Protein AF-A0A8G1U168-F1 (afdb_monomer_lite)

pLDDT: mean 80.59, std 12.91, range [32.31, 96.31]

Sequence (1051 aa):
MSKATPLIQAVERHCGLADGALSALGYDSVQAIVAVHEHTFVHENTSALGSGDVARNVYRFALAAQKRLLRLYKAFRAGNAAAVKEDGLHYPYSDNPIGNSPAWVEQFPLATLPAAPGDIACDDSPAAYLATLYWWAEYLETYPVGNTAERVLLKARRPDLAKLQINDASVNQIVPKLQLINETLSNFISVNVAELSDIINGAPTTVDQDTLLSRINYPGPAVPYHGPYDKVVSSLTARSTTLSQIVLASGNGMPAFVAQQQAPTTQSLPALLYDTGLDPARLQLALTSYETSGWIDSSGAESEDRVVFFSSNFGMSGPMQYSFPAPEEDLSNVGTLANQTSQSIESILTLFCDSGCNDGNAKSLGSTTVTVTPNVDGSVQGYTAGPKNYGAVIVNAGNSAPVTTAPVEDDAELATKMGMKLVQNVGGSFPPPPSDKCFTQFNQMYRLSHWMRLAPDQLDTLLYAAMQAGGTTTKMEIDTNCMRVLGFYRRWAESYQVSAEDIAAILWQVSPYAVLDAIPQFDRIFNAVPGQQPIKIGGPSSAFDYTAAAYAGLVQSLCAALKITEADFLRLAATVQAAQKLTSNHVTRSLPCLSALYRLTRVASALRLSVSDMFDLLDRMPDGDALTSQLAGVQPKLSLLATTAPLIPTTRDVLDQLDALAALREFVRGHGLTPGAAAALIAPSAANGFPVPASTAAHLAVVTNATRLIPGSLFDMNILPSLGLPVQDTSSPPVKVDWASVVANSKIVGDPSTPQSGLIAIETEADRESAIQKALPTGCNLTSTDYQPLLDSLSAAQQRQYGVTDGVLGEALGLPTDTLHMLMQAFESNGSYTFLSGCQTFLTAHASPEPADLKGSALMTQFNTLAHQAMLVRHCALTPASLQALTNPSWFNLDSTAGDWWMLTLKSLYALDCYEAWKKRAGSEDDVTQYLQMANQEHAVAADAKSELARQLGISSDEMQGWINWVTGDATGATIVTKTTQVGSILALMAVAEQTGLTLKQMLALAALPTTQAQWATSATSDAALIQWQYAAAGAMATLNYVPESAAAAQ

Secondary structure (DSSP, 8-state):
-----HHHHHHHHHTTPPTTHHHHTT--SHHHHHTS-HHHHHHHHTTTSS-HHHHHHHHHHHHHHHHHHHHHHHHHHTT-GGG----S---S------S-PPPHHHHS---SSPPPTT-TTSTTSHHHHHHHHHHHHHHHHTS--S-GGG---HHHH-TTGGG---SHHHHH----HHHHHHHHHHHHHHHHHHHHHTTSTT--S---HHHHHHH---STTT-S--HHHHHHHHHHHHTT--HHHHHHHT--SPPTTT---SSPPTTHHHHHHHHTT--HHHHHHHH-----TTSB-TTSPBPHHHHHHHHHHH--PPPSSSSS--HHHHHHBHHHHHHHHT--HHHHHHHHTB----TTTTT-TT-B-EEE-S-B-TT------STTTTTSTTTTTT-SS-EEEEE----TT-TTS--EEEEE--SSSSPPPPPHHHHHHHHHHHHHHHHHT--HHHHHHHHHHHHHHHT-TTT----HHHHHHHHHHHHHHHHH---HHHHHHHHT----EEETTPPPHHHHHHS-STTSPPPPBP-TT-EEETTSGGGHHHHHHHHHHHT--HHHHHHHHHHHHHHTTPPTTEEE-SHHHHHHHHHHHHHHHHTT--HHHHHHHHTTSTTHHHHHHHHHSSS--PPPBPSSSS--BSS--HHHHHHHHHHHHHHHHHTT--HHHHHHHS-S-TTT-SPPPPP-HHHHHHHHHHHHHGGGTPEEGGGGGGTT--SEE-SSSPEE--HHHHHHHHT-B---SBTTEE-B----HHHHHHHHHHHSPTT----GGGSHHHHHHHHHHHHHHHHHHHHHHHHHHT--HHHHHHHHHHH-TTHHHHHHHHHHHHHHH-SS--GGGGTT-HHHHHHHHHHHHHHHHHHTT--HHHHHHHTSGGGGT--TTS-TTGGGSHHHHHHHHHHHHHHHHHS-HHHHHHHHHHHTSTT--HHHHHHHHHHHHT--HHHHHHHHHHHH--TTS------HHHHHHHHHHHHHHHHHT--HHHHHHHHTS-SS-PPPPTT-SS-HHHHHHHHHHHHHHTTS----TTTTT--

Structure (mmCIF, N/CA/C/O backbone):
data_AF-A0A8G1U168-F1
#
_entry.id   AF-A0A8G1U168-F1
#
loop_
_atom_site.group_PDB
_atom_site.id
_atom_site.type_symbol
_atom_site.label_atom_id
_atom_site.label_alt_id
_atom_site.label_comp_id
_atom_site.label_asym_id
_atom_site.label_entity_id
_atom_site.label_seq_id
_atom_site.pdbx_PDB_ins_code
_atom_site.Cartn_x
_atom_site.Cartn_y
_atom_site.Cartn_z
_atom_site.occupancy
_atom_site.B_iso_or_equiv
_atom_site.auth_seq_id
_atom_site.auth_comp_id
_atom_site.auth_asym_id
_atom_site.auth_atom_id
_atom_site.pdbx_PDB_model_num
ATOM 1 N N . MET A 1 1 ? 43.334 -63.937 53.593 1.00 32.31 1 MET A N 1
ATOM 2 C CA . MET A 1 1 ? 42.844 -65.118 52.853 1.00 32.31 1 MET A CA 1
ATOM 3 C C . MET A 1 1 ? 41.396 -64.863 52.460 1.00 32.31 1 MET A C 1
ATOM 5 O O . MET A 1 1 ? 40.491 -65.238 53.198 1.00 32.31 1 MET A O 1
ATOM 9 N N . SER A 1 2 ? 41.179 -64.147 51.352 1.00 37.62 2 SER A N 1
ATOM 10 C CA . SER A 1 2 ? 39.871 -64.110 50.696 1.00 37.62 2 SER A CA 1
ATOM 11 C C . SER A 1 2 ? 39.600 -65.528 50.200 1.00 37.62 2 SER A C 1
ATOM 13 O O . SER A 1 2 ? 40.411 -66.121 49.490 1.00 37.62 2 SER A O 1
ATOM 15 N N . LYS A 1 3 ? 38.524 -66.151 50.680 1.00 46.47 3 LYS A N 1
ATOM 16 C CA . LYS A 1 3 ? 38.127 -67.467 50.182 1.00 46.47 3 LYS A CA 1
ATOM 17 C C . LYS A 1 3 ? 37.643 -67.261 48.750 1.00 46.47 3 LYS A C 1
ATOM 19 O O . LYS A 1 3 ? 36.561 -66.712 48.563 1.00 46.47 3 LYS A O 1
ATOM 24 N N . ALA A 1 4 ? 38.453 -67.661 47.768 1.00 51.81 4 ALA A N 1
ATOM 25 C CA . ALA A 1 4 ? 38.030 -67.722 46.376 1.00 51.81 4 ALA A CA 1
ATOM 26 C C . ALA A 1 4 ? 36.679 -68.444 46.293 1.00 51.81 4 ALA A C 1
ATOM 28 O O . ALA A 1 4 ? 36.450 -69.446 46.981 1.00 51.81 4 ALA A O 1
ATOM 29 N N . THR A 1 5 ? 35.762 -67.901 45.495 1.00 62.56 5 THR A N 1
ATOM 30 C CA . THR A 1 5 ? 34.443 -68.510 45.322 1.00 62.56 5 THR A CA 1
ATOM 31 C C . THR A 1 5 ? 34.609 -69.944 44.796 1.00 62.56 5 THR A C 1
ATOM 33 O O . THR A 1 5 ? 35.466 -70.181 43.942 1.00 62.56 5 THR A O 1
ATOM 36 N N . PRO A 1 6 ? 33.806 -70.921 45.264 1.00 66.06 6 PRO A N 1
ATOM 37 C CA . PRO A 1 6 ? 33.976 -72.333 44.895 1.00 66.06 6 PRO A CA 1
ATOM 38 C C . PRO A 1 6 ? 33.914 -72.570 43.374 1.00 66.06 6 PRO A C 1
ATOM 40 O O . PRO A 1 6 ? 34.509 -73.514 42.863 1.00 66.06 6 PRO A O 1
ATOM 43 N N . LEU A 1 7 ? 33.255 -71.669 42.635 1.00 68.00 7 LEU A N 1
ATOM 44 C CA . LEU A 1 7 ? 33.215 -71.639 41.171 1.00 68.00 7 LEU A CA 1
ATOM 45 C C . LEU A 1 7 ? 34.545 -71.238 40.520 1.00 68.00 7 LEU A C 1
ATOM 47 O O . LEU A 1 7 ? 34.922 -71.858 39.532 1.00 68.00 7 LEU A O 1
ATOM 51 N N . ILE A 1 8 ? 35.269 -70.249 41.054 1.00 74.19 8 ILE A N 1
ATOM 52 C CA . ILE A 1 8 ? 36.602 -69.900 40.538 1.00 74.19 8 ILE A CA 1
ATOM 53 C C . ILE A 1 8 ? 37.589 -71.032 40.787 1.00 74.19 8 ILE A C 1
ATOM 55 O O . ILE A 1 8 ? 38.329 -71.392 39.882 1.00 74.19 8 ILE A O 1
ATOM 59 N N . GLN A 1 9 ? 37.541 -71.655 41.965 1.00 71.06 9 GLN A N 1
ATOM 60 C CA . GLN A 1 9 ? 38.401 -72.802 42.266 1.00 71.06 9 GLN A CA 1
ATOM 61 C C . GLN A 1 9 ? 38.115 -73.980 41.321 1.00 71.06 9 GLN A C 1
ATOM 63 O O . GLN A 1 9 ? 39.019 -74.716 40.937 1.00 71.06 9 GLN A O 1
ATOM 68 N N . ALA A 1 10 ? 36.861 -74.147 40.886 1.00 69.62 10 ALA A N 1
ATOM 69 C CA . ALA A 1 10 ? 36.504 -75.128 39.866 1.00 69.62 10 ALA A CA 1
ATOM 70 C C . ALA A 1 10 ? 37.051 -74.767 38.470 1.00 69.62 10 ALA A C 1
ATOM 72 O O . ALA A 1 10 ? 37.480 -75.667 37.749 1.00 69.62 10 ALA A O 1
ATOM 73 N N . VAL A 1 11 ? 37.065 -73.479 38.096 1.00 73.69 11 VAL A N 1
ATOM 74 C CA . VAL A 1 11 ? 37.704 -72.985 36.858 1.00 73.69 11 VAL A CA 1
ATOM 75 C C . VAL A 1 11 ? 39.212 -73.245 36.898 1.00 73.69 11 VAL A C 1
ATOM 77 O O . VAL A 1 11 ? 39.753 -73.807 35.951 1.00 73.69 11 VAL A O 1
ATOM 80 N N . GLU A 1 12 ? 39.876 -72.915 38.009 1.00 78.12 12 GLU A N 1
ATOM 81 C CA . GLU A 1 12 ? 41.315 -73.136 38.202 1.00 78.12 12 GLU A CA 1
ATOM 82 C C . GLU A 1 12 ? 41.673 -74.620 38.057 1.00 78.12 12 GLU A C 1
ATOM 84 O O . GLU A 1 12 ? 42.518 -74.974 37.235 1.00 78.12 12 GLU A O 1
ATOM 89 N N . ARG A 1 13 ? 40.952 -75.508 38.754 1.00 74.62 13 ARG A N 1
ATOM 90 C CA . ARG A 1 13 ? 41.192 -76.959 38.701 1.00 74.62 13 ARG A CA 1
ATOM 91 C C . ARG A 1 13 ? 40.928 -77.568 37.328 1.00 74.62 13 ARG A C 1
ATOM 93 O O . ARG A 1 13 ? 41.689 -78.427 36.894 1.00 74.62 13 ARG A O 1
ATOM 100 N N . HIS A 1 14 ? 39.874 -77.138 36.634 1.00 73.06 14 HIS A N 1
ATOM 101 C CA . HIS A 1 14 ? 39.535 -77.682 35.315 1.00 73.06 14 HIS A CA 1
ATOM 102 C C . HIS A 1 14 ? 40.476 -77.178 34.209 1.00 73.06 14 HIS A C 1
ATOM 104 O O . HIS A 1 14 ? 40.685 -77.863 33.208 1.00 73.06 14 HIS A O 1
ATOM 110 N N . CYS A 1 15 ? 41.065 -75.996 34.387 1.00 73.00 15 CYS A N 1
ATOM 111 C CA . CYS A 1 15 ? 42.072 -75.448 33.481 1.00 73.00 15 CYS A CA 1
ATOM 112 C C . CYS A 1 15 ? 43.513 -75.838 33.866 1.00 73.00 15 CYS A C 1
ATOM 114 O O . CYS A 1 15 ? 44.443 -75.414 33.184 1.00 73.00 15 CYS A O 1
ATOM 116 N N . GLY A 1 16 ? 43.707 -76.651 34.914 1.00 71.50 16 GLY A N 1
ATOM 117 C CA . GLY A 1 16 ? 45.022 -77.132 35.357 1.00 71.50 16 GLY A CA 1
ATOM 118 C C . GLY A 1 16 ? 45.889 -76.077 36.056 1.00 71.50 16 GLY A C 1
ATOM 119 O O . GLY A 1 16 ? 47.109 -76.226 36.099 1.00 71.50 16 GLY A O 1
ATOM 120 N N . LEU A 1 17 ? 45.281 -75.008 36.576 1.00 76.75 17 LEU A N 1
ATOM 121 C CA . LEU A 1 17 ? 45.951 -73.934 37.311 1.00 76.75 17 LEU A CA 1
ATOM 122 C C . LEU A 1 17 ? 46.075 -74.285 38.802 1.00 76.75 17 LEU A C 1
ATOM 124 O O . LEU A 1 17 ? 45.270 -75.043 39.343 1.00 76.75 17 LEU A O 1
ATOM 128 N N . ALA A 1 18 ? 47.079 -73.720 39.480 1.00 71.94 18 ALA A N 1
ATOM 129 C CA . ALA A 1 18 ? 47.210 -73.852 40.930 1.00 71.94 18 ALA A CA 1
ATOM 130 C C . ALA A 1 18 ? 46.056 -73.129 41.651 1.00 71.94 18 ALA A C 1
ATOM 132 O O . ALA A 1 18 ? 45.664 -72.037 41.235 1.00 71.94 18 ALA A O 1
ATOM 133 N N . ASP A 1 19 ? 45.548 -73.718 42.740 1.00 69.31 19 ASP A N 1
ATOM 134 C CA . ASP A 1 19 ? 44.483 -73.121 43.558 1.00 69.31 19 ASP A CA 1
ATOM 135 C C . ASP A 1 19 ? 44.907 -71.698 44.007 1.00 69.31 19 ASP A C 1
ATOM 137 O O . ASP A 1 19 ? 45.917 -71.524 44.695 1.00 69.31 19 ASP A O 1
ATOM 141 N N . GLY A 1 20 ? 44.140 -70.677 43.606 1.00 71.81 20 GLY A N 1
ATOM 142 C CA . GLY A 1 20 ? 44.387 -69.257 43.886 1.00 71.81 20 GLY A CA 1
ATOM 143 C C . GLY A 1 20 ? 45.115 -68.459 42.791 1.00 71.81 20 GLY A C 1
ATOM 144 O O . GLY A 1 20 ? 45.306 -67.252 42.968 1.00 71.81 20 GLY A O 1
ATOM 145 N N . ALA A 1 21 ? 45.501 -69.068 41.664 1.00 74.62 21 ALA A N 1
ATOM 146 C CA . ALA A 1 21 ? 46.210 -68.387 40.574 1.00 74.62 21 ALA A CA 1
ATOM 147 C C . ALA A 1 21 ? 45.411 -67.239 39.923 1.00 74.62 21 ALA A C 1
ATOM 149 O O . ALA A 1 21 ? 45.989 -66.204 39.601 1.00 74.62 21 ALA A O 1
ATOM 150 N N . LEU A 1 22 ? 44.091 -67.378 39.758 1.00 77.00 22 LEU A N 1
ATOM 151 C CA . LEU A 1 22 ? 43.239 -66.326 39.185 1.00 77.00 22 LEU A CA 1
ATOM 152 C C . LEU A 1 22 ? 42.976 -65.204 40.194 1.00 77.00 22 LEU A C 1
ATOM 154 O O . LEU A 1 22 ? 42.953 -64.034 39.817 1.00 77.00 22 LEU A O 1
ATOM 158 N N . SER A 1 23 ? 42.877 -65.543 41.483 1.00 76.31 23 SER A N 1
ATOM 159 C CA . SER A 1 23 ? 42.775 -64.537 42.549 1.00 76.31 23 SER A CA 1
ATOM 160 C C . SER A 1 23 ? 44.055 -63.703 42.691 1.00 76.31 23 SER A C 1
ATOM 162 O O . SER A 1 23 ? 43.988 -62.505 42.945 1.00 76.31 23 SER A O 1
ATOM 164 N N . ALA A 1 24 ? 45.231 -64.294 42.435 1.00 75.31 24 ALA A N 1
ATOM 165 C CA . ALA A 1 24 ? 46.500 -63.565 42.403 1.00 75.31 24 ALA A CA 1
ATOM 166 C C . ALA A 1 24 ? 46.587 -62.562 41.234 1.00 75.31 24 ALA A C 1
ATOM 168 O O . ALA A 1 24 ? 47.324 -61.583 41.325 1.00 75.31 24 ALA A O 1
ATOM 169 N N . LEU A 1 25 ? 45.810 -62.782 40.169 1.00 75.81 25 LEU A N 1
ATOM 170 C CA . LEU A 1 25 ? 45.656 -61.870 39.030 1.00 75.81 25 LEU A CA 1
ATOM 171 C C . LEU A 1 25 ? 44.553 -60.819 39.244 1.00 75.81 25 LEU A C 1
ATOM 173 O O . LEU A 1 25 ? 44.260 -60.046 38.338 1.00 75.81 25 LEU A O 1
ATOM 177 N N . GLY A 1 26 ? 43.942 -60.773 40.433 1.00 78.88 26 GLY A N 1
ATOM 178 C CA . GLY A 1 26 ? 42.883 -59.820 40.770 1.00 78.88 26 GLY A CA 1
ATOM 179 C C . GLY A 1 26 ? 41.486 -60.230 40.296 1.00 78.88 26 GLY A C 1
ATOM 180 O O . GLY A 1 26 ? 40.550 -59.438 40.394 1.00 78.88 26 GLY A O 1
ATOM 181 N N . TYR A 1 27 ? 41.310 -61.461 39.803 1.00 81.31 27 TYR A N 1
ATOM 182 C CA . TYR A 1 27 ? 40.000 -61.987 39.427 1.00 81.31 27 TYR A CA 1
ATOM 183 C C . TYR A 1 27 ? 39.412 -62.825 40.568 1.00 81.31 27 TYR A C 1
ATOM 185 O O . TYR A 1 27 ? 39.650 -64.025 40.671 1.00 81.31 27 TYR A O 1
ATOM 193 N N . ASP A 1 28 ? 38.599 -62.190 41.414 1.00 77.25 28 ASP A N 1
ATOM 194 C CA . ASP A 1 28 ? 37.997 -62.824 42.602 1.00 77.25 28 ASP A CA 1
ATOM 195 C C . ASP A 1 28 ? 36.642 -63.514 42.334 1.00 77.25 28 ASP A C 1
ATOM 197 O O . ASP A 1 28 ? 36.115 -64.253 43.177 1.00 77.25 28 ASP A O 1
ATOM 201 N N . SER A 1 29 ? 36.064 -63.316 41.142 1.00 79.50 29 SER A N 1
ATOM 202 C CA . SER A 1 29 ? 34.837 -63.994 40.701 1.00 79.50 29 SER A CA 1
ATOM 203 C C . SER A 1 29 ? 34.840 -64.327 39.205 1.00 79.50 29 SER A C 1
ATOM 205 O O . SER A 1 29 ? 35.484 -63.659 38.399 1.00 79.50 29 SER A O 1
ATOM 207 N N . VAL A 1 30 ? 34.070 -65.347 38.814 1.00 77.69 30 VAL A N 1
ATOM 208 C CA . VAL A 1 30 ? 33.874 -65.719 37.399 1.00 77.69 30 VAL A CA 1
ATOM 209 C C . VAL A 1 30 ? 33.309 -64.539 36.592 1.00 77.69 30 VAL A C 1
ATOM 211 O O . VAL A 1 30 ? 33.670 -64.349 35.435 1.00 77.69 30 VAL A O 1
ATOM 214 N N . GLN A 1 31 ? 32.475 -63.704 37.222 1.00 78.50 31 GLN A N 1
ATOM 215 C CA . GLN A 1 31 ? 31.948 -62.477 36.624 1.00 78.50 31 GLN A CA 1
ATOM 216 C C . GLN A 1 31 ? 33.060 -61.484 36.277 1.00 78.50 31 GLN A C 1
ATOM 218 O O . GLN A 1 31 ? 33.003 -60.878 35.214 1.00 78.50 31 GLN A O 1
ATOM 223 N N . ALA A 1 32 ? 34.066 -61.329 37.144 1.00 79.81 32 ALA A N 1
ATOM 224 C CA . ALA A 1 32 ? 35.181 -60.412 36.909 1.00 79.81 32 ALA A CA 1
ATOM 225 C C . ALA A 1 32 ? 36.003 -60.812 35.672 1.00 79.81 32 ALA A C 1
ATOM 227 O O . ALA A 1 32 ? 36.473 -59.945 34.945 1.00 79.81 32 ALA A O 1
ATOM 228 N N . ILE A 1 33 ? 36.114 -62.116 35.396 1.00 80.69 33 ILE A N 1
ATOM 229 C CA . ILE A 1 33 ? 36.769 -62.635 34.186 1.00 80.69 33 ILE A CA 1
ATOM 230 C C . ILE A 1 33 ? 35.925 -62.314 32.949 1.00 80.69 33 ILE A C 1
ATOM 232 O O . ILE A 1 33 ? 36.433 -61.753 31.985 1.00 80.69 33 ILE A O 1
ATOM 236 N N . VAL A 1 34 ? 34.627 -62.638 32.980 1.00 81.50 34 VAL A N 1
ATOM 237 C CA . VAL A 1 34 ? 33.728 -62.468 31.822 1.00 81.50 34 VAL A CA 1
ATOM 238 C C . VAL A 1 34 ? 33.390 -60.998 31.538 1.00 81.50 34 VAL A C 1
ATOM 240 O O . VAL A 1 34 ? 33.015 -60.660 30.418 1.00 81.50 34 VAL A O 1
ATOM 243 N N . ALA A 1 35 ? 33.543 -60.110 32.522 1.00 77.75 35 ALA A N 1
ATOM 244 C CA . ALA A 1 35 ? 33.361 -58.671 32.345 1.00 77.75 35 ALA A CA 1
ATOM 245 C C . ALA A 1 35 ? 34.365 -58.057 31.350 1.00 77.75 35 ALA A C 1
ATOM 247 O O . ALA A 1 35 ? 34.067 -57.034 30.736 1.00 77.75 35 ALA A O 1
ATOM 248 N N . VAL A 1 36 ? 35.530 -58.682 31.163 1.00 79.12 36 VAL A N 1
ATOM 249 C CA . VAL A 1 36 ? 36.516 -58.299 30.143 1.00 79.12 36 VAL A CA 1
ATOM 250 C C . VAL A 1 36 ? 36.196 -59.031 28.833 1.00 79.12 36 VAL A C 1
ATOM 252 O O . VAL A 1 36 ? 35.686 -60.145 28.852 1.00 79.12 36 VAL A O 1
ATOM 255 N N . HIS A 1 37 ? 36.469 -58.443 27.665 1.00 76.94 37 HIS A N 1
ATOM 256 C CA . HIS A 1 37 ? 36.260 -59.128 26.380 1.00 76.94 37 HIS A CA 1
ATOM 257 C C . HIS A 1 37 ? 37.298 -60.252 26.168 1.00 76.94 37 HIS A C 1
ATOM 259 O O . HIS A 1 37 ? 38.462 -60.064 26.518 1.00 76.94 37 HIS A O 1
ATOM 265 N N . GLU A 1 38 ? 36.924 -61.383 25.542 1.00 81.44 38 GLU A N 1
ATOM 266 C CA . GLU A 1 38 ? 37.801 -62.567 25.345 1.00 81.44 38 GLU A CA 1
ATOM 267 C C . GLU A 1 38 ? 39.181 -62.183 24.793 1.00 81.44 38 GLU A C 1
ATOM 269 O O . GLU A 1 38 ? 40.207 -62.615 25.308 1.00 81.44 38 GLU A O 1
ATOM 274 N N . HIS A 1 39 ? 39.211 -61.328 23.767 1.00 79.25 39 HIS A N 1
ATOM 275 C CA . HIS A 1 39 ? 40.457 -60.873 23.144 1.00 79.25 39 HIS A CA 1
ATOM 276 C C . HIS A 1 39 ? 41.358 -60.087 24.112 1.00 79.25 39 HIS A C 1
ATOM 278 O O . HIS A 1 39 ? 42.555 -60.352 24.183 1.00 79.25 39 HIS A O 1
ATOM 284 N N . THR A 1 40 ? 40.785 -59.147 24.869 1.00 79.88 40 THR A N 1
ATOM 285 C CA . THR A 1 40 ? 41.513 -58.308 25.832 1.00 79.88 40 THR A CA 1
ATOM 286 C C . THR A 1 40 ? 42.019 -59.143 27.004 1.00 79.88 40 THR A C 1
ATOM 288 O O . THR A 1 40 ? 43.196 -59.077 27.338 1.00 79.88 40 THR A O 1
ATOM 291 N N . PHE A 1 41 ? 41.168 -60.020 27.546 1.00 83.25 41 PHE A N 1
ATOM 292 C CA . PHE A 1 41 ? 41.535 -60.915 28.640 1.00 83.25 41 PHE A CA 1
ATOM 293 C C . PHE A 1 41 ? 42.682 -61.850 28.251 1.00 83.25 41 PHE A C 1
ATOM 295 O O . PHE A 1 41 ? 43.632 -62.016 29.016 1.00 83.25 41 PHE A O 1
ATOM 302 N N . VAL A 1 42 ? 42.610 -62.445 27.053 1.00 83.12 42 VAL A N 1
ATOM 303 C CA . VAL A 1 42 ? 43.684 -63.293 26.529 1.00 83.12 42 VAL A CA 1
ATOM 304 C C . VAL A 1 42 ? 44.951 -62.465 26.364 1.00 83.12 42 VAL A C 1
ATOM 306 O O . VAL A 1 42 ? 45.988 -62.875 26.871 1.00 83.12 42 VAL A O 1
ATOM 309 N N . HIS A 1 43 ? 44.886 -61.297 25.726 1.00 79.12 43 HIS A N 1
ATOM 310 C CA . HIS A 1 43 ? 46.062 -60.455 25.513 1.00 79.12 43 HIS A CA 1
ATOM 311 C C . HIS A 1 43 ? 46.764 -60.072 26.829 1.00 79.12 43 HIS A C 1
ATOM 313 O O . HIS A 1 43 ? 47.979 -60.218 26.939 1.00 79.12 43 HIS A O 1
ATOM 319 N N . GLU A 1 44 ? 46.008 -59.645 27.841 1.00 79.75 44 GLU A N 1
ATOM 320 C CA . GLU A 1 44 ? 46.548 -59.183 29.126 1.00 79.75 44 GLU A CA 1
ATOM 321 C C . GLU A 1 44 ? 47.092 -60.323 29.999 1.00 79.75 44 GLU A C 1
ATOM 323 O O . GLU A 1 44 ? 48.116 -60.157 30.659 1.00 79.75 44 GLU A O 1
ATOM 328 N N . ASN A 1 45 ? 46.455 -61.499 29.978 1.00 79.62 45 ASN A N 1
ATOM 329 C CA . ASN A 1 45 ? 46.766 -62.592 30.907 1.00 79.62 45 ASN A CA 1
ATOM 330 C C . ASN A 1 45 ? 47.553 -63.755 30.277 1.00 79.62 45 ASN A C 1
ATOM 332 O O . ASN A 1 45 ? 47.858 -64.733 30.963 1.00 79.62 45 ASN A O 1
ATOM 336 N N . THR A 1 46 ? 47.918 -63.668 28.990 1.00 78.81 46 THR A N 1
ATOM 337 C CA . THR A 1 46 ? 48.689 -64.717 28.289 1.00 78.81 46 THR A CA 1
ATOM 338 C C . THR A 1 46 ? 50.040 -64.988 28.955 1.00 78.81 46 THR A C 1
ATOM 340 O O . THR A 1 46 ? 50.436 -66.146 29.082 1.00 78.81 46 THR A O 1
ATOM 343 N N . SER A 1 47 ? 50.747 -63.947 29.402 1.00 73.38 47 SER A N 1
ATOM 344 C CA . SER A 1 47 ? 52.073 -64.077 30.022 1.00 73.38 47 SER A CA 1
ATOM 345 C C . SER A 1 47 ? 52.017 -64.719 31.411 1.00 73.38 47 SER A C 1
ATOM 347 O O . SER A 1 47 ? 52.900 -65.498 3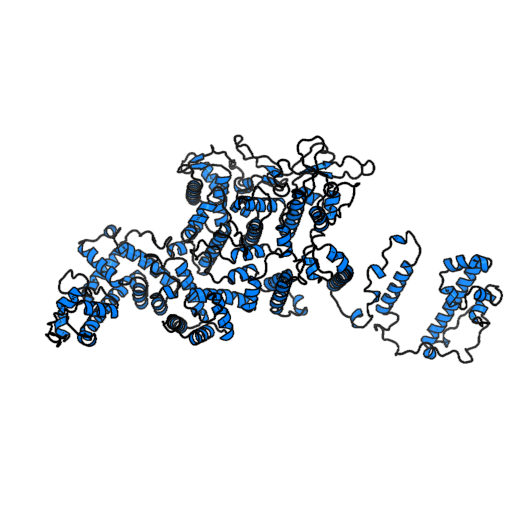1.762 1.00 73.38 47 SER A O 1
ATOM 349 N N . ALA A 1 48 ? 50.969 -64.432 32.185 1.00 73.50 48 ALA A N 1
ATOM 350 C CA . ALA A 1 48 ? 50.824 -64.914 33.554 1.00 73.50 48 ALA A CA 1
ATOM 351 C C . ALA A 1 48 ? 50.198 -66.317 33.655 1.00 73.50 48 ALA A C 1
ATOM 353 O O . ALA A 1 48 ? 50.505 -67.058 34.586 1.00 73.50 48 ALA A O 1
ATOM 354 N N . LEU A 1 49 ? 49.354 -66.706 32.691 1.00 74.94 49 LEU A N 1
ATOM 355 C CA . LEU A 1 49 ? 48.690 -68.020 32.638 1.00 74.94 49 LEU A CA 1
ATOM 356 C C . LEU A 1 49 ? 49.445 -69.051 31.775 1.00 74.94 49 LEU A C 1
ATOM 358 O O . LEU A 1 49 ? 48.967 -70.166 31.568 1.00 74.94 49 LEU A O 1
ATOM 362 N N . GLY A 1 50 ? 50.627 -68.687 31.268 1.00 70.56 50 GLY A N 1
ATOM 363 C CA . GLY A 1 50 ? 51.573 -69.569 30.578 1.00 70.56 50 GLY A CA 1
ATOM 364 C C . GLY A 1 50 ? 51.324 -69.785 29.079 1.00 70.56 50 GLY A C 1
ATOM 365 O O . GLY A 1 50 ? 52.272 -70.066 28.351 1.00 70.56 50 GLY A O 1
ATOM 366 N N . SER A 1 51 ? 50.089 -69.645 28.585 1.00 76.69 51 SER A N 1
ATOM 367 C CA . SER A 1 51 ? 49.758 -69.718 27.152 1.00 76.69 51 SER A CA 1
ATOM 368 C C . SER A 1 51 ? 48.439 -69.007 26.837 1.00 76.69 51 SER A C 1
ATOM 370 O O . SER A 1 51 ? 47.500 -69.029 27.637 1.00 76.69 51 SER A O 1
ATOM 372 N N . GLY A 1 52 ? 48.336 -68.436 25.632 1.00 75.44 52 GLY A N 1
ATOM 373 C CA . GLY A 1 52 ? 47.114 -67.790 25.146 1.00 75.44 52 GLY A CA 1
ATOM 374 C C . GLY A 1 52 ? 45.938 -68.761 25.000 1.00 75.44 52 GLY A C 1
ATOM 375 O O . GLY A 1 52 ? 44.791 -68.370 25.209 1.00 75.44 52 GLY A O 1
ATOM 376 N N . ASP A 1 53 ? 46.205 -70.044 24.732 1.00 75.44 53 ASP A N 1
ATOM 377 C CA . ASP A 1 53 ? 45.160 -71.072 24.661 1.00 75.44 53 ASP A CA 1
ATOM 378 C C . ASP A 1 53 ? 44.622 -71.436 26.048 1.00 75.44 53 ASP A C 1
ATOM 380 O O . ASP A 1 53 ? 43.424 -71.668 26.208 1.00 75.44 53 ASP A O 1
ATOM 384 N N . VAL A 1 54 ? 45.480 -71.413 27.074 1.00 78.19 54 VAL A N 1
ATOM 385 C CA . VAL A 1 54 ? 45.065 -71.613 28.470 1.00 78.19 54 VAL A CA 1
ATOM 386 C C . VAL A 1 54 ? 44.228 -70.424 28.938 1.00 78.19 54 VAL A C 1
ATOM 388 O O . VAL A 1 54 ? 43.131 -70.633 29.448 1.00 78.19 54 VAL A O 1
ATOM 391 N N . ALA A 1 55 ? 44.665 -69.186 28.677 1.00 81.19 55 ALA A N 1
ATOM 392 C CA . ALA A 1 55 ? 43.888 -67.983 28.990 1.00 81.19 55 ALA A CA 1
ATOM 393 C C . ALA A 1 55 ? 42.521 -67.975 28.278 1.00 81.19 55 ALA A C 1
ATOM 395 O O . ALA A 1 55 ? 41.495 -67.654 28.881 1.00 81.19 55 ALA A O 1
ATOM 396 N N . ARG A 1 56 ? 42.472 -68.408 27.011 1.00 82.56 56 ARG A N 1
ATOM 397 C CA . ARG A 1 56 ? 41.219 -68.522 26.254 1.00 82.56 56 ARG A CA 1
ATOM 398 C C . ARG A 1 56 ? 40.304 -69.607 26.821 1.00 82.56 56 ARG A C 1
ATOM 400 O O . ARG A 1 56 ? 39.097 -69.393 26.927 1.00 82.56 56 ARG A O 1
ATOM 407 N N . ASN A 1 57 ? 40.860 -70.749 27.216 1.00 80.88 57 ASN A N 1
ATOM 408 C CA . ASN A 1 57 ? 40.103 -71.827 27.850 1.00 80.88 57 ASN A CA 1
ATOM 409 C C . ASN A 1 57 ? 39.551 -71.405 29.216 1.00 80.88 57 ASN A C 1
ATOM 411 O O . ASN A 1 57 ? 38.382 -71.670 29.486 1.00 80.88 57 ASN A O 1
ATOM 415 N N . VAL A 1 58 ? 40.334 -70.687 30.027 1.00 82.81 58 VAL A N 1
ATOM 416 C CA . VAL A 1 58 ? 39.881 -70.084 31.292 1.00 82.81 58 VAL A CA 1
ATOM 417 C C . VAL A 1 58 ? 38.711 -69.140 31.040 1.00 82.81 58 VAL A C 1
ATOM 419 O O . VAL A 1 58 ? 37.674 -69.275 31.686 1.00 82.81 58 VAL A O 1
ATOM 422 N N . TYR A 1 59 ? 38.830 -68.239 30.061 1.00 84.75 59 TYR A N 1
ATOM 423 C CA . TYR A 1 59 ? 37.765 -67.297 29.721 1.00 84.75 59 TYR A CA 1
ATOM 424 C C . TYR A 1 59 ? 36.486 -68.000 29.255 1.00 84.75 59 TYR A C 1
ATOM 426 O O . TYR A 1 59 ? 35.393 -67.719 29.742 1.00 84.75 59 TYR A O 1
ATOM 434 N N . ARG A 1 60 ? 36.601 -68.958 28.328 1.00 83.12 60 ARG A N 1
ATOM 435 C CA . ARG A 1 60 ? 35.449 -69.698 27.791 1.00 83.12 60 ARG A CA 1
ATOM 436 C C . ARG A 1 60 ? 34.793 -70.587 28.835 1.00 83.12 60 ARG A C 1
ATOM 438 O O . ARG A 1 60 ? 33.569 -70.708 28.847 1.00 83.12 60 ARG A O 1
ATOM 445 N N . PHE A 1 61 ? 35.587 -71.188 29.715 1.00 81.56 61 PHE A N 1
ATOM 446 C CA . PHE A 1 61 ? 35.077 -71.995 30.811 1.00 81.56 61 PHE A CA 1
ATOM 447 C C . PHE A 1 61 ? 34.392 -71.122 31.872 1.00 81.56 61 PHE A C 1
ATOM 449 O O . PHE A 1 61 ? 33.284 -71.441 32.302 1.00 81.56 61 PHE A O 1
ATOM 456 N N . ALA A 1 62 ? 34.972 -69.967 32.208 1.00 82.06 62 ALA A N 1
ATOM 457 C CA . ALA A 1 62 ? 34.336 -68.950 33.041 1.00 82.06 62 ALA A CA 1
ATOM 458 C C . ALA A 1 62 ? 33.002 -68.473 32.434 1.00 82.06 62 ALA A C 1
ATOM 460 O O . ALA A 1 62 ? 31.976 -68.450 33.114 1.00 82.06 62 ALA A O 1
ATOM 461 N N . LEU A 1 63 ? 32.973 -68.197 31.128 1.00 80.56 63 LEU A N 1
ATOM 462 C CA . LEU A 1 63 ? 31.763 -67.833 30.390 1.00 80.56 63 LEU A CA 1
ATOM 463 C C . LEU A 1 63 ? 30.706 -68.949 30.428 1.00 80.56 63 LEU A C 1
ATOM 465 O O . LEU A 1 63 ? 29.522 -68.677 30.624 1.00 80.56 63 LEU A O 1
ATOM 469 N N . ALA A 1 64 ? 31.108 -70.209 30.255 1.00 74.62 64 ALA A N 1
ATOM 470 C CA . ALA A 1 64 ? 30.205 -71.355 30.345 1.00 74.62 64 ALA A CA 1
ATOM 471 C C . ALA A 1 64 ? 29.638 -71.527 31.767 1.00 74.62 64 ALA A C 1
ATOM 473 O O . ALA A 1 64 ? 28.430 -71.723 31.929 1.00 74.62 64 ALA A O 1
ATOM 474 N N . ALA A 1 65 ? 30.478 -71.385 32.795 1.00 72.06 65 ALA A N 1
ATOM 475 C CA . ALA A 1 65 ? 30.081 -71.453 34.198 1.00 72.06 65 ALA A CA 1
ATOM 476 C C . ALA A 1 65 ? 29.099 -70.328 34.571 1.00 72.06 65 ALA A C 1
ATOM 478 O O . ALA A 1 65 ? 28.059 -70.590 35.178 1.00 72.06 65 ALA A O 1
ATOM 479 N N . GLN A 1 66 ? 29.369 -69.094 34.141 1.00 77.31 66 GLN A N 1
ATOM 480 C CA . GLN A 1 66 ? 28.477 -67.949 34.332 1.00 77.31 66 GLN A CA 1
ATOM 481 C C . GLN A 1 66 ? 27.139 -68.150 33.605 1.00 77.31 66 GLN A C 1
ATOM 483 O O . GLN A 1 66 ? 26.081 -67.940 34.195 1.00 77.31 66 GLN A O 1
ATOM 488 N N . LYS A 1 67 ? 27.154 -68.620 32.349 1.00 70.62 67 LYS A N 1
ATOM 489 C CA . LYS A 1 67 ? 25.930 -68.934 31.589 1.00 70.62 67 LYS A CA 1
ATOM 490 C C . LYS A 1 67 ? 25.087 -70.005 32.278 1.00 70.62 67 LYS A C 1
ATOM 492 O O . LYS A 1 67 ? 23.866 -69.870 32.320 1.00 70.62 67 LYS A O 1
ATOM 497 N N . ARG A 1 68 ? 25.710 -71.046 32.838 1.00 68.12 68 ARG A N 1
ATOM 498 C CA . ARG A 1 68 ? 25.008 -72.078 33.617 1.00 68.12 68 ARG A CA 1
ATOM 499 C C . ARG A 1 68 ? 24.391 -71.494 34.885 1.00 68.12 68 ARG A C 1
ATOM 501 O O . ARG A 1 68 ? 23.225 -71.761 35.156 1.00 68.12 68 ARG A O 1
ATOM 508 N N . LEU A 1 69 ? 25.132 -70.663 35.616 1.00 69.62 69 LEU A N 1
ATOM 509 C CA . LEU A 1 69 ? 24.628 -69.985 36.810 1.00 69.62 69 LEU A CA 1
ATOM 510 C C . LEU A 1 69 ? 23.439 -69.074 36.473 1.00 69.62 69 LEU A C 1
ATOM 512 O O . LEU A 1 69 ? 22.412 -69.153 37.137 1.00 69.62 69 LEU A O 1
ATOM 516 N N . LEU A 1 70 ? 23.519 -68.306 35.383 1.00 66.88 70 LEU A N 1
ATOM 517 C CA . LEU A 1 70 ? 22.417 -67.483 34.871 1.00 66.88 70 LEU A CA 1
ATOM 518 C C . LEU A 1 70 ? 21.209 -68.315 34.412 1.00 66.88 70 LEU A C 1
ATOM 520 O O . LEU A 1 70 ? 20.071 -67.889 34.594 1.00 66.88 70 LEU A O 1
ATOM 524 N N . ARG A 1 71 ? 21.417 -69.501 33.824 1.00 63.97 71 ARG A N 1
ATOM 525 C CA . ARG A 1 71 ? 20.322 -70.420 33.459 1.00 63.97 71 ARG A CA 1
ATOM 526 C C . ARG A 1 71 ? 19.632 -70.997 34.689 1.00 63.97 71 ARG A C 1
ATOM 528 O O . ARG A 1 71 ? 18.408 -70.959 34.748 1.00 63.97 71 ARG A O 1
ATOM 535 N N . LEU A 1 72 ? 20.397 -71.483 35.668 1.00 63.00 72 LEU A N 1
ATOM 536 C CA . LEU A 1 72 ? 19.863 -71.969 36.945 1.00 63.00 72 LEU A CA 1
ATOM 537 C C . LEU A 1 72 ? 19.112 -70.851 37.683 1.00 63.00 72 LEU A C 1
ATOM 539 O O . LEU A 1 72 ? 18.006 -71.069 38.166 1.00 63.00 72 LEU A O 1
ATOM 543 N N . TYR A 1 73 ? 19.660 -69.636 37.666 1.00 62.47 73 TYR A N 1
ATOM 544 C CA . TYR A 1 73 ? 19.028 -68.415 38.167 1.00 62.47 73 TYR A CA 1
ATOM 545 C C . TYR A 1 73 ? 17.689 -68.112 37.473 1.00 62.47 73 TYR A C 1
ATOM 547 O O . TYR A 1 73 ? 16.681 -67.903 38.145 1.00 62.47 73 TYR A O 1
ATOM 555 N N . LYS A 1 74 ? 17.639 -68.141 36.132 1.00 59.25 74 LYS A N 1
ATOM 556 C CA . LYS A 1 74 ? 16.400 -67.926 35.361 1.00 59.25 74 LYS A CA 1
ATOM 557 C C . LYS A 1 74 ? 15.362 -69.025 35.619 1.00 59.25 74 LYS A C 1
ATOM 559 O O . LYS A 1 74 ? 14.182 -68.718 35.758 1.00 59.25 74 LYS A O 1
ATOM 564 N N . ALA A 1 75 ? 15.794 -70.283 35.726 1.00 57.94 75 ALA A N 1
ATOM 565 C CA . ALA A 1 75 ? 14.923 -71.415 36.045 1.00 57.94 75 ALA A CA 1
ATOM 566 C C . ALA A 1 75 ? 14.338 -71.317 37.465 1.00 57.94 75 ALA A C 1
ATOM 568 O O . ALA A 1 75 ? 13.167 -71.637 37.667 1.00 57.94 75 ALA A O 1
ATOM 569 N N . PHE A 1 76 ? 15.121 -70.820 38.430 1.00 55.38 76 PHE A N 1
ATOM 570 C CA . PHE A 1 76 ? 14.665 -70.543 39.793 1.00 55.38 76 PHE A CA 1
ATOM 571 C C . PHE A 1 76 ? 13.674 -69.363 39.841 1.00 55.38 76 PHE A C 1
ATOM 573 O O . PHE A 1 76 ? 12.613 -69.501 40.444 1.00 55.38 76 PHE A O 1
ATOM 580 N N . ARG A 1 77 ? 13.950 -68.250 39.131 1.00 52.75 77 ARG A N 1
ATOM 581 C CA . ARG A 1 77 ? 13.034 -67.089 38.973 1.00 52.75 77 ARG A CA 1
ATOM 582 C C . ARG A 1 77 ? 11.676 -67.491 38.378 1.00 52.75 77 ARG A C 1
ATOM 584 O O . ARG A 1 77 ? 10.659 -66.931 38.762 1.00 52.75 77 ARG A O 1
ATOM 591 N N . ALA A 1 78 ? 11.655 -68.470 37.470 1.00 57.00 78 ALA A N 1
ATOM 592 C CA . ALA A 1 78 ? 10.441 -68.979 36.825 1.00 57.00 78 ALA A CA 1
ATOM 593 C C . ALA A 1 78 ? 9.710 -70.091 37.616 1.00 57.00 78 ALA A C 1
ATOM 595 O O . ALA A 1 78 ? 8.768 -70.681 37.093 1.00 57.00 78 ALA A O 1
ATOM 596 N N . GLY A 1 79 ? 10.151 -70.428 38.838 1.00 53.75 79 GLY A N 1
ATOM 597 C CA . GLY A 1 79 ? 9.539 -71.478 39.671 1.00 53.75 79 GLY A CA 1
ATOM 598 C C . GLY A 1 79 ? 9.786 -72.919 39.196 1.00 53.75 79 GLY A C 1
ATOM 599 O O . GLY A 1 79 ? 9.223 -73.857 39.752 1.00 53.75 79 GLY A O 1
ATOM 600 N N . ASN A 1 80 ? 10.654 -73.118 38.200 1.00 51.94 80 ASN A N 1
ATOM 601 C CA . ASN A 1 80 ? 10.887 -74.388 37.503 1.00 51.94 80 ASN A CA 1
ATOM 602 C C . ASN A 1 80 ? 12.283 -74.972 37.786 1.00 51.94 80 ASN A C 1
ATOM 604 O O . ASN A 1 80 ? 12.921 -75.558 36.910 1.00 51.94 80 ASN A O 1
ATOM 608 N N . ALA A 1 81 ? 12.779 -74.842 39.020 1.00 47.41 81 ALA A N 1
ATOM 609 C CA . ALA A 1 81 ? 14.109 -75.336 39.396 1.00 47.41 81 ALA A CA 1
ATOM 610 C C . ALA A 1 81 ? 14.288 -76.853 39.152 1.00 47.41 81 ALA A C 1
ATOM 612 O O . ALA A 1 81 ? 15.380 -77.298 38.811 1.00 47.41 81 ALA A O 1
ATOM 613 N N . ALA A 1 82 ? 13.211 -77.643 39.253 1.00 45.19 82 ALA A N 1
ATOM 614 C CA . ALA A 1 82 ? 13.234 -79.096 39.053 1.00 45.19 82 ALA A CA 1
ATOM 615 C C . ALA A 1 82 ? 13.336 -79.546 37.576 1.00 45.19 82 ALA A C 1
ATOM 617 O O . ALA A 1 82 ? 13.587 -80.723 37.318 1.00 45.19 82 ALA A O 1
ATOM 618 N N . ALA A 1 83 ? 13.145 -78.641 36.606 1.00 44.28 83 ALA A N 1
ATOM 619 C CA . ALA A 1 83 ? 13.108 -78.974 35.178 1.00 44.28 83 ALA A CA 1
ATOM 620 C C . ALA A 1 83 ? 14.488 -78.950 34.490 1.00 44.28 83 ALA A C 1
ATOM 622 O O . ALA A 1 83 ? 14.613 -79.403 33.353 1.00 44.28 83 ALA A O 1
ATOM 623 N N . VAL A 1 84 ? 15.541 -78.465 35.158 1.00 48.66 84 VAL A N 1
ATOM 624 C CA . VAL A 1 84 ? 16.905 -78.472 34.603 1.00 48.66 84 VAL A CA 1
ATOM 625 C C . VAL A 1 84 ? 17.572 -79.823 34.901 1.00 48.66 84 VAL A C 1
ATOM 627 O O . VAL A 1 84 ? 18.371 -79.945 35.825 1.00 48.66 84 VAL A O 1
ATOM 630 N N . LYS A 1 85 ? 17.233 -80.862 34.127 1.00 48.25 85 LYS A N 1
ATOM 631 C CA . LYS A 1 85 ? 18.055 -82.079 34.005 1.00 48.25 85 LYS A CA 1
ATOM 632 C C . LYS A 1 85 ? 18.874 -81.973 32.721 1.00 48.25 85 LYS A C 1
ATOM 634 O O . LYS A 1 85 ? 18.309 -82.035 31.635 1.00 48.25 85 LYS A O 1
ATOM 639 N N . GLU A 1 86 ? 20.185 -81.794 32.844 1.00 45.94 86 GLU A N 1
ATOM 640 C CA . GLU A 1 86 ? 21.105 -81.873 31.704 1.00 45.94 86 GLU A CA 1
ATOM 641 C C . GLU A 1 86 ? 21.705 -83.286 31.637 1.00 45.94 86 GLU A C 1
ATOM 643 O O . GLU A 1 86 ? 22.394 -83.725 32.559 1.00 45.94 86 GLU A O 1
ATOM 648 N N . ASP A 1 87 ? 21.426 -83.992 30.539 1.00 40.59 87 ASP A N 1
ATOM 649 C CA . ASP A 1 87 ? 22.151 -85.194 30.130 1.00 40.59 87 ASP A CA 1
ATOM 650 C C . ASP A 1 87 ? 23.547 -84.785 29.630 1.00 40.59 87 ASP A C 1
ATOM 652 O O . ASP A 1 87 ? 23.675 -83.969 28.718 1.00 40.59 87 ASP A O 1
ATOM 656 N N . GLY A 1 88 ? 24.595 -85.375 30.212 1.00 44.19 88 GLY A N 1
ATOM 657 C CA . GLY A 1 88 ? 25.941 -85.371 29.630 1.00 44.19 88 GLY A CA 1
ATOM 658 C C . GLY A 1 88 ? 26.876 -84.222 30.027 1.00 44.19 88 GLY A C 1
ATOM 659 O O . GLY A 1 88 ? 27.261 -83.432 29.178 1.00 44.19 88 GLY A O 1
ATOM 660 N N . LEU A 1 89 ? 27.317 -84.178 31.291 1.00 38.50 89 LEU A N 1
ATOM 661 C CA . LEU A 1 89 ? 28.676 -83.784 31.726 1.00 38.50 89 LEU A CA 1
ATOM 662 C C . LEU A 1 89 ? 28.751 -83.929 33.256 1.00 38.50 89 LEU A C 1
ATOM 664 O O . LEU A 1 89 ? 28.124 -83.179 34.002 1.00 38.50 89 LEU A O 1
ATOM 668 N N . HIS A 1 90 ? 29.485 -84.937 33.730 1.00 40.69 90 HIS A N 1
ATOM 669 C CA . HIS A 1 90 ? 29.592 -85.283 35.150 1.00 40.69 90 HIS A CA 1
ATOM 670 C C . HIS A 1 90 ? 30.428 -84.224 35.898 1.00 40.69 90 HIS A C 1
ATOM 672 O O . HIS A 1 90 ? 31.649 -84.319 35.980 1.00 40.69 90 HIS A O 1
ATOM 678 N N . TYR A 1 91 ? 29.768 -83.183 36.411 1.00 43.50 91 TYR A N 1
ATOM 679 C CA . TYR A 1 91 ? 30.345 -82.231 37.367 1.00 43.50 91 TYR A CA 1
ATOM 680 C C . TYR A 1 91 ? 30.068 -82.710 38.803 1.00 43.50 91 TYR A C 1
ATOM 682 O O . TYR A 1 91 ? 28.932 -83.096 39.083 1.00 43.50 91 TYR A O 1
ATOM 690 N N . PRO A 1 92 ? 31.045 -82.673 39.731 1.00 38.06 92 PRO A N 1
ATOM 691 C CA . PRO A 1 92 ? 30.945 -83.315 41.043 1.00 38.06 92 PRO A CA 1
ATOM 692 C C . PRO A 1 92 ? 30.207 -82.430 42.059 1.00 38.06 92 PRO A C 1
ATOM 694 O O . PRO A 1 92 ? 30.745 -82.081 43.106 1.00 38.06 92 PRO A O 1
ATOM 697 N N . TYR A 1 93 ? 28.982 -82.020 41.739 1.00 45.12 93 TYR A N 1
ATOM 698 C CA . TYR A 1 93 ? 28.098 -81.356 42.694 1.00 45.12 93 TYR A CA 1
ATOM 699 C C . TYR A 1 93 ? 26.649 -81.746 42.389 1.00 45.12 93 TYR A C 1
ATOM 701 O O . TYR A 1 93 ? 25.988 -81.139 41.549 1.00 45.12 93 TYR A O 1
ATOM 709 N N . SER A 1 94 ? 26.189 -82.823 43.027 1.00 41.81 94 SER A N 1
ATOM 710 C CA . SER A 1 94 ? 24.799 -83.299 42.985 1.00 41.81 94 SER A CA 1
ATOM 711 C C . SER A 1 94 ? 24.000 -82.909 44.228 1.00 41.81 94 SER A C 1
ATOM 713 O O . SER A 1 94 ? 22.897 -83.414 44.425 1.00 41.81 94 SER A O 1
ATOM 715 N N . ASP A 1 95 ? 24.521 -82.018 45.066 1.00 38.19 95 ASP A N 1
ATOM 716 C CA . ASP A 1 95 ? 23.809 -81.606 46.263 1.00 38.19 95 ASP A CA 1
ATOM 717 C C . ASP A 1 95 ? 22.883 -80.434 45.934 1.00 38.19 95 ASP A C 1
ATOM 719 O O . ASP A 1 95 ? 23.311 -79.365 45.490 1.00 38.19 95 ASP A O 1
ATOM 723 N N . ASN A 1 96 ? 21.584 -80.654 46.171 1.00 41.88 96 ASN A N 1
ATOM 724 C CA . ASN A 1 96 ? 20.635 -79.585 46.482 1.00 41.88 96 ASN A CA 1
ATOM 725 C C . ASN A 1 96 ? 21.331 -78.549 47.383 1.00 41.88 96 ASN A C 1
ATOM 727 O O . ASN A 1 96 ? 22.053 -78.968 48.290 1.00 41.88 96 ASN A O 1
ATOM 731 N N . PRO A 1 97 ? 21.113 -77.233 47.207 1.00 44.09 97 PRO A N 1
ATOM 732 C CA . PRO A 1 97 ? 21.683 -76.236 48.104 1.00 44.09 97 PRO A CA 1
ATOM 733 C C . PRO A 1 97 ? 21.150 -76.453 49.531 1.00 44.09 97 PRO A C 1
ATOM 735 O O . PRO A 1 97 ? 20.069 -75.997 49.899 1.00 44.09 97 PRO A O 1
ATOM 738 N N . ILE A 1 98 ? 21.909 -77.199 50.332 1.00 36.47 98 ILE A N 1
ATOM 739 C CA . ILE A 1 98 ? 21.739 -77.346 51.771 1.00 36.47 98 ILE A CA 1
ATOM 740 C C . ILE A 1 98 ? 22.394 -76.116 52.405 1.00 36.47 98 ILE A C 1
ATOM 742 O O . ILE A 1 98 ? 23.611 -75.964 52.359 1.00 36.47 98 ILE A O 1
ATOM 746 N N . GLY A 1 99 ? 21.570 -75.266 53.023 1.00 39.38 99 GLY A N 1
ATOM 747 C CA . GLY A 1 99 ? 21.995 -74.246 53.986 1.00 39.38 99 GLY A CA 1
ATOM 748 C C . GLY A 1 99 ? 22.198 -72.839 53.417 1.00 39.38 99 GLY A C 1
ATOM 749 O O . GLY A 1 99 ? 23.208 -72.562 52.784 1.00 39.38 99 GLY A O 1
ATOM 750 N N . ASN A 1 100 ? 21.254 -71.938 53.723 1.00 45.91 100 ASN A N 1
ATOM 751 C CA . ASN A 1 100 ? 21.384 -70.472 53.683 1.00 45.91 100 ASN A CA 1
ATOM 752 C C . ASN A 1 100 ? 22.212 -69.879 52.521 1.00 45.91 100 ASN A C 1
ATOM 754 O O . ASN A 1 100 ? 23.137 -69.097 52.749 1.00 45.91 100 ASN A O 1
ATOM 758 N N . SER A 1 101 ? 21.853 -70.158 51.264 1.00 49.72 101 SER A N 1
ATOM 759 C CA . SER A 1 101 ? 22.083 -69.131 50.239 1.00 49.72 101 SER A CA 1
ATOM 760 C C . SER A 1 101 ? 21.089 -68.002 50.525 1.00 49.72 101 SER A C 1
ATOM 762 O O . SER A 1 101 ? 19.909 -68.338 50.672 1.00 49.72 101 SER A O 1
ATOM 764 N N . PRO A 1 102 ? 21.496 -66.720 50.612 1.00 53.84 102 PRO A N 1
ATOM 765 C CA . PRO A 1 102 ? 20.535 -65.636 50.788 1.00 53.84 102 PRO A CA 1
ATOM 766 C C . PRO A 1 102 ? 19.470 -65.786 49.707 1.00 53.84 102 PRO A C 1
ATOM 768 O O . PRO A 1 102 ? 19.812 -65.949 48.528 1.00 53.84 102 PRO A O 1
ATOM 771 N N . ALA A 1 103 ? 18.203 -65.861 50.108 1.00 57.09 103 ALA A N 1
ATOM 772 C CA . ALA A 1 103 ? 17.136 -66.062 49.143 1.00 57.09 103 ALA A CA 1
ATOM 773 C C . ALA A 1 103 ? 17.199 -64.904 48.142 1.00 57.09 103 ALA A C 1
ATOM 775 O O . ALA A 1 103 ? 17.532 -63.780 48.504 1.00 57.09 103 ALA A O 1
ATOM 776 N N . TRP A 1 104 ? 16.916 -65.149 46.865 1.00 55.00 104 TRP A N 1
ATOM 777 C CA . TRP A 1 104 ? 17.016 -64.100 45.844 1.00 55.00 104 TRP A CA 1
ATOM 778 C C . TRP A 1 104 ? 16.227 -62.828 46.221 1.00 55.00 104 TRP A C 1
ATOM 780 O O . TRP A 1 104 ? 16.710 -61.719 46.020 1.00 55.00 104 TRP A O 1
ATOM 790 N N . VAL A 1 105 ? 15.076 -63.010 46.876 1.00 57.50 105 VAL A N 1
ATOM 791 C CA . VAL A 1 105 ? 14.232 -61.943 47.439 1.00 57.50 105 VAL A CA 1
ATOM 792 C C . VAL A 1 105 ? 14.948 -61.130 48.533 1.00 57.50 105 VAL A C 1
ATOM 794 O O . VAL A 1 105 ? 14.647 -59.960 48.721 1.00 57.50 105 VAL A O 1
ATOM 797 N N . GLU A 1 106 ? 15.911 -61.715 49.244 1.00 62.31 106 GLU A N 1
ATOM 798 C CA . GLU A 1 106 ? 16.730 -61.036 50.259 1.00 62.31 106 GLU A CA 1
ATOM 799 C C . GLU A 1 106 ? 17.885 -60.231 49.637 1.00 62.31 106 GLU A C 1
ATOM 801 O O . GLU A 1 106 ? 18.300 -59.228 50.212 1.00 62.31 106 GLU A O 1
ATOM 806 N N . GLN A 1 107 ? 18.410 -60.644 48.474 1.00 62.97 107 GLN A N 1
ATOM 807 C CA . GLN A 1 107 ? 19.500 -59.937 47.775 1.00 62.97 107 GLN A CA 1
ATOM 808 C C . GLN A 1 107 ? 18.992 -58.844 46.831 1.00 62.97 107 GLN A C 1
ATOM 810 O O . GLN A 1 107 ? 19.616 -57.793 46.701 1.00 62.97 107 GLN A O 1
ATOM 815 N N . PHE A 1 108 ? 17.865 -59.103 46.172 1.00 64.75 108 PHE A N 1
ATOM 816 C CA . PHE A 1 108 ? 17.193 -58.202 45.245 1.00 64.75 108 PHE A CA 1
ATOM 817 C C . PHE A 1 108 ? 15.723 -58.119 45.662 1.00 64.75 108 PHE A C 1
ATOM 819 O O . PHE A 1 108 ? 14.881 -58.782 45.051 1.00 64.75 108 PHE A O 1
ATOM 826 N N . PRO A 1 109 ? 15.401 -57.377 46.739 1.00 59.59 109 PRO A N 1
ATOM 827 C CA . PRO A 1 109 ? 14.027 -57.237 47.196 1.00 59.59 109 PRO A CA 1
ATOM 828 C C . PRO A 1 109 ? 13.160 -56.718 46.050 1.00 59.59 109 PRO A C 1
ATOM 830 O O . PRO A 1 109 ? 13.302 -55.578 45.608 1.00 59.59 109 PRO A O 1
ATOM 833 N N . LEU A 1 110 ? 12.279 -57.584 45.541 1.00 55.62 110 LEU A N 1
ATOM 834 C CA . LEU A 1 110 ? 11.266 -57.202 44.568 1.00 55.62 110 LEU A CA 1
ATOM 835 C C . LEU A 1 110 ? 10.344 -56.184 45.228 1.00 55.62 110 LEU A C 1
ATOM 837 O O . LEU A 1 110 ? 9.562 -56.534 46.109 1.00 55.62 110 LEU A O 1
ATOM 841 N N . ALA A 1 111 ? 10.424 -54.931 44.795 1.00 52.53 111 ALA A N 1
ATOM 842 C CA . ALA A 1 111 ? 9.493 -53.906 45.246 1.00 52.53 111 ALA A CA 1
ATOM 843 C C . ALA A 1 111 ? 8.075 -54.114 44.672 1.00 52.53 111 ALA A C 1
ATOM 845 O O . ALA A 1 111 ? 7.116 -53.586 45.232 1.00 52.53 111 ALA A O 1
ATOM 846 N N . THR A 1 112 ? 7.913 -54.886 43.587 1.00 54.03 112 THR A N 1
ATOM 847 C CA . THR A 1 112 ? 6.634 -55.048 42.874 1.00 54.03 112 THR A CA 1
ATOM 848 C C . THR A 1 112 ? 6.418 -56.453 42.287 1.00 54.03 112 THR A C 1
ATOM 850 O O . THR A 1 112 ? 7.359 -57.213 42.048 1.00 54.03 112 THR A O 1
ATOM 853 N N . LEU A 1 113 ? 5.135 -56.793 42.087 1.00 57.50 113 LEU A N 1
ATOM 854 C CA . LEU A 1 113 ? 4.628 -57.968 41.357 1.00 57.50 113 LEU A CA 1
ATOM 855 C C . LEU A 1 113 ? 5.207 -58.036 39.924 1.00 57.50 113 LEU A C 1
ATOM 857 O O . LEU A 1 113 ? 5.622 -57.001 39.404 1.00 57.50 113 LEU A O 1
ATOM 861 N N . PRO A 1 114 ? 5.231 -59.215 39.262 1.00 61.56 114 PRO A N 1
ATOM 862 C CA . PRO A 1 114 ? 5.685 -59.316 37.875 1.00 61.56 114 PRO A CA 1
ATOM 863 C C . PRO A 1 114 ? 4.897 -58.352 36.978 1.00 61.56 114 PRO A C 1
ATOM 865 O O . PRO A 1 114 ? 3.667 -58.407 36.941 1.00 61.56 114 PRO A O 1
ATOM 868 N N . ALA A 1 115 ? 5.625 -57.465 36.295 1.00 65.69 115 ALA A N 1
ATOM 869 C CA . ALA A 1 115 ? 5.068 -56.455 35.404 1.00 65.69 115 ALA A CA 1
ATOM 870 C C . ALA A 1 115 ? 4.274 -57.117 34.265 1.00 65.69 115 ALA A C 1
ATOM 872 O O . ALA A 1 115 ? 4.655 -58.182 33.765 1.00 65.69 115 ALA A O 1
ATOM 873 N N . ALA A 1 116 ? 3.150 -56.515 33.877 1.00 69.88 116 ALA A N 1
ATOM 874 C CA . ALA A 1 116 ? 2.343 -57.028 32.774 1.00 69.88 116 ALA A CA 1
ATOM 875 C C . ALA A 1 116 ? 3.073 -56.828 31.427 1.00 69.88 116 ALA A C 1
ATOM 877 O O . ALA A 1 116 ? 3.850 -55.881 31.293 1.00 69.88 116 ALA A O 1
ATOM 878 N N . PRO A 1 117 ? 2.823 -57.667 30.403 1.00 66.12 117 PRO A N 1
ATOM 879 C CA . PRO A 1 117 ? 3.346 -57.423 29.060 1.00 66.12 117 PRO A CA 1
ATOM 880 C C . PRO A 1 117 ? 2.918 -56.038 28.553 1.00 66.12 117 PRO A C 1
ATOM 882 O O . PRO A 1 117 ? 1.725 -55.736 28.528 1.00 66.12 117 PRO A O 1
ATOM 885 N N . GLY A 1 118 ? 3.885 -55.205 28.164 1.00 67.69 118 GLY A N 1
ATOM 886 C CA . GLY A 1 118 ? 3.659 -53.811 27.752 1.00 67.69 118 GLY A CA 1
ATOM 887 C C . GLY A 1 118 ? 3.843 -52.766 28.858 1.00 67.69 118 GLY A C 1
ATOM 888 O O . GLY A 1 118 ? 3.826 -51.575 28.562 1.00 67.69 118 GLY A O 1
ATOM 889 N N . ASP A 1 119 ? 4.064 -53.182 30.107 1.00 76.69 119 ASP A N 1
ATOM 890 C CA . ASP A 1 119 ? 4.461 -52.283 31.191 1.00 76.69 119 ASP A CA 1
ATOM 891 C C . ASP A 1 119 ? 5.926 -51.838 31.015 1.00 76.69 119 ASP A C 1
ATOM 893 O O . ASP A 1 119 ? 6.790 -52.594 30.562 1.00 76.69 119 ASP A O 1
ATOM 897 N N . ILE A 1 120 ? 6.223 -50.603 31.407 1.00 79.62 120 ILE A N 1
ATOM 898 C CA . ILE A 1 120 ? 7.547 -49.972 31.315 1.00 79.62 120 ILE A CA 1
ATOM 899 C C . ILE A 1 120 ? 8.573 -50.754 32.133 1.00 79.62 120 ILE A C 1
ATOM 901 O O . ILE A 1 120 ? 9.730 -50.872 31.728 1.00 79.62 120 ILE A O 1
ATOM 905 N N . ALA A 1 121 ? 8.132 -51.325 33.257 1.00 74.38 121 ALA A N 1
ATOM 906 C CA . ALA A 1 121 ? 8.957 -52.134 34.146 1.00 74.38 121 ALA A CA 1
ATOM 907 C C . ALA A 1 121 ? 9.278 -53.538 33.598 1.00 74.38 121 ALA A C 1
ATOM 909 O O . ALA A 1 121 ? 10.009 -54.285 34.250 1.00 74.38 121 ALA A O 1
ATOM 910 N N . CYS A 1 122 ? 8.735 -53.925 32.437 1.00 76.50 122 CYS A N 1
ATOM 911 C CA . CYS A 1 122 ? 9.028 -55.222 31.844 1.00 76.50 122 CYS A CA 1
ATOM 912 C C . CYS A 1 122 ? 10.435 -55.262 31.223 1.00 76.50 122 CYS A C 1
ATOM 914 O O . CYS A 1 122 ? 10.890 -54.296 30.609 1.00 76.50 122 CYS A O 1
ATOM 916 N N . ASP A 1 123 ? 11.106 -56.413 31.339 1.00 74.44 123 ASP A N 1
ATOM 917 C CA . ASP A 1 123 ? 12.460 -56.642 30.811 1.00 74.44 123 ASP A CA 1
ATOM 918 C C . ASP A 1 123 ? 12.509 -56.555 29.260 1.00 74.44 123 ASP A C 1
ATOM 920 O O . ASP A 1 123 ? 13.587 -56.409 28.685 1.00 74.44 123 ASP A O 1
ATOM 924 N N . ASP A 1 124 ? 11.357 -56.654 28.582 1.00 78.88 124 ASP A N 1
ATOM 925 C CA . ASP A 1 124 ? 11.186 -56.559 27.123 1.00 78.88 124 ASP A CA 1
ATOM 926 C C . ASP A 1 124 ? 10.555 -55.231 26.654 1.00 78.88 124 ASP A C 1
ATOM 928 O O . ASP A 1 124 ? 10.206 -55.090 25.479 1.00 78.88 124 ASP A O 1
ATOM 932 N N . SER A 1 125 ? 10.422 -54.243 27.546 1.00 83.38 125 SER A N 1
ATOM 933 C CA . SER A 1 125 ? 9.802 -52.962 27.211 1.00 83.38 125 SER A CA 1
ATOM 934 C C . SER A 1 125 ? 10.675 -52.124 26.254 1.00 83.38 125 SER A C 1
ATOM 936 O O . SER A 1 125 ? 11.909 -52.225 26.265 1.00 83.38 125 SER A O 1
ATOM 938 N N . PRO A 1 126 ? 10.078 -51.220 25.449 1.00 85.38 126 PRO A N 1
ATOM 939 C CA . PRO A 1 126 ? 10.841 -50.265 24.640 1.00 85.38 126 PRO A CA 1
ATOM 940 C C . PRO A 1 126 ? 11.794 -49.397 25.474 1.00 85.38 126 PRO A C 1
ATOM 942 O O . PRO A 1 126 ? 12.864 -49.016 25.001 1.00 85.38 126 PRO A O 1
ATOM 945 N N . ALA A 1 127 ? 11.431 -49.117 26.728 1.00 85.62 127 ALA A N 1
ATOM 946 C CA . ALA A 1 127 ? 12.266 -48.390 27.674 1.00 85.62 127 ALA A CA 1
ATOM 947 C C . ALA A 1 127 ? 13.507 -49.193 28.093 1.00 85.62 127 ALA A C 1
ATOM 949 O O . ALA A 1 127 ? 14.615 -48.652 28.099 1.00 85.62 127 ALA A O 1
ATOM 950 N N . ALA A 1 128 ? 13.345 -50.490 28.381 1.00 84.12 128 ALA A N 1
ATOM 951 C CA . ALA A 1 128 ? 14.464 -51.389 28.646 1.00 84.12 128 ALA A CA 1
ATOM 952 C C . ALA A 1 128 ? 15.390 -51.480 27.422 1.00 84.12 128 ALA A C 1
ATOM 954 O O . ALA A 1 128 ? 16.612 -51.370 27.553 1.00 84.12 128 ALA A O 1
ATOM 955 N N . TYR A 1 129 ? 14.817 -51.572 26.217 1.00 88.75 129 TYR A N 1
ATOM 956 C CA . TYR A 1 129 ? 15.581 -51.537 24.970 1.00 88.75 129 TYR A CA 1
ATOM 957 C C . TYR A 1 129 ? 16.377 -50.230 24.811 1.00 88.75 129 TYR A C 1
ATOM 959 O O . TYR A 1 129 ? 17.590 -50.280 24.603 1.00 88.75 129 TYR A O 1
ATOM 967 N N . LEU A 1 130 ? 15.747 -49.064 24.992 1.00 89.06 130 LEU A N 1
ATOM 968 C CA . LEU A 1 130 ? 16.416 -47.759 24.931 1.00 89.06 130 LEU A CA 1
ATOM 969 C C . LEU A 1 130 ? 17.575 -47.659 25.935 1.00 89.06 130 LEU A C 1
ATOM 971 O O . LEU A 1 130 ? 18.664 -47.220 25.567 1.00 89.06 130 LEU A O 1
ATOM 975 N N . ALA A 1 131 ? 17.371 -48.099 27.180 1.00 87.38 131 ALA A N 1
ATOM 976 C CA . ALA A 1 131 ? 18.407 -48.079 28.211 1.00 87.38 131 ALA A CA 1
ATOM 977 C C . ALA A 1 131 ? 19.609 -48.960 27.828 1.00 87.38 131 ALA A C 1
ATOM 979 O O . ALA A 1 131 ? 20.760 -48.540 27.969 1.00 87.38 131 ALA A O 1
ATOM 980 N N . THR A 1 132 ? 19.354 -50.156 27.281 1.00 88.56 132 THR A N 1
ATOM 981 C CA . THR A 1 132 ? 20.430 -51.032 26.787 1.00 88.56 132 THR A CA 1
ATOM 982 C C . THR A 1 132 ? 21.165 -50.437 25.588 1.00 88.56 132 THR A C 1
ATOM 984 O O . THR A 1 132 ? 22.391 -50.520 25.538 1.00 88.56 132 THR A O 1
ATOM 987 N N . LEU A 1 133 ? 20.456 -49.785 24.658 1.00 90.94 133 LEU A N 1
ATOM 988 C CA . LEU A 1 133 ? 21.063 -49.093 23.520 1.00 90.94 133 LEU A CA 1
ATOM 989 C C . LEU A 1 133 ? 21.939 -47.924 23.961 1.00 90.94 133 LEU A C 1
ATOM 991 O O . LEU A 1 133 ? 23.042 -47.771 23.446 1.00 90.94 133 LEU A O 1
ATOM 995 N N . TYR A 1 134 ? 21.464 -47.112 24.904 1.00 89.81 134 TYR A N 1
ATOM 996 C CA . TYR A 1 134 ? 22.209 -45.972 25.424 1.00 89.81 134 TYR A CA 1
ATOM 997 C C . TYR A 1 134 ? 23.509 -46.427 26.099 1.00 89.81 134 TYR A C 1
ATOM 999 O O . TYR A 1 134 ? 24.587 -45.937 25.764 1.00 89.81 134 TYR A O 1
ATOM 1007 N N . TRP A 1 135 ? 23.428 -47.445 26.965 1.00 87.19 135 TRP A N 1
ATOM 1008 C CA . TRP A 1 135 ? 24.608 -48.058 27.576 1.00 87.19 135 TRP A CA 1
ATOM 1009 C C . TRP A 1 135 ? 25.571 -48.628 26.527 1.00 87.19 135 TRP A C 1
ATOM 1011 O O . TRP A 1 135 ? 26.781 -48.418 26.611 1.00 87.19 135 TRP A O 1
ATOM 1021 N N . TRP A 1 136 ? 25.046 -49.317 25.510 1.00 87.06 136 TRP A N 1
ATOM 1022 C CA . TRP A 1 136 ? 25.880 -49.913 24.471 1.00 87.06 136 TRP A CA 1
ATOM 1023 C C . TRP A 1 136 ? 26.546 -48.859 23.576 1.00 87.06 136 TRP A C 1
ATOM 1025 O O . TRP A 1 136 ? 27.718 -49.006 23.238 1.00 87.06 136 TRP A O 1
ATOM 1035 N N . ALA A 1 137 ? 25.846 -47.774 23.240 1.00 87.25 137 ALA A N 1
ATOM 1036 C CA . ALA A 1 137 ? 26.394 -46.654 22.480 1.00 87.25 137 ALA A CA 1
ATOM 1037 C C . ALA A 1 137 ? 27.529 -45.951 23.242 1.00 87.25 137 ALA A C 1
ATOM 1039 O O . ALA A 1 137 ? 28.592 -45.725 22.663 1.00 87.25 137 ALA A O 1
ATOM 1040 N N . GLU A 1 138 ? 27.350 -45.684 24.543 1.00 84.50 138 GLU A N 1
ATOM 1041 C CA . GLU A 1 138 ? 28.424 -45.154 25.397 1.00 84.50 138 GLU A CA 1
ATOM 1042 C C . GLU A 1 138 ? 29.619 -46.112 25.458 1.00 84.50 138 GLU A C 1
ATOM 1044 O O . GLU A 1 138 ? 30.770 -45.692 25.340 1.00 84.50 138 GLU A O 1
ATOM 1049 N N . TYR A 1 139 ? 29.362 -47.413 25.592 1.00 81.69 139 TYR A N 1
ATOM 1050 C CA . TYR A 1 139 ? 30.416 -48.420 25.620 1.00 81.69 139 TYR A CA 1
ATOM 1051 C C . TYR A 1 139 ? 31.211 -48.463 24.301 1.00 81.69 139 TYR A C 1
ATOM 1053 O O . TYR A 1 139 ? 32.442 -48.452 24.322 1.00 81.69 139 TYR A O 1
ATOM 1061 N N . LEU A 1 140 ? 30.539 -48.431 23.144 1.00 80.56 140 LEU A N 1
ATOM 1062 C CA . LEU A 1 140 ? 31.188 -48.387 21.823 1.00 80.56 140 LEU A CA 1
ATOM 1063 C C . LEU A 1 140 ? 31.985 -47.094 21.590 1.00 80.56 140 LEU A C 1
ATOM 1065 O O . LEU A 1 140 ? 32.930 -47.075 20.798 1.00 80.56 140 LEU A O 1
ATOM 1069 N N . GLU A 1 141 ? 31.623 -46.002 22.264 1.00 78.56 141 GLU A N 1
ATOM 1070 C CA . GLU A 1 141 ? 32.388 -44.755 22.245 1.00 78.56 141 GLU A CA 1
ATOM 1071 C C . GLU A 1 141 ? 33.738 -44.859 22.953 1.00 78.56 141 GLU A C 1
ATOM 1073 O O . GLU A 1 141 ? 34.704 -44.246 22.499 1.00 78.56 141 GLU A O 1
ATOM 1078 N N . THR A 1 142 ? 33.832 -45.694 23.990 1.00 72.31 142 THR A N 1
ATOM 1079 C CA . THR A 1 142 ? 35.078 -45.934 24.742 1.00 72.31 142 THR A CA 1
ATOM 1080 C C . THR A 1 142 ? 36.058 -46.887 24.053 1.00 72.31 142 THR A C 1
ATOM 1082 O O . THR A 1 142 ? 37.178 -47.071 24.530 1.00 72.31 142 THR A O 1
ATOM 1085 N N . TYR A 1 143 ? 35.668 -47.491 22.926 1.00 67.62 143 TYR A N 1
ATOM 1086 C CA . TYR A 1 143 ? 36.505 -48.444 22.204 1.00 67.62 143 TYR A CA 1
ATOM 1087 C C . TYR A 1 143 ? 37.596 -47.715 21.387 1.00 67.62 143 TYR A C 1
ATOM 1089 O O . TYR A 1 143 ? 37.265 -46.884 20.535 1.00 67.62 143 TYR A O 1
ATOM 1097 N N . PRO A 1 144 ? 38.895 -48.001 21.602 1.00 61.09 144 PRO A N 1
ATOM 1098 C CA . PRO A 1 144 ? 39.986 -47.287 20.946 1.00 61.09 144 PRO A CA 1
ATOM 1099 C C . PRO A 1 144 ? 40.203 -47.819 19.522 1.00 61.09 144 PRO A C 1
ATOM 1101 O O . PRO A 1 144 ? 41.050 -48.676 19.282 1.00 61.09 144 PRO A O 1
ATOM 1104 N N . VAL A 1 145 ? 39.422 -47.323 18.560 1.00 55.91 145 VAL A N 1
ATOM 1105 C CA . VAL A 1 145 ? 39.639 -47.571 17.125 1.00 55.91 145 VAL A CA 1
ATOM 1106 C C . VAL A 1 145 ? 39.733 -46.226 16.411 1.00 55.91 145 VAL A C 1
ATOM 1108 O O . VAL A 1 145 ? 38.723 -45.568 16.184 1.00 55.91 145 VAL A O 1
ATOM 1111 N N . GLY A 1 146 ? 40.955 -45.821 16.056 1.00 61.03 146 GLY A N 1
ATOM 1112 C CA . GLY A 1 146 ? 41.231 -44.613 15.268 1.00 61.03 146 GLY A CA 1
ATOM 1113 C C . GLY A 1 146 ? 41.596 -43.366 16.081 1.00 61.03 146 GLY A C 1
ATOM 1114 O O . GLY A 1 146 ? 41.870 -43.443 17.278 1.00 61.03 146 GLY A O 1
ATOM 1115 N N . ASN A 1 147 ? 41.643 -42.218 15.391 1.00 57.78 147 ASN A N 1
ATOM 1116 C CA . ASN A 1 147 ? 42.014 -40.919 15.955 1.00 57.78 147 ASN A CA 1
ATOM 1117 C C . ASN A 1 147 ? 40.917 -40.428 16.918 1.00 57.78 147 ASN A C 1
ATOM 1119 O O . ASN A 1 147 ? 39.954 -39.775 16.523 1.00 57.78 147 ASN A O 1
ATOM 1123 N N . THR A 1 148 ? 41.038 -40.789 18.194 1.00 55.62 148 THR A N 1
ATOM 1124 C CA . THR A 1 148 ? 40.066 -40.480 19.253 1.00 55.62 148 THR A CA 1
ATOM 1125 C C . THR A 1 148 ? 39.904 -38.981 19.528 1.00 55.62 148 THR A C 1
ATOM 1127 O O . THR A 1 148 ? 38.926 -38.601 20.167 1.00 55.62 148 THR A O 1
ATOM 1130 N N . ALA A 1 149 ? 40.811 -38.130 19.032 1.00 60.72 149 ALA A N 1
ATOM 1131 C CA . ALA A 1 149 ? 40.803 -36.684 19.259 1.00 60.72 149 ALA A CA 1
ATOM 1132 C C . ALA A 1 149 ? 39.705 -35.920 18.486 1.00 60.72 149 ALA A C 1
ATOM 1134 O O . ALA A 1 149 ? 39.276 -34.866 18.941 1.00 60.72 149 ALA A O 1
ATOM 1135 N N . GLU A 1 150 ? 39.214 -36.445 17.358 1.00 61.97 150 GLU A N 1
ATOM 1136 C CA . GLU A 1 150 ? 38.228 -35.754 16.497 1.00 61.97 150 GLU A CA 1
ATOM 1137 C C . GLU A 1 150 ? 36.778 -36.228 16.721 1.00 61.97 150 GLU A C 1
ATOM 1139 O O . GLU A 1 150 ? 35.838 -35.763 16.071 1.00 61.97 150 GLU A O 1
ATOM 1144 N N . ARG A 1 151 ? 36.551 -37.171 17.645 1.00 69.44 151 ARG A N 1
ATOM 1145 C CA . ARG A 1 151 ? 35.222 -37.750 17.876 1.00 69.44 151 ARG A CA 1
ATOM 1146 C C . ARG A 1 151 ? 34.415 -36.907 18.863 1.00 69.44 151 ARG A C 1
ATOM 1148 O O . ARG A 1 151 ? 34.647 -36.954 20.066 1.00 69.44 151 ARG A O 1
ATOM 1155 N N . VAL A 1 152 ? 33.365 -36.239 18.383 1.00 74.81 152 VAL A N 1
ATOM 1156 C CA . VAL A 1 152 ? 32.348 -35.646 19.271 1.00 74.81 152 VAL A CA 1
ATOM 1157 C C . VAL A 1 152 ? 31.551 -36.777 19.939 1.00 74.81 152 VAL A C 1
ATOM 1159 O O . VAL A 1 152 ? 30.920 -37.558 19.229 1.00 74.81 152 VAL A O 1
ATOM 1162 N N . LEU A 1 153 ? 31.572 -36.894 21.268 1.00 83.19 153 LEU A N 1
ATOM 1163 C CA . LEU A 1 153 ? 30.893 -37.967 22.022 1.00 83.19 153 LEU A CA 1
ATOM 1164 C C . LEU A 1 153 ? 29.370 -37.763 22.099 1.00 83.19 153 LEU A C 1
ATOM 1166 O O . LEU A 1 153 ? 28.901 -36.624 22.075 1.00 83.19 153 LEU A O 1
ATOM 1170 N N . LEU A 1 154 ? 28.588 -38.833 22.275 1.00 84.38 154 LEU A N 1
ATOM 1171 C CA . LEU A 1 154 ? 27.125 -38.771 22.402 1.00 84.38 154 LEU A CA 1
ATOM 1172 C C . LEU A 1 154 ? 26.690 -37.852 23.550 1.00 84.38 154 LEU A C 1
ATOM 1174 O O . LEU A 1 154 ? 25.787 -37.037 23.368 1.00 84.38 154 LEU A O 1
ATOM 1178 N N . LYS A 1 155 ? 27.393 -37.908 24.690 1.00 81.81 155 LYS A N 1
ATOM 1179 C CA . LYS A 1 155 ? 27.157 -37.022 25.847 1.00 81.81 155 LYS A CA 1
ATOM 1180 C C . LYS A 1 155 ? 27.320 -35.539 25.514 1.00 81.81 155 LYS A C 1
ATOM 1182 O O . LYS A 1 155 ? 26.622 -34.715 26.093 1.00 81.81 155 LYS A O 1
ATOM 1187 N N . ALA A 1 156 ? 28.227 -35.210 24.593 1.00 78.81 156 ALA A N 1
ATOM 1188 C CA . ALA A 1 156 ? 28.450 -33.841 24.140 1.00 78.81 156 ALA A CA 1
ATOM 1189 C C . ALA A 1 156 ? 27.419 -33.416 23.079 1.00 78.81 156 ALA A C 1
ATOM 1191 O O . ALA A 1 156 ? 26.939 -32.291 23.113 1.00 78.81 156 ALA A O 1
ATOM 1192 N N . ARG A 1 157 ? 27.029 -34.321 22.166 1.00 77.56 157 ARG A N 1
ATOM 1193 C CA . ARG A 1 157 ? 26.025 -34.039 21.119 1.00 77.56 157 ARG A CA 1
ATOM 1194 C C . ARG A 1 157 ? 24.608 -33.882 21.675 1.00 77.56 157 ARG A C 1
ATOM 1196 O O . ARG A 1 157 ? 23.837 -33.080 21.161 1.00 77.56 157 ARG A O 1
ATOM 1203 N N . ARG A 1 158 ? 24.238 -34.712 22.657 1.00 81.06 158 ARG A N 1
ATOM 1204 C CA . ARG A 1 158 ? 22.878 -34.833 23.209 1.00 81.06 158 ARG A CA 1
ATOM 1205 C C . ARG A 1 158 ? 22.910 -35.000 24.736 1.00 81.06 158 ARG A C 1
ATOM 1207 O O . ARG A 1 158 ? 22.643 -36.091 25.247 1.00 81.06 158 ARG A O 1
ATOM 1214 N N . PRO A 1 159 ? 23.241 -33.930 25.486 1.00 81.62 159 PRO A N 1
ATOM 1215 C CA . PRO A 1 159 ? 23.302 -33.966 26.952 1.00 81.62 159 PRO A CA 1
ATOM 1216 C C . PRO A 1 159 ? 21.930 -34.187 27.614 1.00 81.62 159 PRO A C 1
ATOM 1218 O O . PRO A 1 159 ? 21.847 -34.513 28.799 1.00 81.62 159 PRO A O 1
ATOM 1221 N N . ASP A 1 160 ? 20.850 -33.999 26.860 1.00 82.12 160 ASP A N 1
ATOM 1222 C CA . ASP A 1 160 ? 19.464 -34.204 27.261 1.00 82.12 160 ASP A CA 1
ATOM 1223 C C . ASP A 1 160 ? 19.102 -35.688 27.435 1.00 82.12 160 ASP A C 1
ATOM 1225 O O . ASP A 1 160 ? 18.384 -36.021 28.376 1.00 82.12 160 ASP A O 1
ATOM 1229 N N . LEU A 1 161 ? 19.649 -36.592 26.608 1.00 85.81 161 LEU A N 1
ATOM 1230 C CA . LEU A 1 161 ? 19.332 -38.029 26.667 1.00 85.81 161 LEU A CA 1
ATOM 1231 C C . LEU A 1 161 ? 19.693 -38.658 28.018 1.00 85.81 161 LEU A C 1
ATOM 1233 O O . LEU A 1 161 ? 18.949 -39.490 28.526 1.00 85.81 161 LEU A O 1
ATOM 1237 N N . ALA A 1 162 ? 20.794 -38.218 28.631 1.00 83.44 162 ALA A N 1
ATOM 1238 C CA . ALA A 1 162 ? 21.213 -38.686 29.951 1.00 83.44 162 ALA A CA 1
ATOM 1239 C C . ALA A 1 162 ? 20.266 -38.234 31.080 1.00 83.44 162 ALA A C 1
ATOM 1241 O O . ALA A 1 162 ? 20.213 -38.864 32.135 1.00 83.44 162 ALA A O 1
ATOM 1242 N N . LYS A 1 163 ? 19.546 -37.122 30.881 1.00 84.44 163 LYS A N 1
ATOM 1243 C CA . LYS A 1 163 ? 18.622 -36.528 31.860 1.00 84.44 163 LYS A CA 1
ATOM 1244 C C . LYS A 1 163 ? 17.167 -36.950 31.634 1.00 84.44 163 LYS A C 1
ATOM 1246 O O . LYS A 1 163 ? 16.319 -36.636 32.470 1.00 84.44 163 LYS A O 1
ATOM 1251 N N . LEU A 1 164 ? 16.870 -37.626 30.522 1.00 86.06 164 LEU A N 1
ATOM 1252 C CA . LEU A 1 164 ? 15.520 -38.044 30.161 1.00 86.06 164 LEU A CA 1
ATOM 1253 C C . LEU A 1 164 ? 14.978 -39.042 31.192 1.00 86.06 164 LEU A C 1
ATOM 1255 O O . LEU A 1 164 ? 15.512 -40.136 31.367 1.00 86.06 164 LEU A O 1
ATOM 1259 N N . GLN A 1 165 ? 13.892 -38.672 31.870 1.00 88.00 165 GLN A N 1
ATOM 1260 C CA . GLN A 1 165 ? 13.218 -39.569 32.804 1.00 88.00 165 GLN A CA 1
ATOM 1261 C C . GLN A 1 165 ? 12.364 -40.586 32.044 1.00 88.00 165 GLN A C 1
ATOM 1263 O O . GLN A 1 165 ? 11.509 -40.223 31.236 1.00 88.00 165 GLN A O 1
ATOM 1268 N N . ILE A 1 166 ? 12.574 -41.868 32.334 1.00 85.75 166 ILE A N 1
ATOM 1269 C CA . ILE A 1 166 ? 11.768 -42.967 31.799 1.00 85.75 166 ILE A CA 1
ATOM 1270 C C . ILE A 1 166 ? 10.521 -43.111 32.683 1.00 85.75 166 ILE A C 1
ATOM 1272 O O . ILE A 1 166 ? 10.611 -43.594 33.811 1.00 85.75 166 ILE A O 1
ATOM 1276 N N . ASN A 1 167 ? 9.370 -42.653 32.191 1.00 85.94 167 ASN A N 1
ATOM 1277 C CA . ASN A 1 167 ? 8.071 -42.731 32.858 1.00 85.94 167 ASN A CA 1
ATOM 1278 C C . ASN A 1 167 ? 6.956 -42.966 31.821 1.00 85.94 167 ASN A C 1
ATOM 1280 O O . ASN A 1 167 ? 7.219 -43.040 30.623 1.00 85.94 167 ASN A O 1
ATOM 1284 N N . ASP A 1 168 ? 5.709 -43.104 32.275 1.00 81.75 168 ASP A N 1
ATOM 1285 C CA . ASP A 1 168 ? 4.575 -43.389 31.384 1.00 81.75 168 ASP A CA 1
ATOM 1286 C C . ASP A 1 168 ? 4.347 -42.306 30.329 1.00 81.75 168 ASP A C 1
ATOM 1288 O O . ASP A 1 168 ? 4.147 -42.617 29.156 1.00 81.75 168 ASP A O 1
ATOM 1292 N N . ALA A 1 169 ? 4.505 -41.038 30.707 1.00 84.12 169 ALA A N 1
ATOM 1293 C CA . ALA A 1 169 ? 4.409 -39.934 29.765 1.00 84.12 169 ALA A CA 1
ATOM 1294 C C . ALA A 1 169 ? 5.508 -40.002 28.689 1.00 84.12 169 ALA A C 1
ATOM 1296 O O . ALA A 1 169 ? 5.202 -39.901 27.510 1.00 84.12 169 ALA A O 1
ATOM 1297 N N . SER A 1 170 ? 6.775 -40.241 29.041 1.00 83.25 170 SER A N 1
ATOM 1298 C CA . SER A 1 170 ? 7.865 -40.245 28.055 1.00 83.25 170 SER A CA 1
ATOM 1299 C C . SER A 1 170 ? 7.842 -41.439 27.098 1.00 83.25 170 SER A C 1
ATOM 1301 O O . SER A 1 170 ? 8.396 -41.341 26.003 1.00 83.25 170 SER A O 1
ATOM 1303 N N . VAL A 1 171 ? 7.197 -42.546 27.479 1.00 82.62 171 VAL A N 1
ATOM 1304 C CA . VAL A 1 171 ? 7.058 -43.741 26.632 1.00 82.62 171 VAL A CA 1
ATOM 1305 C C . VAL A 1 171 ? 5.783 -43.700 25.786 1.00 82.62 171 VAL A C 1
ATOM 1307 O O . VAL A 1 171 ? 5.834 -44.055 24.609 1.00 82.62 171 VAL A O 1
ATOM 1310 N N . ASN A 1 172 ? 4.654 -43.273 26.361 1.00 83.50 172 ASN A N 1
ATOM 1311 C CA . ASN A 1 172 ? 3.333 -43.427 25.743 1.00 83.50 172 ASN A CA 1
ATOM 1312 C C . ASN A 1 172 ? 2.719 -42.117 25.217 1.00 83.50 172 ASN A C 1
ATOM 1314 O O . ASN A 1 172 ? 1.779 -42.173 24.421 1.00 83.50 172 ASN A O 1
ATOM 1318 N N . GLN A 1 173 ? 3.215 -40.938 25.616 1.00 86.62 173 GLN A N 1
ATOM 1319 C CA . GLN A 1 173 ? 2.694 -39.666 25.109 1.00 86.62 173 GLN A CA 1
ATOM 1320 C C . GLN A 1 173 ? 3.087 -39.462 23.642 1.00 86.62 173 GLN A C 1
ATOM 1322 O O . GLN A 1 173 ? 4.263 -39.469 23.278 1.00 86.62 173 GLN A O 1
ATOM 1327 N N . ILE A 1 174 ? 2.090 -39.214 22.792 1.00 87.19 174 ILE A N 1
ATOM 1328 C CA . ILE A 1 174 ? 2.316 -38.840 21.396 1.00 87.19 174 ILE A CA 1
ATOM 1329 C C . ILE A 1 174 ? 2.702 -37.358 21.357 1.00 87.19 174 ILE A C 1
ATOM 1331 O O . ILE A 1 174 ? 1.920 -36.501 21.764 1.00 87.19 174 ILE A O 1
ATOM 1335 N N . VAL A 1 175 ? 3.906 -37.065 20.862 1.00 87.69 175 VAL A N 1
ATOM 1336 C CA . VAL A 1 175 ? 4.435 -35.701 20.709 1.00 87.69 175 VAL A CA 1
ATOM 1337 C C . VAL A 1 175 ? 4.859 -35.478 19.253 1.00 87.69 175 VAL A C 1
ATOM 1339 O O . VAL A 1 175 ? 5.466 -36.372 18.650 1.00 87.69 175 VAL A O 1
ATOM 1342 N N . PRO A 1 176 ? 4.584 -34.302 18.656 1.00 91.88 176 PRO A N 1
ATOM 1343 C CA . PRO A 1 176 ? 5.065 -33.972 17.322 1.00 91.88 176 PRO A CA 1
ATOM 1344 C C . PRO A 1 176 ? 6.592 -34.027 17.233 1.00 91.88 176 PRO A C 1
ATOM 1346 O O . PRO A 1 176 ? 7.313 -33.400 18.008 1.00 91.88 176 PRO A O 1
ATOM 1349 N N . LYS A 1 177 ? 7.112 -34.721 16.217 1.00 90.81 177 LYS A N 1
ATOM 1350 C CA . LYS A 1 177 ? 8.563 -34.888 16.035 1.00 90.81 177 LYS A CA 1
ATOM 1351 C C . LYS A 1 177 ? 9.301 -33.551 15.872 1.00 90.81 177 LYS A C 1
ATOM 1353 O O . LYS A 1 177 ? 10.429 -33.416 16.335 1.00 90.81 177 LYS A O 1
ATOM 1358 N N . LEU A 1 178 ? 8.660 -32.566 15.240 1.00 92.25 178 LEU A N 1
ATOM 1359 C CA . LEU A 1 178 ? 9.215 -31.222 15.053 1.00 92.25 178 LEU A CA 1
ATOM 1360 C C . LEU A 1 178 ? 9.376 -30.466 16.379 1.00 92.25 178 LEU A C 1
ATOM 1362 O O . LEU A 1 178 ? 10.358 -29.752 16.549 1.00 92.25 178 LEU A O 1
ATOM 1366 N N . GLN A 1 179 ? 8.457 -30.662 17.328 1.00 90.81 179 GLN A N 1
ATOM 1367 C CA . GLN A 1 179 ? 8.555 -30.051 18.652 1.00 90.81 179 GLN A CA 1
ATOM 1368 C C . GLN A 1 179 ? 9.822 -30.527 19.367 1.00 90.81 179 GLN A C 1
ATOM 1370 O O . GLN A 1 179 ? 10.595 -29.701 19.838 1.00 90.81 179 GLN A O 1
ATOM 1375 N N . LEU A 1 180 ? 10.089 -31.836 19.352 1.00 86.62 180 LEU A N 1
ATOM 1376 C CA . LEU A 1 180 ? 11.304 -32.403 19.945 1.00 86.62 180 LEU A CA 1
ATOM 1377 C C . LEU A 1 180 ? 12.576 -31.849 19.289 1.00 86.62 180 LEU A C 1
ATOM 1379 O O . LEU A 1 180 ? 13.551 -31.561 19.975 1.00 86.62 180 LEU A O 1
ATOM 1383 N N . ILE A 1 181 ? 12.573 -31.671 17.963 1.00 90.56 181 ILE A N 1
ATOM 1384 C CA . ILE A 1 181 ? 13.704 -31.059 17.250 1.00 90.56 181 ILE A CA 1
ATOM 1385 C C . ILE A 1 181 ? 13.916 -29.623 17.742 1.00 90.56 181 ILE A C 1
ATOM 1387 O O . ILE A 1 181 ? 15.028 -29.282 18.146 1.00 90.56 181 ILE A O 1
ATOM 1391 N N . ASN A 1 182 ? 12.861 -28.811 17.784 1.00 89.62 182 ASN A N 1
ATOM 1392 C CA . ASN A 1 182 ? 12.946 -27.426 18.240 1.00 89.62 182 ASN A CA 1
ATOM 1393 C C . ASN A 1 182 ? 13.397 -27.330 19.702 1.00 89.62 182 ASN A C 1
ATOM 1395 O O . ASN A 1 182 ? 14.276 -26.535 20.004 1.00 89.62 182 ASN A O 1
ATOM 1399 N N . GLU A 1 183 ? 12.878 -28.177 20.593 1.00 86.62 183 GLU A N 1
ATOM 1400 C CA . GLU A 1 183 ? 13.312 -28.241 21.993 1.00 86.62 183 GLU A CA 1
ATOM 1401 C C . GLU A 1 183 ? 14.802 -28.583 22.107 1.00 86.62 183 GLU A C 1
ATOM 1403 O O . GLU A 1 183 ? 15.533 -27.942 22.863 1.00 86.62 183 GLU A O 1
ATOM 1408 N N . THR A 1 184 ? 15.291 -29.551 21.323 1.00 86.56 184 THR A N 1
ATOM 1409 C CA . THR A 1 184 ? 16.719 -29.908 21.336 1.00 86.56 184 THR A CA 1
ATOM 1410 C C . THR A 1 184 ? 17.613 -28.782 20.819 1.00 86.56 184 THR A C 1
ATOM 1412 O O . THR A 1 184 ? 18.660 -28.524 21.413 1.00 86.56 184 THR A O 1
ATOM 1415 N N . LEU A 1 185 ? 17.196 -28.078 19.761 1.00 86.25 185 LEU A N 1
ATOM 1416 C CA . LEU A 1 185 ? 17.932 -26.939 19.210 1.00 86.25 185 LEU A CA 1
ATOM 1417 C C . LEU A 1 185 ? 17.913 -25.740 20.165 1.00 86.25 185 LEU A C 1
ATOM 1419 O O . LEU A 1 185 ? 18.962 -25.156 20.421 1.00 86.25 185 LEU A O 1
ATOM 1423 N N . SER A 1 186 ? 16.761 -25.415 20.754 1.00 85.94 186 SER A N 1
ATOM 1424 C CA . SER A 1 186 ? 16.632 -24.343 21.747 1.00 85.94 186 SER A CA 1
ATOM 1425 C C . SER A 1 186 ? 17.483 -24.609 22.983 1.00 85.94 186 SER A C 1
ATOM 1427 O O . SER A 1 186 ? 18.182 -23.715 23.451 1.00 85.94 186 SER A O 1
ATOM 1429 N N . ASN A 1 187 ? 17.514 -25.853 23.471 1.00 83.75 187 ASN A N 1
ATOM 1430 C CA . ASN A 1 187 ? 18.392 -26.228 24.576 1.00 83.75 187 ASN A CA 1
ATOM 1431 C C . ASN A 1 187 ? 19.869 -26.046 24.207 1.00 83.75 187 ASN A C 1
ATOM 1433 O O . ASN A 1 187 ? 20.631 -25.503 25.004 1.00 83.75 187 ASN A O 1
ATOM 1437 N N . PHE A 1 188 ? 20.274 -26.446 22.999 1.00 83.38 188 PHE A N 1
ATOM 1438 C CA . PHE A 1 188 ? 21.644 -26.238 22.533 1.00 83.38 188 PHE A CA 1
ATOM 1439 C C . PHE A 1 188 ? 22.008 -24.750 22.456 1.00 83.38 188 PHE A C 1
ATOM 1441 O O . PHE A 1 188 ? 23.077 -24.359 22.918 1.00 83.38 188 PHE A O 1
ATOM 1448 N N . ILE A 1 189 ? 21.108 -23.914 21.934 1.00 83.19 189 ILE A N 1
ATOM 1449 C CA . ILE A 1 189 ? 21.303 -22.461 21.892 1.00 83.19 189 ILE A CA 1
ATOM 1450 C C . ILE A 1 189 ? 21.416 -21.914 23.317 1.00 83.19 189 ILE A C 1
ATOM 1452 O O . ILE A 1 189 ? 22.368 -21.198 23.598 1.00 83.19 189 ILE A O 1
ATOM 1456 N N . SER A 1 190 ? 20.523 -22.319 24.231 1.00 81.19 190 SER A N 1
ATOM 1457 C CA . SER A 1 190 ? 20.488 -21.847 25.625 1.00 81.19 190 SER A CA 1
ATOM 1458 C C . SER A 1 190 ? 21.791 -22.100 26.396 1.00 81.19 190 SER A C 1
ATOM 1460 O O . SER A 1 190 ? 22.187 -21.289 27.231 1.00 81.19 190 SER A O 1
ATOM 1462 N N . VAL A 1 191 ? 22.484 -23.204 26.095 1.00 81.25 191 VAL A N 1
ATOM 1463 C CA . VAL A 1 191 ? 23.771 -23.553 26.715 1.00 81.25 191 VAL A CA 1
ATOM 1464 C C . VAL A 1 191 ? 24.908 -22.681 26.177 1.00 81.25 191 VAL A C 1
ATOM 1466 O O . VAL A 1 191 ? 25.818 -22.353 26.932 1.00 81.25 191 VAL A O 1
ATOM 1469 N N . ASN A 1 192 ? 24.842 -22.281 24.905 1.00 79.25 192 ASN A N 1
ATOM 1470 C CA . ASN A 1 192 ? 25.902 -21.539 24.215 1.00 79.25 192 ASN A CA 1
ATOM 1471 C C . ASN A 1 192 ? 25.591 -20.038 24.047 1.00 79.25 192 ASN A C 1
ATOM 1473 O O . ASN A 1 192 ? 26.292 -19.350 23.310 1.00 79.25 192 ASN A O 1
ATOM 1477 N N . VAL A 1 193 ? 24.560 -19.501 24.718 1.00 80.00 193 VAL A N 1
ATOM 1478 C CA . VAL A 1 193 ? 24.141 -18.091 24.560 1.00 80.00 193 VAL A CA 1
ATOM 1479 C C . VAL A 1 193 ? 25.283 -17.119 24.826 1.00 80.00 193 VAL A C 1
ATOM 1481 O O . VAL A 1 193 ? 25.393 -16.148 24.095 1.00 80.00 193 VAL A O 1
ATOM 1484 N N . ALA A 1 194 ? 26.132 -17.381 25.825 1.00 74.00 194 ALA A N 1
ATOM 1485 C CA . ALA A 1 194 ? 27.227 -16.479 26.183 1.00 74.00 194 ALA A CA 1
ATOM 1486 C C . ALA A 1 194 ? 28.240 -16.301 25.034 1.00 74.00 194 ALA A C 1
ATOM 1488 O O . ALA A 1 194 ? 28.605 -15.178 24.708 1.00 74.00 194 ALA A O 1
ATOM 1489 N N . GLU A 1 195 ? 28.628 -17.393 24.370 1.00 75.00 195 GLU A N 1
ATOM 1490 C CA . GLU A 1 195 ? 29.531 -17.343 23.209 1.00 75.00 195 GLU A CA 1
ATOM 1491 C C . GLU A 1 195 ? 28.859 -16.674 22.000 1.00 75.00 195 GLU A C 1
ATOM 1493 O O . GLU A 1 195 ? 29.493 -15.945 21.243 1.00 75.00 195 GLU A O 1
ATOM 1498 N N . LEU A 1 196 ? 27.553 -16.892 21.824 1.00 73.06 196 LEU A N 1
ATOM 1499 C CA . LEU A 1 196 ? 26.787 -16.305 20.723 1.00 73.06 196 LEU A CA 1
ATOM 1500 C C . LEU A 1 196 ? 26.466 -14.820 20.949 1.00 73.06 196 LEU A C 1
ATOM 1502 O O . LEU A 1 196 ? 26.321 -14.077 19.980 1.00 73.06 196 LEU A O 1
ATOM 1506 N N . SER A 1 197 ? 26.357 -14.372 22.204 1.00 71.19 197 SER A N 1
ATOM 1507 C CA . SER A 1 197 ? 26.104 -12.968 22.540 1.00 71.19 197 SER A CA 1
ATOM 1508 C C . SER A 1 197 ? 27.303 -12.070 22.260 1.00 71.19 197 SER A C 1
ATOM 1510 O O . SER A 1 197 ? 27.093 -10.906 21.938 1.00 71.19 197 SER A O 1
ATOM 1512 N N . ASP A 1 198 ? 28.528 -12.607 22.283 1.00 70.44 198 ASP A N 1
ATOM 1513 C CA . ASP A 1 198 ? 29.745 -11.855 21.941 1.00 70.44 198 ASP A CA 1
ATOM 1514 C C . ASP A 1 198 ? 29.766 -11.411 20.466 1.00 70.44 198 ASP A C 1
ATOM 1516 O O . ASP A 1 198 ? 30.434 -10.442 20.113 1.00 70.44 198 ASP A O 1
ATOM 1520 N N . ILE A 1 199 ? 28.994 -12.078 19.599 1.00 68.12 199 ILE A N 1
ATOM 1521 C CA . ILE A 1 199 ? 28.824 -11.703 18.185 1.00 68.12 199 ILE A CA 1
ATOM 1522 C C . ILE A 1 199 ? 27.944 -10.445 18.051 1.00 68.12 199 ILE A C 1
ATOM 1524 O O . ILE A 1 199 ? 28.018 -9.728 17.051 1.00 68.12 199 ILE A O 1
ATOM 1528 N N . ILE A 1 200 ? 27.100 -10.156 19.048 1.00 69.75 200 ILE A N 1
ATOM 1529 C CA . ILE A 1 200 ? 26.220 -8.987 19.050 1.00 69.75 200 ILE A CA 1
ATOM 1530 C C . ILE A 1 200 ? 26.917 -7.835 19.775 1.00 69.75 200 ILE A C 1
ATOM 1532 O O . ILE A 1 200 ? 26.988 -7.790 21.004 1.00 69.75 200 ILE A O 1
ATOM 1536 N N . ASN A 1 201 ? 27.355 -6.838 19.011 1.00 64.38 201 ASN A N 1
ATOM 1537 C CA . ASN A 1 201 ? 27.985 -5.641 19.564 1.00 64.38 201 ASN A CA 1
ATOM 1538 C C . ASN A 1 201 ? 27.101 -4.946 20.613 1.00 64.38 201 ASN A C 1
ATOM 1540 O O . ASN A 1 201 ? 26.001 -4.479 20.311 1.00 64.38 201 ASN A O 1
ATOM 1544 N N . GLY A 1 202 ? 27.617 -4.830 21.840 1.00 62.12 202 GLY A N 1
ATOM 1545 C CA . GLY A 1 202 ? 26.965 -4.107 22.935 1.00 62.12 202 GLY A CA 1
ATOM 1546 C C . GLY A 1 202 ? 25.840 -4.865 23.647 1.00 62.12 202 GLY A C 1
ATOM 1547 O O . GLY A 1 202 ? 25.144 -4.254 24.461 1.00 62.12 202 GLY A O 1
ATOM 1548 N N . ALA A 1 203 ? 25.648 -6.159 23.364 1.00 63.19 203 ALA A N 1
ATOM 1549 C CA . ALA A 1 203 ? 24.669 -6.984 24.063 1.00 63.19 203 ALA A CA 1
ATOM 1550 C C . ALA A 1 203 ? 25.093 -7.296 25.515 1.00 63.19 203 ALA A C 1
ATOM 1552 O O . ALA A 1 203 ? 26.284 -7.415 25.811 1.00 63.19 203 ALA A O 1
ATOM 1553 N N . PRO A 1 204 ? 24.132 -7.451 26.445 1.00 65.56 204 PRO A N 1
ATOM 1554 C CA . PRO A 1 204 ? 24.420 -7.964 27.780 1.00 65.56 204 PRO A CA 1
ATOM 1555 C C . PRO A 1 204 ? 24.835 -9.444 27.726 1.00 65.56 204 PRO A C 1
ATOM 1557 O O . PRO A 1 204 ? 24.472 -10.171 26.810 1.00 65.56 204 PRO A O 1
ATOM 1560 N N . THR A 1 205 ? 25.529 -9.924 28.762 1.00 65.25 205 THR A N 1
ATOM 1561 C CA . THR A 1 205 ? 26.016 -11.318 28.862 1.00 65.25 205 THR A CA 1
ATOM 1562 C C . THR A 1 205 ? 24.907 -12.373 28.961 1.00 65.25 205 THR A C 1
ATOM 1564 O O . THR A 1 205 ? 25.172 -13.569 28.857 1.00 65.25 205 THR A O 1
ATOM 1567 N N . THR A 1 206 ? 23.660 -11.954 29.186 1.00 69.31 206 THR A N 1
ATOM 1568 C CA . THR A 1 206 ? 22.476 -12.819 29.209 1.00 69.31 206 THR A CA 1
ATOM 1569 C C . THR A 1 206 ? 21.393 -12.217 28.321 1.00 69.31 206 THR A C 1
ATOM 1571 O O . THR A 1 206 ? 20.844 -11.162 28.649 1.00 69.31 206 THR A O 1
ATOM 1574 N N . VAL A 1 207 ? 21.071 -12.893 27.220 1.00 74.75 207 VAL A N 1
ATOM 1575 C CA . VAL A 1 207 ? 20.058 -12.477 26.241 1.00 74.75 207 VAL A CA 1
ATOM 1576 C C . VAL A 1 207 ? 19.043 -13.607 26.062 1.00 74.75 207 VAL A C 1
ATOM 1578 O O . VAL A 1 207 ? 19.410 -14.780 26.066 1.00 74.75 207 VAL A O 1
ATOM 1581 N N . ASP A 1 208 ? 17.762 -13.262 25.933 1.00 81.31 208 ASP A N 1
ATOM 1582 C CA . ASP A 1 208 ? 16.706 -14.231 25.618 1.00 81.31 208 ASP A CA 1
ATOM 1583 C C . ASP A 1 208 ? 16.880 -14.810 24.199 1.00 81.31 208 ASP A C 1
ATOM 1585 O O . ASP A 1 208 ? 17.379 -14.132 23.299 1.00 81.31 208 ASP A O 1
ATOM 1589 N N . GLN A 1 209 ? 16.442 -16.050 23.969 1.00 82.12 209 GLN A N 1
ATOM 1590 C CA . GLN A 1 209 ? 16.644 -16.745 22.693 1.00 82.12 209 GLN A CA 1
ATOM 1591 C C . GLN A 1 209 ? 15.991 -16.005 21.515 1.00 82.12 209 GLN A C 1
ATOM 1593 O O . GLN A 1 209 ? 16.622 -15.850 20.469 1.00 82.12 209 GLN A O 1
ATOM 1598 N N . ASP A 1 210 ? 14.758 -15.514 21.679 1.00 82.56 210 ASP A N 1
ATOM 1599 C CA . ASP A 1 210 ? 14.058 -14.762 20.625 1.00 82.56 210 ASP A CA 1
ATOM 1600 C C . ASP A 1 210 ? 14.805 -13.463 20.292 1.00 82.56 210 ASP A C 1
ATOM 1602 O O . ASP A 1 210 ? 14.892 -13.048 19.134 1.00 82.56 210 ASP A O 1
ATOM 1606 N N . THR A 1 211 ? 15.402 -12.842 21.310 1.00 84.25 211 THR A N 1
ATOM 1607 C CA . THR A 1 211 ? 16.199 -11.627 21.147 1.00 84.25 211 THR A CA 1
ATOM 1608 C C . THR A 1 211 ? 17.484 -11.913 20.373 1.00 84.25 211 THR A C 1
ATOM 1610 O O . THR A 1 211 ? 17.792 -11.199 19.419 1.00 84.25 211 THR A O 1
ATOM 1613 N N . LEU A 1 212 ? 18.191 -12.987 20.730 1.00 84.75 212 LEU A N 1
ATOM 1614 C CA . LEU A 1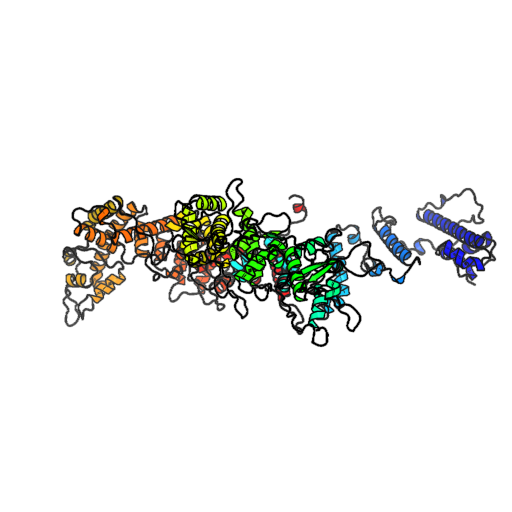 212 ? 19.406 -13.447 20.059 1.00 84.75 212 LEU A CA 1
ATOM 1615 C C . LEU A 1 212 ? 19.149 -13.706 18.563 1.00 84.75 212 LEU A C 1
ATOM 1617 O O . LEU A 1 212 ? 19.837 -13.153 17.707 1.00 84.75 212 LEU A O 1
ATOM 1621 N N . LEU A 1 213 ? 18.108 -14.478 18.235 1.00 87.31 213 LEU A N 1
ATOM 1622 C CA . LEU A 1 213 ? 17.766 -14.828 16.849 1.00 87.31 213 LEU A CA 1
ATOM 1623 C C . LEU A 1 213 ? 17.326 -13.626 16.003 1.00 87.31 213 LEU A C 1
ATOM 1625 O O . LEU A 1 213 ? 17.550 -13.620 14.792 1.00 87.31 213 LEU A O 1
ATOM 1629 N N . SER A 1 214 ? 16.739 -12.601 16.627 1.00 88.06 214 SER A N 1
ATOM 1630 C CA . SER A 1 214 ? 16.380 -11.363 15.927 1.00 88.06 214 SER A CA 1
ATOM 1631 C C . SER A 1 214 ? 17.594 -10.497 15.574 1.00 88.06 214 SER A C 1
ATOM 1633 O O . SER A 1 214 ? 17.499 -9.661 14.687 1.00 88.06 214 SER A O 1
ATOM 1635 N N . ARG A 1 215 ? 18.733 -10.678 16.256 1.00 85.50 215 ARG A N 1
ATOM 1636 C CA . ARG A 1 215 ? 19.910 -9.797 16.152 1.00 85.50 215 ARG A CA 1
ATOM 1637 C C . ARG A 1 215 ? 21.083 -10.411 15.385 1.00 85.50 215 ARG A C 1
ATOM 1639 O O . ARG A 1 215 ? 21.963 -9.674 14.950 1.00 85.50 215 ARG A O 1
ATOM 1646 N N . ILE A 1 216 ? 21.121 -11.733 15.236 1.00 86.31 216 ILE A N 1
ATOM 1647 C CA . ILE A 1 216 ? 22.177 -12.427 14.491 1.00 86.31 216 ILE A CA 1
ATOM 1648 C C . ILE A 1 216 ? 21.902 -12.353 12.983 1.00 86.31 216 ILE A C 1
ATOM 1650 O O . ILE A 1 216 ? 20.794 -12.633 12.529 1.00 86.31 216 ILE A O 1
ATOM 1654 N N . ASN A 1 217 ? 22.944 -12.056 12.199 1.00 85.62 217 ASN A N 1
ATOM 1655 C CA . ASN A 1 217 ? 22.858 -11.961 10.738 1.00 85.62 217 ASN A CA 1
ATOM 1656 C C . ASN A 1 217 ? 23.423 -13.186 9.999 1.00 85.62 217 ASN A C 1
ATOM 1658 O O . ASN A 1 217 ? 23.126 -13.352 8.818 1.00 85.62 217 ASN A O 1
ATOM 1662 N N . TYR A 1 218 ? 24.211 -14.053 10.636 1.00 85.25 218 TYR A N 1
ATOM 1663 C CA . TYR A 1 218 ? 24.809 -15.239 10.011 1.00 85.25 218 TYR A CA 1
ATOM 1664 C C . TYR A 1 218 ? 24.329 -16.526 10.703 1.00 85.25 218 TYR A C 1
ATOM 1666 O O . TYR A 1 218 ? 24.345 -16.574 11.935 1.00 85.25 218 TYR A O 1
ATOM 1674 N N . PRO A 1 219 ? 23.923 -17.584 9.965 1.00 82.88 219 PRO A N 1
ATOM 1675 C CA . PRO A 1 219 ? 24.042 -17.801 8.512 1.00 82.88 219 PRO A CA 1
ATOM 1676 C C . PRO A 1 219 ? 22.974 -17.112 7.633 1.00 82.88 219 PRO A C 1
ATOM 1678 O O . PRO A 1 219 ? 21.807 -16.991 7.994 1.00 82.88 219 PRO A O 1
ATOM 1681 N N . GLY A 1 220 ? 23.380 -16.702 6.426 1.00 71.88 220 GLY A N 1
ATOM 1682 C CA . GLY A 1 220 ? 22.716 -15.666 5.617 1.00 71.88 220 GLY A CA 1
ATOM 1683 C C . GLY A 1 220 ? 21.217 -15.786 5.265 1.00 71.88 220 GLY A C 1
ATOM 1684 O O . GLY A 1 220 ? 20.534 -14.767 5.353 1.00 71.88 220 GLY A O 1
ATOM 1685 N N . PRO A 1 221 ? 20.661 -16.940 4.834 1.00 74.12 221 PRO A N 1
ATOM 1686 C CA . PRO A 1 221 ? 19.269 -16.980 4.362 1.00 74.12 221 PRO A CA 1
ATOM 1687 C C . PRO A 1 221 ? 18.222 -17.114 5.481 1.00 74.12 221 PRO A C 1
ATOM 1689 O O . PRO A 1 221 ? 17.078 -16.698 5.300 1.00 74.12 221 PRO A O 1
ATOM 1692 N N . ALA A 1 222 ? 18.589 -17.701 6.624 1.00 80.50 222 ALA A N 1
ATOM 1693 C CA . ALA A 1 222 ? 17.638 -18.081 7.672 1.00 80.50 222 ALA A CA 1
ATOM 1694 C C . ALA A 1 222 ? 17.463 -17.014 8.765 1.00 80.50 222 ALA A C 1
ATOM 1696 O O . ALA A 1 222 ? 16.370 -16.882 9.317 1.00 80.50 222 ALA A O 1
ATOM 1697 N N . VAL A 1 223 ? 18.522 -16.259 9.069 1.00 86.88 223 VAL A N 1
ATOM 1698 C CA . VAL A 1 223 ? 18.541 -15.232 10.120 1.00 86.88 223 VAL A CA 1
ATOM 1699 C C . VAL A 1 223 ? 18.798 -13.838 9.522 1.00 86.88 223 VAL A C 1
ATOM 1701 O O . VAL A 1 223 ? 19.453 -13.732 8.480 1.00 86.88 223 VAL A O 1
ATOM 1704 N N . PRO A 1 224 ? 18.273 -12.754 10.120 1.00 91.19 224 PRO A N 1
ATOM 1705 C CA . PRO A 1 224 ? 17.563 -12.695 11.402 1.00 91.19 224 PRO A CA 1
ATOM 1706 C C . PRO A 1 224 ? 16.146 -13.296 11.360 1.00 91.19 224 PRO A C 1
ATOM 1708 O O . PRO A 1 224 ? 15.483 -13.320 10.316 1.00 91.19 224 PRO A O 1
ATOM 1711 N N . TYR A 1 225 ? 15.707 -13.818 12.509 1.00 90.69 225 TYR A N 1
ATOM 1712 C CA . TYR A 1 225 ? 14.376 -14.394 12.718 1.00 90.69 225 TYR A CA 1
ATOM 1713 C C . TYR A 1 225 ? 13.665 -13.708 13.888 1.00 90.69 225 TYR A C 1
ATOM 1715 O O . TYR A 1 225 ? 14.153 -13.713 15.017 1.00 90.69 225 TYR A O 1
ATOM 1723 N N . HIS A 1 226 ? 12.485 -13.148 13.622 1.00 92.00 226 HIS A N 1
ATOM 1724 C CA . HIS A 1 226 ? 11.723 -12.359 14.585 1.00 92.00 226 HIS A CA 1
ATOM 1725 C C . HIS A 1 226 ? 10.414 -13.067 14.985 1.00 92.00 226 HIS A C 1
ATOM 1727 O O . HIS A 1 226 ? 9.325 -12.754 14.496 1.00 92.00 226 HIS A O 1
ATOM 1733 N N . GLY A 1 227 ? 10.500 -14.004 15.933 1.00 91.06 227 GLY A N 1
ATOM 1734 C CA . GLY A 1 227 ? 9.371 -14.848 16.357 1.00 91.06 227 GLY A CA 1
ATOM 1735 C C . GLY A 1 227 ? 8.069 -14.110 16.738 1.00 91.06 227 GLY A C 1
ATOM 1736 O O . GLY A 1 227 ? 6.990 -14.559 16.343 1.00 91.06 227 GLY A O 1
ATOM 1737 N N . PRO A 1 228 ? 8.103 -12.974 17.467 1.00 93.00 228 PRO A N 1
ATOM 1738 C CA . PRO A 1 228 ? 6.889 -12.211 17.775 1.00 93.00 228 PRO A CA 1
ATOM 1739 C C . PRO A 1 228 ? 6.172 -11.638 16.544 1.00 93.00 228 PRO A C 1
ATOM 1741 O O . PRO A 1 228 ? 4.947 -11.536 16.546 1.00 93.00 228 PRO A O 1
ATOM 1744 N N . TYR A 1 229 ? 6.913 -11.303 15.485 1.00 93.81 229 TYR A N 1
ATOM 1745 C CA . TYR A 1 229 ? 6.341 -10.750 14.252 1.00 93.81 229 TYR A CA 1
ATOM 1746 C C . TYR A 1 229 ? 5.540 -11.829 13.523 1.00 93.81 229 TYR A C 1
ATOM 1748 O O . TYR A 1 229 ? 4.370 -11.619 13.211 1.00 93.81 229 TYR A O 1
ATOM 1756 N N . ASP A 1 230 ? 6.118 -13.023 13.372 1.00 92.75 230 ASP A N 1
ATOM 1757 C CA . ASP A 1 230 ? 5.447 -14.155 12.727 1.00 92.75 230 ASP A CA 1
ATOM 1758 C C . ASP A 1 230 ? 4.164 -14.563 13.460 1.00 92.75 230 ASP A C 1
ATOM 1760 O O . ASP A 1 230 ? 3.170 -14.907 12.820 1.00 92.75 230 ASP A O 1
ATOM 1764 N N . LYS A 1 231 ? 4.135 -14.464 14.797 1.00 92.38 231 LYS A N 1
ATOM 1765 C CA . LYS A 1 231 ? 2.917 -14.688 15.598 1.00 92.38 231 LYS A CA 1
ATOM 1766 C C . LYS A 1 231 ? 1.830 -13.648 15.295 1.00 92.38 231 LYS A C 1
ATOM 1768 O O . LYS A 1 231 ? 0.665 -14.015 15.126 1.00 92.38 231 LYS A O 1
ATOM 1773 N N . VAL A 1 232 ? 2.185 -12.364 15.191 1.00 93.38 232 VAL A N 1
ATOM 1774 C CA . VAL A 1 232 ? 1.238 -11.299 14.806 1.00 93.38 232 VAL A CA 1
ATOM 1775 C C . VAL A 1 232 ? 0.726 -11.529 13.384 1.00 93.38 232 VAL A C 1
ATOM 1777 O O . VAL A 1 232 ? -0.480 -11.583 13.172 1.00 93.38 232 VAL A O 1
ATOM 1780 N N . VAL A 1 233 ? 1.612 -11.744 12.411 1.00 93.00 233 VAL A N 1
ATOM 1781 C CA . VAL A 1 233 ? 1.208 -11.957 11.012 1.00 93.00 233 VAL A CA 1
ATOM 1782 C C . VAL A 1 233 ? 0.338 -13.205 10.867 1.00 93.00 233 VAL A C 1
ATOM 1784 O O . VAL A 1 233 ? -0.707 -13.147 10.220 1.00 93.00 233 VAL A O 1
ATOM 1787 N N . SER A 1 234 ? 0.706 -14.316 11.510 1.00 91.31 234 SER A N 1
ATOM 1788 C CA . SER A 1 234 ? -0.064 -15.566 11.448 1.00 91.31 234 SER A CA 1
ATOM 1789 C C . SER A 1 234 ? -1.448 -15.424 12.086 1.00 91.31 234 SER A C 1
ATOM 1791 O O . SER A 1 234 ? -2.431 -15.909 11.527 1.00 91.31 234 SER A O 1
ATOM 1793 N N . SER A 1 235 ? -1.552 -14.726 13.224 1.00 90.94 235 SER A N 1
ATOM 1794 C CA . SER A 1 235 ? -2.845 -14.487 13.885 1.00 90.94 235 SER A CA 1
ATOM 1795 C C . SER A 1 235 ? -3.764 -13.568 13.079 1.00 90.94 235 SER A C 1
ATOM 1797 O O . SER A 1 235 ? -4.952 -13.862 12.952 1.00 90.94 235 SER A O 1
ATOM 1799 N N . LEU A 1 236 ? -3.227 -12.509 12.466 1.00 90.75 236 LEU A N 1
ATOM 1800 C CA . LEU A 1 236 ? -3.996 -11.625 11.584 1.00 90.75 236 LEU A CA 1
ATOM 1801 C C . LEU A 1 236 ? -4.424 -12.331 10.289 1.00 90.75 236 LEU A C 1
ATOM 1803 O O . LEU A 1 236 ? -5.577 -12.203 9.868 1.00 90.75 236 LEU A O 1
ATOM 1807 N N . THR A 1 237 ? -3.541 -13.156 9.715 1.00 90.94 237 THR A N 1
ATOM 1808 C CA . THR A 1 237 ? -3.840 -13.968 8.523 1.00 90.94 237 THR A CA 1
ATOM 1809 C C . THR A 1 237 ? -4.969 -14.961 8.803 1.00 90.94 237 THR A C 1
ATOM 1811 O O . THR A 1 237 ? -5.882 -15.093 7.990 1.00 90.94 237 THR A O 1
ATOM 1814 N N . ALA A 1 238 ? -4.987 -15.594 9.983 1.00 89.75 238 ALA A N 1
ATOM 1815 C CA . ALA A 1 238 ? -6.091 -16.460 10.408 1.00 89.75 238 ALA A CA 1
ATOM 1816 C C . ALA A 1 238 ? -7.443 -15.718 10.502 1.00 89.75 238 ALA A C 1
ATOM 1818 O O . ALA A 1 238 ? -8.499 -16.338 10.389 1.00 89.75 238 ALA A O 1
ATOM 1819 N N . ARG A 1 239 ? -7.421 -14.389 10.665 1.00 87.38 239 ARG A N 1
ATOM 1820 C CA . ARG A 1 239 ? -8.594 -13.498 10.662 1.00 87.38 239 ARG A CA 1
ATOM 1821 C C . ARG A 1 239 ? -8.861 -12.833 9.305 1.00 87.38 239 ARG A C 1
ATOM 1823 O O . ARG A 1 239 ? -9.735 -11.981 9.227 1.00 87.38 239 ARG A O 1
ATOM 1830 N N . SER A 1 240 ? -8.154 -13.221 8.237 1.00 90.00 240 SER A N 1
ATOM 1831 C CA . SER A 1 240 ? -8.250 -12.603 6.898 1.00 90.00 240 SER A CA 1
ATOM 1832 C C . SER A 1 240 ? -7.970 -11.093 6.887 1.00 90.00 240 SER A C 1
ATOM 1834 O O . SER A 1 240 ? -8.543 -10.354 6.090 1.00 90.00 240 SER A O 1
ATOM 1836 N N . THR A 1 241 ? -7.083 -10.634 7.772 1.00 90.19 241 THR A N 1
ATOM 1837 C CA . THR A 1 241 ? -6.678 -9.224 7.884 1.00 90.19 241 THR A CA 1
ATOM 1838 C C . THR A 1 241 ? -5.160 -9.099 7.844 1.00 90.19 241 THR A C 1
ATOM 1840 O O . THR A 1 241 ? -4.437 -10.058 8.114 1.00 90.19 241 THR A O 1
ATOM 1843 N N . THR A 1 242 ? -4.663 -7.914 7.502 1.00 91.88 242 THR A N 1
ATOM 1844 C CA . THR A 1 242 ? -3.224 -7.615 7.464 1.00 91.88 242 THR A CA 1
ATOM 1845 C C . THR A 1 242 ? -2.870 -6.483 8.423 1.00 91.88 242 THR A C 1
ATOM 1847 O O . THR A 1 242 ? -3.708 -5.649 8.772 1.00 91.88 242 THR A O 1
ATOM 1850 N N . LEU A 1 243 ? -1.607 -6.436 8.859 1.00 91.69 243 LEU A N 1
ATOM 1851 C CA . LEU A 1 243 ? -1.131 -5.377 9.753 1.00 91.69 243 LEU A CA 1
ATOM 1852 C C . LEU A 1 243 ? -1.241 -3.992 9.094 1.00 91.69 243 LEU A C 1
ATOM 1854 O O . LEU A 1 243 ? -1.607 -3.024 9.757 1.00 91.69 243 LEU A O 1
ATOM 1858 N N . SER A 1 244 ? -1.006 -3.905 7.783 1.00 91.00 244 SER A N 1
ATOM 1859 C CA . SER A 1 244 ? -1.152 -2.670 7.009 1.00 91.00 244 SER A CA 1
ATOM 1860 C C . SER A 1 244 ? -2.593 -2.157 6.980 1.00 91.00 244 SER A C 1
ATOM 1862 O O . SER A 1 244 ? -2.803 -0.960 7.153 1.00 91.00 244 SER A O 1
ATOM 1864 N N . GLN A 1 245 ? -3.596 -3.033 6.851 1.00 89.62 245 GLN A N 1
ATOM 1865 C CA . GLN A 1 245 ? -5.009 -2.639 6.934 1.00 89.62 245 GLN A CA 1
ATOM 1866 C C . GLN A 1 245 ? -5.361 -2.037 8.299 1.00 89.62 245 GLN A C 1
ATOM 1868 O O . GLN A 1 245 ? -6.052 -1.022 8.350 1.00 89.62 245 GLN A O 1
ATOM 1873 N N . ILE A 1 246 ? -4.855 -2.615 9.395 1.00 91.81 246 ILE A N 1
ATOM 1874 C CA . ILE A 1 246 ? -5.057 -2.072 10.749 1.00 91.81 246 ILE A CA 1
ATOM 1875 C C . ILE A 1 246 ? -4.383 -0.702 10.881 1.00 91.81 246 ILE A C 1
ATOM 1877 O O . ILE A 1 246 ? -4.989 0.234 11.397 1.00 91.81 246 ILE A O 1
ATOM 1881 N N . VAL A 1 247 ? -3.154 -0.562 10.379 1.00 91.69 247 VAL A N 1
ATOM 1882 C CA . VAL A 1 247 ? -2.404 0.704 10.396 1.00 91.69 247 VAL A CA 1
ATOM 1883 C C . VAL A 1 247 ? -3.138 1.789 9.603 1.00 91.69 247 VAL A C 1
ATOM 1885 O O . VAL A 1 247 ? -3.355 2.881 10.126 1.00 91.69 247 VAL A O 1
ATOM 1888 N N . LEU A 1 248 ? -3.606 1.490 8.388 1.00 88.12 248 LEU A N 1
ATOM 1889 C CA . LEU A 1 248 ? -4.378 2.432 7.572 1.00 88.12 248 LEU A CA 1
ATOM 1890 C C . LEU A 1 248 ? -5.711 2.811 8.236 1.00 88.12 248 LEU A C 1
ATOM 1892 O O . LEU A 1 248 ? -6.050 3.993 8.274 1.00 88.12 248 LEU A O 1
ATOM 1896 N N . ALA A 1 249 ? -6.432 1.841 8.809 1.00 87.12 249 ALA A N 1
ATOM 1897 C CA . ALA A 1 249 ? -7.692 2.082 9.518 1.00 87.12 249 ALA A CA 1
ATOM 1898 C C . ALA A 1 249 ? -7.510 2.856 10.835 1.00 87.12 249 ALA A C 1
ATOM 1900 O O . ALA A 1 249 ? -8.422 3.551 11.274 1.00 87.12 249 ALA A O 1
ATOM 1901 N N . SER A 1 250 ? -6.333 2.768 11.464 1.00 88.94 250 SER A N 1
ATOM 1902 C CA . SER A 1 250 ? -6.003 3.528 12.676 1.00 88.94 250 SER A CA 1
ATOM 1903 C C . SER A 1 250 ? -5.795 5.026 12.421 1.00 88.94 250 SER A C 1
ATOM 1905 O O . SER A 1 250 ? -5.715 5.809 13.372 1.00 88.94 250 SER A O 1
ATOM 1907 N N . GLY A 1 251 ? -5.706 5.444 11.153 1.00 84.31 251 GLY A N 1
ATOM 1908 C CA . GLY A 1 251 ? -5.674 6.852 10.780 1.00 84.31 251 GLY A CA 1
ATOM 1909 C C . GLY A 1 251 ? -7.003 7.538 11.102 1.00 84.31 251 GLY A C 1
ATOM 1910 O O . GLY A 1 251 ? -8.062 7.086 10.685 1.00 84.31 251 GLY A O 1
ATOM 1911 N N . ASN A 1 252 ? -6.956 8.665 11.814 1.00 78.44 252 ASN A N 1
ATOM 1912 C CA . ASN A 1 252 ? -8.146 9.459 12.148 1.00 78.44 252 ASN A CA 1
ATOM 1913 C C . ASN A 1 252 ? -8.548 10.468 11.047 1.00 78.44 252 ASN A C 1
ATOM 1915 O O . ASN A 1 252 ? -9.537 11.187 11.190 1.00 78.44 252 ASN A O 1
ATOM 1919 N N . GLY A 1 253 ? -7.785 10.535 9.951 1.00 78.19 253 GLY A N 1
ATOM 1920 C CA . GLY A 1 253 ? -8.057 11.397 8.801 1.00 78.19 253 GLY A CA 1
ATOM 1921 C C . GLY A 1 253 ? -9.113 10.829 7.849 1.00 78.19 253 GLY A C 1
ATOM 1922 O O . GLY A 1 253 ? -9.459 9.652 7.900 1.00 78.19 253 GLY A O 1
ATOM 1923 N N . MET A 1 254 ? -9.609 11.674 6.940 1.00 82.12 254 MET A N 1
ATOM 1924 C CA . MET A 1 254 ? -10.411 11.196 5.809 1.00 82.12 254 MET A CA 1
ATOM 1925 C C . MET A 1 254 ? -9.565 10.315 4.878 1.00 82.12 254 MET A C 1
ATOM 1927 O O . MET A 1 254 ? -8.344 10.496 4.814 1.00 82.12 254 MET A O 1
ATOM 1931 N N . PRO A 1 255 ? -10.198 9.429 4.089 1.00 85.38 255 PRO A N 1
ATOM 1932 C CA . PRO A 1 255 ? -9.504 8.675 3.061 1.00 85.38 255 PRO A CA 1
ATOM 1933 C C . PRO A 1 255 ? -8.724 9.584 2.113 1.00 85.38 255 PRO A C 1
ATOM 1935 O O . PRO A 1 255 ? -9.153 10.689 1.765 1.00 85.38 255 PRO A O 1
ATOM 1938 N N . ALA A 1 256 ? -7.588 9.081 1.639 1.00 82.38 256 ALA A N 1
ATOM 1939 C CA . ALA A 1 256 ? -6.660 9.862 0.835 1.00 82.38 256 ALA A CA 1
ATOM 1940 C C . ALA A 1 256 ? -7.304 10.397 -0.464 1.00 82.38 256 ALA A C 1
ATOM 1942 O O . ALA A 1 256 ? -6.952 11.479 -0.924 1.00 82.38 256 ALA A O 1
ATOM 1943 N N . PHE A 1 257 ? -8.270 9.695 -1.067 1.00 85.69 257 PHE A N 1
ATOM 1944 C CA . PHE A 1 257 ? -8.956 10.165 -2.284 1.00 85.69 257 PHE A CA 1
ATOM 1945 C C . PHE A 1 257 ? -9.888 11.370 -2.064 1.00 85.69 257 PHE A C 1
ATOM 1947 O O . PHE A 1 257 ? -10.300 12.003 -3.032 1.00 85.69 257 PHE A O 1
ATOM 1954 N N . VAL A 1 258 ? -10.205 11.700 -0.807 1.00 83.75 258 VAL A N 1
ATOM 1955 C CA . VAL A 1 258 ? -11.062 12.832 -0.423 1.00 83.75 258 VAL A CA 1
ATOM 1956 C C . VAL A 1 258 ? -10.251 14.004 0.120 1.00 83.75 258 VAL A C 1
ATOM 1958 O O . VAL A 1 258 ? -10.586 15.164 -0.127 1.00 83.75 258 VAL A O 1
ATOM 1961 N N . ALA A 1 259 ? -9.213 13.714 0.905 1.00 75.06 259 ALA A N 1
ATOM 1962 C CA . ALA A 1 259 ? -8.435 14.735 1.586 1.00 75.06 259 ALA A CA 1
ATOM 1963 C C . ALA A 1 259 ? -7.767 15.686 0.573 1.00 75.06 259 ALA A C 1
ATOM 1965 O O . ALA A 1 259 ? -6.951 15.266 -0.239 1.00 75.06 259 ALA A O 1
ATOM 1966 N N . GLN A 1 260 ? -8.098 16.980 0.651 1.00 62.03 260 GLN A N 1
ATOM 1967 C CA . GLN A 1 260 ? -7.501 18.047 -0.172 1.00 62.03 260 GLN A CA 1
ATOM 1968 C C . GLN A 1 260 ? -6.110 18.488 0.321 1.00 62.03 260 GLN A C 1
ATOM 1970 O O . GLN A 1 260 ? -5.504 19.399 -0.239 1.00 62.03 260 GLN A O 1
ATOM 1975 N N . GLN A 1 261 ? -5.618 17.909 1.418 1.00 58.88 261 GLN A N 1
ATOM 1976 C CA . GLN A 1 261 ? -4.327 18.284 1.979 1.00 58.88 261 GLN A CA 1
ATOM 1977 C C . GLN A 1 261 ? -3.205 17.618 1.182 1.00 58.88 261 GLN A C 1
ATOM 1979 O O . GLN A 1 261 ? -3.145 16.399 1.085 1.00 58.88 261 GLN A O 1
ATOM 1984 N N . GLN A 1 262 ? -2.255 18.425 0.704 1.00 58.31 262 GLN A N 1
ATOM 1985 C CA . GLN A 1 262 ? -0.994 17.949 0.112 1.00 58.31 262 GLN A CA 1
ATOM 1986 C C . GLN A 1 262 ? -0.105 17.190 1.120 1.00 58.31 262 GLN A C 1
ATOM 1988 O O . GLN A 1 262 ? 0.915 16.608 0.737 1.00 58.31 262 GLN A O 1
ATOM 1993 N N . ALA A 1 263 ? -0.475 17.217 2.407 1.00 60.34 263 ALA A N 1
ATOM 1994 C CA . ALA A 1 263 ? 0.197 16.500 3.474 1.00 60.34 263 ALA A CA 1
ATOM 1995 C C . ALA A 1 263 ? -0.091 14.989 3.361 1.00 60.34 263 ALA A C 1
ATOM 1997 O O . ALA A 1 263 ? -1.253 14.586 3.279 1.00 60.34 263 ALA A O 1
ATOM 1998 N N . PRO A 1 264 ? 0.946 14.142 3.365 1.00 63.56 264 PRO A N 1
ATOM 1999 C CA . PRO A 1 264 ? 0.776 12.701 3.286 1.00 63.56 264 PRO A CA 1
ATOM 2000 C C . PRO A 1 264 ? 0.137 12.159 4.562 1.00 63.56 264 PRO A C 1
ATOM 2002 O O . PRO A 1 264 ? 0.298 12.702 5.658 1.00 63.56 264 PRO A O 1
ATOM 2005 N N . THR A 1 265 ? -0.586 11.050 4.422 1.00 68.62 265 THR A N 1
ATOM 2006 C CA . THR A 1 265 ? -1.153 10.369 5.586 1.00 68.62 265 THR A CA 1
ATOM 2007 C C . THR A 1 265 ? -0.013 9.783 6.412 1.00 68.62 265 THR A C 1
ATOM 2009 O O . THR A 1 265 ? 0.831 9.052 5.893 1.00 68.62 265 THR A O 1
ATOM 2012 N N . THR A 1 266 ? 0.020 10.080 7.710 1.00 74.12 266 THR A N 1
ATOM 2013 C CA . THR A 1 266 ? 1.086 9.619 8.620 1.00 74.12 266 THR A CA 1
ATOM 2014 C C . THR A 1 266 ? 1.204 8.091 8.679 1.00 74.12 266 THR A C 1
ATOM 2016 O O . THR A 1 266 ? 2.273 7.571 8.983 1.00 74.12 266 THR A O 1
ATOM 2019 N N . GLN A 1 267 ? 0.124 7.381 8.336 1.00 82.50 267 GLN A N 1
ATOM 2020 C CA . GLN A 1 267 ? 0.025 5.921 8.354 1.00 82.50 267 GLN A CA 1
ATOM 2021 C C . GLN A 1 267 ? 0.383 5.239 7.019 1.00 82.50 267 GLN A C 1
ATOM 2023 O O . GLN A 1 267 ? 0.581 4.026 6.999 1.00 82.50 267 GLN A O 1
ATOM 2028 N N . SER A 1 268 ? 0.505 5.980 5.908 1.00 84.81 268 SER A N 1
ATOM 2029 C CA . SER A 1 268 ? 0.846 5.403 4.588 1.00 84.81 268 SER A CA 1
ATOM 2030 C C . SER A 1 268 ? 2.200 4.697 4.592 1.00 84.81 268 SER A C 1
ATOM 2032 O O . SER A 1 268 ? 2.317 3.556 4.146 1.00 84.81 268 SER A O 1
ATOM 2034 N N . LEU A 1 269 ? 3.224 5.366 5.127 1.00 88.75 269 LEU A N 1
ATOM 2035 C CA . LEU A 1 269 ? 4.582 4.845 5.183 1.00 88.75 269 LEU A CA 1
ATOM 2036 C C . LEU A 1 269 ? 4.676 3.543 5.990 1.00 88.75 269 LEU A C 1
ATOM 2038 O O . LEU A 1 269 ? 5.129 2.552 5.417 1.00 88.75 269 LEU A O 1
ATOM 2042 N N . PRO A 1 270 ? 4.280 3.498 7.280 1.00 89.44 270 PRO A N 1
ATOM 2043 C CA . PRO A 1 270 ? 4.376 2.264 8.049 1.00 89.44 270 PRO A CA 1
ATOM 2044 C C . PRO A 1 270 ? 3.533 1.144 7.433 1.00 89.44 270 PRO A C 1
ATOM 2046 O O . PRO A 1 270 ? 3.999 0.010 7.394 1.00 89.44 270 PRO A O 1
ATOM 2049 N N . ALA A 1 271 ? 2.356 1.446 6.869 1.00 91.31 271 ALA A N 1
ATOM 2050 C CA . ALA A 1 271 ? 1.544 0.447 6.176 1.00 91.31 271 ALA A CA 1
ATOM 2051 C C . ALA A 1 271 ? 2.292 -0.192 4.995 1.00 91.31 271 ALA A C 1
ATOM 2053 O O . ALA A 1 271 ? 2.349 -1.416 4.906 1.00 91.31 271 ALA A O 1
ATOM 2054 N N . LEU A 1 272 ? 2.928 0.618 4.141 1.00 92.44 272 LEU A N 1
ATOM 2055 C CA . LEU A 1 272 ? 3.742 0.120 3.029 1.00 92.44 272 LEU A CA 1
ATOM 2056 C C . LEU A 1 272 ? 4.957 -0.682 3.509 1.00 92.44 272 LEU A C 1
ATOM 2058 O O . LEU A 1 272 ? 5.297 -1.695 2.908 1.00 92.44 272 LEU A O 1
ATOM 2062 N N . LEU A 1 273 ? 5.608 -0.273 4.599 1.00 92.81 273 LEU A N 1
ATOM 2063 C CA . LEU A 1 273 ? 6.722 -1.045 5.156 1.00 92.81 273 LEU A CA 1
ATOM 2064 C C . LEU A 1 273 ? 6.256 -2.411 5.674 1.00 92.81 273 LEU A C 1
ATOM 2066 O O . LEU A 1 273 ? 6.925 -3.410 5.417 1.00 92.81 273 LEU A O 1
ATOM 2070 N N . TYR A 1 274 ? 5.090 -2.492 6.320 1.00 92.62 274 TYR A N 1
ATOM 2071 C CA . TYR A 1 274 ? 4.509 -3.772 6.730 1.00 92.62 274 TYR A CA 1
ATOM 2072 C C . TYR A 1 274 ? 4.064 -4.638 5.547 1.00 92.62 274 TYR A C 1
ATOM 2074 O O . TYR A 1 274 ? 4.213 -5.858 5.613 1.00 92.62 274 TYR A O 1
ATOM 2082 N N . ASP A 1 275 ? 3.597 -4.028 4.453 1.00 92.94 275 ASP A N 1
ATOM 2083 C CA . ASP A 1 275 ? 3.224 -4.734 3.220 1.00 92.94 275 ASP A CA 1
ATOM 2084 C C . ASP A 1 275 ? 4.417 -5.418 2.534 1.00 92.94 275 ASP A C 1
ATOM 2086 O O . ASP A 1 275 ? 4.211 -6.328 1.737 1.00 92.94 275 ASP A O 1
ATOM 2090 N N . THR A 1 276 ? 5.670 -5.060 2.855 1.00 93.44 276 THR A N 1
ATOM 2091 C CA . THR A 1 276 ? 6.840 -5.842 2.398 1.00 93.44 276 THR A CA 1
ATOM 2092 C C . THR A 1 276 ? 6.781 -7.289 2.908 1.00 93.44 276 THR A C 1
ATOM 2094 O O . THR A 1 276 ? 7.253 -8.216 2.248 1.00 93.44 276 THR A O 1
ATOM 2097 N N . GLY A 1 277 ? 6.158 -7.491 4.075 1.00 90.50 277 GLY A N 1
ATOM 2098 C CA . GLY A 1 277 ? 6.151 -8.725 4.858 1.00 90.50 277 GLY A CA 1
ATOM 2099 C C . GLY A 1 277 ? 7.533 -9.167 5.341 1.00 90.50 277 GLY A C 1
ATOM 2100 O O . GLY A 1 277 ? 7.752 -10.355 5.576 1.00 90.50 277 GLY A O 1
ATOM 2101 N N . LEU A 1 278 ? 8.461 -8.215 5.445 1.00 92.31 278 LEU A N 1
ATOM 2102 C CA . LEU A 1 278 ? 9.735 -8.373 6.126 1.00 92.31 278 LEU A CA 1
ATOM 2103 C C . LEU A 1 278 ? 9.553 -7.994 7.600 1.00 92.31 278 LEU A C 1
ATOM 2105 O O . LEU A 1 278 ? 8.866 -7.023 7.924 1.00 92.31 278 LEU A O 1
ATOM 2109 N N . ASP A 1 279 ? 10.173 -8.754 8.498 1.00 91.69 279 ASP A N 1
ATOM 2110 C CA . ASP A 1 279 ? 10.190 -8.409 9.916 1.00 91.69 279 ASP A CA 1
ATOM 2111 C C . ASP A 1 279 ? 11.108 -7.200 10.199 1.00 91.69 279 ASP A C 1
ATOM 2113 O O . ASP A 1 279 ? 11.960 -6.854 9.370 1.00 91.69 279 ASP A O 1
ATOM 2117 N N . PRO A 1 280 ? 10.978 -6.553 11.374 1.00 91.81 280 PRO A N 1
ATOM 2118 C CA . PRO A 1 280 ? 11.757 -5.359 11.698 1.00 91.81 280 PRO A CA 1
ATOM 2119 C C . PRO A 1 280 ? 13.279 -5.548 11.647 1.00 91.81 280 PRO A C 1
ATOM 2121 O O . PRO A 1 280 ? 13.996 -4.584 11.362 1.00 91.81 280 PRO A O 1
ATOM 2124 N N . ALA A 1 281 ? 13.782 -6.758 11.915 1.00 90.31 281 ALA A N 1
ATOM 2125 C CA . ALA A 1 281 ? 15.211 -7.055 11.871 1.00 90.31 281 ALA A CA 1
ATOM 2126 C C . ALA A 1 281 ? 15.701 -7.219 10.426 1.00 90.31 281 ALA A C 1
ATOM 2128 O O . ALA A 1 281 ? 16.724 -6.649 10.045 1.00 90.31 281 ALA A O 1
ATOM 2129 N N . ARG A 1 282 ? 14.934 -7.921 9.582 1.00 91.81 282 ARG A N 1
ATOM 2130 C CA . ARG A 1 282 ? 15.209 -8.029 8.139 1.00 91.81 282 ARG A CA 1
ATOM 2131 C C . ARG A 1 282 ? 15.132 -6.681 7.430 1.00 91.81 282 ARG A C 1
ATOM 2133 O O . ARG A 1 282 ? 16.002 -6.386 6.612 1.00 91.81 282 ARG A O 1
ATOM 2140 N N . LEU A 1 283 ? 14.148 -5.843 7.771 1.00 92.00 283 LEU A N 1
ATOM 2141 C CA . LEU A 1 283 ? 14.056 -4.469 7.263 1.00 92.00 283 LEU A CA 1
ATOM 2142 C C . LEU A 1 283 ? 15.275 -3.643 7.669 1.00 92.00 283 LEU A C 1
ATOM 2144 O O . LEU A 1 283 ? 15.855 -2.959 6.828 1.00 92.00 283 LEU A O 1
ATOM 2148 N N . GLN A 1 284 ? 15.698 -3.735 8.933 1.00 89.62 284 GLN A N 1
ATOM 2149 C CA . GLN A 1 284 ? 16.896 -3.041 9.393 1.00 89.62 284 GLN A CA 1
ATOM 2150 C C . GLN A 1 284 ? 18.133 -3.496 8.611 1.00 89.62 284 GLN A C 1
ATOM 2152 O O . GLN A 1 284 ? 18.894 -2.652 8.142 1.00 89.62 284 GLN A O 1
ATOM 2157 N N . LEU A 1 285 ? 18.323 -4.803 8.414 1.00 89.38 285 LEU A N 1
ATOM 2158 C CA . LEU A 1 285 ? 19.466 -5.335 7.669 1.00 89.38 285 LEU A CA 1
ATOM 2159 C C . LEU A 1 285 ? 19.468 -4.880 6.200 1.00 89.38 285 LEU A C 1
ATOM 2161 O O . LEU A 1 285 ? 20.514 -4.508 5.668 1.00 89.38 285 LEU A O 1
ATOM 2165 N N . ALA A 1 286 ? 18.297 -4.849 5.560 1.00 90.62 286 ALA A N 1
ATOM 2166 C CA . ALA A 1 286 ? 18.146 -4.361 4.192 1.00 90.62 286 ALA A CA 1
ATOM 2167 C C . ALA A 1 286 ? 18.469 -2.862 4.046 1.00 90.62 286 ALA A C 1
ATOM 2169 O O . ALA A 1 286 ? 18.996 -2.454 3.015 1.00 90.62 286 ALA A O 1
ATOM 2170 N N . LEU A 1 287 ? 18.176 -2.060 5.074 1.00 89.62 287 LEU A N 1
ATOM 2171 C CA . LEU A 1 287 ? 18.421 -0.612 5.113 1.00 89.62 287 LEU A CA 1
ATOM 2172 C C . LEU A 1 287 ? 19.800 -0.231 5.673 1.00 89.62 287 LEU A C 1
ATOM 2174 O O . LEU A 1 287 ? 20.150 0.949 5.700 1.00 89.62 287 LEU A O 1
ATOM 2178 N N . THR A 1 288 ? 20.581 -1.193 6.168 1.00 85.50 288 THR A N 1
ATOM 2179 C CA . THR A 1 288 ? 21.874 -0.899 6.795 1.00 85.50 288 THR A CA 1
ATOM 2180 C C . THR A 1 288 ? 22.900 -0.522 5.728 1.00 85.50 288 THR A C 1
ATOM 2182 O O . THR A 1 288 ? 23.364 -1.370 4.972 1.00 85.50 288 THR A O 1
ATOM 2185 N N . SER A 1 289 ? 23.275 0.754 5.669 1.00 78.75 289 SER A N 1
ATOM 2186 C CA . SER A 1 289 ? 24.384 1.242 4.845 1.00 78.75 289 SER A CA 1
ATOM 2187 C C . SER A 1 289 ? 25.683 1.267 5.648 1.00 78.75 289 SER A C 1
ATOM 2189 O O . SER A 1 289 ? 25.705 1.790 6.764 1.00 78.75 289 SER A O 1
ATOM 2191 N N . TYR A 1 290 ? 26.772 0.775 5.063 1.00 75.31 290 TYR A N 1
ATOM 2192 C CA . TYR A 1 290 ? 28.107 0.836 5.654 1.00 75.31 290 TYR A CA 1
ATOM 2193 C C . TYR A 1 290 ? 28.958 1.893 4.937 1.00 75.31 290 TYR A C 1
ATOM 2195 O O . TYR A 1 290 ? 29.123 1.833 3.717 1.00 75.31 290 TYR A O 1
ATOM 2203 N N . GLU A 1 291 ? 29.520 2.855 5.678 1.00 74.75 291 GLU A N 1
ATOM 2204 C CA . GLU A 1 291 ? 30.532 3.767 5.131 1.00 74.75 291 GLU A CA 1
ATOM 2205 C C . GLU A 1 291 ? 31.864 3.025 5.012 1.00 74.75 291 GLU A C 1
ATOM 2207 O O . GLU A 1 291 ? 32.651 2.969 5.950 1.00 74.75 291 GLU A O 1
ATOM 2212 N N . THR A 1 292 ? 32.121 2.445 3.840 1.00 73.31 292 THR A N 1
ATOM 2213 C CA . THR A 1 292 ? 33.355 1.684 3.583 1.00 73.31 292 THR A CA 1
ATOM 2214 C C . THR A 1 292 ? 34.589 2.582 3.413 1.00 73.31 292 THR A C 1
ATOM 2216 O O . THR A 1 292 ? 35.716 2.100 3.313 1.00 73.31 292 THR A O 1
ATOM 2219 N N . SER A 1 293 ? 34.411 3.907 3.344 1.00 71.50 293 SER A N 1
ATOM 2220 C CA . SER A 1 293 ? 35.511 4.867 3.235 1.00 71.50 293 SER A CA 1
ATOM 2221 C C . SER A 1 293 ? 36.282 4.960 4.552 1.00 71.50 293 SER A C 1
ATOM 2223 O O . SER A 1 293 ? 35.756 5.461 5.539 1.00 71.50 293 SER A O 1
ATOM 2225 N N . GLY A 1 294 ? 37.543 4.521 4.551 1.00 72.12 294 GLY A N 1
ATOM 2226 C CA . GLY A 1 294 ? 38.402 4.528 5.743 1.00 72.12 294 GLY A CA 1
ATOM 2227 C C . GLY A 1 294 ? 38.431 3.206 6.511 1.00 72.12 294 GLY A C 1
ATOM 2228 O O . GLY A 1 294 ? 39.064 3.134 7.559 1.00 72.12 294 GLY A O 1
ATOM 2229 N N . TRP A 1 295 ? 37.796 2.156 5.982 1.00 79.38 295 TRP A N 1
ATOM 2230 C CA . TRP A 1 295 ? 37.912 0.797 6.516 1.00 79.38 295 TRP A CA 1
ATOM 2231 C C . TRP A 1 295 ? 39.312 0.197 6.398 1.00 79.38 295 TRP A C 1
ATOM 2233 O O . TRP A 1 295 ? 39.666 -0.700 7.155 1.00 79.38 295 TRP A O 1
ATOM 2243 N N . ILE A 1 296 ? 40.096 0.692 5.447 1.00 74.81 296 ILE A N 1
ATOM 2244 C CA . ILE A 1 296 ? 41.511 0.385 5.305 1.00 74.81 296 ILE A CA 1
ATOM 2245 C C . ILE A 1 296 ? 42.239 1.722 5.369 1.00 74.81 296 ILE A C 1
ATOM 2247 O O . ILE A 1 296 ? 41.935 2.641 4.598 1.00 74.81 296 ILE A O 1
ATOM 2251 N N . ASP A 1 297 ? 43.159 1.858 6.318 1.00 73.56 297 ASP A N 1
ATOM 2252 C CA . ASP A 1 297 ? 43.958 3.071 6.449 1.00 73.56 297 ASP A CA 1
ATOM 2253 C C . ASP A 1 297 ? 45.097 3.124 5.412 1.00 73.56 297 ASP A C 1
ATOM 2255 O O . ASP A 1 297 ? 45.360 2.179 4.667 1.00 73.56 297 ASP A O 1
ATOM 2259 N N . SER A 1 298 ? 45.828 4.240 5.357 1.00 74.44 298 SER A N 1
ATOM 2260 C CA . SER A 1 298 ? 46.954 4.395 4.422 1.00 74.44 298 SER A CA 1
ATOM 2261 C C . SER A 1 298 ? 48.116 3.418 4.659 1.00 74.44 298 SER A C 1
ATOM 2263 O O . SER A 1 298 ? 49.021 3.349 3.829 1.00 74.44 298 SER A O 1
ATOM 2265 N N . SER A 1 299 ? 48.134 2.717 5.798 1.00 73.12 299 SER A N 1
ATOM 2266 C CA . SER A 1 299 ? 49.122 1.691 6.140 1.00 73.12 299 SER A CA 1
ATOM 2267 C C . SER A 1 299 ? 48.668 0.269 5.786 1.00 73.12 299 SER A C 1
ATOM 2269 O O . SER A 1 299 ? 49.467 -0.659 5.898 1.00 73.12 299 SER A O 1
ATOM 2271 N N . GLY A 1 300 ? 47.425 0.103 5.314 1.00 69.56 300 GLY A N 1
ATOM 2272 C CA . GLY A 1 300 ? 46.822 -1.196 5.022 1.00 69.56 300 GLY A CA 1
ATOM 2273 C C . GLY A 1 300 ? 46.224 -1.888 6.250 1.00 69.56 300 GLY A C 1
ATOM 2274 O O . GLY A 1 300 ? 45.922 -3.075 6.175 1.00 69.56 300 GLY A O 1
ATOM 2275 N N . ALA A 1 301 ? 46.073 -1.185 7.379 1.00 72.25 301 ALA A N 1
ATOM 2276 C CA . ALA A 1 301 ? 45.431 -1.729 8.570 1.00 72.25 301 ALA A CA 1
ATOM 2277 C C . ALA A 1 301 ? 43.902 -1.652 8.447 1.00 72.25 301 ALA A C 1
ATOM 2279 O O . ALA A 1 301 ? 43.354 -0.638 8.008 1.00 72.25 301 ALA A O 1
ATOM 2280 N N . GLU A 1 302 ? 43.228 -2.729 8.849 1.00 74.38 302 GLU A N 1
ATOM 2281 C CA . GLU A 1 302 ? 41.769 -2.840 8.824 1.00 74.38 302 GLU A CA 1
ATOM 2282 C C . GLU A 1 302 ? 41.140 -2.146 10.041 1.00 74.38 302 GLU A C 1
ATOM 2284 O O . GLU A 1 302 ? 41.646 -2.251 11.163 1.00 74.38 302 GLU A O 1
ATOM 2289 N N . SER A 1 303 ? 40.018 -1.456 9.835 1.00 80.25 303 SER A N 1
ATOM 2290 C CA . SER A 1 303 ? 39.203 -0.919 10.923 1.00 80.25 303 SER A CA 1
ATOM 2291 C C . SER A 1 303 ? 38.458 -2.035 11.659 1.00 80.25 303 SER A C 1
ATOM 2293 O O . SER A 1 303 ? 38.097 -3.064 11.082 1.00 80.25 303 SER A O 1
ATOM 2295 N N . GLU A 1 304 ? 38.160 -1.807 12.939 1.00 79.12 304 GLU A N 1
ATOM 2296 C CA . GLU A 1 304 ? 37.331 -2.714 13.742 1.00 79.12 304 GLU A CA 1
ATOM 2297 C C . GLU A 1 304 ? 35.946 -2.930 13.102 1.00 79.12 304 GLU A C 1
ATOM 2299 O O . GLU A 1 304 ? 35.459 -4.059 13.040 1.00 79.12 304 GLU A O 1
ATOM 2304 N N . ASP A 1 305 ? 35.366 -1.880 12.510 1.00 78.94 305 ASP A N 1
ATOM 2305 C CA . ASP A 1 305 ? 34.076 -1.937 11.814 1.00 78.94 305 ASP A CA 1
ATOM 2306 C C . ASP A 1 305 ? 34.083 -2.890 10.607 1.00 78.94 305 ASP A C 1
ATOM 2308 O O . ASP A 1 305 ? 33.102 -3.604 10.382 1.00 78.94 305 ASP A O 1
ATOM 2312 N N . ARG A 1 306 ? 35.188 -2.948 9.843 1.00 81.75 306 ARG A N 1
ATOM 2313 C CA . ARG A 1 306 ? 35.322 -3.879 8.708 1.00 81.75 306 ARG A CA 1
ATOM 2314 C C . ARG A 1 306 ? 35.385 -5.325 9.191 1.00 81.75 306 ARG A C 1
ATOM 2316 O O . ARG A 1 306 ? 34.712 -6.189 8.630 1.00 81.75 306 ARG A O 1
ATOM 2323 N N . VAL A 1 307 ? 36.140 -5.591 10.258 1.00 78.62 307 VAL A N 1
ATOM 2324 C CA . VAL A 1 307 ? 36.244 -6.935 10.851 1.00 78.62 307 VAL A CA 1
ATOM 2325 C C . VAL A 1 307 ? 34.884 -7.402 11.375 1.00 78.62 307 VAL A C 1
ATOM 2327 O O . VAL A 1 307 ? 34.461 -8.522 11.087 1.00 78.62 307 VAL A O 1
ATOM 2330 N N . VAL A 1 308 ? 34.168 -6.528 12.087 1.00 79.69 308 VAL A N 1
ATOM 2331 C CA . VAL A 1 308 ? 32.801 -6.772 12.572 1.00 79.69 308 VAL A CA 1
ATOM 2332 C C . VAL A 1 308 ? 31.834 -7.032 11.415 1.00 79.69 308 VAL A C 1
ATOM 2334 O O . VAL A 1 308 ? 30.964 -7.899 11.514 1.00 79.69 308 VAL A O 1
ATOM 2337 N N . PHE A 1 309 ? 31.953 -6.299 10.307 1.00 84.69 309 PHE A N 1
ATOM 2338 C CA . PHE A 1 309 ? 31.089 -6.488 9.144 1.00 84.69 309 PHE A CA 1
ATOM 2339 C C . PHE A 1 309 ? 31.212 -7.902 8.559 1.00 84.69 309 PHE A C 1
ATOM 2341 O O . PHE A 1 309 ? 30.189 -8.568 8.369 1.00 84.69 309 PHE A O 1
ATOM 2348 N N . PHE A 1 310 ? 32.435 -8.376 8.301 1.00 84.06 310 PHE A N 1
ATOM 2349 C CA . PHE A 1 310 ? 32.657 -9.706 7.722 1.00 84.06 310 PHE A CA 1
ATOM 2350 C C . PHE A 1 310 ? 32.319 -10.837 8.698 1.00 84.06 310 PHE A C 1
ATOM 2352 O O . PHE A 1 310 ? 31.724 -11.839 8.289 1.00 84.06 310 PHE A O 1
ATOM 2359 N N . SER A 1 311 ? 32.612 -10.665 9.989 1.00 82.94 311 SER A N 1
ATOM 2360 C CA . SER A 1 311 ? 32.289 -11.673 11.001 1.00 82.94 311 SER A CA 1
ATOM 2361 C C . SER A 1 311 ? 30.778 -11.803 11.213 1.00 82.94 311 SER A C 1
ATOM 2363 O O . SER A 1 311 ? 30.251 -12.914 11.199 1.00 82.94 311 SER A O 1
ATOM 2365 N N . SER A 1 312 ? 30.052 -10.685 11.311 1.00 83.12 312 SER A N 1
ATOM 2366 C CA . SER A 1 312 ? 28.602 -10.688 11.548 1.00 83.12 312 SER A CA 1
ATOM 2367 C C . SER A 1 312 ? 27.778 -11.129 10.332 1.00 83.12 312 SER A C 1
ATOM 2369 O O . SER A 1 312 ? 26.755 -11.793 10.506 1.00 83.12 312 SER A O 1
ATOM 2371 N N . ASN A 1 313 ? 28.196 -10.788 9.106 1.00 85.62 313 ASN A N 1
ATOM 2372 C CA . ASN A 1 313 ? 27.422 -11.079 7.891 1.00 85.62 313 ASN A CA 1
ATOM 2373 C C . ASN A 1 313 ? 27.829 -12.374 7.177 1.00 85.62 313 ASN A C 1
ATOM 2375 O O . ASN A 1 313 ? 26.962 -13.021 6.583 1.00 85.62 313 ASN A O 1
ATOM 2379 N N . PHE A 1 314 ? 29.111 -12.748 7.229 1.00 85.62 314 PHE A N 1
ATOM 2380 C CA . PHE A 1 314 ? 29.673 -13.883 6.485 1.00 85.62 314 PHE A CA 1
ATOM 2381 C C . PHE A 1 314 ? 30.357 -14.931 7.376 1.00 85.62 314 PHE A C 1
ATOM 2383 O O . PHE A 1 314 ? 30.842 -15.927 6.851 1.00 85.62 314 PHE A O 1
ATOM 2390 N N . GLY A 1 315 ? 30.408 -14.732 8.700 1.00 82.00 315 GLY A N 1
ATOM 2391 C CA . GLY A 1 315 ? 31.031 -15.686 9.623 1.00 82.00 315 GLY A CA 1
ATOM 2392 C C . GLY A 1 315 ? 32.554 -15.778 9.483 1.00 82.00 315 GLY A C 1
ATOM 2393 O O . GLY A 1 315 ? 33.151 -16.761 9.917 1.00 82.00 315 GLY A O 1
ATOM 2394 N N . MET A 1 316 ? 33.188 -14.780 8.858 1.00 78.00 316 MET A N 1
ATOM 2395 C CA . MET A 1 316 ? 34.631 -14.752 8.620 1.00 78.00 316 MET A CA 1
ATOM 2396 C C . MET A 1 316 ? 35.317 -13.839 9.633 1.00 78.00 316 MET A C 1
ATOM 2398 O O . MET A 1 316 ? 35.124 -12.625 9.622 1.00 78.00 316 MET A O 1
ATOM 2402 N N . SER A 1 317 ? 36.139 -14.422 10.501 1.00 65.38 317 SER A N 1
ATOM 2403 C CA . SER A 1 317 ? 37.016 -13.664 11.395 1.00 65.38 317 SER A CA 1
ATOM 2404 C C . SER A 1 317 ? 38.306 -13.321 10.653 1.00 65.38 317 SER A C 1
ATOM 2406 O O . SER A 1 317 ? 39.048 -14.224 10.267 1.00 65.38 317 SER A O 1
ATOM 2408 N N . GLY A 1 318 ? 38.578 -12.031 10.441 1.00 55.62 318 GLY A N 1
ATOM 2409 C CA . GLY A 1 318 ? 39.851 -11.589 9.866 1.00 55.62 318 GLY A CA 1
ATOM 2410 C C . GLY A 1 318 ? 41.032 -11.958 10.779 1.00 55.62 318 GLY A C 1
ATOM 2411 O O . GLY A 1 318 ? 40.888 -11.921 12.007 1.00 55.62 318 GLY A O 1
ATOM 2412 N N . PRO A 1 319 ? 42.207 -12.324 10.239 1.00 46.81 319 PRO A N 1
ATOM 2413 C CA . PRO A 1 319 ? 43.386 -12.521 11.062 1.00 46.81 319 PRO A CA 1
ATOM 2414 C C . PRO A 1 319 ? 43.871 -11.166 11.586 1.00 46.81 319 PRO A C 1
ATOM 2416 O O . PRO A 1 319 ? 44.308 -10.301 10.828 1.00 46.81 319 PRO A O 1
ATOM 2419 N N . MET A 1 320 ? 43.878 -11.003 12.910 1.00 46.53 320 MET A N 1
ATOM 2420 C CA . MET A 1 320 ? 44.784 -10.042 13.526 1.00 46.53 320 MET A CA 1
ATOM 2421 C C . MET A 1 320 ? 46.207 -10.528 13.229 1.00 46.53 320 MET A C 1
ATOM 2423 O O . MET A 1 320 ? 46.647 -11.517 13.810 1.00 46.53 320 MET A O 1
ATOM 2427 N N . GLN A 1 321 ? 46.911 -9.798 12.356 1.00 41.09 321 GLN A N 1
ATOM 2428 C CA . GLN A 1 321 ? 48.367 -9.825 12.139 1.00 41.09 321 GLN A CA 1
ATOM 2429 C C . GLN A 1 321 ? 48.880 -10.653 10.931 1.00 41.09 321 GLN A C 1
ATOM 2431 O O . GLN A 1 321 ? 48.963 -11.876 10.960 1.00 41.09 321 GLN A O 1
ATOM 2436 N N . TYR A 1 322 ? 49.296 -9.917 9.886 1.00 46.94 322 TYR A N 1
ATOM 2437 C CA . TYR A 1 322 ? 50.315 -10.227 8.865 1.00 46.94 322 TYR A CA 1
ATOM 2438 C C . TYR A 1 322 ? 50.605 -11.719 8.569 1.00 46.94 322 TYR A C 1
ATOM 2440 O O . TYR A 1 322 ? 51.597 -12.238 9.080 1.00 46.94 322 TYR A O 1
ATOM 2448 N N . SER A 1 323 ? 49.825 -12.384 7.699 1.00 42.94 323 SER A N 1
ATOM 2449 C CA . SER A 1 323 ? 50.303 -13.494 6.817 1.00 42.94 323 SER A CA 1
ATOM 2450 C C . SER A 1 323 ? 49.234 -14.205 5.966 1.00 42.94 323 SER A C 1
ATOM 2452 O O . SER A 1 323 ? 49.552 -15.210 5.338 1.00 42.94 323 SER A O 1
ATOM 2454 N N . PHE A 1 324 ? 47.991 -13.728 5.895 1.00 44.88 324 PHE A N 1
ATOM 2455 C CA . PHE A 1 324 ? 46.928 -14.400 5.133 1.00 44.88 324 PHE A CA 1
ATOM 2456 C C . PHE A 1 324 ? 46.159 -13.398 4.261 1.00 44.88 324 PHE A C 1
ATOM 2458 O O . PHE A 1 324 ? 46.147 -12.215 4.613 1.00 44.88 324 PHE A O 1
ATOM 2465 N N . PRO A 1 325 ? 45.590 -13.838 3.119 1.00 56.50 325 PRO A N 1
ATOM 2466 C CA . PRO A 1 325 ? 44.833 -12.966 2.224 1.00 56.50 325 PRO A CA 1
ATOM 2467 C C . PRO A 1 325 ? 43.686 -12.276 2.975 1.00 56.50 325 PRO A C 1
ATOM 2469 O O . PRO A 1 325 ? 43.124 -12.825 3.925 1.00 56.50 325 PRO A O 1
ATOM 2472 N N . ALA A 1 326 ? 43.378 -11.037 2.588 1.00 67.00 326 ALA A N 1
ATOM 2473 C CA . ALA A 1 326 ? 42.309 -10.259 3.210 1.00 67.00 326 ALA A CA 1
ATOM 2474 C C . ALA A 1 326 ? 40.949 -10.977 3.044 1.00 67.00 326 ALA A C 1
ATOM 2476 O O . ALA A 1 326 ? 40.765 -11.693 2.057 1.00 67.00 326 ALA A O 1
ATOM 2477 N N . PRO A 1 327 ? 39.958 -10.772 3.940 1.00 72.38 327 PRO A N 1
ATOM 2478 C CA . PRO A 1 327 ? 38.655 -11.447 3.858 1.00 72.38 327 PRO A CA 1
ATOM 2479 C C . PRO A 1 327 ? 37.969 -11.347 2.482 1.00 72.38 327 PRO A C 1
ATOM 2481 O O . PRO A 1 327 ? 37.315 -12.290 2.045 1.00 72.38 327 PRO A O 1
ATOM 2484 N N . GLU A 1 328 ? 38.155 -10.230 1.775 1.00 73.88 328 GLU A N 1
ATOM 2485 C CA . GLU A 1 328 ? 37.657 -9.993 0.413 1.00 73.88 328 GLU A CA 1
ATOM 2486 C C . GLU A 1 328 ? 38.281 -10.912 -0.650 1.00 73.88 328 GLU A C 1
ATOM 2488 O O . GLU A 1 328 ? 37.599 -11.306 -1.594 1.00 73.88 328 GLU A O 1
ATOM 2493 N N . GLU A 1 329 ? 39.549 -11.299 -0.501 1.00 75.19 329 GLU A N 1
ATOM 2494 C CA . GLU A 1 329 ? 40.238 -12.197 -1.431 1.00 75.19 329 GLU A CA 1
ATOM 2495 C C . GLU A 1 329 ? 39.751 -13.638 -1.257 1.00 75.19 329 GLU A C 1
ATOM 2497 O O . GLU A 1 329 ? 39.472 -14.320 -2.247 1.00 75.19 329 GLU A O 1
ATOM 2502 N N . ASP A 1 330 ? 39.553 -14.081 -0.016 1.00 78.38 330 ASP A N 1
ATOM 2503 C CA . ASP A 1 330 ? 38.973 -15.393 0.279 1.00 78.38 330 ASP A CA 1
ATOM 2504 C C . ASP A 1 330 ? 37.504 -15.470 -0.153 1.00 78.38 330 ASP A C 1
ATOM 2506 O O . ASP A 1 330 ? 37.078 -16.460 -0.759 1.00 78.38 330 ASP A O 1
ATOM 2510 N N . LEU A 1 331 ? 36.732 -14.408 0.102 1.00 82.88 331 LEU A N 1
ATOM 2511 C CA . LEU A 1 331 ? 35.324 -14.313 -0.280 1.00 82.88 331 LEU A CA 1
ATOM 2512 C C . LEU A 1 331 ? 35.140 -14.089 -1.792 1.00 82.88 331 LEU A C 1
ATOM 2514 O O . LEU A 1 331 ? 34.088 -14.420 -2.336 1.00 82.88 331 LEU A O 1
ATOM 2518 N N . SER A 1 332 ? 36.161 -13.598 -2.506 1.00 84.31 332 SER A N 1
ATOM 2519 C CA . SER A 1 332 ? 36.142 -13.517 -3.973 1.00 84.31 332 SER A CA 1
ATOM 2520 C C . SER A 1 332 ? 36.084 -14.896 -4.636 1.00 84.31 332 SER A C 1
ATOM 2522 O O . SER A 1 332 ? 35.598 -15.017 -5.762 1.00 84.31 332 SER A O 1
ATOM 2524 N N . ASN A 1 333 ? 36.541 -15.956 -3.957 1.00 85.31 333 ASN A N 1
ATOM 2525 C CA . ASN A 1 333 ? 36.391 -17.318 -4.451 1.00 85.31 333 ASN A CA 1
ATOM 2526 C C . ASN A 1 333 ? 34.910 -17.722 -4.409 1.00 85.31 333 ASN A C 1
ATOM 2528 O O . ASN A 1 333 ? 34.306 -17.823 -3.340 1.00 85.31 333 ASN A O 1
ATOM 2532 N N . VAL A 1 334 ? 34.335 -18.016 -5.578 1.00 84.25 334 VAL A N 1
ATOM 2533 C CA . VAL A 1 334 ? 32.903 -18.324 -5.720 1.00 84.25 334 VAL A CA 1
ATOM 2534 C C . VAL A 1 334 ? 32.506 -19.554 -4.896 1.00 84.25 334 VAL A C 1
ATOM 2536 O O . VAL A 1 334 ? 31.395 -19.605 -4.375 1.00 84.25 334 VAL A O 1
ATOM 2539 N N . GLY A 1 335 ? 33.406 -20.529 -4.722 1.00 83.44 335 GLY A N 1
ATOM 2540 C CA . GLY A 1 335 ? 33.161 -21.699 -3.874 1.00 83.44 335 GLY A CA 1
ATOM 2541 C C . GLY A 1 335 ? 33.106 -21.354 -2.383 1.00 83.44 335 GLY A C 1
ATOM 2542 O O . GLY A 1 335 ? 32.235 -21.847 -1.665 1.00 83.44 335 GLY A O 1
ATOM 2543 N N . THR A 1 336 ? 33.991 -20.471 -1.918 1.00 85.19 336 THR A N 1
ATOM 2544 C CA . THR A 1 336 ? 33.980 -19.973 -0.535 1.00 85.19 336 THR A CA 1
ATOM 2545 C C . THR A 1 336 ? 32.731 -19.137 -0.278 1.00 85.19 336 THR A C 1
ATOM 2547 O O . THR A 1 336 ? 32.021 -19.389 0.695 1.00 85.19 336 THR A O 1
ATOM 2550 N N . LEU A 1 337 ? 32.402 -18.213 -1.186 1.00 86.12 337 LEU A N 1
ATOM 2551 C CA . LEU A 1 337 ? 31.188 -17.401 -1.112 1.00 86.12 337 LEU A CA 1
ATOM 2552 C C . LEU A 1 337 ? 29.924 -18.269 -1.089 1.00 86.12 337 LEU A C 1
ATOM 2554 O O . LEU A 1 337 ? 29.036 -18.034 -0.269 1.00 86.12 337 LEU A O 1
ATOM 2558 N N . ALA A 1 338 ? 29.857 -19.302 -1.933 1.00 87.31 338 ALA A N 1
ATOM 2559 C CA . ALA A 1 338 ? 28.763 -20.272 -1.953 1.00 87.31 338 ALA A CA 1
ATOM 2560 C C . ALA A 1 338 ? 28.601 -20.982 -0.602 1.00 87.31 338 ALA A C 1
ATOM 2562 O O . ALA A 1 338 ? 27.490 -21.055 -0.078 1.00 87.31 338 ALA A O 1
ATOM 2563 N N . ASN A 1 339 ? 29.701 -21.432 0.005 1.00 85.88 339 ASN A N 1
ATOM 2564 C CA . ASN A 1 339 ? 29.666 -22.103 1.303 1.00 85.88 339 ASN A CA 1
ATOM 2565 C C . ASN A 1 339 ? 29.224 -21.161 2.433 1.00 85.88 339 ASN A C 1
ATOM 2567 O O . ASN A 1 339 ? 28.314 -21.507 3.185 1.00 85.88 339 ASN A O 1
ATOM 2571 N N . GLN A 1 340 ? 29.805 -19.959 2.525 1.00 85.31 340 GLN A N 1
ATOM 2572 C CA . GLN A 1 340 ? 29.482 -19.006 3.598 1.00 85.31 340 GLN A CA 1
ATOM 2573 C C . GLN A 1 340 ? 28.060 -18.445 3.477 1.00 85.31 340 GLN A C 1
ATOM 2575 O O . GLN A 1 340 ? 27.388 -18.174 4.466 1.00 85.31 340 GLN A O 1
ATOM 2580 N N . THR A 1 341 ? 27.540 -18.307 2.260 1.00 85.25 341 THR A N 1
ATOM 2581 C CA . THR A 1 341 ? 26.175 -17.797 2.044 1.00 85.25 341 THR A CA 1
ATOM 2582 C C . THR A 1 341 ? 25.128 -18.907 1.938 1.00 85.25 341 THR A C 1
ATOM 2584 O O . THR A 1 341 ? 23.933 -18.614 1.850 1.00 85.25 341 THR A O 1
ATOM 2587 N N . SER A 1 342 ? 25.565 -20.175 1.983 1.00 85.62 342 SER A N 1
ATOM 2588 C CA . SER A 1 342 ? 24.744 -21.370 1.749 1.00 85.62 342 SER A CA 1
ATOM 2589 C C . SER A 1 342 ? 23.993 -21.334 0.407 1.00 85.62 342 SER A C 1
ATOM 2591 O O . SER A 1 342 ? 22.829 -21.723 0.327 1.00 85.62 342 SER A O 1
ATOM 2593 N N . GLN A 1 343 ? 24.655 -20.851 -0.650 1.00 83.62 343 GLN A N 1
ATOM 2594 C CA . GLN A 1 343 ? 24.097 -20.704 -1.998 1.00 83.62 343 GLN A CA 1
ATOM 2595 C C . GLN A 1 343 ? 24.673 -21.704 -2.996 1.00 83.62 343 GLN A C 1
ATOM 2597 O O . GLN A 1 343 ? 25.789 -22.197 -2.845 1.00 83.62 343 GLN A O 1
ATOM 2602 N N . SER A 1 344 ? 23.930 -21.952 -4.077 1.00 88.06 344 SER A N 1
ATOM 2603 C CA . SER A 1 344 ? 24.502 -22.597 -5.256 1.00 88.06 344 SER A CA 1
ATOM 2604 C C . SER A 1 344 ? 25.376 -21.611 -6.035 1.00 88.06 344 SER A C 1
ATOM 2606 O O . SER A 1 344 ? 25.123 -20.407 -6.069 1.00 88.06 344 SER A O 1
ATOM 2608 N N . ILE A 1 345 ? 26.389 -22.142 -6.717 1.00 85.19 345 ILE A N 1
ATOM 2609 C CA . ILE A 1 345 ? 27.252 -21.360 -7.611 1.00 85.19 345 ILE A CA 1
ATOM 2610 C C . ILE A 1 345 ? 26.421 -20.682 -8.713 1.00 85.19 345 ILE A C 1
ATOM 2612 O O . ILE A 1 345 ? 26.650 -19.522 -9.033 1.00 85.19 345 ILE A O 1
ATOM 2616 N N . GLU A 1 346 ? 25.417 -21.377 -9.251 1.00 84.75 346 GLU A N 1
ATOM 2617 C CA . GLU A 1 346 ? 24.507 -20.842 -10.271 1.00 84.75 346 GLU A CA 1
ATOM 2618 C C . GLU A 1 346 ? 23.718 -19.625 -9.766 1.00 84.75 346 GLU A C 1
ATOM 2620 O O . GLU A 1 346 ? 23.638 -18.622 -10.468 1.00 84.75 346 GLU A O 1
ATOM 2625 N N . SER A 1 347 ? 23.217 -19.667 -8.525 1.00 87.75 347 SER A N 1
ATOM 2626 C CA . SER A 1 347 ? 22.530 -18.529 -7.897 1.00 87.75 347 SER A CA 1
ATOM 2627 C C . SER A 1 347 ? 23.433 -17.294 -7.853 1.00 87.75 347 SER A C 1
ATOM 2629 O O . SER A 1 347 ? 23.023 -16.205 -8.250 1.00 87.75 347 SER A O 1
ATOM 2631 N N . ILE A 1 348 ? 24.700 -17.471 -7.467 1.00 87.94 348 ILE A N 1
ATOM 2632 C CA . ILE A 1 348 ? 25.681 -16.379 -7.429 1.00 87.94 348 ILE A CA 1
ATOM 2633 C C . ILE A 1 348 ? 25.920 -15.809 -8.834 1.00 87.94 348 ILE A C 1
ATOM 2635 O O . ILE A 1 348 ? 25.882 -14.594 -9.011 1.00 87.94 348 ILE A O 1
ATOM 2639 N N . LEU A 1 349 ? 26.111 -16.662 -9.846 1.00 87.38 349 LEU A N 1
ATOM 2640 C CA . LEU A 1 349 ? 26.305 -16.216 -11.232 1.00 87.38 349 LEU A CA 1
ATOM 2641 C C . LEU A 1 349 ? 25.087 -15.455 -11.774 1.00 87.38 349 LEU A C 1
ATOM 2643 O O . LEU A 1 349 ? 25.247 -14.422 -12.427 1.00 87.38 349 LEU A O 1
ATOM 2647 N N . THR A 1 350 ? 23.873 -15.916 -11.455 1.00 88.19 350 THR A N 1
ATOM 2648 C CA . THR A 1 350 ? 22.632 -15.240 -11.867 1.00 88.19 350 THR A CA 1
ATOM 2649 C C . THR A 1 350 ? 22.505 -13.854 -11.238 1.00 88.19 350 THR A C 1
ATOM 2651 O O . THR A 1 350 ? 22.148 -12.906 -11.932 1.00 88.19 350 THR A O 1
ATOM 2654 N N . LEU A 1 351 ? 22.890 -13.699 -9.966 1.00 89.19 351 LEU A N 1
ATOM 2655 C CA . LEU A 1 351 ? 22.868 -12.417 -9.259 1.00 89.19 351 LEU A CA 1
ATOM 2656 C C . LEU A 1 351 ? 23.848 -11.394 -9.861 1.00 89.19 351 LEU A C 1
ATOM 2658 O O . LEU A 1 351 ? 23.560 -10.202 -9.869 1.00 89.19 351 LEU A O 1
ATOM 2662 N N . PHE A 1 352 ? 24.983 -11.850 -10.397 1.00 88.62 352 PHE A N 1
ATOM 2663 C CA . PHE A 1 352 ? 25.938 -10.998 -11.117 1.00 88.62 352 PHE A CA 1
ATOM 2664 C C . PHE A 1 352 ? 25.642 -10.870 -12.623 1.00 88.62 352 PHE A C 1
ATOM 2666 O O . PHE A 1 352 ? 26.330 -10.120 -13.315 1.00 88.62 352 PHE A O 1
ATOM 2673 N N . CYS A 1 353 ? 24.625 -11.569 -13.142 1.00 87.50 353 CYS A N 1
ATOM 2674 C CA . CYS A 1 353 ? 24.327 -11.673 -14.576 1.00 87.50 353 CYS A CA 1
ATOM 2675 C C . CYS A 1 353 ? 25.558 -12.071 -15.427 1.00 87.50 353 CYS A C 1
ATOM 2677 O O . CYS A 1 353 ? 25.752 -11.584 -16.551 1.00 87.50 353 CYS A O 1
ATOM 2679 N N . ASP A 1 354 ? 26.380 -12.975 -14.890 1.00 85.88 354 ASP A N 1
ATOM 2680 C CA . ASP A 1 354 ? 27.614 -13.481 -15.498 1.00 85.88 354 ASP A CA 1
ATOM 2681 C C . ASP A 1 354 ? 27.420 -14.929 -15.972 1.00 85.88 354 ASP A C 1
ATOM 2683 O O . ASP A 1 354 ? 26.739 -15.724 -15.325 1.00 85.88 354 ASP A O 1
ATOM 2687 N N . SER A 1 355 ? 27.994 -15.277 -17.124 1.00 77.44 355 SER A N 1
ATOM 2688 C CA . SER A 1 355 ? 27.830 -16.611 -17.729 1.00 77.44 355 SER A CA 1
ATOM 2689 C C . SER A 1 355 ? 28.822 -17.650 -17.185 1.00 77.44 355 SER A C 1
ATOM 2691 O O . SER A 1 355 ? 28.796 -18.804 -17.618 1.00 77.44 355 SER A O 1
ATOM 2693 N N . GLY A 1 356 ? 29.701 -17.257 -16.255 1.00 74.69 356 GLY A N 1
ATOM 2694 C CA . GLY A 1 356 ? 30.765 -18.095 -15.713 1.00 74.69 356 GLY A CA 1
ATOM 2695 C C . GLY A 1 356 ? 31.959 -18.260 -16.660 1.00 74.69 356 GLY A C 1
ATOM 2696 O O . GLY A 1 356 ? 31.899 -17.955 -17.857 1.00 74.69 356 GLY A O 1
ATOM 2697 N N . CYS A 1 357 ? 33.054 -18.810 -16.130 1.00 67.44 357 CYS A N 1
ATOM 2698 C CA . CYS A 1 357 ? 34.199 -19.251 -16.922 1.00 67.44 357 CYS A CA 1
ATOM 2699 C C . CYS A 1 357 ? 34.170 -20.783 -17.102 1.00 67.44 357 CYS A C 1
ATOM 2701 O O . CYS A 1 357 ? 34.001 -21.543 -16.152 1.00 67.44 357 CYS A O 1
ATOM 2703 N N . ASN A 1 358 ? 34.300 -21.257 -18.345 1.00 60.72 358 ASN A N 1
ATOM 2704 C CA . ASN A 1 358 ? 34.363 -22.683 -18.689 1.00 60.72 358 ASN A CA 1
ATOM 2705 C C . ASN A 1 358 ? 35.514 -22.954 -19.675 1.00 60.72 358 ASN A C 1
ATOM 2707 O O . ASN A 1 358 ? 36.078 -22.013 -20.232 1.00 60.72 358 ASN A O 1
ATOM 2711 N N . ASP A 1 359 ? 35.845 -24.226 -19.930 1.00 52.22 359 ASP A N 1
ATOM 2712 C CA . ASP A 1 359 ? 36.958 -24.627 -20.816 1.00 52.22 359 ASP A CA 1
ATOM 2713 C C . ASP A 1 359 ? 36.884 -24.015 -22.233 1.00 52.22 359 ASP A C 1
ATOM 2715 O O . ASP A 1 359 ? 37.909 -23.830 -22.889 1.00 52.22 359 ASP A O 1
ATOM 2719 N N . GLY A 1 360 ? 35.680 -23.668 -22.709 1.00 51.78 360 GLY A N 1
ATOM 2720 C CA . GLY A 1 360 ? 35.455 -23.015 -24.005 1.00 51.78 360 GLY A CA 1
ATOM 2721 C C . GLY A 1 360 ? 35.613 -21.487 -23.993 1.00 51.78 360 GLY A C 1
ATOM 2722 O O . GLY A 1 360 ? 35.940 -20.911 -25.028 1.00 51.78 360 GLY A O 1
ATOM 2723 N N . ASN A 1 361 ? 35.433 -20.846 -22.832 1.00 53.97 361 ASN A N 1
ATOM 2724 C CA . ASN A 1 361 ? 35.430 -19.391 -22.620 1.00 53.97 361 ASN A CA 1
ATOM 2725 C C . ASN A 1 361 ? 36.506 -18.916 -21.625 1.00 53.97 361 ASN A C 1
ATOM 2727 O O . ASN A 1 361 ? 36.485 -17.762 -21.201 1.00 53.97 361 ASN A O 1
ATOM 2731 N N . ALA A 1 362 ? 37.488 -19.757 -21.285 1.00 49.53 362 ALA A N 1
ATOM 2732 C CA . ALA A 1 362 ? 38.531 -19.472 -20.288 1.00 49.53 362 ALA A CA 1
ATOM 2733 C C . ALA A 1 362 ? 39.368 -18.200 -20.566 1.00 49.53 362 ALA A C 1
ATOM 2735 O O . ALA A 1 362 ? 40.124 -17.759 -19.708 1.00 49.53 362 ALA A O 1
ATOM 2736 N N . LYS A 1 363 ? 39.236 -17.597 -21.759 1.00 48.00 363 LYS A N 1
ATOM 2737 C CA . LYS A 1 363 ? 39.910 -16.353 -22.168 1.00 48.00 363 LYS A CA 1
ATOM 2738 C C . LYS A 1 363 ? 38.981 -15.147 -22.363 1.00 48.00 363 LYS A C 1
ATOM 2740 O O . LYS A 1 363 ? 39.485 -14.059 -22.634 1.00 48.00 363 LYS A O 1
ATOM 2745 N N . SER A 1 364 ? 37.658 -15.300 -22.268 1.00 54.12 364 SER A N 1
ATOM 2746 C CA . SER A 1 364 ? 36.710 -14.188 -22.429 1.00 54.12 364 SER A CA 1
ATOM 2747 C C . SER A 1 364 ? 36.266 -13.665 -21.065 1.00 54.12 364 SER A C 1
ATOM 2749 O O . SER A 1 364 ? 35.194 -14.011 -20.572 1.00 54.12 364 SER A O 1
ATOM 2751 N N . LEU A 1 365 ? 37.109 -12.832 -20.460 1.00 58.16 365 LEU A N 1
ATOM 2752 C CA . LEU A 1 365 ? 36.754 -12.053 -19.277 1.00 58.16 365 LEU A CA 1
ATOM 2753 C C . LEU A 1 365 ? 35.490 -11.218 -19.581 1.00 58.16 365 LEU A C 1
ATOM 2755 O O . LEU A 1 365 ? 35.497 -10.420 -20.521 1.00 58.16 365 LEU A O 1
ATOM 2759 N N . GLY A 1 366 ? 34.414 -11.408 -18.810 1.00 59.12 366 GLY A N 1
ATOM 2760 C CA . GLY A 1 366 ? 33.181 -10.614 -18.911 1.00 59.12 366 GLY A CA 1
ATOM 2761 C C . GLY A 1 366 ? 32.108 -11.100 -19.890 1.00 59.12 366 GLY A C 1
ATOM 2762 O O . GLY A 1 366 ? 31.485 -10.286 -20.574 1.00 59.12 366 GLY A O 1
ATOM 2763 N N . SER A 1 367 ? 31.850 -12.411 -19.950 1.00 69.38 367 SER A N 1
ATOM 2764 C CA . SER A 1 367 ? 30.684 -12.954 -20.662 1.00 69.38 367 SER A CA 1
ATOM 2765 C C . SER A 1 367 ? 29.389 -12.668 -19.886 1.00 69.38 367 SER A C 1
ATOM 2767 O O . SER A 1 367 ? 29.113 -13.283 -18.860 1.00 69.38 367 SER A O 1
ATOM 2769 N N . THR A 1 368 ? 28.570 -11.737 -20.378 1.00 82.19 368 THR A N 1
ATOM 2770 C CA . THR A 1 368 ? 27.289 -11.373 -19.751 1.00 82.19 368 THR A CA 1
ATOM 2771 C C . THR A 1 368 ? 26.129 -12.229 -20.252 1.00 82.19 368 THR A C 1
ATOM 2773 O O . THR A 1 368 ? 26.080 -12.586 -21.428 1.00 82.19 368 THR A O 1
ATOM 2776 N N . THR A 1 369 ? 25.171 -12.503 -19.368 1.00 86.06 369 THR A N 1
ATOM 2777 C CA . THR A 1 369 ? 23.881 -13.116 -19.722 1.00 86.06 369 THR A CA 1
ATOM 2778 C C . THR A 1 369 ? 22.838 -12.088 -20.167 1.00 86.06 369 THR A C 1
ATOM 2780 O O . THR A 1 369 ? 21.765 -12.470 -20.629 1.00 86.06 369 THR A O 1
ATOM 2783 N N . VAL A 1 370 ? 23.119 -10.787 -20.037 1.00 89.62 370 VAL A N 1
ATOM 2784 C CA . VAL A 1 370 ? 22.175 -9.721 -20.391 1.00 89.62 370 VAL A CA 1
ATOM 2785 C C . VAL A 1 370 ? 22.071 -9.599 -21.907 1.00 89.62 370 VAL A C 1
ATOM 2787 O O . VAL A 1 370 ? 23.077 -9.553 -22.612 1.00 89.62 370 VAL A O 1
ATOM 2790 N N . THR A 1 371 ? 20.851 -9.465 -22.409 1.00 91.00 371 THR A N 1
ATOM 2791 C CA . THR A 1 371 ? 20.555 -9.162 -23.810 1.00 91.00 371 THR A CA 1
ATOM 2792 C C . THR A 1 371 ? 19.774 -7.853 -23.909 1.00 91.00 371 THR A C 1
ATOM 2794 O O . THR A 1 371 ? 19.153 -7.393 -22.949 1.00 91.00 371 THR A O 1
ATOM 2797 N N . VAL A 1 372 ? 19.842 -7.200 -25.070 1.00 91.81 372 VAL A N 1
ATOM 2798 C CA . VAL A 1 372 ? 19.110 -5.961 -25.365 1.00 91.81 372 VAL A CA 1
ATOM 2799 C C . VAL A 1 372 ? 18.224 -6.175 -26.583 1.00 91.81 372 VAL A C 1
ATOM 2801 O O . VAL A 1 372 ? 18.589 -6.926 -27.489 1.00 91.81 372 VAL A O 1
ATOM 2804 N N . THR A 1 373 ? 17.067 -5.512 -26.615 1.00 92.00 373 THR A N 1
ATOM 2805 C CA . THR A 1 373 ? 16.156 -5.572 -27.760 1.00 92.00 373 THR A CA 1
ATOM 2806 C C . THR A 1 373 ? 16.873 -5.217 -29.073 1.00 92.00 373 THR A C 1
ATOM 2808 O O . THR A 1 373 ? 17.606 -4.224 -29.135 1.00 92.00 373 THR A O 1
ATOM 2811 N N . PRO A 1 374 ? 16.645 -5.977 -30.162 1.00 90.31 374 PRO A N 1
ATOM 2812 C CA . PRO A 1 374 ? 17.154 -5.622 -31.485 1.00 90.31 374 PRO A CA 1
ATOM 2813 C C . PRO A 1 374 ? 16.408 -4.420 -32.093 1.00 90.31 374 PRO A C 1
ATOM 2815 O O . PRO A 1 374 ? 16.826 -3.884 -33.121 1.00 90.31 374 PRO A O 1
ATOM 2818 N N . ASN A 1 375 ? 15.303 -3.982 -31.481 1.00 91.50 375 ASN A N 1
ATOM 2819 C CA . ASN A 1 375 ? 14.421 -2.936 -31.990 1.00 91.50 375 ASN A CA 1
ATOM 2820 C C . ASN A 1 375 ? 14.839 -1.537 -31.508 1.00 91.50 375 ASN A C 1
ATOM 2822 O O . ASN A 1 375 ? 14.018 -0.750 -31.040 1.00 91.50 375 ASN A O 1
ATOM 2826 N N . VAL A 1 376 ? 16.120 -1.200 -31.658 1.00 90.06 376 VAL A N 1
ATOM 2827 C CA . VAL A 1 376 ? 16.660 0.148 -31.410 1.00 90.06 376 VAL A CA 1
ATOM 2828 C C . VAL A 1 376 ? 17.078 0.769 -32.742 1.00 90.06 376 VAL A C 1
ATOM 2830 O O . VAL A 1 376 ? 17.720 0.120 -33.570 1.00 90.06 376 VAL A O 1
ATOM 2833 N N . ASP A 1 377 ? 16.704 2.027 -32.987 1.00 88.25 377 ASP A N 1
ATOM 2834 C CA . ASP A 1 377 ? 17.151 2.742 -34.184 1.00 88.25 377 ASP A CA 1
ATOM 2835 C C . ASP A 1 377 ? 18.678 2.924 -34.138 1.00 88.25 377 ASP A C 1
ATOM 2837 O O . ASP A 1 377 ? 19.219 3.419 -33.154 1.00 88.25 377 ASP A O 1
ATOM 2841 N N . GLY A 1 378 ? 19.392 2.585 -35.220 1.00 80.69 378 GLY A N 1
ATOM 2842 C CA . GLY A 1 378 ? 20.867 2.603 -35.248 1.00 80.69 378 GLY A CA 1
ATOM 2843 C C . GLY A 1 378 ? 21.516 3.977 -35.013 1.00 80.69 378 GLY A C 1
ATOM 2844 O O . GLY A 1 378 ? 22.717 4.067 -34.777 1.00 80.69 378 GLY A O 1
ATOM 2845 N N . SER A 1 379 ? 20.732 5.058 -35.056 1.00 76.12 379 SER A N 1
ATOM 2846 C CA . SER A 1 379 ? 21.163 6.410 -34.682 1.00 76.12 379 SER A CA 1
ATOM 2847 C C . SER A 1 379 ? 21.203 6.651 -33.167 1.00 76.12 379 SER A C 1
ATOM 2849 O O . SER A 1 379 ? 21.715 7.680 -32.732 1.00 76.12 379 SER A O 1
ATOM 2851 N N . VAL A 1 380 ? 20.624 5.757 -32.363 1.00 81.50 380 VAL A N 1
ATOM 2852 C CA . VAL A 1 380 ? 20.501 5.900 -30.910 1.00 81.50 380 VAL A CA 1
ATOM 2853 C C . VAL A 1 380 ? 21.654 5.167 -30.230 1.00 81.50 380 VAL A C 1
ATOM 2855 O O . VAL A 1 380 ? 21.799 3.956 -30.351 1.00 81.50 380 VAL A O 1
ATOM 2858 N N . GLN A 1 381 ? 22.491 5.919 -29.518 1.00 79.12 381 GLN A N 1
ATOM 2859 C CA . GLN A 1 381 ? 23.627 5.394 -28.757 1.00 79.12 381 GLN A CA 1
ATOM 2860 C C . GLN A 1 381 ? 23.226 5.143 -27.294 1.00 79.12 381 GLN A C 1
ATOM 2862 O O . GLN A 1 381 ? 22.306 5.782 -26.789 1.00 79.12 381 GLN A O 1
ATOM 2867 N N . GLY A 1 382 ? 23.931 4.240 -26.605 1.00 77.19 382 GLY A N 1
ATOM 2868 C CA . GLY A 1 382 ? 23.771 4.003 -25.159 1.00 77.19 382 GLY A CA 1
ATOM 2869 C C . GLY A 1 382 ? 23.054 2.706 -24.766 1.00 77.19 382 GLY A C 1
ATOM 2870 O O . GLY A 1 382 ? 23.115 2.322 -23.602 1.00 77.19 382 GLY A O 1
ATOM 2871 N N . TYR A 1 383 ? 22.453 1.986 -25.716 1.00 85.12 383 TYR A N 1
ATOM 2872 C CA . TYR A 1 383 ? 21.862 0.666 -25.474 1.00 85.12 383 TYR A CA 1
ATOM 2873 C C . TYR A 1 383 ? 22.914 -0.421 -25.697 1.00 85.12 383 TYR A C 1
ATOM 2875 O O . TYR A 1 383 ? 23.231 -0.772 -26.831 1.00 85.12 383 TYR A O 1
ATOM 2883 N N . THR A 1 384 ? 23.494 -0.922 -24.607 1.00 86.19 384 THR A N 1
ATOM 2884 C CA . THR A 1 384 ? 24.499 -1.996 -24.636 1.00 86.19 384 THR A CA 1
ATOM 2885 C C . THR A 1 384 ? 24.113 -3.088 -23.650 1.00 86.19 384 THR A C 1
ATOM 2887 O O . THR A 1 384 ? 23.679 -2.798 -22.537 1.00 86.19 384 THR A O 1
ATOM 2890 N N . ALA A 1 385 ? 24.254 -4.346 -24.057 1.00 85.75 385 ALA A N 1
ATOM 2891 C CA . ALA A 1 385 ? 24.063 -5.481 -23.167 1.00 85.75 385 ALA A CA 1
ATOM 2892 C C . ALA A 1 385 ? 25.172 -5.507 -22.103 1.00 85.75 385 ALA A C 1
ATOM 2894 O O . ALA A 1 385 ? 26.356 -5.482 -22.444 1.00 85.75 385 ALA A O 1
ATOM 2895 N N . GLY A 1 386 ? 24.801 -5.539 -20.823 1.00 85.94 386 GLY A N 1
ATOM 2896 C CA . GLY A 1 386 ? 25.763 -5.741 -19.745 1.00 85.94 386 GLY A CA 1
ATOM 2897 C C . GLY A 1 386 ? 25.158 -5.647 -18.341 1.00 85.94 386 GLY A C 1
ATOM 2898 O O . GLY A 1 386 ? 24.169 -4.931 -18.160 1.00 85.94 386 GLY A O 1
ATOM 2899 N N . PRO A 1 387 ? 25.787 -6.281 -17.329 1.00 86.50 387 PRO A N 1
ATOM 2900 C CA . PRO A 1 387 ? 25.236 -6.391 -15.970 1.00 86.50 387 PRO A CA 1
ATOM 2901 C C . PRO A 1 387 ? 25.052 -5.047 -15.256 1.00 86.50 387 PRO A C 1
ATOM 2903 O O . PRO A 1 387 ? 24.231 -4.906 -14.358 1.00 86.50 387 PRO A O 1
ATOM 2906 N N . LYS A 1 388 ? 25.803 -4.023 -15.676 1.00 84.69 388 LYS A N 1
ATOM 2907 C CA . LYS A 1 388 ? 25.696 -2.657 -15.146 1.00 84.69 388 LYS A CA 1
ATOM 2908 C C . LYS A 1 388 ? 24.466 -1.885 -15.637 1.00 84.69 388 LYS A C 1
ATOM 2910 O O . LYS A 1 388 ? 24.170 -0.829 -15.091 1.00 84.69 388 LYS A O 1
ATOM 2915 N N . ASN A 1 389 ? 23.810 -2.356 -16.701 1.00 86.75 389 ASN A N 1
ATOM 2916 C CA . ASN A 1 389 ? 22.647 -1.694 -17.299 1.00 86.75 389 ASN A CA 1
ATOM 2917 C C . ASN A 1 389 ? 21.330 -2.383 -16.911 1.00 86.75 389 ASN A C 1
ATOM 2919 O O . ASN A 1 389 ? 20.280 -1.745 -16.974 1.00 86.75 389 ASN A O 1
ATOM 2923 N N . TYR A 1 390 ? 21.379 -3.670 -16.550 1.00 90.31 390 TYR A N 1
ATOM 2924 C CA . TYR A 1 390 ? 20.217 -4.464 -16.162 1.00 90.31 390 TYR A CA 1
ATOM 2925 C C . TYR A 1 390 ? 20.629 -5.667 -15.308 1.00 90.31 390 TYR A C 1
ATOM 2927 O O . TYR A 1 390 ? 21.654 -6.295 -15.576 1.00 90.31 390 TYR A O 1
ATOM 2935 N N . GLY A 1 391 ? 19.805 -5.999 -14.317 1.00 87.06 391 GLY A N 1
ATOM 2936 C CA . GLY A 1 391 ? 19.846 -7.242 -13.551 1.00 87.06 391 GLY A CA 1
ATOM 2937 C C . GLY A 1 391 ? 20.851 -7.293 -12.395 1.00 87.06 391 GLY A C 1
ATOM 2938 O O . GLY A 1 391 ? 20.557 -7.910 -11.377 1.00 87.06 391 GLY A O 1
ATOM 2939 N N . ALA A 1 392 ? 22.001 -6.624 -12.518 1.00 89.88 392 ALA A N 1
ATOM 2940 C CA . ALA A 1 392 ? 23.013 -6.536 -11.462 1.00 89.88 392 ALA A CA 1
ATOM 2941 C C . ALA A 1 392 ? 23.501 -5.091 -11.246 1.00 89.88 392 ALA A C 1
ATOM 2943 O O . ALA A 1 392 ? 24.673 -4.854 -10.939 1.00 89.88 392 ALA A O 1
ATOM 2944 N N . VAL A 1 393 ? 22.635 -4.096 -11.443 1.00 90.00 393 VAL A N 1
ATOM 2945 C CA . VAL A 1 393 ? 23.010 -2.677 -11.378 1.00 90.00 393 VAL A CA 1
ATOM 2946 C C . VAL A 1 393 ? 23.386 -2.277 -9.950 1.00 90.00 393 VAL A C 1
ATOM 2948 O O . VAL A 1 393 ? 24.397 -1.598 -9.744 1.00 90.00 393 VAL A O 1
ATOM 2951 N N . ILE A 1 394 ? 22.610 -2.730 -8.961 1.00 89.00 394 ILE A N 1
ATOM 2952 C CA . ILE A 1 394 ? 22.825 -2.431 -7.543 1.00 89.00 394 ILE A CA 1
ATOM 2953 C C . ILE A 1 394 ? 24.050 -3.167 -7.029 1.00 89.00 394 ILE A C 1
ATOM 2955 O O . ILE A 1 394 ? 24.904 -2.522 -6.439 1.00 89.00 394 ILE A O 1
ATOM 2959 N N . VAL A 1 395 ? 24.178 -4.471 -7.297 1.00 88.38 395 VAL A N 1
ATOM 2960 C CA . VAL A 1 395 ? 25.313 -5.287 -6.824 1.00 88.38 395 VAL A CA 1
ATOM 2961 C C . VAL A 1 395 ? 26.649 -4.753 -7.348 1.00 88.38 395 VAL A C 1
ATOM 2963 O O . VAL A 1 395 ? 27.642 -4.757 -6.630 1.00 88.38 395 VAL A O 1
ATOM 2966 N N . ASN A 1 396 ? 26.678 -4.207 -8.568 1.00 86.25 396 ASN A N 1
ATOM 2967 C CA . ASN A 1 396 ? 27.874 -3.577 -9.132 1.00 86.25 396 ASN A CA 1
ATOM 2968 C C . ASN A 1 396 ? 28.239 -2.221 -8.490 1.00 86.25 396 ASN A C 1
ATOM 2970 O O . ASN A 1 396 ? 29.201 -1.586 -8.926 1.00 86.25 396 ASN A O 1
ATOM 2974 N N . ALA A 1 397 ? 27.512 -1.755 -7.472 1.00 76.62 397 ALA A N 1
ATOM 2975 C CA . ALA A 1 397 ? 27.792 -0.556 -6.680 1.00 76.62 397 ALA A CA 1
ATOM 2976 C C . ALA A 1 397 ? 27.915 0.768 -7.449 1.00 76.62 397 ALA A C 1
ATOM 2978 O O . ALA A 1 397 ? 28.523 1.716 -6.949 1.00 76.62 397 ALA A O 1
ATOM 2979 N N . GLY A 1 398 ? 27.358 0.856 -8.661 1.00 72.12 398 GLY A N 1
ATOM 2980 C CA . GLY A 1 398 ? 27.542 2.018 -9.539 1.00 72.12 398 GLY A CA 1
ATOM 2981 C C . GLY A 1 398 ? 28.948 2.126 -10.144 1.00 72.12 398 GLY A C 1
ATOM 2982 O O . GLY A 1 398 ? 29.312 3.174 -10.679 1.00 72.12 398 GLY A O 1
ATOM 2983 N N . ASN A 1 399 ? 29.745 1.058 -10.074 1.00 76.25 399 ASN A N 1
ATOM 2984 C CA . ASN A 1 399 ? 31.067 1.019 -10.680 1.00 76.25 399 ASN A CA 1
ATOM 2985 C C . ASN A 1 399 ? 30.987 1.042 -12.214 1.00 76.25 399 ASN A C 1
ATOM 2987 O O . ASN A 1 399 ? 30.086 0.472 -12.832 1.00 76.25 399 ASN A O 1
ATOM 2991 N N . SER A 1 400 ? 31.974 1.676 -12.852 1.00 72.75 400 SER A N 1
ATOM 2992 C CA . SER A 1 400 ? 32.042 1.796 -14.317 1.00 72.75 400 SER A CA 1
ATOM 2993 C C . SER A 1 400 ? 32.280 0.453 -15.024 1.00 72.75 400 SER A C 1
ATOM 2995 O O . SER A 1 400 ? 31.823 0.265 -16.162 1.00 72.75 400 SER A O 1
ATOM 2997 N N . ALA A 1 401 ? 32.962 -0.469 -14.337 1.00 81.38 401 ALA A N 1
ATOM 2998 C CA . ALA A 1 401 ? 33.227 -1.836 -14.758 1.00 81.38 401 ALA A CA 1
ATOM 2999 C C . ALA A 1 401 ? 32.433 -2.841 -13.900 1.00 81.38 401 ALA A C 1
ATOM 3001 O O . ALA A 1 401 ? 32.519 -2.770 -12.667 1.00 81.38 401 ALA A O 1
ATOM 3002 N N . PRO A 1 402 ? 31.686 -3.770 -14.529 1.00 82.81 402 PRO A N 1
ATOM 3003 C CA . PRO A 1 402 ? 30.943 -4.796 -13.809 1.00 82.81 402 PRO A CA 1
ATOM 3004 C C . PRO A 1 402 ? 31.884 -5.837 -13.186 1.00 82.81 402 PRO A C 1
ATOM 3006 O O . PRO A 1 402 ? 32.996 -6.062 -13.673 1.00 82.81 402 PRO A O 1
ATOM 3009 N N . VAL A 1 403 ? 31.410 -6.481 -12.122 1.00 84.88 403 VAL A N 1
ATOM 3010 C CA . VAL A 1 403 ? 32.020 -7.678 -11.541 1.00 84.88 403 VAL A CA 1
ATOM 3011 C C . VAL A 1 403 ? 31.732 -8.867 -12.454 1.00 84.88 403 VAL A C 1
ATOM 3013 O O . VAL A 1 403 ? 30.612 -9.044 -12.927 1.00 84.88 403 VAL A O 1
ATOM 3016 N N . THR A 1 404 ? 32.765 -9.655 -12.732 1.00 84.06 404 THR A N 1
ATOM 3017 C CA . THR A 1 404 ? 32.731 -10.793 -13.663 1.00 84.06 404 THR A CA 1
ATOM 3018 C C . THR A 1 404 ? 33.538 -11.949 -13.087 1.00 84.06 404 THR A C 1
ATOM 3020 O O . THR A 1 404 ? 34.313 -11.743 -12.150 1.00 84.06 404 THR A O 1
ATOM 3023 N N . THR A 1 405 ? 33.397 -13.156 -13.631 1.00 82.31 405 THR A N 1
ATOM 3024 C CA . THR A 1 405 ? 34.216 -14.293 -13.188 1.00 82.31 405 THR A CA 1
ATOM 3025 C C . THR A 1 405 ? 35.518 -14.444 -13.977 1.00 82.31 405 THR A C 1
ATOM 3027 O O . THR A 1 405 ? 35.589 -14.173 -15.178 1.00 82.31 405 THR A O 1
ATOM 3030 N N . ALA A 1 406 ? 36.563 -14.902 -13.288 1.00 78.38 406 ALA A N 1
ATOM 3031 C CA . ALA A 1 406 ? 37.855 -15.288 -13.847 1.00 78.38 406 ALA A CA 1
ATOM 3032 C C . ALA A 1 406 ? 38.299 -16.656 -13.288 1.00 78.38 406 ALA A C 1
ATOM 3034 O O . ALA A 1 406 ? 37.903 -17.023 -12.176 1.00 78.38 406 ALA A O 1
ATOM 3035 N N . PRO A 1 407 ? 39.094 -17.442 -14.038 1.00 73.69 407 PRO A N 1
ATOM 3036 C CA . PRO A 1 407 ? 39.657 -18.690 -13.529 1.00 73.69 407 PRO A CA 1
ATOM 3037 C C . PRO A 1 407 ? 40.646 -18.422 -12.383 1.00 73.69 407 PRO A C 1
ATOM 3039 O O . PRO A 1 407 ? 41.359 -17.419 -12.387 1.00 73.69 407 PRO A O 1
ATOM 3042 N N . VAL A 1 408 ? 40.701 -19.326 -11.402 1.00 70.50 408 VAL A N 1
ATOM 3043 C CA . VAL A 1 408 ? 41.749 -19.313 -10.370 1.00 70.50 408 VAL A CA 1
ATOM 3044 C C . VAL A 1 408 ? 43.054 -19.806 -10.997 1.00 70.50 408 VAL A C 1
ATOM 3046 O O . VAL A 1 408 ? 43.200 -20.998 -11.261 1.00 70.50 408 VAL A O 1
ATOM 3049 N N . GLU A 1 409 ? 43.990 -18.896 -11.259 1.00 61.31 409 GLU A N 1
ATOM 3050 C CA . GLU A 1 409 ? 45.373 -19.249 -11.593 1.00 61.31 409 GLU A CA 1
ATOM 3051 C C . GLU A 1 409 ? 46.127 -19.550 -10.277 1.00 61.31 409 GLU A C 1
ATOM 3053 O O . GLU A 1 409 ? 46.003 -18.780 -9.327 1.00 61.31 409 GLU A O 1
ATOM 3058 N N . ASP A 1 410 ? 46.849 -20.680 -10.235 1.00 51.56 410 ASP A N 1
ATOM 3059 C CA . ASP A 1 410 ? 47.591 -21.293 -9.106 1.00 51.56 410 ASP A CA 1
ATOM 3060 C C . ASP A 1 410 ? 46.819 -22.224 -8.138 1.00 51.56 410 ASP A C 1
ATOM 3062 O O . ASP A 1 410 ? 46.393 -21.825 -7.061 1.00 51.56 410 ASP A O 1
ATOM 3066 N N . ASP A 1 411 ? 46.708 -23.512 -8.507 1.00 42.41 411 ASP A N 1
ATOM 3067 C CA . ASP A 1 411 ? 47.075 -24.644 -7.628 1.00 42.41 411 ASP A CA 1
ATOM 3068 C C . ASP A 1 411 ? 47.114 -25.969 -8.419 1.00 42.41 411 ASP A C 1
ATOM 3070 O O . ASP A 1 411 ? 46.096 -26.510 -8.860 1.00 42.41 411 ASP A O 1
ATOM 3074 N N . ALA A 1 412 ? 48.316 -26.520 -8.608 1.00 41.31 412 ALA A N 1
ATOM 3075 C CA . ALA A 1 412 ? 48.562 -27.703 -9.440 1.00 41.31 412 ALA A CA 1
ATOM 3076 C C . ALA A 1 412 ? 47.950 -29.017 -8.895 1.00 41.31 412 ALA A C 1
ATOM 3078 O O . ALA A 1 412 ? 47.902 -30.005 -9.627 1.00 41.31 412 ALA A O 1
ATOM 3079 N N . GLU A 1 413 ? 47.442 -29.046 -7.656 1.00 38.19 413 GLU A N 1
ATOM 3080 C CA . GLU A 1 413 ? 46.768 -30.218 -7.062 1.00 38.19 413 GLU A CA 1
ATOM 3081 C C . GLU A 1 413 ? 45.227 -30.147 -7.089 1.00 38.19 413 GLU A C 1
ATOM 3083 O O . GLU A 1 413 ? 44.569 -31.177 -6.948 1.00 38.19 413 GLU A O 1
ATOM 3088 N N . LEU A 1 414 ? 44.630 -28.980 -7.371 1.00 42.16 414 LEU A N 1
ATOM 3089 C CA . LEU A 1 414 ? 43.173 -28.798 -7.510 1.00 42.16 414 LEU A CA 1
ATOM 3090 C C . LEU A 1 414 ? 42.694 -28.767 -8.970 1.00 42.16 414 LEU A C 1
ATOM 3092 O O . LEU A 1 414 ? 41.518 -28.526 -9.248 1.00 42.16 414 LEU A O 1
ATOM 3096 N N . ALA A 1 415 ? 43.575 -29.109 -9.912 1.00 36.84 415 ALA A N 1
ATOM 3097 C CA . ALA A 1 415 ? 43.334 -29.121 -11.356 1.00 36.84 415 ALA A CA 1
ATOM 3098 C C . ALA A 1 415 ? 42.236 -30.101 -11.843 1.00 36.84 415 ALA A C 1
ATOM 3100 O O . ALA A 1 415 ? 42.015 -30.234 -13.043 1.00 36.84 415 ALA A O 1
ATOM 3101 N N . THR A 1 416 ? 41.517 -30.781 -10.941 1.00 37.88 416 THR A N 1
ATOM 3102 C CA . THR A 1 416 ? 40.312 -31.569 -11.269 1.00 37.88 416 THR A CA 1
ATOM 3103 C C . THR A 1 416 ? 38.987 -30.870 -10.935 1.00 37.88 416 THR A C 1
ATOM 3105 O O . THR A 1 416 ? 37.932 -31.395 -11.290 1.00 37.88 416 THR A O 1
ATOM 3108 N N . LYS A 1 417 ? 39.004 -29.666 -10.340 1.00 43.53 417 LYS A N 1
ATOM 3109 C CA . LYS A 1 417 ? 37.849 -28.753 -10.252 1.00 43.53 417 LYS A CA 1
ATOM 3110 C C . LYS A 1 417 ? 38.340 -27.307 -10.381 1.00 43.53 417 LYS A C 1
ATOM 3112 O O . LYS A 1 417 ? 38.759 -26.722 -9.391 1.00 43.53 417 LYS A O 1
ATOM 3117 N N . MET A 1 418 ? 38.305 -26.737 -11.588 1.00 49.66 418 MET A N 1
ATOM 3118 C CA . MET A 1 418 ? 38.640 -25.322 -11.809 1.00 49.66 418 MET A CA 1
ATOM 3119 C C . MET A 1 418 ? 37.805 -24.425 -10.881 1.00 49.66 418 MET A C 1
ATOM 3121 O O . MET A 1 418 ? 36.585 -24.351 -11.021 1.00 49.66 418 MET A O 1
ATOM 3125 N N . GLY A 1 419 ? 38.450 -23.771 -9.914 1.00 63.97 419 GLY A N 1
ATOM 3126 C CA . GLY A 1 419 ? 37.815 -22.739 -9.097 1.00 63.97 419 GLY A CA 1
ATOM 3127 C C . GLY A 1 419 ? 37.581 -21.466 -9.915 1.00 63.97 419 GLY A C 1
ATOM 3128 O O . GLY A 1 419 ? 38.358 -21.154 -10.819 1.00 63.97 419 GLY A O 1
ATOM 3129 N N . MET A 1 420 ? 36.524 -20.720 -9.585 1.00 78.31 420 MET A N 1
ATOM 3130 C CA . MET A 1 420 ? 36.219 -19.408 -10.169 1.00 78.31 420 MET A CA 1
ATOM 3131 C C . MET A 1 420 ? 36.399 -18.321 -9.106 1.00 78.31 420 MET A C 1
ATOM 3133 O O . MET A 1 420 ? 36.004 -18.517 -7.953 1.00 78.31 420 MET A O 1
ATOM 3137 N N . LYS A 1 421 ? 36.948 -17.170 -9.493 1.00 82.94 421 LYS A N 1
ATOM 3138 C CA . LYS A 1 421 ? 37.045 -15.965 -8.659 1.00 82.94 421 LYS A CA 1
ATOM 3139 C C . LYS A 1 421 ? 36.221 -14.833 -9.259 1.00 82.94 421 LYS A C 1
ATOM 3141 O O . LYS A 1 421 ? 36.192 -14.662 -10.477 1.00 82.94 421 LYS A O 1
ATOM 3146 N N . LEU A 1 422 ? 35.563 -14.063 -8.401 1.00 84.75 422 LEU A N 1
ATOM 3147 C CA . LEU A 1 422 ? 34.946 -12.790 -8.752 1.00 84.75 422 LEU A CA 1
ATOM 3148 C C . LEU A 1 422 ? 36.043 -11.737 -8.884 1.00 84.75 422 LEU A C 1
ATOM 3150 O O . LEU A 1 422 ? 36.879 -11.593 -7.997 1.00 84.75 422 LEU A O 1
ATOM 3154 N N . VAL A 1 423 ? 36.030 -11.000 -9.988 1.00 83.38 423 VAL A N 1
ATOM 3155 C CA . VAL A 1 423 ? 37.005 -9.948 -10.270 1.00 83.38 423 VAL A CA 1
ATOM 3156 C C . VAL A 1 423 ? 36.323 -8.733 -10.874 1.00 83.38 423 VAL A C 1
ATOM 3158 O O . VAL A 1 423 ? 35.306 -8.844 -11.566 1.00 83.38 423 VAL A O 1
ATOM 3161 N N . GLN A 1 424 ? 36.907 -7.561 -10.656 1.00 80.44 424 GLN A N 1
ATOM 3162 C CA . GLN A 1 424 ? 36.412 -6.313 -11.212 1.00 80.44 424 GLN A CA 1
ATOM 3163 C C . GLN A 1 424 ? 37.346 -5.804 -12.315 1.00 80.44 424 GLN A C 1
ATOM 3165 O O . GLN A 1 424 ? 38.504 -5.471 -12.072 1.00 80.44 424 GLN A O 1
ATOM 3170 N N . ASN A 1 425 ? 36.862 -5.740 -13.559 1.00 70.81 425 ASN A N 1
ATOM 3171 C CA . ASN A 1 425 ? 37.715 -5.416 -14.707 1.00 70.81 425 ASN A CA 1
ATOM 3172 C C . ASN A 1 425 ? 37.955 -3.903 -14.860 1.00 70.81 425 ASN A C 1
ATOM 3174 O O . ASN A 1 425 ? 37.322 -3.234 -15.674 1.00 70.81 425 ASN A O 1
ATOM 3178 N N . VAL A 1 426 ? 38.905 -3.362 -14.097 1.00 65.69 426 VAL A N 1
ATOM 3179 C CA . VAL A 1 426 ? 39.274 -1.933 -14.129 1.00 65.69 426 VAL A CA 1
ATOM 3180 C C . VAL A 1 426 ? 40.357 -1.593 -15.174 1.00 65.69 426 VAL A C 1
ATOM 3182 O O . VAL A 1 426 ? 40.935 -0.510 -15.132 1.00 65.69 426 VAL A O 1
ATOM 3185 N N . GLY A 1 427 ? 40.636 -2.487 -16.136 1.00 57.97 427 GLY A N 1
ATOM 3186 C CA . GLY A 1 427 ? 41.573 -2.234 -17.244 1.00 57.97 427 GLY A CA 1
ATOM 3187 C C . GLY A 1 427 ? 43.063 -2.483 -16.949 1.00 57.97 427 GLY A C 1
ATOM 3188 O O . GLY A 1 427 ? 43.912 -1.924 -17.642 1.00 57.97 427 GLY A O 1
ATOM 3189 N N . GLY A 1 428 ? 43.393 -3.306 -15.945 1.00 59.88 428 GLY A N 1
ATOM 3190 C CA . GLY A 1 428 ? 44.767 -3.710 -15.595 1.00 59.88 428 GLY A CA 1
ATOM 3191 C C . GLY A 1 428 ? 45.087 -5.181 -15.911 1.00 59.88 428 GLY A C 1
ATOM 3192 O O . GLY A 1 428 ? 44.184 -5.972 -16.164 1.00 59.88 428 GLY A O 1
ATOM 3193 N N . SER A 1 429 ? 46.375 -5.557 -15.871 1.00 58.56 429 SER A N 1
ATOM 3194 C CA . SER A 1 429 ? 46.843 -6.940 -16.114 1.00 58.56 429 SER A CA 1
ATOM 3195 C C . SER A 1 429 ? 46.405 -7.944 -15.038 1.00 58.56 429 SER A C 1
ATOM 3197 O O . SER A 1 429 ? 46.354 -9.136 -15.316 1.00 58.56 429 SER A O 1
ATOM 3199 N N . PHE A 1 430 ? 46.090 -7.459 -13.833 1.00 67.00 430 PHE A N 1
ATOM 3200 C CA . PHE A 1 430 ? 45.557 -8.236 -12.714 1.00 67.00 430 PHE A CA 1
ATOM 3201 C C . PHE A 1 430 ? 44.288 -7.536 -12.215 1.00 67.00 430 PHE A C 1
ATOM 3203 O O . PHE A 1 430 ? 44.396 -6.448 -11.640 1.00 67.00 430 PHE A O 1
ATOM 3210 N N . PRO A 1 431 ? 43.089 -8.071 -12.495 1.00 72.44 431 PRO A N 1
ATOM 3211 C CA . PRO A 1 431 ? 41.857 -7.444 -12.046 1.00 72.44 431 PRO A CA 1
ATOM 3212 C C . PRO A 1 431 ? 41.694 -7.638 -10.521 1.00 72.44 431 PRO A C 1
ATOM 3214 O O . PRO A 1 431 ? 41.847 -8.763 -10.043 1.00 72.44 431 PRO A O 1
ATOM 3217 N N . PRO A 1 432 ? 41.423 -6.568 -9.748 1.00 78.00 432 PRO A N 1
ATOM 3218 C CA . PRO A 1 432 ? 41.252 -6.643 -8.295 1.00 78.00 432 PRO A CA 1
ATOM 3219 C C . PRO A 1 432 ? 39.981 -7.414 -7.887 1.00 78.00 432 PRO A C 1
ATOM 3221 O O . PRO A 1 432 ? 39.072 -7.580 -8.715 1.00 78.00 432 PRO A O 1
ATOM 3224 N N . PRO A 1 433 ? 39.885 -7.853 -6.614 1.00 79.69 433 PRO A N 1
ATOM 3225 C CA . PRO A 1 433 ? 38.643 -8.389 -6.060 1.00 79.69 433 PRO A CA 1
ATOM 3226 C C . PRO A 1 433 ? 37.523 -7.326 -6.050 1.00 79.69 433 PRO A C 1
ATOM 3228 O O . PRO A 1 433 ? 37.797 -6.128 -6.188 1.00 79.69 433 PRO A O 1
ATOM 3231 N N . PRO A 1 434 ? 36.248 -7.737 -5.904 1.00 85.00 434 PRO A N 1
ATOM 3232 C CA . PRO A 1 434 ? 35.131 -6.811 -5.739 1.00 85.00 434 PRO A CA 1
ATOM 3233 C C . PRO A 1 434 ? 35.312 -5.924 -4.502 1.00 85.00 434 PRO A C 1
ATOM 3235 O O . PRO A 1 434 ? 35.874 -6.355 -3.500 1.00 85.00 434 PRO A O 1
ATOM 3238 N N . SER A 1 435 ? 34.792 -4.698 -4.547 1.00 83.81 435 SER A N 1
ATOM 3239 C CA . SER A 1 435 ? 34.865 -3.787 -3.400 1.00 83.81 435 SER A CA 1
ATOM 3240 C C . SER A 1 435 ? 33.995 -4.241 -2.217 1.00 83.81 435 SER A C 1
ATOM 3242 O O . SER A 1 435 ? 32.952 -4.867 -2.401 1.00 83.81 435 SER A O 1
ATOM 3244 N N . ASP A 1 436 ? 34.342 -3.821 -0.997 1.00 84.00 436 ASP A N 1
ATOM 3245 C CA . ASP A 1 436 ? 33.540 -4.061 0.220 1.00 84.00 436 ASP A CA 1
ATOM 3246 C C . ASP A 1 436 ? 32.062 -3.637 0.073 1.00 84.00 436 ASP A C 1
ATOM 3248 O O . ASP A 1 436 ? 31.134 -4.294 0.560 1.00 84.00 436 ASP A O 1
ATOM 3252 N N . LYS A 1 437 ? 31.818 -2.555 -0.676 1.00 84.31 437 LYS A N 1
ATOM 3253 C CA . LYS A 1 437 ? 30.465 -2.087 -0.999 1.00 84.31 437 LYS A CA 1
ATOM 3254 C C . LYS A 1 437 ? 29.700 -3.079 -1.883 1.00 84.31 437 LYS A C 1
ATOM 3256 O O . LYS A 1 437 ? 28.511 -3.296 -1.653 1.00 84.31 437 LYS A O 1
ATOM 3261 N N . CYS A 1 438 ? 30.378 -3.712 -2.842 1.00 86.56 438 CYS A N 1
ATOM 3262 C CA . CYS A 1 438 ? 29.804 -4.781 -3.660 1.00 86.56 438 CYS A CA 1
ATOM 3263 C C . CYS A 1 438 ? 29.379 -5.969 -2.787 1.00 86.56 438 CYS A C 1
ATOM 3265 O O . CYS A 1 438 ? 28.294 -6.507 -2.986 1.00 86.56 438 CYS A O 1
ATOM 3267 N N . PHE A 1 439 ? 30.181 -6.361 -1.789 1.00 87.12 439 PHE A N 1
ATOM 3268 C CA . PHE A 1 439 ? 29.817 -7.448 -0.869 1.00 87.12 439 PHE A CA 1
ATOM 3269 C C . PHE A 1 439 ? 28.635 -7.087 0.039 1.00 87.12 439 PHE A C 1
ATOM 3271 O O . PHE A 1 439 ? 27.757 -7.923 0.264 1.00 87.12 439 PHE A O 1
ATOM 3278 N N . THR A 1 440 ? 28.560 -5.835 0.502 1.00 86.94 440 THR A N 1
ATOM 3279 C CA . THR A 1 440 ? 27.381 -5.316 1.219 1.00 86.94 440 THR A CA 1
ATOM 3280 C C . THR A 1 440 ? 26.114 -5.459 0.375 1.00 86.94 440 THR A C 1
ATOM 3282 O O . THR A 1 440 ? 25.134 -6.064 0.814 1.00 86.94 440 THR A O 1
ATOM 3285 N N . GLN A 1 441 ? 26.140 -4.950 -0.858 1.00 88.88 441 GLN A N 1
ATOM 3286 C CA . GLN A 1 441 ? 24.983 -4.978 -1.756 1.00 88.88 441 GLN A CA 1
ATOM 3287 C C . GLN A 1 441 ? 24.640 -6.391 -2.216 1.00 88.88 441 GLN A C 1
ATOM 3289 O O . GLN A 1 441 ? 23.464 -6.719 -2.323 1.00 88.88 441 GLN A O 1
ATOM 3294 N N . PHE A 1 442 ? 25.640 -7.247 -2.432 1.00 89.88 442 PHE A N 1
ATOM 3295 C CA . PHE A 1 442 ? 25.439 -8.670 -2.685 1.00 89.88 442 PHE A CA 1
ATOM 3296 C C . PHE A 1 442 ? 24.657 -9.316 -1.537 1.00 89.88 442 PHE A C 1
ATOM 3298 O O . PHE A 1 442 ? 23.640 -9.960 -1.783 1.00 89.88 442 PHE A O 1
ATOM 3305 N N . ASN A 1 443 ? 25.086 -9.111 -0.285 1.00 89.12 443 ASN A N 1
ATOM 3306 C CA . ASN A 1 443 ? 24.430 -9.697 0.885 1.00 89.12 443 ASN A CA 1
ATOM 3307 C C . ASN A 1 443 ? 22.974 -9.215 1.006 1.00 89.12 443 ASN A C 1
ATOM 3309 O O . ASN A 1 443 ? 22.075 -10.018 1.253 1.00 89.12 443 ASN A O 1
ATOM 3313 N N . GLN A 1 444 ? 22.726 -7.925 0.770 1.00 90.50 444 GLN A N 1
ATOM 3314 C CA . GLN A 1 444 ? 21.381 -7.344 0.787 1.00 90.50 444 GLN A CA 1
ATOM 3315 C C . GLN A 1 444 ? 20.501 -7.874 -0.348 1.00 90.50 444 GLN A C 1
ATOM 3317 O O . GLN A 1 444 ? 19.403 -8.361 -0.089 1.00 90.50 444 GLN A O 1
ATOM 3322 N N . MET A 1 445 ? 20.978 -7.817 -1.593 1.00 91.50 445 MET A N 1
ATOM 3323 C CA . MET A 1 445 ? 20.228 -8.249 -2.774 1.00 91.50 445 MET A CA 1
ATOM 3324 C C . MET A 1 445 ? 19.913 -9.737 -2.736 1.00 91.50 445 MET A C 1
ATOM 3326 O O . MET A 1 445 ? 18.783 -10.133 -3.017 1.00 91.50 445 MET A O 1
ATOM 3330 N N . TYR A 1 446 ? 20.879 -10.558 -2.325 1.00 89.88 446 TYR A N 1
ATOM 3331 C CA . TYR A 1 446 ? 20.661 -11.982 -2.128 1.00 89.88 446 TYR A CA 1
ATOM 3332 C C . TYR A 1 446 ? 19.542 -12.235 -1.113 1.00 89.88 446 TYR A C 1
ATOM 3334 O O . TYR A 1 446 ? 18.553 -12.898 -1.434 1.00 89.88 446 TYR A O 1
ATOM 3342 N N . ARG A 1 447 ? 19.656 -11.671 0.093 1.00 91.06 447 ARG A N 1
ATOM 3343 C CA . ARG A 1 447 ? 18.665 -11.880 1.154 1.00 91.06 447 ARG A CA 1
ATOM 3344 C C . ARG A 1 447 ? 17.287 -11.371 0.754 1.00 91.06 447 ARG A C 1
ATOM 3346 O O . ARG A 1 447 ? 16.309 -12.099 0.894 1.00 91.06 447 ARG A O 1
ATOM 3353 N N . LEU A 1 448 ? 17.211 -10.167 0.188 1.00 92.88 448 LEU A N 1
ATOM 3354 C CA . LEU A 1 448 ? 15.958 -9.593 -0.296 1.00 92.88 448 LEU A CA 1
ATOM 3355 C C . LEU A 1 448 ? 15.328 -10.446 -1.401 1.00 92.88 448 LEU A C 1
ATOM 3357 O O . LEU A 1 448 ? 14.119 -10.662 -1.361 1.00 92.88 448 LEU A O 1
ATOM 3361 N N . SER A 1 449 ? 16.117 -10.981 -2.340 1.00 91.75 449 SER A N 1
ATOM 3362 C CA . SER A 1 449 ? 15.600 -11.873 -3.389 1.00 91.75 449 SER A CA 1
ATOM 3363 C C . SER A 1 449 ? 14.972 -13.134 -2.793 1.00 91.75 449 SER A C 1
ATOM 3365 O O . SER A 1 449 ? 13.873 -13.529 -3.188 1.00 91.75 449 SER A O 1
ATOM 3367 N N . HIS A 1 450 ? 15.607 -13.706 -1.764 1.00 89.94 450 HIS A N 1
ATOM 3368 C CA . HIS A 1 450 ? 15.114 -14.890 -1.074 1.00 89.94 450 HIS A CA 1
ATOM 3369 C C . HIS A 1 450 ? 13.846 -14.600 -0.261 1.00 89.94 450 HIS A C 1
ATOM 3371 O O . HIS A 1 450 ? 12.858 -15.329 -0.372 1.00 89.94 450 HIS A O 1
ATOM 3377 N N . TRP A 1 451 ? 13.839 -13.521 0.525 1.00 91.44 451 TRP A N 1
ATOM 3378 C CA . TRP A 1 451 ? 12.702 -13.158 1.374 1.00 91.44 451 TRP A CA 1
ATOM 3379 C C . TRP A 1 451 ? 11.476 -12.732 0.560 1.00 91.44 451 TRP A C 1
ATOM 3381 O O . TRP A 1 451 ? 10.363 -13.156 0.868 1.00 91.44 451 TRP A O 1
ATOM 3391 N N . MET A 1 452 ? 11.675 -11.953 -0.507 1.00 91.62 452 MET A N 1
ATOM 3392 C CA . MET A 1 452 ? 10.599 -11.506 -1.402 1.00 91.62 452 MET A CA 1
ATOM 3393 C C . MET A 1 452 ? 10.195 -12.569 -2.432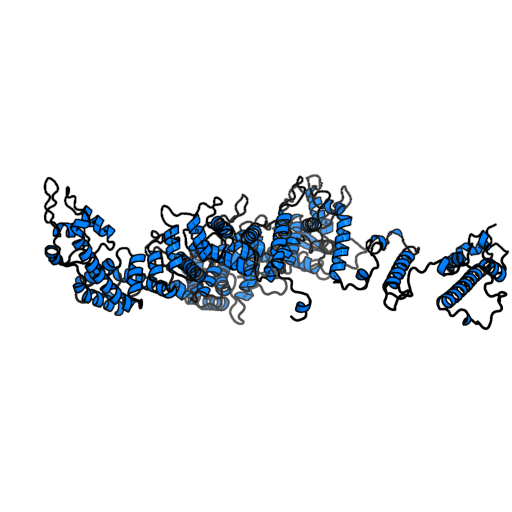 1.00 91.62 452 MET A C 1
ATOM 3395 O O . MET A 1 452 ? 9.171 -12.411 -3.094 1.00 91.62 452 MET A O 1
ATOM 3399 N N . ARG A 1 453 ? 10.985 -13.645 -2.578 1.00 91.88 453 ARG A N 1
ATOM 3400 C CA . ARG A 1 453 ? 10.819 -14.696 -3.598 1.00 91.88 453 ARG A CA 1
ATOM 3401 C C . ARG A 1 453 ? 10.745 -14.130 -5.021 1.00 91.88 453 ARG A C 1
ATOM 3403 O O . ARG A 1 453 ? 9.943 -14.580 -5.838 1.00 91.88 453 ARG A O 1
ATOM 3410 N N . LEU A 1 454 ? 11.576 -13.129 -5.298 1.00 92.88 454 LEU A N 1
ATOM 3411 C CA . LEU A 1 454 ? 11.700 -12.487 -6.605 1.00 92.88 454 LEU A CA 1
ATOM 3412 C C . LEU A 1 454 ? 12.981 -12.939 -7.296 1.00 92.88 454 LEU A C 1
ATOM 3414 O O . LEU A 1 454 ? 14.001 -13.152 -6.639 1.00 92.88 454 LEU A O 1
ATOM 3418 N N . ALA A 1 455 ? 12.937 -13.040 -8.624 1.00 92.12 455 ALA A N 1
ATOM 3419 C CA . ALA A 1 455 ? 14.148 -13.253 -9.402 1.00 92.12 455 ALA A CA 1
ATOM 3420 C C . ALA A 1 455 ? 15.112 -12.061 -9.200 1.00 92.12 455 ALA A C 1
ATOM 3422 O O . ALA A 1 455 ? 14.641 -10.916 -9.129 1.00 92.12 455 ALA A O 1
ATOM 3423 N N . PRO A 1 456 ? 16.434 -12.295 -9.077 1.00 91.56 456 PRO A N 1
ATOM 3424 C CA . PRO A 1 456 ? 17.393 -11.235 -8.773 1.00 91.56 456 PRO A CA 1
ATOM 3425 C C . PRO A 1 456 ? 17.351 -10.061 -9.755 1.00 91.56 456 PRO A C 1
ATOM 3427 O O . PRO A 1 456 ? 17.419 -8.909 -9.337 1.00 91.56 456 PRO A O 1
ATOM 3430 N N . ASP A 1 457 ? 17.153 -10.350 -11.040 1.00 91.50 457 ASP A N 1
ATOM 3431 C CA . ASP A 1 457 ? 17.086 -9.364 -12.114 1.00 91.50 457 ASP A CA 1
ATOM 3432 C C . ASP A 1 457 ? 15.844 -8.465 -12.017 1.00 91.50 457 ASP A C 1
ATOM 3434 O O . ASP A 1 457 ? 15.918 -7.246 -12.208 1.00 91.50 457 ASP A O 1
ATOM 3438 N N . GLN A 1 458 ? 14.701 -9.050 -11.656 1.00 93.31 458 GLN A N 1
ATOM 3439 C CA . GLN A 1 458 ? 13.454 -8.317 -11.452 1.00 93.31 458 GLN A CA 1
ATOM 3440 C C . GLN A 1 458 ? 13.509 -7.452 -10.192 1.00 93.31 458 GLN A C 1
ATOM 3442 O O . GLN A 1 458 ? 13.034 -6.313 -10.210 1.00 93.31 458 GLN A O 1
ATOM 3447 N N . LEU A 1 459 ? 14.104 -7.971 -9.113 1.00 95.44 459 LEU A N 1
ATOM 3448 C CA . LEU A 1 459 ? 14.306 -7.219 -7.877 1.00 95.44 459 LEU A CA 1
ATOM 3449 C C . LEU A 1 459 ? 15.251 -6.031 -8.102 1.00 95.44 459 LEU A C 1
ATOM 3451 O O . LEU A 1 459 ? 14.920 -4.916 -7.703 1.00 95.44 459 LEU A O 1
ATOM 3455 N N . ASP A 1 460 ? 16.385 -6.253 -8.772 1.00 94.19 460 ASP A N 1
ATOM 3456 C CA . ASP A 1 460 ? 17.353 -5.204 -9.113 1.00 94.19 460 ASP A CA 1
ATOM 3457 C C . ASP A 1 460 ? 16.695 -4.107 -9.957 1.00 94.19 460 ASP A C 1
ATOM 3459 O O . ASP A 1 460 ? 16.786 -2.927 -9.625 1.00 94.19 460 ASP A O 1
ATOM 3463 N N . THR A 1 461 ? 15.923 -4.493 -10.978 1.00 93.06 461 THR A N 1
ATOM 3464 C CA . THR A 1 461 ? 15.191 -3.551 -11.839 1.00 93.06 461 THR A CA 1
ATOM 3465 C C . THR A 1 461 ? 14.180 -2.711 -11.054 1.00 93.06 461 THR A C 1
ATOM 3467 O O . THR A 1 461 ? 14.088 -1.499 -11.260 1.00 93.06 461 THR A O 1
ATOM 3470 N N . LEU A 1 462 ? 13.419 -3.334 -10.150 1.00 95.69 462 LEU A N 1
ATOM 3471 C CA . LEU A 1 462 ? 12.409 -2.652 -9.341 1.00 95.69 462 LEU A CA 1
ATOM 3472 C C . LEU A 1 462 ? 13.040 -1.673 -8.344 1.00 95.69 462 LEU A C 1
ATOM 3474 O O . LEU A 1 462 ? 12.603 -0.525 -8.242 1.00 95.69 462 LEU A O 1
ATOM 3478 N N . LEU A 1 463 ? 14.084 -2.106 -7.637 1.00 94.25 463 LEU A N 1
ATOM 3479 C CA . LEU A 1 463 ? 14.819 -1.264 -6.695 1.00 94.25 463 LEU A CA 1
ATOM 3480 C C . LEU A 1 463 ? 15.538 -0.121 -7.415 1.00 94.25 463 LEU A C 1
ATOM 3482 O O . LEU A 1 463 ? 15.495 1.019 -6.959 1.00 94.25 463 LEU A O 1
ATOM 3486 N N . TYR A 1 464 ? 16.127 -0.387 -8.580 1.00 92.62 464 TYR A N 1
ATOM 3487 C CA . TYR A 1 464 ? 16.756 0.649 -9.387 1.00 92.62 464 TYR A CA 1
ATOM 3488 C C . TYR A 1 464 ? 15.736 1.681 -9.882 1.00 92.62 464 TYR A C 1
ATOM 3490 O O . TYR A 1 464 ? 15.990 2.882 -9.797 1.00 92.62 464 TYR A O 1
ATOM 3498 N N . ALA A 1 465 ? 14.547 1.251 -10.318 1.00 93.12 465 ALA A N 1
ATOM 3499 C CA . ALA A 1 465 ? 13.457 2.164 -10.662 1.00 93.12 465 ALA A CA 1
ATOM 3500 C C . ALA A 1 465 ? 13.008 3.015 -9.456 1.00 93.12 465 ALA A C 1
ATOM 3502 O O . ALA A 1 465 ? 12.737 4.207 -9.617 1.00 93.12 465 ALA A O 1
ATOM 3503 N N . ALA A 1 466 ? 12.990 2.441 -8.248 1.00 93.62 466 ALA A N 1
ATOM 3504 C CA . ALA A 1 466 ? 12.702 3.174 -7.015 1.00 93.62 466 ALA A CA 1
ATOM 3505 C C . ALA A 1 466 ? 13.776 4.231 -6.700 1.00 93.62 466 ALA A C 1
ATOM 3507 O O . ALA A 1 466 ? 13.433 5.386 -6.447 1.00 93.62 466 ALA A O 1
ATOM 3508 N N . MET A 1 467 ? 15.066 3.879 -6.790 1.00 91.25 467 MET A N 1
ATOM 3509 C CA . MET A 1 467 ? 16.190 4.814 -6.602 1.00 91.25 467 MET A CA 1
ATOM 3510 C C . MET A 1 467 ? 16.150 5.959 -7.616 1.00 91.25 467 MET A C 1
ATOM 3512 O O . MET A 1 467 ? 16.377 7.122 -7.275 1.00 91.25 467 MET A O 1
ATOM 3516 N N . GLN A 1 468 ? 15.829 5.636 -8.870 1.00 90.56 468 GLN A N 1
ATOM 3517 C CA . GLN A 1 468 ? 15.628 6.620 -9.923 1.00 90.56 468 GLN A CA 1
ATOM 3518 C C . GLN A 1 468 ? 14.491 7.575 -9.532 1.00 90.56 468 GLN A C 1
ATOM 3520 O O . GLN A 1 468 ? 14.689 8.790 -9.555 1.00 90.56 468 GLN A O 1
ATOM 3525 N N . ALA A 1 469 ? 13.317 7.059 -9.151 1.00 90.62 469 ALA A N 1
ATOM 3526 C CA . ALA A 1 469 ? 12.161 7.879 -8.773 1.00 90.62 469 ALA A CA 1
ATOM 3527 C C . ALA A 1 469 ? 12.393 8.706 -7.490 1.00 90.62 469 ALA A C 1
ATOM 3529 O O . ALA A 1 469 ? 11.826 9.790 -7.347 1.00 90.62 469 ALA A O 1
ATOM 3530 N N . GLY A 1 470 ? 13.240 8.225 -6.574 1.00 85.31 470 GLY A N 1
ATOM 3531 C CA . GLY A 1 470 ? 13.674 8.937 -5.365 1.00 85.31 470 GLY A CA 1
ATOM 3532 C C . GLY A 1 470 ? 14.807 9.950 -5.582 1.00 85.31 470 GLY A C 1
ATOM 3533 O O . GLY A 1 470 ? 15.054 10.780 -4.710 1.00 85.31 470 GLY A O 1
ATOM 3534 N N . GLY A 1 471 ? 15.488 9.920 -6.734 1.00 79.88 471 GLY A N 1
ATOM 3535 C CA . GLY A 1 471 ? 16.602 10.819 -7.063 1.00 79.88 471 GLY A CA 1
ATOM 3536 C C . GLY A 1 471 ? 17.933 10.497 -6.363 1.00 79.88 471 GLY A C 1
ATOM 3537 O O . GLY A 1 471 ? 18.839 11.331 -6.374 1.00 79.88 471 GLY A O 1
ATOM 3538 N N . THR A 1 472 ? 18.077 9.309 -5.765 1.00 63.50 472 THR A N 1
ATOM 3539 C CA . THR A 1 472 ? 19.217 8.885 -4.920 1.00 63.50 472 THR A CA 1
ATOM 3540 C C . THR A 1 472 ? 20.245 8.010 -5.659 1.00 63.50 472 THR A C 1
ATOM 3542 O O . THR A 1 472 ? 20.997 7.243 -5.058 1.00 63.50 472 THR A O 1
ATOM 3545 N N . THR A 1 473 ? 20.350 8.142 -6.983 1.00 61.53 473 THR A N 1
ATOM 3546 C CA . THR A 1 473 ? 21.131 7.226 -7.841 1.00 61.53 473 THR A CA 1
ATOM 3547 C C . THR A 1 473 ? 22.648 7.338 -7.690 1.00 61.53 473 THR A C 1
ATOM 3549 O O . THR A 1 473 ? 23.377 6.482 -8.177 1.00 61.53 473 THR A O 1
ATOM 3552 N N . THR A 1 474 ? 23.158 8.390 -7.046 1.00 65.62 474 THR A N 1
ATOM 3553 C CA . THR A 1 474 ? 24.607 8.608 -6.899 1.00 65.62 474 THR A CA 1
ATOM 3554 C C . THR A 1 474 ? 25.241 7.693 -5.859 1.00 65.62 474 THR A C 1
ATOM 3556 O O . THR A 1 474 ? 26.426 7.387 -5.969 1.00 65.62 474 THR A O 1
ATOM 3559 N N . LYS A 1 475 ? 24.468 7.242 -4.863 1.00 68.19 475 LYS A N 1
ATOM 3560 C CA . LYS A 1 475 ? 24.962 6.359 -3.801 1.00 68.19 475 LYS A CA 1
ATOM 3561 C C . LYS A 1 475 ? 24.696 4.880 -4.067 1.00 68.19 475 LYS A C 1
ATOM 3563 O O . LYS A 1 475 ? 25.446 4.067 -3.545 1.00 68.19 475 LYS A O 1
ATOM 3568 N N . MET A 1 476 ? 23.713 4.516 -4.897 1.00 81.06 476 MET A N 1
ATOM 3569 C CA . MET A 1 476 ? 23.325 3.110 -5.137 1.00 81.06 476 MET A CA 1
ATOM 3570 C C . MET A 1 476 ? 23.047 2.339 -3.829 1.00 81.06 476 MET A C 1
ATOM 3572 O O . MET A 1 476 ? 23.415 1.177 -3.685 1.00 81.06 476 MET A O 1
ATOM 3576 N N . GLU A 1 477 ? 22.443 3.003 -2.845 1.00 84.50 477 GLU A N 1
ATOM 3577 C CA . GLU A 1 477 ? 22.126 2.441 -1.527 1.00 84.50 477 GLU A CA 1
ATOM 3578 C C . GLU A 1 477 ? 20.625 2.190 -1.420 1.00 84.50 477 GLU A C 1
ATOM 3580 O O . GLU A 1 477 ? 19.823 3.028 -1.835 1.00 84.50 477 GLU A O 1
ATOM 3585 N N . ILE A 1 478 ? 20.251 1.031 -0.878 1.00 88.38 478 ILE A N 1
ATOM 3586 C CA . ILE A 1 478 ? 18.851 0.664 -0.670 1.00 88.38 478 ILE A CA 1
ATOM 3587 C C . ILE A 1 478 ? 18.301 1.521 0.473 1.00 88.38 478 ILE A C 1
ATOM 3589 O O . ILE A 1 478 ? 18.700 1.371 1.625 1.00 88.38 478 ILE A O 1
ATOM 3593 N N . ASP A 1 479 ? 17.393 2.435 0.140 1.00 88.81 479 ASP A N 1
ATOM 3594 C CA . ASP A 1 479 ? 16.803 3.379 1.086 1.00 88.81 479 ASP A CA 1
ATOM 3595 C C . ASP A 1 479 ? 15.377 2.978 1.508 1.00 88.81 479 ASP A C 1
ATOM 3597 O O . ASP A 1 479 ? 14.779 2.009 1.031 1.00 88.81 479 ASP A O 1
ATOM 3601 N N . THR A 1 480 ? 14.792 3.747 2.427 1.00 90.44 480 THR A N 1
ATOM 3602 C CA . THR A 1 480 ? 13.417 3.518 2.893 1.00 90.44 480 THR A CA 1
ATOM 3603 C C . THR A 1 480 ? 12.397 3.631 1.754 1.00 90.44 480 THR A C 1
ATOM 3605 O O . THR A 1 480 ? 11.389 2.926 1.769 1.00 90.44 480 THR A O 1
ATOM 3608 N N . ASN A 1 481 ? 12.646 4.464 0.737 1.00 91.12 481 ASN A N 1
ATOM 3609 C CA . ASN A 1 481 ? 11.768 4.576 -0.429 1.00 91.12 481 ASN A CA 1
ATOM 3610 C C . ASN A 1 481 ? 11.792 3.299 -1.284 1.00 91.12 481 ASN A C 1
ATOM 3612 O O . ASN A 1 481 ? 10.743 2.880 -1.774 1.00 91.12 481 ASN A O 1
ATOM 3616 N N . CYS A 1 482 ? 12.933 2.618 -1.382 1.00 92.88 482 CYS A N 1
ATOM 3617 C CA . CYS A 1 482 ? 13.022 1.295 -1.991 1.00 92.88 482 CYS A CA 1
ATOM 3618 C C . CYS A 1 482 ? 12.127 0.277 -1.263 1.00 92.88 482 CYS A C 1
ATOM 3620 O O . CYS A 1 482 ? 11.366 -0.446 -1.907 1.00 92.88 482 CYS A O 1
ATOM 3622 N N . MET A 1 483 ? 12.138 0.271 0.076 1.00 93.38 483 MET A N 1
ATOM 3623 C CA . MET A 1 483 ? 11.264 -0.609 0.870 1.00 93.38 483 MET A CA 1
ATOM 3624 C C . MET A 1 483 ? 9.776 -0.270 0.703 1.00 93.38 483 MET A C 1
ATOM 3626 O O . MET A 1 483 ? 8.955 -1.178 0.583 1.00 93.38 483 MET A O 1
ATOM 3630 N N . ARG A 1 484 ? 9.415 1.019 0.607 1.00 93.00 484 ARG A N 1
ATOM 3631 C CA . ARG A 1 484 ? 8.034 1.441 0.291 1.00 93.00 484 ARG A CA 1
ATOM 3632 C C . ARG A 1 484 ? 7.554 0.874 -1.039 1.00 93.00 484 ARG A C 1
ATOM 3634 O O . ARG A 1 484 ? 6.426 0.398 -1.126 1.00 93.00 484 ARG A O 1
ATOM 3641 N N . VAL A 1 485 ? 8.407 0.923 -2.063 1.00 95.75 485 VAL A N 1
ATOM 3642 C CA . VAL A 1 485 ? 8.090 0.396 -3.395 1.00 95.75 485 VAL A CA 1
ATOM 3643 C C . VAL A 1 485 ? 7.930 -1.122 -3.366 1.00 95.75 485 VAL A C 1
ATOM 3645 O O . VAL A 1 485 ? 7.009 -1.633 -3.997 1.00 95.75 485 VAL A O 1
ATOM 3648 N N . LEU A 1 486 ? 8.759 -1.848 -2.609 1.00 96.19 486 LEU A N 1
ATOM 3649 C CA . LEU A 1 486 ? 8.599 -3.298 -2.440 1.00 96.19 486 LEU A CA 1
ATOM 3650 C C . LEU A 1 486 ? 7.267 -3.661 -1.772 1.00 96.19 486 LEU A C 1
ATOM 3652 O O . LEU A 1 486 ? 6.592 -4.589 -2.222 1.00 96.19 486 LEU A O 1
ATOM 3656 N N . GLY A 1 487 ? 6.866 -2.918 -0.739 1.00 95.31 487 GLY A N 1
ATOM 3657 C CA . GLY A 1 487 ? 5.573 -3.113 -0.086 1.00 95.31 487 GLY A CA 1
ATOM 3658 C C . GLY A 1 487 ? 4.397 -2.783 -0.999 1.00 95.31 487 GLY A C 1
ATOM 3659 O O . GLY A 1 487 ? 3.460 -3.571 -1.125 1.00 95.31 487 GLY A O 1
ATOM 3660 N N . PHE A 1 488 ? 4.489 -1.668 -1.729 1.00 95.69 488 PHE A N 1
ATOM 3661 C CA . PHE A 1 488 ? 3.505 -1.297 -2.744 1.00 95.69 488 PHE A CA 1
ATOM 3662 C C . PHE A 1 488 ? 3.369 -2.384 -3.816 1.00 95.69 488 PHE A C 1
ATOM 3664 O O . PHE A 1 488 ? 2.253 -2.801 -4.128 1.00 95.69 488 PHE A O 1
ATOM 3671 N N . TYR A 1 489 ? 4.498 -2.884 -4.335 1.00 96.31 489 TYR A N 1
ATOM 3672 C CA . TYR A 1 489 ? 4.535 -3.983 -5.296 1.00 96.31 489 TYR A CA 1
ATOM 3673 C C . TYR A 1 489 ? 3.808 -5.207 -4.753 1.00 96.31 489 TYR A C 1
ATOM 3675 O O . TYR A 1 489 ? 2.931 -5.722 -5.436 1.00 96.31 489 TYR A O 1
ATOM 3683 N N . ARG A 1 490 ? 4.123 -5.656 -3.534 1.00 94.56 490 ARG A N 1
ATOM 3684 C CA . ARG A 1 490 ? 3.503 -6.854 -2.966 1.00 94.56 490 ARG A CA 1
ATOM 3685 C C . ARG A 1 490 ? 1.989 -6.700 -2.836 1.00 94.56 490 ARG A C 1
ATOM 3687 O O . ARG A 1 490 ? 1.250 -7.552 -3.328 1.00 94.56 490 ARG A O 1
ATOM 3694 N N . ARG A 1 491 ? 1.519 -5.575 -2.292 1.00 92.69 491 ARG A N 1
ATOM 3695 C CA . ARG A 1 491 ? 0.080 -5.303 -2.166 1.00 92.69 491 ARG A CA 1
ATOM 3696 C C . ARG A 1 491 ? -0.630 -5.257 -3.523 1.00 92.69 491 ARG A C 1
ATOM 3698 O O . ARG A 1 491 ? -1.726 -5.803 -3.672 1.00 92.69 491 ARG A O 1
ATOM 3705 N N . TRP A 1 492 ? -0.023 -4.620 -4.526 1.00 94.56 492 TRP A N 1
ATOM 3706 C CA . TRP A 1 492 ? -0.595 -4.514 -5.873 1.00 94.56 492 TRP A CA 1
ATOM 3707 C C . TRP A 1 492 ? -0.485 -5.809 -6.683 1.00 94.56 492 TRP A C 1
ATOM 3709 O O . TRP A 1 492 ? -1.370 -6.103 -7.485 1.00 94.56 492 TRP A O 1
ATOM 3719 N N . ALA A 1 493 ? 0.550 -6.614 -6.462 1.00 94.38 493 ALA A N 1
ATOM 3720 C CA . ALA A 1 493 ? 0.681 -7.941 -7.047 1.00 94.38 493 ALA A CA 1
ATOM 3721 C C . ALA A 1 493 ? -0.423 -8.869 -6.523 1.00 94.38 493 ALA A C 1
ATOM 3723 O O . ALA A 1 493 ? -1.087 -9.536 -7.317 1.00 94.38 493 ALA A O 1
ATOM 3724 N N . GLU A 1 494 ? -0.684 -8.844 -5.212 1.00 91.94 494 GLU A N 1
ATOM 3725 C CA . GLU A 1 494 ? -1.750 -9.625 -4.575 1.00 91.94 494 GLU A CA 1
ATOM 3726 C C . GLU A 1 494 ? -3.152 -9.160 -5.019 1.00 91.94 494 GLU A C 1
ATOM 3728 O O . GLU A 1 494 ? -4.001 -9.987 -5.354 1.00 91.94 494 GLU A O 1
ATOM 3733 N N . SER A 1 495 ? -3.392 -7.844 -5.096 1.00 91.50 495 SER A N 1
ATOM 3734 C CA . SER A 1 495 ? -4.724 -7.287 -5.398 1.00 91.50 495 SER A CA 1
ATOM 3735 C C . SER A 1 495 ? -5.054 -7.224 -6.898 1.00 91.50 495 SER A C 1
ATOM 3737 O O . SER A 1 495 ? -6.199 -7.445 -7.299 1.00 91.50 495 SER A O 1
ATOM 3739 N N . TYR A 1 496 ? -4.062 -6.917 -7.741 1.00 93.94 496 TYR A N 1
ATOM 3740 C CA . TYR A 1 496 ? -4.253 -6.567 -9.156 1.00 93.94 496 TYR A CA 1
ATOM 3741 C C . TYR A 1 496 ? -3.422 -7.414 -10.133 1.00 93.94 496 TYR A C 1
ATOM 3743 O O . TYR A 1 496 ? -3.507 -7.187 -11.341 1.00 93.94 496 TYR A O 1
ATOM 3751 N N . GLN A 1 497 ? -2.654 -8.403 -9.653 1.00 92.19 497 GLN A N 1
ATOM 3752 C CA . GLN A 1 497 ? -1.822 -9.293 -10.484 1.00 92.19 497 GLN A CA 1
ATOM 3753 C C . GLN A 1 497 ? -0.812 -8.530 -11.359 1.00 92.19 497 GLN A C 1
ATOM 3755 O O . GLN A 1 497 ? -0.609 -8.830 -12.539 1.00 92.19 497 GLN A O 1
ATOM 3760 N N . VAL A 1 498 ? -0.198 -7.498 -10.784 1.00 94.12 498 VAL A N 1
ATOM 3761 C CA . VAL A 1 498 ? 0.828 -6.683 -11.443 1.00 94.12 498 VAL A CA 1
ATOM 3762 C C . VAL A 1 498 ? 2.212 -7.295 -11.206 1.00 94.12 498 VAL A C 1
ATOM 3764 O O . VAL A 1 498 ? 2.504 -7.764 -10.109 1.00 94.12 498 VAL A O 1
ATOM 3767 N N . SER A 1 499 ? 3.064 -7.313 -12.235 1.00 94.56 499 SER A N 1
ATOM 3768 C CA . SER A 1 499 ? 4.427 -7.854 -12.129 1.00 94.56 499 SER A CA 1
ATOM 3769 C C . SER A 1 499 ? 5.427 -6.822 -11.590 1.00 94.56 499 SER A C 1
ATOM 3771 O O . SER A 1 499 ? 5.184 -5.616 -11.657 1.00 94.56 499 SER A O 1
ATOM 3773 N N . ALA A 1 500 ? 6.582 -7.274 -11.092 1.00 94.75 500 ALA A N 1
ATOM 3774 C CA . ALA A 1 500 ? 7.643 -6.375 -10.624 1.00 94.75 500 ALA A CA 1
ATOM 3775 C C . ALA A 1 500 ? 8.129 -5.431 -11.741 1.00 94.75 500 ALA A C 1
ATOM 3777 O O . ALA A 1 500 ? 8.310 -4.236 -11.516 1.00 94.75 500 ALA A O 1
ATOM 3778 N N . GLU A 1 501 ? 8.249 -5.943 -12.969 1.00 94.38 501 GLU A N 1
ATOM 3779 C CA . GLU A 1 501 ? 8.625 -5.146 -14.140 1.00 94.38 501 GLU A CA 1
ATOM 3780 C C . GLU A 1 501 ? 7.559 -4.102 -14.518 1.00 94.38 501 GLU A C 1
ATOM 3782 O O . GLU A 1 501 ? 7.891 -3.031 -15.025 1.00 94.38 501 GLU A O 1
ATOM 3787 N N . ASP A 1 502 ? 6.273 -4.380 -14.279 1.00 94.75 502 ASP A N 1
ATOM 3788 C CA . ASP A 1 502 ? 5.204 -3.401 -14.507 1.00 94.75 502 ASP A CA 1
ATOM 3789 C C . ASP A 1 502 ? 5.291 -2.240 -13.517 1.00 94.75 502 ASP A C 1
ATOM 3791 O O . ASP A 1 502 ? 5.176 -1.086 -13.924 1.00 94.75 502 ASP A O 1
ATOM 3795 N N . ILE A 1 503 ? 5.521 -2.525 -12.229 1.00 96.12 503 ILE A N 1
ATOM 3796 C CA . ILE A 1 503 ? 5.709 -1.478 -11.214 1.00 96.12 503 ILE A CA 1
ATOM 3797 C C . ILE A 1 503 ? 6.982 -0.677 -11.503 1.00 96.12 503 ILE A C 1
ATOM 3799 O O . ILE A 1 503 ? 6.956 0.552 -11.443 1.00 96.12 503 ILE A O 1
ATOM 3803 N N . ALA A 1 504 ? 8.070 -1.340 -11.904 1.00 95.56 504 ALA A N 1
ATOM 3804 C CA . ALA A 1 504 ? 9.290 -0.662 -12.336 1.00 95.56 504 ALA A CA 1
ATOM 3805 C C . ALA A 1 504 ? 9.032 0.273 -13.536 1.00 95.56 504 ALA A C 1
ATOM 3807 O O . ALA A 1 504 ? 9.501 1.414 -13.550 1.00 95.56 504 ALA A O 1
ATOM 3808 N N . ALA A 1 505 ? 8.217 -0.158 -14.505 1.00 95.12 505 ALA A N 1
ATOM 3809 C CA . ALA A 1 505 ? 7.814 0.672 -15.638 1.00 95.12 505 ALA A CA 1
ATOM 3810 C C . ALA A 1 505 ? 6.904 1.846 -15.233 1.00 95.12 505 ALA A C 1
ATOM 3812 O O . ALA A 1 505 ? 7.042 2.941 -15.791 1.00 95.12 505 ALA A O 1
ATOM 3813 N N . ILE A 1 506 ? 6.016 1.637 -14.249 1.00 95.12 506 ILE A N 1
ATOM 3814 C CA . ILE A 1 506 ? 5.176 2.673 -13.624 1.00 95.12 506 ILE A CA 1
ATOM 3815 C C . ILE A 1 506 ? 6.022 3.732 -12.921 1.00 95.12 506 ILE A C 1
ATOM 3817 O O . ILE A 1 506 ? 5.677 4.903 -13.015 1.00 95.12 506 ILE A O 1
ATOM 3821 N N . LEU A 1 507 ? 7.138 3.371 -12.291 1.00 94.19 507 LEU A N 1
ATOM 3822 C CA . LEU A 1 507 ? 7.993 4.320 -11.568 1.00 94.19 507 LEU A CA 1
ATOM 3823 C C . LEU A 1 507 ? 9.081 4.970 -12.428 1.00 94.19 507 LEU A C 1
ATOM 3825 O O . LEU A 1 507 ? 9.502 6.086 -12.128 1.00 94.19 507 LEU A O 1
ATOM 3829 N N . TRP A 1 508 ? 9.542 4.306 -13.492 1.00 93.31 508 TRP A N 1
ATOM 3830 C CA . TRP A 1 508 ? 10.639 4.817 -14.315 1.00 93.31 508 TRP A CA 1
ATOM 3831 C C . TRP A 1 508 ? 10.460 4.565 -15.815 1.00 93.31 508 TRP A C 1
ATOM 3833 O O . TRP A 1 508 ? 10.093 5.494 -16.539 1.00 93.31 508 TRP A O 1
ATOM 3843 N N . GLN A 1 509 ? 10.722 3.351 -16.309 1.00 92.50 509 GLN A N 1
ATOM 3844 C CA . GLN A 1 509 ? 10.611 3.031 -17.737 1.00 92.50 509 GLN A CA 1
ATOM 3845 C C . GLN A 1 509 ? 10.479 1.528 -18.002 1.00 92.50 509 GLN A C 1
ATOM 3847 O O . GLN A 1 509 ? 10.901 0.706 -17.192 1.00 92.50 509 GLN A O 1
ATOM 3852 N N . VAL A 1 510 ? 9.914 1.182 -19.160 1.00 94.94 510 VAL A N 1
ATOM 3853 C CA . VAL A 1 510 ? 9.834 -0.203 -19.651 1.00 94.94 510 VAL A CA 1
ATOM 3854 C C . VAL A 1 510 ? 11.241 -0.717 -19.959 1.00 94.94 510 VAL A C 1
ATOM 3856 O O . VAL A 1 510 ? 12.010 -0.026 -20.629 1.00 94.94 510 VAL A O 1
ATOM 3859 N N . SER A 1 511 ? 11.578 -1.928 -19.507 1.00 93.88 511 SER A N 1
ATOM 3860 C CA . SER A 1 511 ? 12.914 -2.490 -19.721 1.00 93.88 511 SER A CA 1
ATOM 3861 C C . SER A 1 511 ? 13.136 -2.906 -21.187 1.00 93.88 511 SER A C 1
ATOM 3863 O O . SER A 1 511 ? 12.394 -3.744 -21.714 1.00 93.88 511 SER A O 1
ATOM 3865 N N . PRO A 1 512 ? 14.177 -2.383 -21.864 1.00 94.50 512 PRO A N 1
ATOM 3866 C CA . PRO A 1 512 ? 14.617 -2.866 -23.172 1.00 94.50 512 PRO A CA 1
ATOM 3867 C C . PRO A 1 512 ? 15.581 -4.062 -23.061 1.00 94.50 512 PRO A C 1
ATOM 3869 O O . PRO A 1 512 ? 16.086 -4.529 -24.084 1.00 94.50 512 PRO A O 1
ATOM 3872 N N . TYR A 1 513 ? 15.858 -4.530 -21.842 1.00 94.00 513 TYR A N 1
ATOM 3873 C CA . TYR A 1 513 ? 16.818 -5.585 -21.538 1.00 94.00 513 TYR A CA 1
ATOM 3874 C C . TYR A 1 513 ? 16.121 -6.846 -21.019 1.00 94.00 513 TYR A C 1
ATOM 3876 O O . TYR A 1 513 ? 14.987 -6.791 -20.538 1.00 94.00 513 TYR A O 1
ATOM 3884 N N . ALA A 1 514 ? 16.823 -7.971 -21.112 1.00 92.38 514 ALA A N 1
ATOM 3885 C CA . ALA A 1 514 ? 16.451 -9.250 -20.522 1.00 92.38 514 ALA A CA 1
ATOM 3886 C C . ALA A 1 514 ? 17.705 -10.018 -20.082 1.00 92.38 514 ALA A C 1
ATOM 3888 O O . ALA A 1 514 ? 18.826 -9.634 -20.420 1.00 92.38 514 ALA A O 1
ATOM 3889 N N . VAL A 1 515 ? 17.512 -11.107 -19.339 1.00 89.25 515 VAL A N 1
ATOM 3890 C CA . VAL A 1 515 ? 18.571 -12.040 -18.930 1.00 89.25 515 VAL A CA 1
ATOM 3891 C C . VAL A 1 515 ? 18.369 -13.383 -19.637 1.00 89.25 515 VAL A C 1
ATOM 3893 O O . VAL A 1 515 ? 17.238 -13.853 -19.780 1.00 89.25 515 VAL A O 1
ATOM 3896 N N . LEU A 1 516 ? 19.471 -14.005 -20.062 1.00 85.69 516 LEU A N 1
ATOM 3897 C CA . LEU A 1 516 ? 19.502 -15.286 -20.776 1.00 85.69 516 LEU A CA 1
ATOM 3898 C C . LEU A 1 516 ? 18.626 -15.243 -22.047 1.00 85.69 516 LEU A C 1
ATOM 3900 O O . LEU A 1 516 ? 18.692 -14.286 -22.819 1.00 85.69 516 LEU A O 1
ATOM 3904 N N . ASP A 1 517 ? 17.804 -16.274 -22.256 1.00 86.31 517 ASP A N 1
ATOM 3905 C CA . ASP A 1 517 ? 16.926 -16.439 -23.420 1.00 86.31 517 ASP A CA 1
ATOM 3906 C C . ASP A 1 517 ? 15.563 -15.731 -23.264 1.00 86.31 517 ASP A C 1
ATOM 3908 O O . ASP A 1 517 ? 14.655 -15.926 -24.079 1.00 86.31 517 ASP A O 1
ATOM 3912 N N . ALA A 1 518 ? 15.370 -14.928 -22.210 1.00 89.25 518 ALA A N 1
ATOM 3913 C CA . ALA A 1 518 ? 14.117 -14.211 -22.000 1.00 89.25 518 ALA A CA 1
ATOM 3914 C C . ALA A 1 518 ? 13.927 -13.079 -23.028 1.00 89.25 518 ALA A C 1
ATOM 3916 O O . ALA A 1 518 ? 14.871 -12.417 -23.456 1.00 89.25 518 ALA A O 1
ATOM 3917 N N . ILE A 1 519 ? 12.673 -12.827 -23.412 1.00 92.75 519 ILE A N 1
ATOM 3918 C CA . ILE A 1 519 ? 12.320 -11.728 -24.322 1.00 92.75 519 ILE A CA 1
ATOM 3919 C C . ILE A 1 519 ? 12.221 -10.426 -23.508 1.00 92.75 519 ILE A C 1
ATOM 3921 O O . ILE A 1 519 ? 11.455 -10.404 -22.536 1.00 92.75 519 ILE A O 1
ATOM 3925 N N . PRO A 1 520 ? 12.909 -9.335 -23.908 1.00 93.94 520 PRO A N 1
ATOM 3926 C CA . PRO A 1 520 ? 12.814 -8.039 -23.237 1.00 93.94 520 PRO A CA 1
ATOM 3927 C C . PRO A 1 520 ? 11.377 -7.553 -23.051 1.00 93.94 520 PRO A C 1
ATOM 3929 O O . PRO A 1 520 ? 10.531 -7.719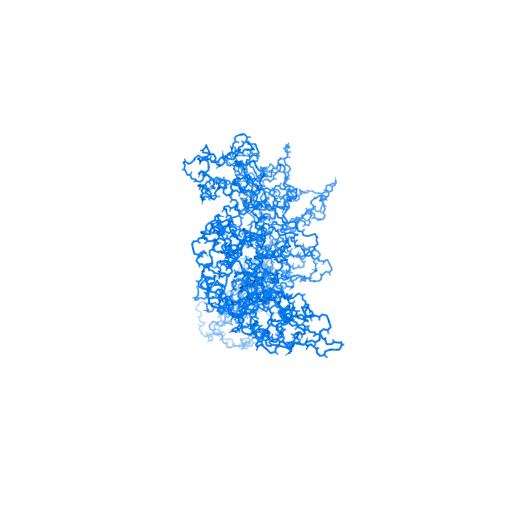 -23.935 1.00 93.94 520 PRO A O 1
ATOM 3932 N N . GLN A 1 521 ? 11.104 -6.898 -21.917 1.00 94.94 521 GLN A N 1
ATOM 3933 C CA . GLN A 1 521 ? 9.773 -6.374 -21.584 1.00 94.94 521 GLN A CA 1
ATOM 3934 C C . GLN A 1 521 ? 9.215 -5.485 -22.705 1.00 94.94 521 GLN A C 1
ATOM 3936 O O . GLN A 1 521 ? 8.054 -5.627 -23.088 1.00 94.94 521 GLN A O 1
ATOM 3941 N N . PHE A 1 522 ? 10.061 -4.627 -23.282 1.00 95.31 522 PHE A N 1
ATOM 3942 C CA . PHE A 1 522 ? 9.712 -3.771 -24.413 1.00 95.31 522 PHE A CA 1
ATOM 3943 C C . PHE A 1 522 ? 9.117 -4.555 -25.591 1.00 95.31 522 PHE A C 1
ATOM 3945 O O . PHE A 1 522 ? 8.064 -4.186 -26.111 1.00 95.31 522 PHE A O 1
ATOM 3952 N N . ASP A 1 523 ? 9.743 -5.667 -25.979 1.00 94.75 523 ASP A N 1
ATOM 3953 C CA . ASP A 1 523 ? 9.281 -6.476 -27.107 1.00 94.75 523 ASP A CA 1
ATOM 3954 C C . ASP A 1 523 ? 8.022 -7.276 -26.764 1.00 94.75 523 ASP A C 1
ATOM 3956 O O . ASP A 1 523 ? 7.132 -7.400 -27.607 1.00 94.75 523 ASP A O 1
ATOM 3960 N N . ARG A 1 524 ? 7.887 -7.736 -25.512 1.00 93.94 524 ARG A N 1
ATOM 3961 C CA . ARG A 1 524 ? 6.658 -8.388 -25.023 1.00 93.94 524 ARG A CA 1
ATOM 3962 C C . ARG A 1 524 ? 5.439 -7.461 -25.039 1.00 93.94 524 ARG A C 1
ATOM 3964 O O . ARG A 1 524 ? 4.320 -7.952 -25.151 1.00 93.94 524 ARG A O 1
ATOM 3971 N N . ILE A 1 525 ? 5.641 -6.149 -24.920 1.00 93.75 525 ILE A N 1
ATOM 3972 C CA . ILE A 1 525 ? 4.561 -5.153 -24.921 1.00 93.75 525 ILE A CA 1
ATOM 3973 C C . ILE A 1 525 ? 4.303 -4.632 -26.338 1.00 93.75 525 ILE A C 1
ATOM 3975 O O . ILE A 1 525 ? 3.185 -4.719 -26.840 1.00 93.75 525 ILE A O 1
ATOM 3979 N N . PHE A 1 526 ? 5.330 -4.090 -26.995 1.00 93.81 526 PHE A N 1
ATOM 3980 C CA . PHE A 1 526 ? 5.167 -3.344 -28.246 1.00 93.81 526 PHE A CA 1
ATOM 3981 C C . PHE A 1 526 ? 5.248 -4.208 -29.506 1.00 93.81 526 PHE A C 1
ATOM 3983 O O . PHE A 1 526 ? 4.695 -3.828 -30.537 1.00 93.81 526 PHE A O 1
ATOM 3990 N N . ASN A 1 527 ? 5.902 -5.371 -29.428 1.00 92.69 527 ASN A N 1
ATOM 3991 C CA . ASN A 1 527 ? 6.247 -6.200 -30.587 1.00 92.69 527 ASN A CA 1
ATOM 3992 C C . ASN A 1 527 ? 5.720 -7.643 -30.479 1.00 92.69 527 ASN A C 1
ATOM 3994 O O . ASN A 1 527 ? 6.215 -8.539 -31.158 1.00 92.69 527 ASN A O 1
ATOM 3998 N N . ALA A 1 528 ? 4.692 -7.880 -29.656 1.00 87.50 528 ALA A N 1
ATOM 3999 C CA . ALA A 1 528 ? 4.137 -9.217 -29.435 1.00 87.50 528 ALA A CA 1
ATOM 4000 C C . ALA A 1 528 ? 3.325 -9.773 -30.619 1.00 87.50 528 ALA A C 1
ATOM 4002 O O . ALA A 1 528 ? 3.166 -10.988 -30.731 1.00 87.50 528 ALA A O 1
ATOM 4003 N N . VAL A 1 529 ? 2.776 -8.908 -31.481 1.00 82.69 529 VAL A N 1
ATOM 4004 C CA . VAL A 1 529 ? 1.891 -9.316 -32.585 1.00 82.69 529 VAL A CA 1
ATOM 4005 C C . VAL A 1 529 ? 2.719 -9.768 -33.798 1.00 82.69 529 VAL A C 1
ATOM 4007 O O . VAL A 1 529 ? 3.421 -8.945 -34.394 1.00 82.69 529 VAL A O 1
ATOM 4010 N N . PRO A 1 530 ? 2.623 -11.042 -34.230 1.00 77.69 530 PRO A N 1
ATOM 4011 C CA . PRO A 1 530 ? 3.370 -11.530 -35.386 1.00 77.69 530 PRO A CA 1
ATOM 4012 C C . PRO A 1 530 ? 2.927 -10.850 -36.690 1.00 77.69 530 PRO A C 1
ATOM 4014 O O . PRO A 1 530 ? 1.734 -10.712 -36.953 1.00 77.69 530 PRO A O 1
ATOM 4017 N N . GLY A 1 531 ? 3.883 -10.470 -37.544 1.00 74.94 531 GLY A N 1
ATOM 4018 C CA . GLY A 1 531 ? 3.620 -9.911 -38.881 1.00 74.94 531 GLY A CA 1
ATOM 4019 C C . GLY A 1 531 ? 3.421 -8.391 -38.937 1.00 74.94 531 GLY A C 1
ATOM 4020 O O . GLY A 1 531 ? 3.364 -7.830 -40.031 1.00 74.94 531 GLY A O 1
ATOM 4021 N N . GLN A 1 532 ? 3.369 -7.712 -37.789 1.00 79.88 532 GLN A N 1
ATOM 4022 C CA . GLN A 1 532 ? 3.383 -6.252 -37.715 1.00 79.88 532 GLN A CA 1
ATOM 4023 C C . GLN A 1 532 ? 4.819 -5.717 -37.847 1.00 79.88 532 GLN A C 1
ATOM 4025 O O . GLN A 1 532 ? 5.773 -6.365 -37.418 1.00 79.88 532 GLN A O 1
ATOM 4030 N N . GLN A 1 533 ? 4.991 -4.528 -38.435 1.00 84.38 533 GLN A N 1
ATOM 4031 C CA . GLN A 1 533 ? 6.293 -3.851 -38.423 1.00 84.38 533 GLN A CA 1
ATOM 4032 C C . GLN A 1 533 ? 6.696 -3.545 -36.971 1.00 84.38 533 GLN A C 1
ATOM 4034 O O . GLN A 1 533 ? 5.895 -2.929 -36.259 1.00 84.38 533 GLN A O 1
ATOM 4039 N N . PRO A 1 534 ? 7.899 -3.957 -36.525 1.00 87.62 534 PRO A N 1
ATOM 4040 C CA . PRO A 1 534 ? 8.302 -3.780 -35.142 1.00 87.62 534 PRO A CA 1
ATOM 4041 C C . PRO A 1 534 ? 8.483 -2.297 -34.824 1.00 87.62 534 PRO A C 1
ATOM 4043 O O . PRO A 1 534 ? 9.107 -1.538 -35.574 1.00 87.62 534 PRO A O 1
ATOM 4046 N N . ILE A 1 535 ? 7.940 -1.890 -33.685 1.00 91.50 535 ILE A N 1
ATOM 4047 C CA . ILE A 1 535 ? 8.127 -0.563 -33.123 1.00 91.50 535 ILE A CA 1
ATOM 4048 C C . ILE A 1 535 ? 9.556 -0.495 -32.596 1.00 91.50 535 ILE A C 1
ATOM 4050 O O . ILE A 1 535 ? 9.956 -1.286 -31.741 1.00 91.50 535 ILE A O 1
ATOM 4054 N N . LYS A 1 536 ? 10.325 0.462 -33.119 1.00 91.81 536 LYS A N 1
ATOM 4055 C CA . LYS A 1 536 ? 11.707 0.705 -32.701 1.00 91.81 536 LYS A CA 1
ATOM 4056 C C . LYS A 1 536 ? 11.799 1.859 -31.712 1.00 91.81 536 LYS A C 1
ATOM 4058 O O . LYS A 1 536 ? 11.076 2.850 -31.855 1.00 91.81 536 LYS A O 1
ATOM 4063 N N . ILE A 1 537 ? 12.728 1.758 -30.768 1.00 91.62 537 ILE A N 1
ATOM 4064 C CA . ILE A 1 537 ? 13.107 2.851 -29.869 1.00 91.62 537 ILE A CA 1
ATOM 4065 C C . ILE A 1 537 ? 13.909 3.877 -30.674 1.00 91.62 537 ILE A C 1
ATOM 4067 O O . ILE A 1 537 ? 14.975 3.571 -31.210 1.00 91.62 537 ILE A O 1
ATOM 4071 N N . GLY A 1 538 ? 13.371 5.091 -30.771 1.00 88.75 538 GLY A N 1
ATOM 4072 C CA . GLY A 1 538 ? 13.958 6.209 -31.502 1.00 88.75 538 GLY A CA 1
ATOM 4073 C C . GLY A 1 538 ? 14.674 7.223 -30.607 1.00 88.75 538 GLY A C 1
ATOM 4074 O O . GLY A 1 538 ? 14.546 7.225 -29.383 1.00 88.75 538 GLY A O 1
ATOM 4075 N N . GLY A 1 539 ? 15.436 8.118 -31.241 1.00 83.44 539 GLY A N 1
ATOM 4076 C CA . GLY A 1 539 ? 16.104 9.244 -30.577 1.00 83.44 539 GLY A CA 1
ATOM 4077 C C . GLY A 1 539 ? 15.240 10.514 -30.529 1.00 83.44 539 GLY A C 1
ATOM 4078 O O . GLY A 1 539 ? 14.082 10.490 -30.949 1.00 83.44 539 GLY A O 1
ATOM 4079 N N . PRO A 1 540 ? 15.798 11.660 -30.101 1.00 75.75 540 PRO A N 1
ATOM 4080 C CA . PRO A 1 540 ? 15.084 12.944 -30.062 1.00 75.75 540 PRO A CA 1
ATOM 4081 C C . PRO A 1 540 ? 14.512 13.396 -31.418 1.00 75.75 540 PRO A C 1
ATOM 4083 O O . PRO A 1 540 ? 13.515 14.106 -31.468 1.00 75.75 540 PRO A O 1
ATOM 4086 N N . SER A 1 541 ? 15.109 12.952 -32.528 1.00 78.69 541 SER A N 1
ATOM 4087 C CA . SER A 1 541 ? 14.660 13.229 -33.899 1.00 78.69 541 SER A CA 1
ATOM 4088 C C . SER A 1 541 ? 13.495 12.350 -34.377 1.00 78.69 541 SER A C 1
ATOM 4090 O O . SER A 1 541 ? 13.014 12.533 -35.490 1.00 78.69 541 SER A O 1
ATOM 4092 N N . SER A 1 542 ? 13.022 11.403 -33.561 1.00 85.31 542 SER A N 1
ATOM 4093 C CA . SER A 1 542 ? 11.934 10.474 -33.908 1.00 85.31 542 SER A CA 1
ATOM 4094 C C . SER A 1 542 ? 10.524 11.020 -33.625 1.00 85.31 542 SER A C 1
ATOM 4096 O O . SER A 1 542 ? 9.593 10.241 -33.412 1.00 85.31 542 SER A O 1
ATOM 4098 N N . ALA A 1 543 ? 10.366 12.347 -33.582 1.00 88.81 543 ALA A N 1
ATOM 4099 C CA . ALA A 1 543 ? 9.072 13.003 -33.412 1.00 88.81 543 ALA A CA 1
ATOM 4100 C C . ALA A 1 543 ? 8.150 12.725 -34.608 1.00 88.81 543 ALA A C 1
ATOM 4102 O O . ALA A 1 543 ? 8.590 12.776 -35.757 1.00 88.81 543 ALA A O 1
ATOM 4103 N N . PHE A 1 544 ? 6.874 12.461 -34.342 1.00 91.62 544 PHE A N 1
ATOM 4104 C CA . PHE A 1 544 ? 5.849 12.290 -35.368 1.00 91.62 544 PHE A CA 1
ATOM 4105 C C . PHE A 1 544 ? 4.546 12.972 -34.951 1.00 91.62 544 PHE A C 1
ATOM 4107 O O . PHE A 1 544 ? 4.251 13.074 -33.758 1.00 91.62 544 PHE A O 1
ATOM 4114 N N . ASP A 1 545 ? 3.783 13.434 -35.942 1.00 92.44 545 ASP A N 1
ATOM 4115 C CA . ASP A 1 545 ? 2.457 14.015 -35.734 1.00 92.44 545 ASP A CA 1
ATOM 4116 C C . ASP A 1 545 ? 1.430 12.887 -35.596 1.00 92.44 545 ASP A C 1
ATOM 4118 O O . ASP A 1 545 ? 1.152 12.167 -36.559 1.00 92.44 545 ASP A O 1
ATOM 4122 N N . TYR A 1 546 ? 0.881 12.717 -34.395 1.00 90.94 546 TYR A N 1
ATOM 4123 C CA . TYR A 1 546 ? -0.055 11.631 -34.098 1.00 90.94 546 TYR A CA 1
ATOM 4124 C C . TYR A 1 546 ? -1.469 11.866 -34.653 1.00 90.94 546 TYR A C 1
ATOM 4126 O O . TYR A 1 546 ? -2.307 10.973 -34.565 1.00 90.94 546 TYR A O 1
ATOM 4134 N N . THR A 1 547 ? -1.737 13.037 -35.237 1.00 91.06 547 THR A N 1
ATOM 4135 C CA . THR A 1 547 ? -3.005 13.377 -35.907 1.00 91.06 547 THR A CA 1
ATOM 4136 C C . THR A 1 547 ? -2.910 13.305 -37.433 1.00 91.06 547 THR A C 1
ATOM 4138 O O . THR A 1 547 ? -3.926 13.310 -38.131 1.00 91.06 547 THR A O 1
ATOM 4141 N N . ALA A 1 548 ? -1.695 13.214 -37.980 1.00 91.56 548 ALA A N 1
ATOM 4142 C CA . ALA A 1 548 ? -1.473 13.185 -39.416 1.00 91.56 548 ALA A CA 1
ATOM 4143 C C . ALA A 1 548 ? -1.705 11.786 -40.013 1.00 91.56 548 ALA A C 1
ATOM 4145 O O . ALA A 1 548 ? -1.139 10.787 -39.567 1.00 91.56 548 ALA A O 1
ATOM 4146 N N . ALA A 1 549 ? -2.434 11.728 -41.133 1.00 88.69 549 ALA A N 1
ATOM 4147 C CA . ALA A 1 549 ? -2.727 10.481 -41.850 1.00 88.69 549 ALA A CA 1
ATOM 4148 C C . ALA A 1 549 ? -1.468 9.699 -42.288 1.00 88.69 549 ALA A C 1
ATOM 4150 O O . ALA A 1 549 ? -1.521 8.480 -42.439 1.00 88.69 549 ALA A O 1
ATOM 4151 N N . ALA A 1 550 ? -0.324 10.376 -42.452 1.00 90.50 550 ALA A N 1
ATOM 4152 C CA . ALA A 1 550 ? 0.957 9.749 -42.788 1.00 90.50 550 ALA A CA 1
ATOM 4153 C C . ALA A 1 550 ? 1.456 8.762 -41.714 1.00 90.50 550 ALA A C 1
ATOM 4155 O O . ALA A 1 550 ? 2.170 7.816 -42.043 1.00 90.50 550 ALA A O 1
ATOM 4156 N N . TYR A 1 551 ? 1.065 8.957 -40.449 1.00 88.19 551 TYR A N 1
ATOM 4157 C CA . TYR A 1 551 ? 1.476 8.123 -39.316 1.00 88.19 551 TYR A CA 1
ATOM 4158 C C . TYR A 1 551 ? 0.360 7.206 -38.800 1.00 88.19 551 TYR A C 1
ATOM 4160 O O . TYR A 1 551 ? 0.560 6.519 -37.799 1.00 88.19 551 TYR A O 1
ATOM 4168 N N . ALA A 1 552 ? -0.779 7.113 -39.498 1.00 87.62 552 ALA A N 1
ATOM 4169 C CA . ALA A 1 552 ? -1.919 6.292 -39.079 1.00 87.62 552 ALA A CA 1
ATOM 4170 C C . ALA A 1 552 ? -1.539 4.819 -38.828 1.00 87.62 552 ALA A C 1
ATOM 4172 O O . ALA A 1 552 ? -1.989 4.223 -37.856 1.00 87.62 552 ALA A O 1
ATOM 4173 N N . GLY A 1 553 ? -0.644 4.241 -39.641 1.00 88.56 553 GLY A N 1
ATOM 4174 C CA . GLY A 1 553 ? -0.160 2.869 -39.433 1.00 88.56 553 GLY A CA 1
ATOM 4175 C C . GLY A 1 553 ? 0.668 2.683 -38.152 1.00 88.56 553 GLY A C 1
ATOM 4176 O O . GLY A 1 553 ? 0.577 1.638 -37.515 1.00 88.56 553 GLY A O 1
ATOM 4177 N N . LEU A 1 554 ? 1.442 3.699 -37.745 1.00 89.50 554 LEU A N 1
ATOM 4178 C CA . LEU A 1 554 ? 2.197 3.695 -36.484 1.00 89.50 554 LEU A CA 1
ATOM 4179 C C . LEU A 1 554 ? 1.273 3.914 -35.276 1.00 89.50 554 LEU A C 1
ATOM 4181 O O . LEU A 1 554 ? 1.464 3.325 -34.217 1.00 89.50 554 LEU A O 1
ATOM 4185 N N . VAL A 1 555 ? 0.253 4.757 -35.427 1.00 91.94 555 VAL A N 1
ATOM 4186 C CA . VAL A 1 555 ? -0.765 4.947 -34.387 1.00 91.94 555 VAL A CA 1
ATOM 4187 C C . VAL A 1 555 ? -1.549 3.652 -34.175 1.00 91.94 555 VAL A C 1
ATOM 4189 O O . VAL A 1 555 ? -1.717 3.223 -33.038 1.00 91.94 555 VAL A O 1
ATOM 4192 N N . GLN A 1 556 ? -1.941 2.967 -35.252 1.00 90.62 556 GLN A N 1
ATOM 4193 C CA . GLN A 1 556 ? -2.611 1.667 -35.171 1.00 90.62 556 GLN A CA 1
ATOM 4194 C C . GLN A 1 556 ? -1.737 0.595 -34.513 1.00 90.62 556 GLN A C 1
ATOM 4196 O O . GLN A 1 556 ? -2.245 -0.166 -33.690 1.00 90.62 556 GLN A O 1
ATOM 4201 N N . SER A 1 557 ? -0.433 0.549 -34.813 1.00 90.44 557 SER A N 1
ATOM 4202 C CA . SER A 1 557 ? 0.483 -0.395 -34.160 1.00 90.44 557 SER A CA 1
ATOM 4203 C C . SER A 1 557 ? 0.624 -0.129 -32.661 1.00 90.44 557 SER A C 1
ATOM 4205 O O . SER A 1 557 ? 0.607 -1.075 -31.874 1.00 90.44 557 SER A O 1
ATOM 4207 N N . LEU A 1 558 ? 0.701 1.142 -32.253 1.00 92.25 558 LEU A N 1
ATOM 4208 C CA . LEU A 1 558 ? 0.727 1.545 -30.844 1.00 92.25 558 LEU A CA 1
ATOM 4209 C C . LEU A 1 558 ? -0.597 1.236 -30.131 1.00 92.25 558 LEU A C 1
ATOM 4211 O O . LEU A 1 558 ? -0.580 0.717 -29.016 1.00 92.25 558 LEU A O 1
ATOM 4215 N N . CYS A 1 559 ? -1.738 1.491 -30.776 1.00 92.88 559 CYS A N 1
ATOM 4216 C CA . CYS A 1 559 ? -3.057 1.152 -30.239 1.00 92.88 559 CYS A CA 1
ATOM 4217 C C . CYS A 1 559 ? -3.211 -0.363 -30.046 1.00 92.88 559 CYS A C 1
ATOM 4219 O O . CYS A 1 559 ? -3.689 -0.804 -29.002 1.00 92.88 559 CYS A O 1
ATOM 4221 N N . ALA A 1 560 ? -2.754 -1.166 -31.014 1.00 91.31 560 ALA A N 1
ATOM 4222 C CA . ALA A 1 560 ? -2.778 -2.625 -30.933 1.00 91.31 560 ALA A CA 1
ATOM 4223 C C . ALA A 1 560 ? -1.863 -3.162 -29.821 1.00 91.31 560 ALA A C 1
ATOM 4225 O O . ALA A 1 560 ? -2.277 -4.040 -29.065 1.00 91.31 560 ALA A O 1
ATOM 4226 N N . ALA A 1 561 ? -0.653 -2.606 -29.685 1.00 91.75 561 ALA A N 1
ATOM 4227 C CA . ALA A 1 561 ? 0.294 -2.965 -28.629 1.00 91.75 561 ALA A CA 1
ATOM 4228 C C . ALA A 1 561 ? -0.261 -2.681 -27.224 1.00 91.75 561 ALA A C 1
ATOM 4230 O O . ALA A 1 561 ? -0.227 -3.543 -26.346 1.00 91.75 561 ALA A O 1
ATOM 4231 N N . LEU A 1 562 ? -0.818 -1.484 -27.021 1.00 92.81 562 LEU A N 1
ATOM 4232 C CA . LEU A 1 562 ? -1.363 -1.051 -25.730 1.00 92.81 562 LEU A CA 1
ATOM 4233 C C . LEU A 1 562 ? -2.794 -1.553 -25.474 1.00 92.81 562 LEU A C 1
ATOM 4235 O O . LEU A 1 562 ? -3.300 -1.399 -24.366 1.00 92.81 562 LEU A O 1
ATOM 4239 N N . LYS A 1 563 ? -3.434 -2.175 -26.475 1.00 92.94 563 LYS A N 1
ATOM 4240 C CA . LYS A 1 563 ? -4.821 -2.675 -26.443 1.00 92.94 563 LYS A CA 1
ATOM 4241 C C . LYS A 1 563 ? -5.850 -1.578 -26.131 1.00 92.94 563 LYS A C 1
ATOM 4243 O O . LYS A 1 563 ? -6.764 -1.787 -25.336 1.00 92.94 563 LYS A O 1
ATOM 4248 N N . ILE A 1 564 ? -5.701 -0.420 -26.770 1.00 94.56 564 ILE A N 1
ATOM 4249 C CA . ILE A 1 564 ? -6.561 0.761 -26.586 1.00 94.56 564 ILE A CA 1
ATOM 4250 C C . ILE A 1 564 ? -7.210 1.203 -27.898 1.00 94.56 564 ILE A C 1
ATOM 4252 O O . ILE A 1 564 ? -6.791 0.797 -28.984 1.00 94.56 564 ILE A O 1
ATOM 4256 N N . THR A 1 565 ? -8.233 2.053 -27.799 1.00 94.69 565 THR A N 1
ATOM 4257 C CA . THR A 1 565 ? -8.864 2.671 -28.971 1.00 94.69 565 THR A CA 1
ATOM 4258 C C . THR A 1 565 ? -8.057 3.872 -29.474 1.00 94.69 565 THR A C 1
ATOM 4260 O O . THR A 1 565 ? -7.265 4.460 -28.739 1.00 94.69 565 THR A O 1
ATOM 4263 N N . GLU A 1 566 ? -8.280 4.277 -30.727 1.00 93.38 566 GLU A N 1
ATOM 4264 C CA . GLU A 1 566 ? -7.640 5.474 -31.292 1.00 93.38 566 GLU A CA 1
ATOM 4265 C C . GLU A 1 566 ? -8.034 6.750 -30.524 1.00 93.38 566 GLU A C 1
ATOM 4267 O O . GLU A 1 566 ? -7.191 7.610 -30.287 1.00 93.38 566 GLU A O 1
ATOM 4272 N N . ALA A 1 567 ? -9.281 6.845 -30.049 1.00 92.69 567 ALA A N 1
ATOM 4273 C CA . ALA A 1 567 ? -9.742 7.972 -29.236 1.00 92.69 567 ALA A CA 1
ATOM 4274 C C . ALA A 1 567 ? -8.991 8.065 -27.894 1.00 92.69 567 ALA A C 1
ATOM 4276 O O . ALA A 1 567 ? -8.541 9.148 -27.510 1.00 92.69 567 ALA A O 1
ATOM 4277 N N . ASP A 1 568 ? -8.797 6.928 -27.218 1.00 94.19 568 ASP A N 1
ATOM 4278 C CA . ASP A 1 568 ? -8.010 6.863 -25.982 1.00 94.19 568 ASP A CA 1
ATOM 4279 C C . ASP A 1 568 ? -6.548 7.231 -26.241 1.00 94.19 568 ASP A C 1
ATOM 4281 O O . ASP A 1 568 ? -5.946 7.981 -25.471 1.00 94.19 568 ASP A O 1
ATOM 4285 N N . PHE A 1 569 ? -5.980 6.751 -27.352 1.00 95.06 569 PHE A N 1
ATOM 4286 C CA . PHE A 1 569 ? -4.612 7.078 -27.739 1.00 95.06 569 PHE A CA 1
ATOM 4287 C C . PHE A 1 569 ? -4.425 8.578 -27.977 1.00 95.06 569 PHE A C 1
ATOM 4289 O O . PHE A 1 569 ? -3.438 9.135 -27.505 1.00 95.06 569 PHE A O 1
ATOM 4296 N N . LEU A 1 570 ? -5.364 9.255 -28.646 1.00 93.81 570 LEU A N 1
ATOM 4297 C CA . LEU A 1 570 ? -5.291 10.704 -28.857 1.00 93.81 570 LEU A CA 1
ATOM 4298 C C . LEU A 1 570 ? -5.312 11.477 -27.528 1.00 93.81 570 LEU A C 1
ATOM 4300 O O . LEU A 1 570 ? -4.518 12.404 -27.355 1.00 93.81 570 LEU A O 1
ATOM 4304 N N . ARG A 1 571 ? -6.158 11.070 -26.565 1.00 92.62 571 ARG A N 1
ATOM 4305 C CA . ARG A 1 571 ? -6.185 11.668 -25.214 1.00 92.62 571 ARG A CA 1
ATOM 4306 C C . ARG A 1 571 ? -4.849 11.444 -24.498 1.00 92.62 571 ARG A C 1
ATOM 4308 O O . ARG A 1 571 ? -4.258 12.397 -23.994 1.00 92.62 571 ARG A O 1
ATOM 4315 N N . LEU A 1 572 ? -4.324 10.218 -24.520 1.00 94.38 572 LEU A N 1
ATOM 4316 C CA . LEU A 1 572 ? -3.031 9.875 -23.916 1.00 94.38 572 LEU A CA 1
ATOM 4317 C C . LEU A 1 572 ? -1.867 10.644 -24.553 1.00 94.38 572 LEU A C 1
ATOM 4319 O O . LEU A 1 572 ? -1.063 11.244 -23.842 1.00 94.38 572 LEU A O 1
ATOM 4323 N N . ALA A 1 573 ? -1.792 10.681 -25.881 1.00 93.69 573 ALA A N 1
ATOM 4324 C CA . ALA A 1 573 ? -0.752 11.389 -26.617 1.00 93.69 573 ALA A CA 1
ATOM 4325 C C . ALA A 1 573 ? -0.754 12.890 -26.295 1.00 93.69 573 ALA A C 1
ATOM 4327 O O . ALA A 1 573 ? 0.312 13.455 -26.050 1.00 93.69 573 ALA A O 1
ATOM 4328 N N . ALA A 1 574 ? -1.934 13.515 -26.201 1.00 93.69 574 ALA A N 1
ATOM 4329 C CA . ALA A 1 574 ? -2.068 14.908 -25.781 1.00 93.69 574 ALA A CA 1
ATOM 4330 C C . ALA A 1 574 ? -1.568 15.132 -24.341 1.00 93.69 574 ALA A C 1
ATOM 4332 O O . ALA A 1 574 ? -0.825 16.083 -24.089 1.00 93.69 574 ALA A O 1
ATOM 4333 N N . THR A 1 575 ? -1.899 14.234 -23.404 1.00 93.81 575 THR A N 1
ATOM 4334 C CA . THR A 1 575 ? -1.419 14.340 -22.011 1.00 93.81 575 THR A CA 1
ATOM 4335 C C . THR A 1 575 ? 0.098 14.171 -21.891 1.00 93.81 575 THR A C 1
ATOM 4337 O O . THR A 1 575 ? 0.751 14.966 -21.216 1.00 93.81 575 THR A O 1
ATOM 4340 N N . VAL A 1 576 ? 0.692 13.205 -22.603 1.00 94.25 576 VAL A N 1
ATOM 4341 C CA . VAL A 1 576 ? 2.150 12.988 -22.638 1.00 94.25 576 VAL A CA 1
ATOM 4342 C C . VAL A 1 576 ? 2.864 14.166 -23.297 1.00 94.25 576 VAL A C 1
ATOM 4344 O O . VAL A 1 576 ? 3.886 14.632 -22.793 1.00 94.25 576 VAL A O 1
ATOM 4347 N N . GLN A 1 577 ? 2.307 14.700 -24.384 1.00 93.75 577 GLN A N 1
ATOM 4348 C CA . GLN A 1 577 ? 2.835 15.881 -25.061 1.00 93.75 577 GLN A CA 1
ATOM 4349 C C . GLN A 1 577 ? 2.867 17.101 -24.128 1.00 93.75 577 GLN A C 1
ATOM 4351 O O . GLN A 1 577 ? 3.891 17.787 -24.063 1.00 93.75 577 GLN A O 1
ATOM 4356 N N . ALA A 1 578 ? 1.790 17.346 -23.375 1.00 91.94 578 ALA A N 1
ATOM 4357 C CA . ALA A 1 578 ? 1.726 18.433 -22.401 1.00 91.94 578 ALA A CA 1
ATOM 4358 C C . ALA A 1 578 ? 2.725 18.235 -21.245 1.00 91.94 578 ALA A C 1
ATOM 4360 O O . ALA A 1 578 ? 3.497 19.145 -20.933 1.00 91.94 578 ALA A O 1
ATOM 4361 N N . ALA A 1 579 ? 2.771 17.037 -20.654 1.00 91.25 579 ALA A N 1
ATOM 4362 C CA . ALA A 1 579 ? 3.631 16.737 -19.508 1.00 91.25 579 ALA A CA 1
ATOM 4363 C C . ALA A 1 579 ? 5.133 16.768 -19.849 1.00 91.25 579 ALA A C 1
ATOM 4365 O O . ALA A 1 579 ? 5.948 17.222 -19.043 1.00 91.25 579 ALA A O 1
ATOM 4366 N N . GLN A 1 580 ? 5.513 16.330 -21.054 1.00 91.88 580 GLN A N 1
ATOM 4367 C CA . GLN A 1 580 ? 6.908 16.311 -21.517 1.00 91.88 580 GLN A CA 1
ATOM 4368 C C . GLN A 1 580 ? 7.322 17.580 -22.280 1.00 91.88 580 GLN A C 1
ATOM 4370 O O . GLN A 1 580 ? 8.455 17.663 -22.754 1.00 91.88 580 GLN A O 1
ATOM 4375 N N . LYS A 1 581 ? 6.439 18.588 -22.365 1.00 90.69 581 LYS A N 1
ATOM 4376 C CA . LYS A 1 581 ? 6.681 19.880 -23.036 1.00 90.69 581 LYS A CA 1
ATOM 4377 C C . LYS A 1 581 ? 7.116 19.723 -24.501 1.00 90.69 581 LYS A C 1
ATOM 4379 O O . LYS A 1 581 ? 8.025 20.411 -24.966 1.00 90.69 581 LYS A O 1
ATOM 4384 N N . LEU A 1 582 ? 6.472 18.803 -25.219 1.00 89.06 582 LEU A N 1
ATOM 4385 C CA . LEU A 1 582 ? 6.720 18.553 -26.641 1.00 89.06 582 LEU A CA 1
ATOM 4386 C C . LEU A 1 582 ? 5.910 19.517 -27.523 1.00 89.06 582 LEU A C 1
ATOM 4388 O O . LEU A 1 582 ? 4.930 20.124 -27.083 1.00 89.06 582 LEU A O 1
ATOM 4392 N N . THR A 1 583 ? 6.310 19.639 -28.791 1.00 88.62 583 THR A N 1
ATOM 4393 C CA . THR A 1 583 ? 5.592 20.423 -29.806 1.00 88.62 583 THR A CA 1
ATOM 4394 C C . THR A 1 583 ? 4.142 19.946 -29.942 1.00 88.62 583 THR A C 1
ATOM 4396 O O . THR A 1 583 ? 3.878 18.745 -29.892 1.00 88.62 583 THR A O 1
ATOM 4399 N N . SER A 1 584 ? 3.197 20.871 -30.140 1.00 88.75 584 SER A N 1
ATOM 4400 C CA . SER A 1 584 ? 1.775 20.544 -30.316 1.00 88.75 584 SER A CA 1
ATOM 4401 C C . SER A 1 584 ? 1.561 19.462 -31.374 1.00 88.75 584 SER A C 1
ATOM 4403 O O . SER A 1 584 ? 2.185 19.498 -32.436 1.00 88.75 584 SER A O 1
ATOM 4405 N N . ASN A 1 585 ? 0.682 18.506 -31.072 1.00 89.56 585 ASN A N 1
ATOM 4406 C CA . ASN A 1 585 ? 0.358 17.341 -31.906 1.00 89.56 585 ASN A CA 1
ATOM 4407 C C . ASN A 1 585 ? 1.526 16.377 -32.185 1.00 89.56 585 ASN A C 1
ATOM 4409 O O . ASN A 1 585 ? 1.368 15.463 -32.987 1.00 89.56 585 ASN A O 1
ATOM 4413 N N . HIS A 1 586 ? 2.683 16.533 -31.528 1.00 91.69 586 HIS A N 1
ATOM 4414 C CA . HIS A 1 586 ? 3.842 15.667 -31.746 1.00 91.69 586 HIS A CA 1
ATOM 4415 C C . HIS A 1 586 ? 4.217 14.859 -30.500 1.00 91.69 586 HIS A C 1
ATOM 4417 O O . HIS A 1 586 ? 4.309 15.390 -29.394 1.00 91.69 586 HIS A O 1
ATOM 4423 N N . VAL A 1 587 ? 4.515 13.575 -30.705 1.00 92.25 587 VAL A N 1
ATOM 4424 C CA . VAL A 1 587 ? 5.116 12.676 -29.702 1.00 92.25 587 VAL A CA 1
ATOM 4425 C C . VAL A 1 587 ? 6.371 12.039 -30.305 1.00 92.25 587 VAL A C 1
ATOM 4427 O O . VAL A 1 587 ? 6.477 11.887 -31.521 1.00 92.25 587 VAL A O 1
ATOM 4430 N N . THR A 1 588 ? 7.363 11.698 -29.478 1.00 91.25 588 THR A N 1
ATOM 4431 C CA . THR A 1 588 ? 8.593 11.024 -29.939 1.00 91.25 588 THR A CA 1
ATOM 4432 C C . THR A 1 588 ? 8.520 9.520 -29.698 1.00 91.25 588 THR A C 1
ATOM 4434 O O . THR A 1 588 ? 7.962 9.085 -28.694 1.00 91.25 588 THR A O 1
ATOM 4437 N N . ARG A 1 589 ? 9.142 8.699 -30.556 1.00 91.38 589 ARG A N 1
ATOM 4438 C CA . ARG A 1 589 ? 9.316 7.250 -30.297 1.00 91.38 589 ARG A CA 1
ATOM 4439 C C . ARG A 1 589 ? 10.436 6.956 -29.284 1.00 91.38 589 ARG A C 1
ATOM 4441 O O . ARG A 1 589 ? 11.055 5.895 -29.332 1.00 91.38 589 ARG A O 1
ATOM 4448 N N . SER A 1 590 ? 10.741 7.901 -28.399 1.00 92.00 590 SER A N 1
ATOM 4449 C CA . SER A 1 590 ? 11.751 7.721 -27.359 1.00 92.00 590 SER A CA 1
ATOM 4450 C C . SER A 1 590 ? 11.243 6.789 -26.256 1.00 92.00 590 SER A C 1
ATOM 4452 O O . SER A 1 590 ? 10.039 6.706 -26.003 1.00 92.00 590 SER A O 1
ATOM 4454 N N . LEU A 1 591 ? 12.163 6.101 -25.573 1.00 92.50 591 LEU A N 1
ATOM 4455 C CA . LEU A 1 591 ? 11.811 5.190 -24.481 1.00 92.50 591 LEU A CA 1
ATOM 4456 C C . LEU A 1 591 ? 11.000 5.874 -23.357 1.00 92.50 591 LEU A C 1
ATOM 4458 O O . LEU A 1 591 ? 10.021 5.271 -22.915 1.00 92.50 591 LEU A O 1
ATOM 4462 N N . PRO A 1 592 ? 11.291 7.127 -22.939 1.00 92.75 592 PRO A N 1
ATOM 4463 C CA . PRO A 1 592 ? 10.463 7.822 -21.952 1.00 92.75 592 PRO A CA 1
ATOM 4464 C C . PRO A 1 592 ? 9.035 8.123 -22.427 1.00 92.75 592 PRO A C 1
ATOM 4466 O O . PRO A 1 592 ? 8.095 7.982 -21.649 1.00 92.75 592 PRO A O 1
ATOM 4469 N N . CYS A 1 593 ? 8.843 8.505 -23.696 1.00 93.00 593 CYS A N 1
ATOM 4470 C CA . CYS A 1 593 ? 7.508 8.722 -24.269 1.00 93.00 593 CYS A CA 1
ATOM 4471 C C . CYS A 1 593 ? 6.704 7.416 -24.341 1.00 93.00 593 CYS A C 1
ATOM 4473 O O . CYS A 1 593 ? 5.559 7.373 -23.895 1.00 93.00 593 CYS A O 1
ATOM 4475 N N . LEU A 1 594 ? 7.307 6.342 -24.864 1.00 94.69 594 LEU A N 1
ATOM 4476 C CA . LEU A 1 594 ? 6.657 5.030 -24.959 1.00 94.69 594 LEU A CA 1
ATOM 4477 C C . LEU A 1 594 ? 6.337 4.462 -23.572 1.00 94.69 594 LEU A C 1
ATOM 4479 O O . LEU A 1 594 ? 5.255 3.916 -23.364 1.00 94.69 594 LEU A O 1
ATOM 4483 N N . SER A 1 595 ? 7.237 4.657 -22.606 1.00 95.56 595 SER A N 1
ATOM 4484 C CA . SER A 1 595 ? 6.996 4.264 -21.219 1.00 95.56 595 SER A CA 1
ATOM 4485 C C . SER A 1 595 ? 5.854 5.065 -20.601 1.00 95.56 595 SER A C 1
ATOM 4487 O O . SER A 1 595 ? 4.992 4.459 -19.988 1.00 95.56 595 SER A O 1
ATOM 4489 N N . ALA A 1 596 ? 5.767 6.384 -20.808 1.00 95.62 596 ALA A N 1
ATOM 4490 C CA . ALA A 1 596 ? 4.659 7.199 -20.292 1.00 95.62 596 ALA A CA 1
ATOM 4491 C C . ALA A 1 596 ? 3.283 6.747 -20.818 1.00 95.62 596 ALA A C 1
ATOM 4493 O O . ALA A 1 596 ? 2.329 6.635 -20.047 1.00 95.62 596 ALA A O 1
ATOM 4494 N N . LEU A 1 597 ? 3.194 6.409 -22.111 1.00 95.69 597 LEU A N 1
ATOM 4495 C CA . LEU A 1 597 ? 1.988 5.812 -22.697 1.00 95.69 597 LEU A CA 1
ATOM 4496 C C . LEU A 1 597 ? 1.664 4.452 -22.057 1.00 95.69 597 LEU A C 1
ATOM 4498 O O . LEU A 1 597 ? 0.510 4.179 -21.717 1.00 95.69 597 LEU A O 1
ATOM 4502 N N . TYR A 1 598 ? 2.682 3.612 -21.843 1.00 96.06 598 TYR A N 1
ATOM 4503 C CA . TYR A 1 598 ? 2.510 2.333 -21.156 1.00 96.06 598 TYR A CA 1
ATOM 4504 C C . TYR A 1 598 ? 2.060 2.507 -19.701 1.00 96.06 598 TYR A C 1
ATOM 4506 O O . TYR A 1 598 ? 1.168 1.797 -19.261 1.00 96.06 598 TYR A O 1
ATOM 4514 N N . ARG A 1 599 ? 2.599 3.473 -18.950 1.00 95.94 599 ARG A N 1
ATOM 4515 C CA . ARG A 1 599 ? 2.224 3.712 -17.547 1.00 95.94 599 ARG A CA 1
ATOM 4516 C C . ARG A 1 599 ? 0.741 4.002 -17.384 1.00 95.94 599 ARG A C 1
ATOM 4518 O O . ARG A 1 599 ? 0.072 3.334 -16.603 1.00 95.94 599 ARG A O 1
ATOM 4525 N N . LEU A 1 600 ? 0.229 4.974 -18.138 1.00 95.38 600 LEU A N 1
ATOM 4526 C CA . LEU A 1 600 ? -1.175 5.388 -18.060 1.00 95.38 600 LEU A CA 1
ATOM 4527 C C . LEU A 1 600 ? -2.119 4.242 -18.442 1.00 95.38 600 LEU A C 1
ATOM 4529 O O . LEU A 1 600 ? -3.106 3.984 -17.757 1.00 95.38 600 LEU A O 1
ATOM 4533 N N . THR A 1 601 ? -1.785 3.504 -19.502 1.00 95.81 601 THR A N 1
ATOM 4534 C CA . THR A 1 601 ? -2.583 2.346 -19.935 1.00 95.81 601 THR A CA 1
ATOM 4535 C C . THR A 1 601 ? -2.482 1.176 -18.959 1.00 95.81 601 THR A C 1
ATOM 4537 O O . THR A 1 601 ? -3.487 0.523 -18.671 1.00 95.81 601 THR A O 1
ATOM 4540 N N . ARG A 1 602 ? -1.300 0.930 -18.382 1.00 95.19 602 ARG A N 1
ATOM 4541 C CA . ARG A 1 602 ? -1.086 -0.154 -17.425 1.00 95.19 602 ARG A CA 1
ATOM 4542 C C . ARG A 1 602 ? -1.817 0.106 -16.115 1.00 95.19 602 ARG A C 1
ATOM 4544 O O . ARG A 1 602 ? -2.474 -0.819 -15.642 1.00 95.19 602 ARG A O 1
ATOM 4551 N N . VAL A 1 603 ? -1.785 1.332 -15.585 1.00 95.62 603 VAL A N 1
ATOM 4552 C CA . VAL A 1 603 ? -2.547 1.726 -14.384 1.00 95.62 603 VAL A CA 1
ATOM 4553 C C . VAL A 1 603 ? -4.052 1.539 -14.609 1.00 95.62 603 VAL A C 1
ATOM 4555 O O . VAL A 1 603 ? -4.699 0.876 -13.797 1.00 95.62 603 VAL A O 1
ATOM 4558 N N . ALA A 1 604 ? -4.593 2.003 -15.744 1.00 95.62 604 ALA A N 1
ATOM 4559 C CA . ALA A 1 604 ? -5.997 1.767 -16.100 1.00 95.62 604 ALA A CA 1
ATOM 4560 C C . ALA A 1 604 ? -6.323 0.262 -16.147 1.00 95.62 604 ALA A C 1
ATOM 4562 O O . ALA A 1 604 ? -7.277 -0.200 -15.518 1.00 95.62 604 ALA A O 1
ATOM 4563 N N . SER A 1 605 ? -5.476 -0.530 -16.818 1.00 94.50 605 SER A N 1
ATOM 4564 C CA . SER A 1 605 ? -5.672 -1.979 -16.944 1.00 94.50 605 SER A CA 1
ATOM 4565 C C . SER A 1 605 ? -5.593 -2.724 -15.604 1.00 94.50 605 SER A C 1
ATOM 4567 O O . SER A 1 605 ? -6.373 -3.650 -15.383 1.00 94.50 605 SER A O 1
ATOM 4569 N N . ALA A 1 606 ? -4.695 -2.317 -14.697 1.00 94.75 606 ALA A N 1
ATOM 4570 C CA . ALA A 1 606 ? -4.513 -2.936 -13.384 1.00 94.75 606 ALA A CA 1
ATOM 4571 C C . ALA A 1 606 ? -5.769 -2.762 -12.519 1.00 94.75 606 ALA A C 1
ATOM 4573 O O . ALA A 1 606 ? -6.256 -3.721 -11.924 1.00 94.75 606 ALA A O 1
ATOM 4574 N N . LEU A 1 607 ? -6.368 -1.567 -12.554 1.00 94.69 607 LEU A N 1
ATOM 4575 C CA . LEU A 1 607 ? -7.630 -1.260 -11.873 1.00 94.69 607 LEU A CA 1
ATOM 4576 C C . LEU A 1 607 ? -8.874 -1.763 -12.630 1.00 94.69 607 LEU A C 1
ATOM 4578 O O . LEU A 1 607 ? -10.005 -1.590 -12.161 1.00 94.69 607 LEU A O 1
ATOM 4582 N N . ARG A 1 608 ? -8.684 -2.422 -13.781 1.00 93.88 608 ARG A N 1
ATOM 4583 C CA . ARG A 1 608 ? -9.747 -2.908 -14.678 1.00 93.88 608 ARG A CA 1
ATOM 4584 C C . ARG A 1 608 ? -10.697 -1.787 -15.117 1.00 93.88 608 ARG A C 1
ATOM 4586 O O . ARG A 1 608 ? -11.912 -1.974 -15.122 1.00 93.88 608 ARG A O 1
ATOM 4593 N N . LEU A 1 609 ? -10.131 -0.630 -15.442 1.00 94.19 609 LEU A N 1
ATOM 4594 C CA . LEU A 1 609 ? -10.825 0.544 -15.967 1.00 94.19 609 LEU A CA 1
ATOM 4595 C C . LEU A 1 609 ? -10.481 0.738 -17.447 1.00 94.19 609 LEU A C 1
ATOM 4597 O O . LEU A 1 609 ? -9.409 0.334 -17.905 1.00 94.19 609 LEU A O 1
ATOM 4601 N N . SER A 1 610 ? -11.380 1.379 -18.196 1.00 93.31 610 SER A N 1
ATOM 4602 C CA . SER A 1 610 ? -11.010 1.958 -19.489 1.00 93.31 610 SER A CA 1
ATOM 4603 C C . SER A 1 610 ? -10.120 3.189 -19.265 1.00 93.31 610 SER A C 1
ATOM 4605 O O . SER A 1 610 ? -10.077 3.760 -18.171 1.00 93.31 610 SER A O 1
ATOM 4607 N N . VAL A 1 611 ? -9.391 3.614 -20.297 1.00 94.12 611 VAL A N 1
ATOM 4608 C CA . VAL A 1 611 ? -8.550 4.816 -20.202 1.00 94.12 611 VAL A CA 1
ATOM 4609 C C . VAL A 1 611 ? -9.415 6.056 -19.967 1.00 94.12 611 VAL A C 1
ATOM 4611 O O . VAL A 1 611 ? -9.068 6.876 -19.119 1.00 94.12 611 VAL A O 1
ATOM 4614 N N . SER A 1 612 ? -10.557 6.171 -20.655 1.00 91.94 612 SER A N 1
ATOM 4615 C CA . SER A 1 612 ? -11.517 7.254 -20.427 1.00 91.94 612 SER A CA 1
ATOM 4616 C C . SER A 1 612 ? -12.017 7.282 -18.984 1.00 91.94 612 SER A C 1
ATOM 4618 O O . SER A 1 612 ? -11.934 8.325 -18.347 1.00 91.94 612 SER A O 1
ATOM 4620 N N . ASP A 1 613 ? -12.429 6.132 -18.446 1.00 93.31 613 ASP A N 1
ATOM 4621 C CA . ASP A 1 613 ? -12.971 6.017 -17.090 1.00 93.31 613 ASP A CA 1
ATOM 4622 C C . ASP A 1 613 ? -11.922 6.368 -16.030 1.00 93.31 613 ASP A C 1
ATOM 4624 O O . ASP A 1 613 ? -12.240 6.983 -15.013 1.00 93.31 613 ASP A O 1
ATOM 4628 N N . MET A 1 614 ? -10.660 5.988 -16.259 1.00 94.62 614 MET A N 1
ATOM 4629 C CA . MET A 1 614 ? -9.556 6.358 -15.375 1.00 94.62 614 MET A CA 1
ATOM 4630 C C . MET A 1 614 ? -9.385 7.877 -15.324 1.00 94.62 614 MET A C 1
ATOM 4632 O O . MET A 1 614 ? -9.290 8.434 -14.233 1.00 94.62 614 MET A O 1
ATOM 4636 N N . PHE A 1 615 ? -9.357 8.549 -16.480 1.00 92.44 615 PHE A N 1
ATOM 4637 C CA . PHE A 1 615 ? -9.268 10.007 -16.515 1.00 92.44 615 PHE A CA 1
ATOM 4638 C C . PHE A 1 615 ? -10.485 10.672 -15.876 1.00 92.44 615 PHE A C 1
ATOM 4640 O O . PHE A 1 615 ? -10.323 11.632 -15.137 1.00 92.44 615 PHE A O 1
ATOM 4647 N N . ASP A 1 616 ? -11.682 10.134 -16.094 1.00 90.56 616 ASP A N 1
ATOM 4648 C CA . ASP A 1 616 ? -12.898 10.687 -15.507 1.00 90.56 616 ASP A CA 1
ATOM 4649 C C . ASP A 1 616 ? -12.867 10.625 -13.969 1.00 90.56 616 ASP A C 1
ATOM 4651 O O . ASP A 1 616 ? -13.320 11.561 -13.314 1.00 90.56 616 ASP A O 1
ATOM 4655 N N . LEU A 1 617 ? -12.284 9.571 -13.378 1.00 92.38 617 LEU A N 1
ATOM 4656 C CA . LEU A 1 617 ? -12.047 9.488 -11.929 1.00 92.38 617 LEU A CA 1
ATOM 4657 C C . LEU A 1 617 ? -10.907 10.400 -11.459 1.00 92.38 617 LEU A C 1
ATOM 4659 O O . LEU A 1 617 ? -11.019 11.013 -10.395 1.00 92.38 617 LEU A O 1
ATOM 4663 N N . LEU A 1 618 ? -9.822 10.500 -12.231 1.00 91.62 618 LEU A N 1
ATOM 4664 C CA . LEU A 1 618 ? -8.699 11.390 -11.926 1.00 91.62 618 LEU A CA 1
ATOM 4665 C C . LEU A 1 618 ? -9.156 12.849 -11.888 1.00 91.62 618 LEU A C 1
ATOM 4667 O O . LEU A 1 618 ? -8.860 13.534 -10.917 1.00 91.62 618 LEU A O 1
ATOM 4671 N N . ASP A 1 619 ? -9.976 13.277 -12.846 1.00 89.19 619 ASP A N 1
ATOM 4672 C CA . ASP A 1 619 ? -10.552 14.624 -12.902 1.00 89.19 619 ASP A CA 1
ATOM 4673 C C . ASP A 1 619 ? -11.439 14.949 -11.677 1.00 89.19 619 ASP A C 1
ATOM 4675 O O . ASP A 1 619 ? -11.826 16.100 -11.493 1.00 89.19 619 ASP A O 1
ATOM 4679 N N . ARG A 1 620 ? -11.834 13.956 -10.859 1.00 88.12 620 ARG A N 1
ATOM 4680 C CA . ARG A 1 620 ? -12.588 14.161 -9.602 1.00 88.12 620 ARG A CA 1
ATOM 4681 C C . ARG A 1 620 ? -11.719 14.128 -8.357 1.00 88.12 620 ARG A C 1
ATOM 4683 O O . ARG A 1 620 ? -12.115 14.683 -7.332 1.00 88.12 620 ARG A O 1
ATOM 4690 N N . MET A 1 621 ? -10.566 13.471 -8.417 1.00 88.50 621 MET A N 1
ATOM 4691 C CA . MET A 1 621 ? -9.648 13.385 -7.289 1.00 88.50 621 MET A CA 1
ATOM 4692 C C . MET A 1 621 ? -8.937 14.738 -7.091 1.00 88.50 621 MET A C 1
ATOM 4694 O O . MET A 1 621 ? -8.422 15.281 -8.065 1.00 88.50 621 MET A O 1
ATOM 4698 N N . PRO A 1 622 ? -8.812 15.266 -5.854 1.00 81.12 622 PRO A N 1
ATOM 4699 C CA . PRO A 1 622 ? -8.166 16.562 -5.604 1.00 81.12 622 PRO A CA 1
ATOM 4700 C C . PRO A 1 622 ? -6.753 16.711 -6.197 1.00 81.12 622 PRO A C 1
ATOM 4702 O O . PRO A 1 622 ? -6.399 17.784 -6.672 1.00 81.12 622 PRO A O 1
ATOM 4705 N N . ASP A 1 623 ? -5.970 15.626 -6.203 1.00 80.56 623 ASP A N 1
ATOM 4706 C CA . ASP A 1 623 ? -4.596 15.577 -6.729 1.00 80.56 623 ASP A CA 1
ATOM 4707 C C . ASP A 1 623 ? -4.490 14.820 -8.074 1.00 80.56 623 ASP A C 1
ATOM 4709 O O . ASP A 1 623 ? -3.408 14.372 -8.465 1.00 80.56 623 ASP A O 1
ATOM 4713 N N . GLY A 1 624 ? -5.602 14.619 -8.790 1.00 85.19 624 GLY A N 1
ATOM 4714 C CA . GLY A 1 624 ? -5.627 13.813 -10.017 1.00 85.19 624 GLY A CA 1
ATOM 4715 C C . GLY A 1 624 ? -4.815 14.394 -11.173 1.00 85.19 624 GLY A C 1
ATOM 4716 O O . GLY A 1 624 ? -4.119 13.650 -11.872 1.00 85.19 624 GLY A O 1
ATOM 4717 N N . ASP A 1 625 ? -4.807 15.719 -11.323 1.00 87.06 625 ASP A N 1
ATOM 4718 C CA . ASP A 1 625 ? -3.981 16.413 -12.321 1.00 87.06 625 ASP A CA 1
ATOM 4719 C C . ASP A 1 625 ? -2.483 16.218 -12.057 1.00 87.06 625 ASP A C 1
ATOM 4721 O O . ASP A 1 625 ? -1.684 16.053 -12.988 1.00 87.06 625 ASP A O 1
ATOM 4725 N N . ALA A 1 626 ? -2.092 16.198 -10.777 1.00 87.94 626 ALA A N 1
ATOM 4726 C CA . ALA A 1 626 ? -0.715 15.962 -10.367 1.00 87.94 626 ALA A CA 1
ATOM 4727 C C . ALA A 1 626 ? -0.290 14.525 -10.693 1.00 87.94 626 ALA A C 1
ATOM 4729 O O . ALA A 1 626 ? 0.767 14.340 -11.301 1.00 87.94 626 ALA A O 1
ATOM 4730 N N . LEU A 1 627 ? -1.127 13.528 -10.376 1.00 91.00 627 LEU A N 1
ATOM 4731 C CA . LEU A 1 627 ? -0.863 12.126 -10.718 1.00 91.00 627 LEU A CA 1
ATOM 4732 C C . LEU A 1 627 ? -0.752 11.937 -12.234 1.00 91.00 627 LEU A C 1
ATOM 4734 O O . LEU A 1 627 ? 0.207 11.339 -12.723 1.00 91.00 627 LEU A O 1
ATOM 4738 N N . THR A 1 628 ? -1.695 12.504 -12.988 1.00 92.38 628 THR A N 1
ATOM 4739 C CA . THR A 1 628 ? -1.700 12.454 -14.455 1.00 92.38 628 THR A CA 1
ATOM 4740 C C . THR A 1 628 ? -0.414 13.042 -15.026 1.00 92.38 628 THR A C 1
ATOM 4742 O O . THR A 1 628 ? 0.247 12.415 -15.853 1.00 92.38 628 THR A O 1
ATOM 4745 N N . SER A 1 629 ? -0.010 14.215 -14.534 1.00 91.31 629 SER A N 1
ATOM 4746 C CA . SER A 1 629 ? 1.219 14.887 -14.961 1.00 91.31 629 SER A CA 1
ATOM 4747 C C . SER A 1 629 ? 2.478 14.094 -14.598 1.00 91.31 629 SER A C 1
ATOM 4749 O O . SER A 1 629 ? 3.427 14.066 -15.383 1.00 91.31 629 SER A O 1
ATOM 4751 N N . GLN A 1 630 ? 2.503 13.425 -13.439 1.00 91.56 630 GLN A N 1
ATOM 4752 C CA . GLN A 1 630 ? 3.624 12.575 -13.029 1.00 91.56 630 GLN A CA 1
ATOM 4753 C C . GLN A 1 630 ? 3.737 11.316 -13.897 1.00 91.56 630 GLN A C 1
ATOM 4755 O O . GLN A 1 630 ? 4.827 11.021 -14.388 1.00 91.56 630 GLN A O 1
ATOM 4760 N N . LEU A 1 631 ? 2.628 10.607 -14.139 1.00 93.44 631 LEU A N 1
ATOM 4761 C CA . LEU A 1 631 ? 2.607 9.391 -14.962 1.00 93.44 631 LEU A CA 1
ATOM 4762 C C . LEU A 1 631 ? 2.930 9.684 -16.436 1.00 93.44 631 LEU A C 1
ATOM 4764 O O . LEU A 1 631 ? 3.674 8.925 -17.063 1.00 93.44 631 LEU A O 1
ATOM 4768 N N . ALA A 1 632 ? 2.411 10.794 -16.972 1.00 93.31 632 ALA A N 1
ATOM 4769 C CA . ALA A 1 632 ? 2.650 11.248 -18.343 1.00 93.31 632 ALA A CA 1
ATOM 4770 C C . ALA A 1 632 ? 4.049 11.869 -18.546 1.00 93.31 632 ALA A C 1
ATOM 4772 O O . ALA A 1 632 ? 4.563 11.925 -19.670 1.00 93.31 632 ALA A O 1
ATOM 4773 N N . GLY A 1 633 ? 4.675 12.341 -17.465 1.00 90.00 633 GLY A N 1
ATOM 4774 C CA . GLY A 1 633 ? 6.012 12.923 -17.472 1.00 90.00 633 GLY A CA 1
ATOM 4775 C C . GLY A 1 633 ? 7.109 11.919 -17.835 1.00 90.00 633 GLY A C 1
ATOM 4776 O O . GLY A 1 633 ? 6.868 10.725 -18.009 1.00 90.00 633 GLY A O 1
ATOM 4777 N N . VAL A 1 634 ? 8.348 12.411 -17.944 1.00 85.81 634 VAL A N 1
ATOM 4778 C CA . VAL A 1 634 ? 9.529 11.569 -18.226 1.00 85.81 634 VAL A CA 1
ATOM 4779 C C . VAL A 1 634 ? 9.716 10.526 -17.125 1.00 85.81 634 VAL A C 1
ATOM 4781 O O . VAL A 1 634 ? 9.976 9.361 -17.419 1.00 85.81 634 VAL A O 1
ATOM 4784 N N . GLN A 1 635 ? 9.535 10.947 -15.873 1.00 84.12 635 GLN A N 1
ATOM 4785 C CA . GLN A 1 635 ? 9.744 10.116 -14.702 1.00 84.12 635 GLN A CA 1
ATOM 4786 C C . GLN A 1 635 ? 8.894 10.606 -13.513 1.00 84.12 635 GLN A C 1
ATOM 4788 O O . GLN A 1 635 ? 9.033 11.771 -13.117 1.00 84.12 635 GLN A O 1
ATOM 4793 N N . PRO A 1 636 ? 8.051 9.737 -12.927 1.00 89.56 636 PRO A N 1
ATOM 4794 C CA . PRO A 1 636 ? 7.394 9.987 -11.645 1.00 89.56 636 PRO A CA 1
ATOM 4795 C C . PRO A 1 636 ? 8.392 10.173 -10.501 1.00 89.56 636 PRO A C 1
ATOM 4797 O O . PRO A 1 636 ? 9.487 9.616 -10.518 1.00 89.56 636 PRO A O 1
ATOM 4800 N N . LYS A 1 637 ? 8.010 10.948 -9.485 1.00 88.50 637 LYS A N 1
ATOM 4801 C CA . LYS A 1 637 ? 8.887 11.257 -8.351 1.00 88.50 637 LYS A CA 1
ATOM 4802 C C . LYS A 1 637 ? 8.301 10.737 -7.049 1.00 88.50 637 LYS A C 1
ATOM 4804 O O . LYS A 1 637 ? 7.122 10.952 -6.773 1.00 88.50 637 LYS A O 1
ATOM 4809 N N . LEU A 1 638 ? 9.146 10.103 -6.244 1.00 89.88 638 LEU A N 1
ATOM 4810 C CA . LEU A 1 638 ? 8.841 9.782 -4.854 1.00 89.88 638 LEU A CA 1
ATOM 4811 C C . LEU A 1 638 ? 9.122 11.002 -3.978 1.00 89.88 638 LEU A C 1
ATOM 4813 O O . LEU A 1 638 ? 10.015 11.802 -4.271 1.00 89.88 638 LEU A O 1
ATOM 4817 N N . SER A 1 639 ? 8.347 11.161 -2.907 1.00 86.69 639 SER A N 1
ATOM 4818 C CA . SER A 1 639 ? 8.573 12.263 -1.975 1.00 86.69 639 SER A CA 1
ATOM 4819 C C . SER A 1 639 ? 9.859 12.043 -1.175 1.00 86.69 639 SER A C 1
ATOM 4821 O O . SER A 1 639 ? 10.255 10.911 -0.876 1.00 86.69 639 SER A O 1
ATOM 4823 N N . LEU A 1 640 ? 10.502 13.150 -0.800 1.00 84.62 640 LEU A N 1
ATOM 4824 C CA . LEU A 1 640 ? 11.579 13.123 0.180 1.00 84.62 640 LEU A CA 1
ATOM 4825 C C . LEU A 1 640 ? 10.988 12.815 1.555 1.00 84.62 640 LEU A C 1
ATOM 4827 O O . LEU A 1 640 ? 9.930 13.337 1.916 1.00 84.62 640 LEU A O 1
ATOM 4831 N N . LEU A 1 641 ? 11.691 11.992 2.325 1.00 83.25 641 LEU A N 1
ATOM 4832 C CA . LEU A 1 641 ? 11.325 11.690 3.704 1.00 83.25 641 LEU A CA 1
ATOM 4833 C C . LEU A 1 641 ? 11.803 12.815 4.628 1.00 83.25 641 LEU A C 1
ATOM 4835 O O . LEU A 1 641 ? 12.865 13.403 4.409 1.00 83.25 641 LEU A O 1
ATOM 4839 N N . ALA A 1 642 ? 11.014 13.116 5.659 1.00 78.00 642 ALA A N 1
ATOM 4840 C CA . ALA A 1 642 ? 11.393 14.067 6.696 1.00 78.00 642 ALA A CA 1
ATOM 4841 C C . ALA A 1 642 ? 12.721 13.660 7.360 1.00 78.00 642 ALA A C 1
ATOM 4843 O O . ALA A 1 642 ? 12.994 12.479 7.561 1.00 78.00 642 ALA A O 1
ATOM 4844 N N . TH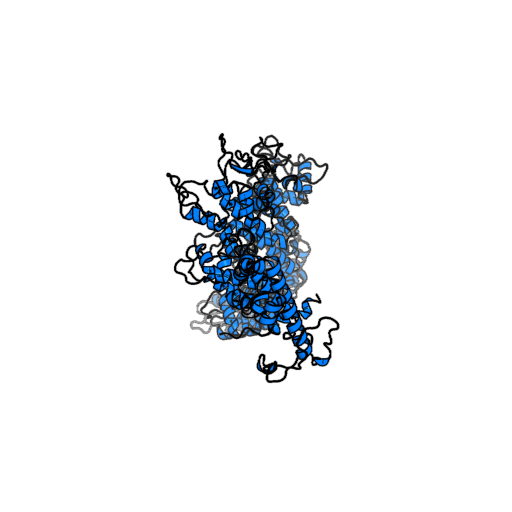R A 1 643 ? 13.549 14.642 7.718 1.00 69.00 643 THR A N 1
ATOM 4845 C CA . THR A 1 643 ? 14.882 14.411 8.308 1.00 69.00 643 THR A CA 1
ATOM 4846 C C . THR A 1 643 ? 14.839 14.067 9.798 1.00 69.00 643 THR A C 1
ATOM 4848 O O . THR A 1 643 ? 15.833 13.604 10.353 1.00 69.00 643 THR A O 1
ATOM 4851 N N . THR A 1 644 ? 13.701 14.287 10.457 1.00 65.88 644 THR A N 1
ATOM 4852 C CA . THR A 1 644 ? 13.470 14.009 11.880 1.00 65.88 644 THR A CA 1
ATOM 4853 C C . THR A 1 644 ? 12.444 12.897 12.044 1.00 65.88 644 THR A C 1
ATOM 4855 O O . THR A 1 644 ? 11.429 12.910 11.354 1.00 65.88 644 THR A O 1
ATOM 4858 N N . ALA A 1 645 ? 12.670 11.975 12.984 1.00 61.34 645 ALA A N 1
ATOM 4859 C CA . ALA A 1 645 ? 11.692 10.943 13.319 1.00 61.34 645 ALA A CA 1
ATOM 4860 C C . ALA A 1 645 ? 10.374 11.559 13.851 1.00 61.34 645 ALA A C 1
ATOM 4862 O O . ALA A 1 645 ? 10.436 12.516 14.629 1.00 61.34 645 ALA A O 1
ATOM 4863 N N . PRO A 1 646 ? 9.198 11.004 13.502 1.00 63.78 646 PRO A N 1
ATOM 4864 C CA . PRO A 1 646 ? 8.989 9.872 12.596 1.00 63.78 646 PRO A CA 1
ATOM 4865 C C . PRO A 1 646 ? 9.290 10.241 11.135 1.00 63.78 646 PRO A C 1
ATOM 4867 O O . PRO A 1 646 ? 8.916 11.314 10.668 1.00 63.78 646 PRO A O 1
ATOM 4870 N N . LEU A 1 647 ? 9.962 9.338 10.411 1.00 71.06 647 LEU A N 1
ATOM 4871 C CA . LEU A 1 647 ? 10.165 9.486 8.970 1.00 71.06 647 LEU A CA 1
ATOM 4872 C C . LEU A 1 647 ? 8.778 9.459 8.327 1.00 71.06 647 LEU A C 1
ATOM 4874 O O . LEU A 1 647 ? 8.096 8.448 8.399 1.00 71.06 647 LEU A O 1
ATOM 4878 N N . ILE A 1 648 ? 8.325 10.567 7.759 1.00 77.94 648 ILE A N 1
ATOM 4879 C CA . ILE A 1 648 ? 7.057 10.660 7.029 1.00 77.94 648 ILE A CA 1
ATOM 4880 C C . ILE A 1 648 ? 7.399 11.312 5.685 1.00 77.94 648 ILE A C 1
ATOM 4882 O O . ILE A 1 648 ? 8.298 12.163 5.649 1.00 77.94 648 ILE A O 1
ATOM 4886 N N . PRO A 1 649 ? 6.753 10.927 4.570 1.00 81.56 649 PRO A N 1
ATOM 4887 C CA . PRO A 1 649 ? 6.881 11.671 3.324 1.00 81.56 649 PRO A CA 1
ATOM 4888 C C . PRO A 1 649 ? 6.600 13.167 3.561 1.00 81.56 649 PRO A C 1
ATOM 4890 O O . PRO A 1 649 ? 5.814 13.536 4.429 1.00 81.56 649 PRO A O 1
ATOM 4893 N N . THR A 1 650 ? 7.273 14.061 2.844 1.00 81.69 650 THR A N 1
ATOM 4894 C CA . THR A 1 650 ? 7.055 15.516 3.007 1.00 81.69 650 THR A CA 1
ATOM 4895 C C . THR A 1 650 ? 5.847 16.004 2.218 1.00 81.69 650 THR A C 1
ATOM 4897 O O . THR A 1 650 ? 5.184 16.968 2.595 1.00 81.69 650 THR A O 1
ATOM 4900 N N . THR A 1 651 ? 5.546 15.309 1.129 1.00 82.62 651 THR A N 1
ATOM 4901 C CA . THR A 1 651 ? 4.425 15.553 0.229 1.00 82.62 651 THR A CA 1
ATOM 4902 C C . THR A 1 651 ? 3.806 14.223 -0.148 1.00 82.62 651 THR A C 1
ATOM 4904 O O . THR A 1 651 ? 4.483 13.195 -0.165 1.00 82.62 651 THR A O 1
ATOM 4907 N N . ARG A 1 652 ? 2.529 14.245 -0.503 1.00 81.38 652 ARG A N 1
ATOM 4908 C CA . ARG A 1 652 ? 1.878 13.094 -1.116 1.00 81.38 652 ARG A CA 1
ATOM 4909 C C . ARG A 1 652 ? 2.536 12.751 -2.458 1.00 81.38 652 ARG A C 1
ATOM 4911 O O . ARG A 1 652 ? 2.683 13.633 -3.308 1.00 81.38 652 ARG A O 1
ATOM 4918 N N . ASP A 1 653 ? 2.947 11.499 -2.639 1.00 87.38 653 ASP A N 1
ATOM 4919 C CA . ASP A 1 653 ? 3.658 11.054 -3.845 1.00 87.38 653 ASP A CA 1
ATOM 4920 C C . ASP A 1 653 ? 2.839 10.125 -4.748 1.00 87.38 653 ASP A C 1
ATOM 4922 O O . ASP A 1 653 ? 1.655 9.876 -4.515 1.00 87.38 653 ASP A O 1
ATOM 4926 N N . VAL A 1 654 ? 3.479 9.643 -5.820 1.00 90.81 654 VAL A N 1
ATOM 4927 C CA . VAL A 1 654 ? 2.858 8.753 -6.807 1.00 90.81 654 VAL A CA 1
ATOM 4928 C C . VAL A 1 654 ? 2.274 7.485 -6.173 1.00 90.81 654 VAL A C 1
ATOM 4930 O O . VAL A 1 654 ? 1.231 7.029 -6.630 1.00 90.81 654 VAL A O 1
ATOM 4933 N N . LEU A 1 655 ? 2.877 6.931 -5.112 1.00 92.12 655 LEU A N 1
ATOM 4934 C CA . LEU A 1 655 ? 2.376 5.707 -4.473 1.00 92.12 655 LEU A CA 1
ATOM 4935 C C . LEU A 1 655 ? 1.062 5.993 -3.737 1.00 92.12 655 LEU A C 1
ATOM 4937 O O . LEU A 1 655 ? 0.057 5.325 -3.981 1.00 92.12 655 LEU A O 1
ATOM 4941 N N . ASP A 1 656 ? 1.043 7.056 -2.929 1.00 88.88 656 ASP A N 1
ATOM 4942 C CA . ASP A 1 656 ? -0.144 7.479 -2.175 1.00 88.88 656 ASP A CA 1
ATOM 4943 C C . ASP A 1 656 ? -1.311 7.875 -3.097 1.00 88.88 656 ASP A C 1
ATOM 4945 O O . ASP A 1 656 ? -2.489 7.723 -2.758 1.00 88.88 656 ASP A O 1
ATOM 4949 N N . GLN A 1 657 ? -1.000 8.446 -4.262 1.00 89.62 657 GLN A N 1
ATOM 4950 C CA . GLN A 1 657 ? -1.992 8.835 -5.264 1.00 89.62 657 GLN A CA 1
ATOM 4951 C C . GLN A 1 657 ? -2.535 7.623 -6.031 1.00 89.62 657 GLN A C 1
ATOM 4953 O O . GLN A 1 657 ? -3.739 7.560 -6.278 1.00 89.62 657 GLN A O 1
ATOM 4958 N N . LEU A 1 658 ? -1.692 6.640 -6.366 1.00 93.50 658 LEU A N 1
ATOM 4959 C CA . LEU A 1 658 ? -2.135 5.390 -6.989 1.00 93.50 658 LEU A CA 1
ATOM 4960 C C . LEU A 1 658 ? -3.043 4.588 -6.050 1.00 93.50 658 LEU A C 1
ATOM 4962 O O . LEU A 1 658 ? -4.095 4.112 -6.480 1.00 93.50 658 LEU A O 1
ATOM 4966 N N . ASP A 1 659 ? -2.694 4.488 -4.767 1.00 91.00 659 ASP A N 1
ATOM 4967 C CA . ASP A 1 659 ? -3.555 3.843 -3.771 1.00 91.00 659 ASP A CA 1
ATOM 4968 C C . ASP A 1 659 ? -4.870 4.586 -3.568 1.00 91.00 659 ASP A C 1
ATOM 4970 O O . ASP A 1 659 ? -5.911 3.968 -3.359 1.00 91.00 659 ASP A O 1
ATOM 4974 N N . ALA A 1 660 ? -4.852 5.913 -3.653 1.00 91.31 660 ALA A N 1
ATOM 4975 C CA . ALA A 1 660 ? -6.071 6.696 -3.570 1.00 91.31 660 ALA A CA 1
ATOM 4976 C C . ALA A 1 660 ? -6.968 6.516 -4.791 1.00 91.31 660 ALA A C 1
ATOM 4978 O O . ALA A 1 660 ? -8.178 6.402 -4.624 1.00 91.31 660 ALA A O 1
ATOM 4979 N N . LEU A 1 661 ? -6.405 6.419 -5.997 1.00 94.00 661 LEU A N 1
ATOM 4980 C CA . LEU A 1 661 ? -7.173 6.075 -7.192 1.00 94.00 661 LEU A CA 1
ATOM 4981 C C . LEU A 1 661 ? -7.789 4.672 -7.067 1.00 94.00 661 LEU A C 1
ATOM 4983 O O . LEU A 1 661 ? -8.962 4.477 -7.386 1.00 94.00 661 LEU A O 1
ATOM 4987 N N . ALA A 1 662 ? -7.023 3.708 -6.551 1.00 93.62 662 ALA A N 1
ATOM 4988 C CA . ALA A 1 662 ? -7.510 2.365 -6.256 1.00 93.62 662 ALA A CA 1
ATOM 4989 C C . ALA A 1 662 ? -8.652 2.380 -5.220 1.00 93.62 662 ALA A C 1
ATOM 4991 O O . ALA A 1 662 ? -9.706 1.787 -5.449 1.00 93.62 662 ALA A O 1
ATOM 4992 N N . ALA A 1 663 ? -8.483 3.115 -4.119 1.00 91.56 663 ALA A N 1
ATOM 4993 C CA . ALA A 1 663 ? -9.499 3.274 -3.082 1.00 91.56 663 ALA A CA 1
ATOM 4994 C C . ALA A 1 663 ? -10.754 3.995 -3.600 1.00 91.56 663 ALA A C 1
ATOM 4996 O O . ALA A 1 663 ? -11.865 3.585 -3.275 1.00 91.56 663 ALA A O 1
ATOM 4997 N N . LEU A 1 664 ? -10.601 5.013 -4.453 1.00 93.69 664 LEU A N 1
ATOM 4998 C CA . LEU A 1 664 ? -11.711 5.703 -5.112 1.00 93.69 664 LEU A CA 1
ATOM 4999 C C . LEU A 1 664 ? -12.499 4.746 -6.010 1.00 93.69 664 LEU A C 1
ATOM 5001 O O . LEU A 1 664 ? -13.727 4.728 -5.980 1.00 93.69 664 LEU A O 1
ATOM 5005 N N . ARG A 1 665 ? -11.800 3.914 -6.784 1.00 93.56 665 ARG A N 1
ATOM 5006 C CA . ARG A 1 665 ? -12.420 2.895 -7.634 1.00 93.56 665 ARG A CA 1
ATOM 5007 C C . ARG A 1 665 ? -13.205 1.873 -6.810 1.00 93.56 665 ARG A C 1
ATOM 5009 O O . ARG A 1 665 ? -14.318 1.518 -7.195 1.00 93.56 665 ARG A O 1
ATOM 5016 N N . GLU A 1 666 ? -12.671 1.431 -5.672 1.00 92.25 666 GLU A N 1
ATOM 5017 C CA . GLU A 1 666 ? -13.405 0.560 -4.744 1.00 92.25 666 GLU A CA 1
ATOM 5018 C C . GLU A 1 666 ? -14.603 1.260 -4.097 1.00 92.25 666 GLU A C 1
ATOM 5020 O O . GLU A 1 666 ? -15.676 0.665 -4.008 1.00 92.25 666 GLU A O 1
ATOM 5025 N N . PHE A 1 667 ? -14.462 2.530 -3.719 1.00 92.31 667 PHE A N 1
ATOM 5026 C CA . PHE A 1 667 ? -15.539 3.336 -3.149 1.00 92.31 667 PHE A CA 1
ATOM 5027 C C . PHE A 1 667 ? -16.706 3.511 -4.135 1.00 92.31 667 PHE A C 1
ATOM 5029 O O . PHE A 1 667 ? -17.858 3.243 -3.792 1.00 92.31 667 PHE A O 1
ATOM 5036 N N . VAL A 1 668 ? -16.409 3.866 -5.391 1.00 92.19 668 VAL A N 1
ATOM 5037 C CA . VAL A 1 668 ? -17.396 3.992 -6.480 1.00 92.19 668 VAL A CA 1
ATOM 5038 C C . VAL A 1 668 ? -18.089 2.652 -6.750 1.00 92.19 668 VAL A C 1
ATOM 5040 O O . VAL A 1 668 ? -19.314 2.597 -6.879 1.00 92.19 668 VAL A O 1
ATOM 5043 N N . ARG A 1 669 ? -17.326 1.551 -6.763 1.00 93.19 669 ARG A N 1
ATOM 5044 C CA . ARG A 1 669 ? -17.870 0.194 -6.919 1.00 93.19 669 ARG A CA 1
ATOM 5045 C C . ARG A 1 669 ? -18.779 -0.201 -5.751 1.00 93.19 669 ARG A C 1
ATOM 5047 O O . ARG A 1 669 ? -19.802 -0.841 -5.987 1.00 93.19 669 ARG A O 1
ATOM 5054 N N . GLY A 1 670 ? -18.429 0.177 -4.521 1.00 90.88 670 GLY A N 1
ATOM 5055 C CA . GLY A 1 670 ? -19.226 -0.069 -3.315 1.00 90.88 670 GLY A CA 1
ATOM 5056 C C . GLY A 1 670 ? -20.611 0.581 -3.364 1.00 90.88 670 GLY A C 1
ATOM 5057 O O . GLY A 1 670 ? -21.581 -0.012 -2.902 1.00 90.88 670 GLY A O 1
ATOM 5058 N N . HIS A 1 671 ? -20.718 1.733 -4.028 1.00 88.31 671 HIS A N 1
ATOM 5059 C CA . HIS A 1 671 ? -21.977 2.445 -4.269 1.00 88.31 671 HIS A CA 1
ATOM 5060 C C . HIS A 1 671 ? -22.762 1.918 -5.486 1.00 88.31 671 HIS A C 1
ATOM 5062 O O . HIS A 1 671 ? -23.820 2.445 -5.828 1.00 88.31 671 HIS A O 1
ATOM 5068 N N . GLY A 1 672 ? -22.255 0.892 -6.181 1.00 89.06 672 GLY A N 1
ATOM 5069 C CA . GLY A 1 672 ? -22.878 0.360 -7.395 1.00 89.06 672 GLY A CA 1
ATOM 5070 C C . GLY A 1 672 ? -22.850 1.328 -8.585 1.00 89.06 672 GLY A C 1
ATOM 5071 O O . GLY A 1 672 ? -23.632 1.166 -9.522 1.00 89.06 672 GLY A O 1
ATOM 5072 N N . LEU A 1 673 ? -21.968 2.331 -8.558 1.00 90.62 673 LEU A N 1
ATOM 5073 C CA . LEU A 1 673 ? -21.806 3.309 -9.630 1.00 90.62 673 LEU A CA 1
ATOM 5074 C C . LEU A 1 673 ? -20.767 2.835 -10.654 1.00 90.62 673 LEU A C 1
ATOM 5076 O O . LEU A 1 673 ? -19.778 2.182 -10.320 1.00 90.62 673 LEU A O 1
ATOM 5080 N N . THR A 1 674 ? -20.969 3.203 -11.919 1.00 91.19 674 THR A N 1
ATOM 5081 C CA . THR A 1 674 ? -19.906 3.138 -12.930 1.00 91.19 674 THR A CA 1
ATOM 5082 C C . THR A 1 674 ? -19.043 4.405 -12.855 1.00 91.19 674 THR A C 1
ATOM 5084 O O . THR A 1 674 ? -19.544 5.444 -12.420 1.00 91.19 674 THR A O 1
ATOM 5087 N N . PRO A 1 675 ? -17.774 4.377 -13.302 1.00 89.19 675 PRO A N 1
ATOM 5088 C CA . PRO A 1 675 ? -16.914 5.565 -13.314 1.00 89.19 675 PRO A CA 1
ATOM 5089 C C . PRO A 1 675 ? -17.544 6.762 -14.040 1.00 89.19 675 PRO A C 1
ATOM 5091 O O . PRO A 1 675 ? -17.565 7.863 -13.501 1.00 89.19 675 PRO A O 1
ATOM 5094 N N . GLY A 1 676 ? -18.166 6.534 -15.202 1.00 87.06 676 GLY A N 1
ATOM 5095 C CA . GLY A 1 676 ? -18.895 7.580 -15.926 1.00 87.06 676 GLY A CA 1
ATOM 5096 C C . GLY A 1 676 ? -20.123 8.111 -15.172 1.00 87.06 676 GLY A C 1
ATOM 5097 O O . GLY A 1 676 ? -20.400 9.308 -15.210 1.00 87.06 676 GLY A O 1
ATOM 5098 N N . ALA A 1 677 ? -20.841 7.258 -14.429 1.00 87.44 677 ALA A N 1
ATOM 5099 C CA . ALA A 1 677 ? -21.945 7.708 -13.577 1.00 87.44 677 ALA A CA 1
ATOM 5100 C C . ALA A 1 677 ? -21.442 8.528 -12.378 1.00 87.44 677 ALA A C 1
ATOM 5102 O O . ALA A 1 677 ? -22.044 9.544 -12.040 1.00 87.44 677 ALA A O 1
ATOM 5103 N N . ALA A 1 678 ? -20.312 8.143 -11.777 1.00 87.81 678 ALA A N 1
ATOM 5104 C CA . ALA A 1 678 ? -19.655 8.930 -10.737 1.00 87.81 678 ALA A CA 1
ATOM 5105 C C . ALA A 1 678 ? -19.174 10.285 -11.280 1.00 87.81 678 ALA A C 1
ATOM 5107 O O . ALA A 1 678 ? -19.362 11.308 -10.628 1.00 87.81 678 ALA A O 1
ATOM 5108 N N . ALA A 1 679 ? -18.647 10.319 -12.506 1.00 86.75 679 ALA A N 1
ATOM 5109 C CA . ALA A 1 679 ? -18.250 11.553 -13.175 1.00 86.75 679 ALA A CA 1
ATOM 5110 C C . ALA A 1 679 ? -19.436 12.469 -13.504 1.00 86.75 679 ALA A C 1
ATOM 5112 O O . ALA A 1 679 ? -19.239 13.678 -13.583 1.00 86.75 679 ALA A O 1
ATOM 5113 N N . ALA A 1 680 ? -20.645 11.924 -13.675 1.00 85.88 680 ALA A N 1
ATOM 5114 C CA . ALA A 1 680 ? -21.884 12.691 -13.818 1.00 85.88 680 ALA A CA 1
ATOM 5115 C C . ALA A 1 680 ? -22.472 13.145 -12.469 1.00 85.88 680 ALA A C 1
ATOM 5117 O O . ALA A 1 680 ? -23.209 14.124 -12.423 1.00 85.88 680 ALA A O 1
ATOM 5118 N N . LEU A 1 681 ? -22.171 12.445 -11.375 1.00 86.88 681 LEU A N 1
ATOM 5119 C CA . LEU A 1 681 ? -22.650 12.782 -10.033 1.00 86.88 681 LEU A CA 1
ATOM 5120 C C . LEU A 1 681 ? -21.762 13.823 -9.341 1.00 86.88 681 LEU A C 1
ATOM 5122 O O . LEU A 1 681 ? -22.247 14.689 -8.621 1.00 86.88 681 LEU A O 1
ATOM 5126 N N . ILE A 1 682 ? -20.456 13.731 -9.569 1.00 88.06 682 ILE A N 1
ATOM 5127 C CA . ILE A 1 682 ? -19.431 14.530 -8.908 1.00 88.06 682 ILE A CA 1
ATOM 5128 C C . ILE A 1 682 ? -18.895 15.549 -9.908 1.00 88.06 682 ILE A C 1
ATOM 5130 O O . ILE A 1 682 ? -18.551 15.195 -11.032 1.00 88.06 682 ILE A O 1
ATOM 5134 N N . ALA A 1 683 ? -18.814 16.810 -9.510 1.00 84.56 683 ALA A N 1
ATOM 5135 C CA . ALA A 1 683 ? -18.229 17.882 -10.289 1.00 84.56 683 ALA A CA 1
ATOM 5136 C C . ALA A 1 683 ? -16.691 17.757 -10.331 1.00 84.56 683 ALA A C 1
ATOM 5138 O O . ALA A 1 683 ? -16.077 17.424 -9.314 1.00 84.56 683 ALA A O 1
ATOM 5139 N N . PRO A 1 684 ? -16.044 18.074 -11.470 1.00 78.25 684 PRO A N 1
ATOM 5140 C CA . PRO A 1 684 ? -14.579 18.128 -11.582 1.00 78.25 684 PRO A CA 1
ATOM 5141 C C . PRO A 1 684 ? -13.944 19.147 -10.634 1.00 78.25 684 PRO A C 1
ATOM 5143 O O . PRO A 1 684 ? -12.836 18.967 -10.147 1.00 78.25 684 PRO A O 1
ATOM 5146 N N . SER A 1 685 ? -14.646 20.244 -10.356 1.00 75.12 685 SER A N 1
ATOM 5147 C CA . SER A 1 685 ? -14.196 21.265 -9.420 1.00 75.12 685 SER A CA 1
ATOM 5148 C C . SER A 1 685 ? -15.395 21.940 -8.774 1.00 75.12 685 SER A C 1
ATOM 5150 O O . SER A 1 685 ? -16.391 22.212 -9.447 1.00 75.12 685 SER A O 1
ATOM 5152 N N . ALA A 1 686 ? -15.268 22.281 -7.491 1.00 69.06 686 ALA A N 1
ATOM 5153 C CA . ALA A 1 686 ? -16.279 23.036 -6.755 1.00 69.06 686 ALA A CA 1
ATOM 5154 C C . ALA A 1 686 ? -16.514 24.456 -7.325 1.00 69.06 686 ALA A C 1
ATOM 5156 O O . ALA A 1 686 ? -17.574 25.034 -7.099 1.00 69.06 686 ALA A O 1
ATOM 5157 N N . ALA A 1 687 ? -15.550 24.999 -8.087 1.00 69.25 687 ALA A N 1
ATOM 5158 C CA . ALA A 1 687 ? -15.628 26.339 -8.677 1.00 69.25 687 ALA A CA 1
ATOM 5159 C C . ALA A 1 687 ? -16.235 26.360 -10.092 1.00 69.25 687 ALA A C 1
ATOM 5161 O O . ALA A 1 687 ? -17.033 27.237 -10.402 1.00 69.25 687 ALA A O 1
ATOM 5162 N N . ASN A 1 688 ? -15.860 25.405 -10.953 1.00 66.06 688 ASN A N 1
ATOM 5163 C CA . ASN A 1 688 ? -16.262 25.400 -12.369 1.00 66.06 688 ASN A CA 1
ATOM 5164 C C . ASN A 1 688 ? -17.437 24.454 -12.674 1.00 66.06 688 ASN A C 1
ATOM 5166 O O . ASN A 1 688 ? -18.038 24.571 -13.740 1.00 66.06 688 ASN A O 1
ATOM 5170 N N . GLY A 1 689 ? -17.774 23.544 -11.751 1.00 76.38 689 GLY A N 1
ATOM 5171 C CA . GLY A 1 689 ? -18.963 22.702 -11.843 1.00 76.38 689 GLY A CA 1
ATOM 5172 C C . GLY A 1 689 ? -19.022 21.806 -13.079 1.00 76.38 689 GLY A C 1
ATOM 5173 O O . GLY A 1 689 ? -17.999 21.372 -13.612 1.00 76.38 689 GLY A O 1
ATOM 5174 N N . PHE A 1 690 ? -20.245 21.527 -13.530 1.00 82.69 690 PHE A N 1
ATOM 5175 C CA . PHE A 1 690 ? -20.509 20.780 -14.758 1.00 82.69 690 PHE A CA 1
ATOM 5176 C C . PHE A 1 690 ? -20.718 21.712 -15.958 1.00 82.69 690 PHE A C 1
ATOM 5178 O O . PHE A 1 690 ? -21.299 22.791 -15.808 1.00 82.69 690 PHE A O 1
ATOM 5185 N N . PRO A 1 691 ? -20.329 21.288 -17.175 1.00 82.81 691 PRO A N 1
ATOM 5186 C CA . PRO A 1 691 ? -20.656 22.032 -18.383 1.00 82.81 691 PRO A CA 1
ATOM 5187 C C . PRO A 1 691 ? -22.178 22.128 -18.556 1.00 82.81 691 PRO A C 1
ATOM 5189 O O . PRO A 1 691 ? -22.892 21.134 -18.430 1.00 82.81 691 PRO A O 1
ATOM 5192 N N . VAL A 1 692 ? -22.674 23.330 -18.862 1.00 80.81 692 VAL A N 1
ATOM 5193 C CA . VAL A 1 692 ? -24.112 23.572 -19.048 1.00 80.81 692 VAL A CA 1
ATOM 5194 C C . VAL A 1 692 ? -24.595 22.851 -20.315 1.00 80.81 692 VAL A C 1
ATOM 5196 O O . VAL A 1 692 ? -24.039 23.095 -21.394 1.00 80.81 692 VAL A O 1
ATOM 5199 N N . PRO A 1 693 ? -25.619 21.982 -20.227 1.00 81.81 693 PRO A N 1
ATOM 5200 C CA . PRO A 1 693 ? -26.130 21.249 -21.378 1.00 81.81 693 PRO A CA 1
ATOM 5201 C C . PRO A 1 693 ? -26.843 22.171 -22.377 1.00 81.81 693 PRO A C 1
ATOM 5203 O O . PRO A 1 693 ? -27.240 23.297 -22.069 1.00 81.81 693 PRO A O 1
ATOM 5206 N N . ALA A 1 694 ? -27.038 21.674 -23.602 1.00 82.69 694 ALA A N 1
ATOM 5207 C CA . ALA A 1 694 ? -27.860 22.365 -24.589 1.00 82.69 694 ALA A CA 1
ATOM 5208 C C . ALA A 1 694 ? -29.317 22.465 -24.102 1.00 82.69 694 ALA A C 1
ATOM 5210 O O . ALA A 1 694 ? -29.877 21.505 -23.571 1.00 82.69 694 ALA A O 1
ATOM 5211 N N . SER A 1 695 ? -29.940 23.623 -24.308 1.00 83.94 695 SER A N 1
ATOM 5212 C CA . SER A 1 695 ? -31.341 23.849 -23.968 1.00 83.94 695 SER A CA 1
ATOM 5213 C C . SER A 1 695 ? -32.270 23.001 -24.846 1.00 83.94 695 SER A C 1
ATOM 5215 O O . SER A 1 695 ? -32.033 22.792 -26.036 1.00 83.94 695 SER A O 1
ATOM 5217 N N . THR A 1 696 ? -33.349 22.492 -24.250 1.00 86.12 696 THR A N 1
ATOM 5218 C CA . THR A 1 696 ? -34.310 21.590 -24.912 1.00 86.12 696 THR A CA 1
ATOM 5219 C C . THR A 1 696 ? -35.741 22.093 -24.732 1.00 86.12 696 THR A C 1
ATOM 5221 O O . THR A 1 696 ? -36.012 22.925 -23.867 1.00 86.12 696 THR A O 1
ATOM 5224 N N . ALA A 1 697 ? -36.681 21.560 -25.520 1.00 84.81 697 ALA A N 1
ATOM 5225 C CA . ALA A 1 697 ? -38.103 21.892 -25.397 1.00 84.81 697 ALA A CA 1
ATOM 5226 C C . ALA A 1 697 ? -38.685 21.569 -24.005 1.00 84.81 697 ALA A C 1
ATOM 5228 O O . ALA A 1 697 ? -39.599 22.252 -23.556 1.00 84.81 697 ALA A O 1
ATOM 5229 N N . ALA A 1 698 ? -38.128 20.575 -23.302 1.00 83.44 698 ALA A N 1
ATOM 5230 C CA . ALA A 1 698 ? -38.532 20.236 -21.938 1.00 83.44 698 ALA A CA 1
ATOM 5231 C C . ALA A 1 698 ? -38.196 21.360 -20.944 1.00 83.44 698 ALA A C 1
ATOM 5233 O O . ALA A 1 698 ? -39.051 21.743 -20.152 1.00 83.44 698 ALA A O 1
ATOM 5234 N N . HIS A 1 699 ? -37.002 21.959 -21.038 1.00 86.19 699 HIS A N 1
ATOM 5235 C CA . HIS A 1 699 ? -36.623 23.101 -20.196 1.00 86.19 699 HIS A CA 1
ATOM 5236 C C . HIS A 1 699 ? -37.575 24.290 -20.400 1.00 86.19 699 HIS A C 1
ATOM 5238 O O . HIS A 1 699 ? -38.017 24.917 -19.440 1.00 86.19 699 HIS A O 1
ATOM 5244 N N . LEU A 1 700 ? -37.961 24.562 -21.651 1.00 85.50 700 LEU A N 1
ATOM 5245 C CA . LEU A 1 700 ? -38.922 25.619 -21.965 1.00 85.50 700 LEU A CA 1
ATOM 5246 C C . LEU A 1 700 ? -40.333 25.311 -21.429 1.00 85.50 700 LEU A C 1
ATOM 5248 O O . LEU A 1 700 ? -41.025 26.212 -20.950 1.00 85.50 700 LEU A O 1
ATOM 5252 N N . ALA A 1 701 ? -40.758 24.045 -21.462 1.00 86.62 701 ALA A N 1
ATOM 5253 C CA . ALA A 1 701 ? -42.027 23.618 -20.873 1.00 86.62 701 ALA A CA 1
ATOM 5254 C C . ALA A 1 701 ? -42.067 23.869 -19.354 1.00 86.62 701 ALA A C 1
ATOM 5256 O O . ALA A 1 701 ? -43.070 24.356 -18.839 1.00 86.62 701 ALA A O 1
ATOM 5257 N N . VAL A 1 702 ? -40.962 23.622 -18.642 1.00 87.12 702 VAL A N 1
ATOM 5258 C CA . VAL A 1 702 ? -40.851 23.899 -17.199 1.00 87.12 702 VAL A CA 1
ATOM 5259 C C . VAL A 1 702 ? -40.990 25.399 -16.908 1.00 87.12 702 VAL A C 1
ATOM 5261 O O . VAL A 1 702 ? -41.798 25.788 -16.066 1.00 87.12 702 VAL A O 1
ATOM 5264 N N . VAL A 1 703 ? -40.283 26.255 -17.655 1.00 86.25 703 VAL A N 1
ATOM 5265 C CA . VAL A 1 703 ? -40.341 27.723 -17.487 1.00 86.25 703 VAL A CA 1
ATOM 5266 C C . VAL A 1 703 ? -41.738 28.282 -17.790 1.00 86.25 703 VAL A C 1
ATOM 5268 O O . VAL A 1 703 ? -42.254 29.129 -17.059 1.00 86.25 703 VAL A O 1
ATOM 5271 N N . THR A 1 704 ? -42.384 27.800 -18.855 1.00 85.81 704 THR A N 1
ATOM 5272 C CA . THR A 1 704 ? -43.739 28.241 -19.233 1.00 85.81 704 THR A CA 1
ATOM 5273 C C . THR A 1 704 ? -44.801 27.775 -18.235 1.00 85.81 704 THR A C 1
ATOM 5275 O O . THR A 1 704 ? -45.690 28.554 -17.879 1.00 85.81 704 THR A O 1
ATOM 5278 N N . ASN A 1 705 ? -44.683 26.547 -17.719 1.00 86.69 705 ASN A N 1
ATOM 5279 C CA . ASN A 1 705 ? -45.566 26.024 -16.677 1.00 86.69 705 ASN A CA 1
ATOM 5280 C C . ASN A 1 705 ? -45.415 26.779 -15.352 1.00 86.69 705 ASN A C 1
ATOM 5282 O O . ASN A 1 705 ? -46.435 27.133 -14.757 1.00 86.69 705 ASN A O 1
ATOM 5286 N N . ALA A 1 706 ? -44.182 27.076 -14.924 1.00 84.75 706 ALA A N 1
ATOM 5287 C CA . ALA A 1 706 ? -43.915 27.873 -13.727 1.00 84.75 706 ALA A CA 1
ATOM 5288 C C . ALA A 1 706 ? -44.602 29.240 -13.820 1.00 84.75 706 ALA A C 1
ATOM 5290 O O . ALA A 1 706 ? -45.414 29.590 -12.964 1.00 84.75 706 ALA A O 1
ATOM 5291 N N . THR A 1 707 ? -44.382 29.974 -14.912 1.00 82.25 707 THR A N 1
ATOM 5292 C CA . THR A 1 707 ? -44.934 31.328 -15.073 1.00 82.25 707 THR A CA 1
ATOM 5293 C C . THR A 1 707 ? -46.454 31.365 -15.182 1.00 82.25 707 THR A C 1
ATOM 5295 O O . THR A 1 707 ? -47.075 32.324 -14.726 1.00 82.25 707 THR A O 1
ATOM 5298 N N . ARG A 1 708 ? -47.090 30.308 -15.701 1.00 85.25 708 ARG A N 1
ATOM 5299 C CA . ARG A 1 708 ? -48.557 30.188 -15.689 1.00 85.25 708 ARG A CA 1
ATOM 5300 C C . ARG A 1 708 ? -49.129 30.126 -14.267 1.00 85.25 708 ARG A C 1
ATOM 5302 O O . ARG A 1 708 ? -50.258 30.561 -14.051 1.00 85.25 708 ARG A O 1
ATOM 5309 N N . LEU A 1 709 ? -48.376 29.572 -13.318 1.00 85.56 709 LEU A N 1
ATOM 5310 C CA . LEU A 1 709 ? -48.802 29.360 -11.933 1.00 85.56 709 LEU A CA 1
ATOM 5311 C C . LEU A 1 709 ? -48.381 30.501 -10.986 1.00 85.56 709 LEU A C 1
ATOM 5313 O O . LEU A 1 709 ? -49.000 30.660 -9.934 1.00 85.56 709 LEU A O 1
ATOM 5317 N N . ILE A 1 710 ? -47.410 31.341 -11.378 1.00 82.44 710 ILE A N 1
ATOM 5318 C CA . ILE A 1 710 ? -46.941 32.509 -10.604 1.00 82.44 710 ILE A CA 1
ATOM 5319 C C . ILE A 1 710 ? -48.076 33.444 -10.138 1.00 82.44 710 ILE A C 1
ATOM 5321 O O . ILE A 1 710 ? -48.060 33.824 -8.970 1.00 82.44 710 ILE A O 1
ATOM 5325 N N . PRO A 1 711 ? -49.088 33.819 -10.952 1.00 80.69 711 PRO A N 1
ATOM 5326 C CA . PRO A 1 711 ? -50.101 34.786 -10.517 1.00 80.69 711 PRO A CA 1
ATOM 5327 C C . PRO A 1 711 ? -50.864 34.389 -9.242 1.00 80.69 711 PRO A C 1
ATOM 5329 O O . PRO A 1 711 ? -51.332 35.263 -8.518 1.00 80.69 711 PRO A O 1
ATOM 5332 N N . GLY A 1 712 ? -50.978 33.088 -8.942 1.00 75.50 712 GLY A N 1
ATOM 5333 C CA . GLY A 1 712 ? -51.632 32.588 -7.726 1.00 75.50 712 GLY A CA 1
ATOM 5334 C C . GLY A 1 712 ? -50.756 32.610 -6.464 1.00 75.50 712 GLY A C 1
ATOM 5335 O O . GLY A 1 712 ? -51.286 32.498 -5.352 1.00 75.50 712 GLY A O 1
ATOM 5336 N N . SER A 1 713 ? -49.437 32.763 -6.615 1.00 80.38 713 SER A N 1
ATOM 5337 C CA . SER A 1 713 ? -48.458 32.744 -5.520 1.00 80.38 713 SER A CA 1
ATOM 5338 C C . SER A 1 713 ? -47.932 34.126 -5.119 1.00 80.38 713 SER A C 1
ATOM 5340 O O . SER A 1 713 ? -47.223 34.235 -4.122 1.00 80.38 713 SER A O 1
ATOM 5342 N N . LEU A 1 714 ? -48.296 35.188 -5.844 1.00 81.25 714 LEU A N 1
ATOM 5343 C CA . LEU A 1 714 ? -47.889 36.557 -5.517 1.00 81.25 714 LEU A CA 1
ATOM 5344 C C . LEU A 1 714 ? -48.525 37.045 -4.201 1.00 81.25 714 LEU A C 1
ATOM 5346 O O . LEU A 1 714 ? -49.687 36.757 -3.890 1.00 81.25 714 LEU A O 1
ATOM 5350 N N . PHE A 1 715 ? -47.762 37.832 -3.442 1.00 82.12 715 PHE A N 1
ATOM 5351 C CA . PHE A 1 715 ? -48.269 38.599 -2.308 1.00 82.12 715 PHE A CA 1
ATOM 5352 C C . PHE A 1 715 ? -48.961 39.864 -2.824 1.00 82.12 715 PHE A C 1
ATOM 5354 O O . PHE A 1 715 ? -48.327 40.667 -3.508 1.00 82.12 715 PHE A O 1
ATOM 5361 N N . ASP A 1 716 ? -50.243 40.041 -2.503 1.00 81.44 716 ASP A N 1
ATOM 5362 C CA . ASP A 1 716 ? -51.029 41.211 -2.905 1.00 81.44 716 ASP A CA 1
ATOM 5363 C C . ASP A 1 716 ? -50.989 42.292 -1.813 1.00 81.44 716 ASP A C 1
ATOM 5365 O O . ASP A 1 716 ? -51.425 42.072 -0.679 1.00 81.44 716 ASP A O 1
ATOM 5369 N N . MET A 1 717 ? -50.502 43.487 -2.160 1.00 74.69 717 MET A N 1
ATOM 5370 C CA . MET A 1 717 ? -50.445 44.625 -1.240 1.00 74.69 717 MET A CA 1
ATOM 5371 C C . MET A 1 717 ? -51.838 45.141 -0.844 1.00 74.69 717 MET A C 1
ATOM 5373 O O . MET A 1 717 ? -51.972 45.807 0.185 1.00 74.69 717 MET A O 1
ATOM 5377 N N . ASN A 1 718 ? -52.893 44.801 -1.594 1.00 77.19 718 ASN A N 1
ATOM 5378 C CA . ASN A 1 718 ? -54.274 45.173 -1.266 1.00 77.19 718 ASN A CA 1
ATOM 5379 C C . ASN A 1 718 ? -54.810 44.481 0.001 1.00 77.19 718 ASN A C 1
ATOM 5381 O O . ASN A 1 718 ? -55.861 44.871 0.510 1.00 77.19 718 ASN A O 1
ATOM 5385 N N . ILE A 1 719 ? -54.095 43.482 0.532 1.00 79.62 719 ILE A N 1
ATOM 5386 C CA . ILE A 1 719 ? -54.443 42.785 1.778 1.00 79.62 719 ILE A CA 1
ATOM 5387 C C . ILE A 1 719 ? -54.065 43.631 3.010 1.00 79.62 719 ILE A C 1
ATOM 5389 O O . ILE A 1 719 ? -54.719 43.515 4.047 1.00 79.62 719 ILE A O 1
ATOM 5393 N N . LEU A 1 720 ? -53.093 44.550 2.910 1.00 79.44 720 LEU A N 1
ATOM 5394 C CA . LEU A 1 720 ? -52.575 45.339 4.044 1.00 79.44 720 LEU A CA 1
ATOM 5395 C C . LEU A 1 720 ? -53.654 46.082 4.867 1.00 79.44 720 LEU A C 1
ATOM 5397 O O . LEU A 1 720 ? -53.600 46.010 6.096 1.00 79.44 720 LEU A O 1
ATOM 5401 N N . PRO A 1 721 ? -54.672 46.736 4.266 1.00 76.56 721 PRO A N 1
ATOM 5402 C CA . PRO A 1 721 ? -55.734 47.405 5.024 1.00 76.56 721 PRO A CA 1
ATOM 5403 C C . PRO A 1 721 ? -56.641 46.444 5.807 1.00 76.56 721 PRO A C 1
ATOM 5405 O O . PRO A 1 721 ? -57.307 46.862 6.750 1.00 76.56 721 PRO A O 1
ATOM 5408 N N . SER A 1 722 ? -56.681 45.164 5.421 1.00 77.62 722 SER A N 1
ATOM 5409 C CA . SER A 1 722 ? -57.512 44.134 6.059 1.00 77.62 722 SER A CA 1
ATOM 5410 C C . SER A 1 722 ? -56.832 43.430 7.240 1.00 77.62 722 SER A C 1
ATOM 5412 O O . SER A 1 722 ? -57.512 42.760 8.012 1.00 77.62 722 SER A O 1
ATOM 5414 N N . LEU A 1 723 ? -55.517 43.618 7.418 1.00 78.50 723 LEU A N 1
ATOM 5415 C CA . LEU A 1 723 ? -54.704 42.947 8.446 1.00 78.50 723 LEU A CA 1
ATOM 5416 C C . LEU A 1 723 ? -54.749 43.622 9.828 1.00 78.50 723 LEU A C 1
ATOM 5418 O O . LEU A 1 723 ? -54.153 43.114 10.772 1.00 78.50 723 LEU A O 1
ATOM 5422 N N . GLY A 1 724 ? -55.439 44.761 9.964 1.00 74.31 724 GLY A N 1
ATOM 5423 C CA . GLY A 1 724 ? -55.605 45.444 11.255 1.00 74.31 724 GLY A CA 1
ATOM 5424 C C . GLY A 1 724 ? -54.312 46.026 11.841 1.00 74.31 724 GLY A C 1
ATOM 5425 O O . GLY A 1 724 ? -54.197 46.136 13.059 1.00 74.31 724 GLY A O 1
ATOM 5426 N N . LEU A 1 725 ? -53.343 46.384 10.992 1.00 82.12 725 LEU A N 1
ATOM 5427 C CA . LEU A 1 725 ? -52.021 46.852 11.419 1.00 82.12 725 LEU A CA 1
ATOM 5428 C C . LEU A 1 725 ? -52.067 48.247 12.091 1.00 82.12 725 LEU A C 1
ATOM 5430 O O . LEU A 1 725 ? -52.878 49.095 11.694 1.00 82.12 725 LEU A O 1
ATOM 5434 N N . PRO A 1 726 ? -51.182 48.540 13.067 1.00 78.94 726 PRO A N 1
ATOM 5435 C CA . PRO A 1 726 ? -51.140 49.835 13.756 1.00 78.94 726 PRO A CA 1
ATOM 5436 C C . PRO A 1 726 ? -50.843 51.010 12.810 1.00 78.94 726 PRO A C 1
ATOM 5438 O O . PRO A 1 726 ? -49.801 51.052 12.167 1.00 78.94 726 PRO A O 1
ATOM 5441 N N . VAL A 1 727 ? -51.726 52.010 12.733 1.00 71.25 727 VAL A N 1
ATOM 5442 C CA . VAL A 1 727 ? -51.563 53.173 11.822 1.00 71.25 727 VAL A CA 1
ATOM 5443 C C . VAL A 1 727 ? -50.576 54.223 12.373 1.00 71.25 727 VAL A C 1
ATOM 5445 O O . VAL A 1 727 ? -50.046 55.060 11.637 1.00 71.25 727 VAL A O 1
ATOM 5448 N N . GLN A 1 728 ? -50.319 54.190 13.680 1.00 73.50 728 GLN A N 1
ATOM 5449 C CA . GLN A 1 728 ? -49.394 55.077 14.381 1.00 73.50 728 GLN A CA 1
ATOM 5450 C C . GLN A 1 728 ? -48.782 54.341 15.572 1.00 73.50 728 GLN A C 1
ATOM 5452 O O . GLN A 1 728 ? -49.488 53.616 16.273 1.00 73.50 728 GLN A O 1
ATOM 5457 N N . ASP A 1 729 ? -47.493 54.552 15.808 1.00 73.06 729 ASP A N 1
ATOM 5458 C CA . ASP A 1 729 ? -46.848 54.144 17.048 1.00 73.06 729 ASP A CA 1
ATOM 5459 C C . ASP A 1 729 ? -47.156 55.175 18.147 1.00 73.06 729 ASP A C 1
ATOM 5461 O O . ASP A 1 729 ? -47.083 56.387 17.928 1.00 73.06 729 ASP A O 1
ATOM 5465 N N . THR A 1 730 ? -47.537 54.689 19.328 1.00 63.91 730 T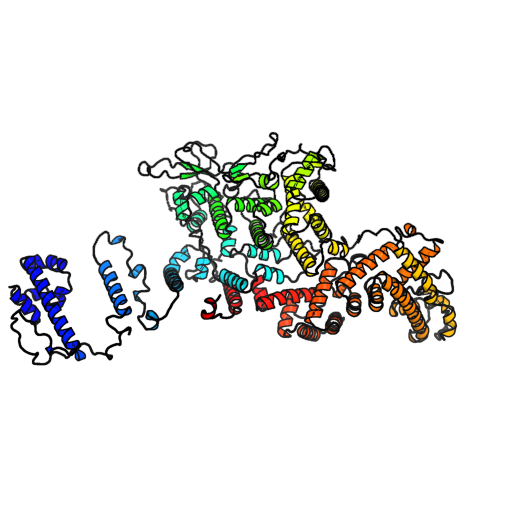HR A N 1
ATOM 5466 C CA . THR A 1 730 ? -47.895 55.500 20.504 1.00 63.91 730 THR A CA 1
ATOM 5467 C C . THR A 1 730 ? -46.686 56.051 21.271 1.00 63.91 730 THR A C 1
ATOM 5469 O O . THR A 1 730 ? -46.854 56.649 22.336 1.00 63.91 730 THR A O 1
ATOM 5472 N N . SER A 1 731 ? -45.471 55.863 20.750 1.00 62.12 731 SER A N 1
ATOM 5473 C CA . SER A 1 731 ? -44.257 56.527 21.229 1.00 62.12 731 SER A CA 1
ATOM 5474 C C . SER A 1 731 ? -44.395 58.063 21.199 1.00 62.12 731 SER A C 1
ATOM 5476 O O . SER A 1 731 ? -45.209 58.622 20.471 1.00 62.12 731 SER A O 1
ATOM 5478 N N . SER A 1 732 ? -43.658 58.779 22.058 1.00 58.88 732 SER A N 1
ATOM 5479 C CA . SER A 1 732 ? -43.701 60.250 22.127 1.00 58.88 732 SER A CA 1
ATOM 5480 C C . SER A 1 732 ? -42.433 60.836 21.497 1.00 58.88 732 SER A C 1
ATOM 5482 O O . SER A 1 732 ? -41.356 60.620 22.061 1.00 58.88 732 SER A O 1
ATOM 5484 N N . PRO A 1 733 ? -42.513 61.590 20.378 1.00 61.31 733 PRO A N 1
ATOM 5485 C CA . PRO A 1 733 ? -43.710 61.972 19.613 1.00 61.31 733 PRO A CA 1
ATOM 5486 C C . PRO A 1 733 ? -44.257 60.836 18.716 1.00 61.31 733 PRO A C 1
ATOM 5488 O O . PRO A 1 733 ? -43.461 60.044 18.219 1.00 61.31 733 PRO A O 1
ATOM 5491 N N . PRO A 1 734 ? -45.582 60.782 18.455 1.00 67.19 734 PRO A N 1
ATOM 5492 C CA . PRO A 1 734 ? -46.207 59.687 17.709 1.00 67.19 734 PRO A CA 1
ATOM 5493 C C . PRO A 1 734 ? -45.738 59.645 16.256 1.00 67.19 734 PRO A C 1
ATOM 5495 O O . PRO A 1 734 ? -45.797 60.646 15.533 1.00 67.19 734 PRO A O 1
ATOM 5498 N N . VAL A 1 735 ? -45.299 58.463 15.822 1.00 75.19 735 VAL A N 1
ATOM 5499 C CA . VAL A 1 735 ? -44.760 58.218 14.481 1.00 75.19 735 VAL A CA 1
ATOM 5500 C C . VAL A 1 735 ? -45.817 57.509 13.636 1.00 75.19 735 VAL A C 1
ATOM 5502 O O . VAL A 1 735 ? -46.268 56.415 13.970 1.00 75.19 735 VAL A O 1
ATOM 5505 N N . LYS A 1 736 ? -46.238 58.129 12.527 1.00 78.06 736 LYS A N 1
ATOM 5506 C CA . LYS A 1 736 ? -47.170 57.510 11.572 1.00 78.06 736 LYS A CA 1
ATOM 5507 C C . LYS A 1 736 ? -46.450 56.406 10.793 1.00 78.06 736 LYS A C 1
ATOM 5509 O O . LYS A 1 736 ? -45.414 56.676 10.189 1.00 78.06 736 LYS A O 1
ATOM 5514 N N . VAL A 1 737 ? -47.023 55.203 10.764 1.00 76.88 737 VAL A N 1
ATOM 5515 C CA . VAL A 1 737 ? -46.454 54.052 10.047 1.00 76.88 737 VAL A CA 1
ATOM 5516 C C . VAL A 1 737 ? -47.244 53.820 8.763 1.00 76.88 737 VAL A C 1
ATOM 5518 O O . VAL A 1 737 ? -48.445 53.557 8.794 1.00 76.88 737 VAL A O 1
ATOM 5521 N N . ASP A 1 738 ? -46.571 53.944 7.620 1.00 81.31 738 ASP A N 1
ATOM 5522 C CA . ASP A 1 738 ? -47.119 53.559 6.320 1.00 81.31 738 ASP A CA 1
ATOM 5523 C C . ASP A 1 738 ? -46.610 52.166 5.942 1.00 81.31 738 ASP A C 1
ATOM 5525 O O . ASP A 1 738 ? -45.509 52.014 5.408 1.00 81.31 738 ASP A O 1
ATOM 5529 N N . TRP A 1 739 ? -47.420 51.145 6.221 1.00 78.62 739 TRP A N 1
ATOM 5530 C CA . TRP A 1 739 ? -47.063 49.744 6.002 1.00 78.62 739 TRP A CA 1
ATOM 5531 C C . TRP A 1 739 ? -46.753 49.399 4.543 1.00 78.62 739 TRP A C 1
ATOM 5533 O O . TRP A 1 739 ? -45.924 48.524 4.305 1.00 78.62 739 TRP A O 1
ATOM 5543 N N . ALA A 1 740 ? -47.332 50.104 3.565 1.00 76.75 740 ALA A N 1
ATOM 5544 C CA . ALA A 1 740 ? -46.987 49.894 2.158 1.00 76.75 740 ALA A CA 1
ATOM 5545 C C . ALA A 1 740 ? -45.542 50.336 1.877 1.00 76.75 740 ALA A C 1
ATOM 5547 O O . ALA A 1 740 ? -44.781 49.624 1.222 1.00 76.75 740 ALA A O 1
ATOM 5548 N N . SER A 1 741 ? -45.131 51.472 2.449 1.00 76.88 741 SER A N 1
ATOM 5549 C CA . SER A 1 741 ? -43.745 51.941 2.362 1.00 76.88 741 SER A CA 1
ATOM 5550 C C . SER A 1 741 ? -42.772 51.055 3.146 1.00 76.88 741 SER A C 1
ATOM 5552 O O . SER A 1 741 ? -41.662 50.821 2.682 1.00 76.88 741 SER A O 1
ATOM 5554 N N . VAL A 1 742 ? -43.191 50.507 4.293 1.00 79.75 742 VAL A N 1
ATOM 5555 C CA . VAL A 1 742 ? -42.369 49.596 5.109 1.00 79.75 742 VAL A CA 1
ATOM 5556 C C . VAL A 1 742 ? -42.102 48.291 4.358 1.00 79.75 742 VAL A C 1
ATOM 5558 O O . VAL A 1 742 ? -40.957 47.855 4.309 1.00 79.75 742 VAL A O 1
ATOM 5561 N N . VAL A 1 743 ? -43.115 47.697 3.716 1.00 78.69 743 VAL A N 1
ATOM 5562 C CA . VAL A 1 743 ? -42.949 46.471 2.912 1.00 78.69 743 VAL A CA 1
ATOM 5563 C C . VAL A 1 743 ? -42.112 46.725 1.650 1.00 78.69 743 VAL A C 1
ATOM 5565 O O . VAL A 1 743 ? -41.291 45.889 1.278 1.00 78.69 743 VAL A O 1
ATOM 5568 N N . ALA A 1 744 ? -42.262 47.887 1.007 1.00 75.62 744 ALA A N 1
ATOM 5569 C CA . ALA A 1 744 ? -41.430 48.259 -0.138 1.00 75.62 744 ALA A CA 1
ATOM 5570 C C . ALA A 1 744 ? -39.961 48.509 0.263 1.00 75.62 744 ALA A C 1
ATOM 5572 O O . ALA A 1 744 ? -39.039 48.046 -0.409 1.00 75.62 744 ALA A O 1
ATOM 5573 N N . ASN A 1 745 ? -39.727 49.200 1.384 1.00 77.62 745 ASN A N 1
ATOM 5574 C CA . ASN A 1 745 ? -38.386 49.515 1.884 1.00 77.62 745 ASN A CA 1
ATOM 5575 C C . ASN A 1 745 ? -37.679 48.303 2.505 1.00 77.62 745 ASN A C 1
ATOM 5577 O O . ASN A 1 745 ? -36.449 48.243 2.477 1.00 77.62 745 ASN A O 1
ATOM 5581 N N . SER A 1 746 ? -38.429 47.333 3.037 1.00 76.62 746 SER A N 1
ATOM 5582 C CA . SER A 1 746 ? -37.874 46.096 3.597 1.00 76.62 746 SER A CA 1
ATOM 5583 C C . SER A 1 746 ? -37.348 45.137 2.529 1.00 76.62 746 SER A C 1
ATOM 5585 O O . SER A 1 746 ? -36.595 44.224 2.865 1.00 76.62 746 SER A O 1
ATOM 5587 N N . LYS A 1 747 ? -37.718 45.337 1.251 1.00 76.25 747 LYS A N 1
ATOM 5588 C CA . LYS A 1 747 ? -37.360 44.470 0.111 1.00 76.25 747 LYS A CA 1
ATOM 5589 C C . LYS A 1 747 ? -37.724 42.992 0.315 1.00 76.25 747 LYS A C 1
ATOM 5591 O O . LYS A 1 747 ? -37.151 42.119 -0.330 1.00 76.25 747 LYS A O 1
ATOM 5596 N N . ILE A 1 748 ? -38.681 42.707 1.201 1.00 78.19 748 ILE A N 1
ATOM 5597 C CA . ILE A 1 748 ? -39.184 41.346 1.436 1.00 78.19 748 ILE A CA 1
ATOM 5598 C C . ILE A 1 748 ? -39.941 40.847 0.210 1.00 78.19 748 ILE A C 1
ATOM 5600 O O . ILE A 1 748 ? -39.879 39.666 -0.107 1.00 78.19 748 ILE A O 1
ATOM 5604 N N . VAL A 1 749 ? -40.641 41.746 -0.481 1.00 77.44 749 VAL A N 1
ATOM 5605 C CA . VAL A 1 749 ? -41.277 41.480 -1.769 1.00 77.44 749 VAL A CA 1
ATOM 5606 C C . VAL A 1 749 ? -40.327 41.973 -2.864 1.00 77.44 749 VAL A C 1
ATOM 5608 O O . VAL A 1 749 ? -39.952 43.145 -2.872 1.00 77.44 749 VAL A O 1
ATOM 5611 N N . GLY A 1 750 ? -39.900 41.069 -3.748 1.00 68.38 750 GLY A N 1
ATOM 5612 C CA . GLY A 1 750 ? -39.027 41.356 -4.886 1.00 68.38 750 GLY A CA 1
ATOM 5613 C C . GLY A 1 750 ? -39.645 42.349 -5.872 1.00 68.38 750 GLY A C 1
ATOM 5614 O O . GLY A 1 750 ? -40.855 42.580 -5.843 1.00 68.38 750 GLY A O 1
ATOM 5615 N N . ASP A 1 751 ? -38.801 42.942 -6.726 1.00 59.97 751 ASP A N 1
ATOM 5616 C CA . ASP A 1 751 ? -39.128 44.149 -7.498 1.00 59.97 751 ASP A CA 1
ATOM 5617 C C . ASP A 1 751 ? -40.464 43.992 -8.263 1.00 59.97 751 ASP A C 1
ATOM 5619 O O . ASP A 1 751 ? -40.579 43.149 -9.165 1.00 59.97 751 ASP A O 1
ATOM 5623 N N . PRO A 1 752 ? -41.515 44.737 -7.879 1.00 49.69 752 PRO A N 1
ATOM 5624 C CA . PRO A 1 752 ? -42.842 44.561 -8.434 1.00 49.69 752 PRO A CA 1
ATOM 5625 C C . PRO A 1 752 ? -42.863 45.099 -9.866 1.00 49.69 752 PRO A C 1
ATOM 5627 O O . PRO A 1 752 ? -43.062 46.290 -10.094 1.00 49.69 752 PRO A O 1
ATOM 5630 N N . SER A 1 753 ? -42.743 44.217 -10.863 1.00 49.75 753 SER A N 1
ATOM 5631 C CA . SER A 1 753 ? -43.043 44.571 -12.267 1.00 49.75 753 SER A CA 1
ATOM 5632 C C . SER A 1 753 ? -44.461 45.157 -12.437 1.00 49.75 753 SER A C 1
ATOM 5634 O O . SER A 1 753 ? -44.745 45.844 -13.418 1.00 49.75 753 SER A O 1
ATOM 5636 N N . THR A 1 754 ? -45.324 44.963 -11.434 1.00 54.22 754 THR A N 1
ATOM 5637 C CA . THR A 1 754 ? -46.591 45.665 -11.212 1.00 54.22 754 THR A CA 1
ATOM 5638 C C . THR A 1 754 ? -46.672 46.151 -9.760 1.00 54.22 754 THR A C 1
ATOM 5640 O O . THR A 1 754 ? -46.644 45.294 -8.879 1.00 54.22 754 THR A O 1
ATOM 5643 N N . PRO A 1 755 ? -46.851 47.458 -9.470 1.00 53.88 755 PRO A N 1
ATOM 5644 C CA . PRO A 1 755 ? -46.706 48.074 -8.133 1.00 53.88 755 PRO A CA 1
ATOM 5645 C C . PRO A 1 755 ? -47.721 47.634 -7.050 1.00 53.88 755 PRO A C 1
ATOM 5647 O O . PRO A 1 755 ? -47.910 48.336 -6.063 1.00 53.88 755 PRO A O 1
ATOM 5650 N N . GLN A 1 756 ? -48.399 46.497 -7.222 1.00 64.19 756 GLN A N 1
ATOM 5651 C CA . GLN A 1 756 ? -49.455 45.994 -6.340 1.00 64.19 756 GLN A CA 1
ATOM 5652 C C . GLN A 1 756 ? -49.265 44.531 -5.910 1.00 64.19 756 GLN A C 1
ATOM 5654 O O . GLN A 1 756 ? -49.897 44.109 -4.944 1.00 64.19 756 GLN A O 1
ATOM 5659 N N . SER A 1 757 ? -48.397 43.745 -6.558 1.00 70.38 757 SER A N 1
ATOM 5660 C CA . SER A 1 757 ? -48.135 42.360 -6.139 1.00 70.38 757 SER A CA 1
ATOM 5661 C C . SER A 1 757 ? -46.731 41.895 -6.519 1.00 70.38 757 SER A C 1
ATOM 5663 O O . SER A 1 757 ? -46.213 42.301 -7.559 1.00 70.38 757 SER A O 1
ATOM 5665 N N . GLY A 1 758 ? -46.122 41.029 -5.704 1.00 75.88 758 GLY A N 1
ATOM 5666 C CA . GLY A 1 758 ? -44.771 40.523 -5.963 1.00 75.88 758 GLY A CA 1
ATOM 5667 C C . GLY A 1 758 ? -44.448 39.202 -5.263 1.00 75.88 758 GLY A C 1
ATOM 5668 O O . GLY A 1 758 ? -45.206 38.719 -4.421 1.00 75.88 758 GLY A O 1
ATOM 5669 N N . LEU A 1 759 ? -43.324 38.606 -5.657 1.00 81.81 759 LEU A N 1
ATOM 5670 C CA . LEU A 1 759 ? -42.779 37.380 -5.071 1.00 81.81 759 LEU A CA 1
ATOM 5671 C C . LEU A 1 759 ? -42.036 37.710 -3.769 1.00 81.81 759 LEU A C 1
ATOM 5673 O O . LEU A 1 759 ? -41.379 38.741 -3.694 1.00 81.81 759 LEU A O 1
ATOM 5677 N N . ILE A 1 760 ? -42.087 36.843 -2.761 1.00 82.38 760 ILE A N 1
ATOM 5678 C CA . ILE A 1 760 ? -41.272 36.995 -1.550 1.00 82.38 760 ILE A CA 1
ATOM 5679 C C . ILE A 1 760 ? -39.827 36.605 -1.863 1.00 82.38 760 ILE A C 1
ATOM 5681 O O . ILE A 1 760 ? -39.586 35.546 -2.433 1.00 82.38 760 ILE A O 1
ATOM 5685 N N . ALA A 1 761 ? -38.898 37.489 -1.507 1.00 77.50 761 ALA A N 1
ATOM 5686 C CA . ALA A 1 761 ? -37.460 37.394 -1.739 1.00 77.50 761 ALA A CA 1
ATOM 5687 C C . ALA A 1 761 ? -36.651 37.084 -0.465 1.00 77.50 761 ALA A C 1
ATOM 5689 O O . ALA A 1 761 ? -35.441 36.898 -0.556 1.00 77.50 761 ALA A O 1
ATOM 5690 N N . ILE A 1 762 ? -37.287 37.081 0.715 1.00 78.31 762 ILE A N 1
ATOM 5691 C CA . ILE A 1 762 ? -36.653 36.759 2.003 1.00 78.31 762 ILE A CA 1
ATOM 5692 C C . ILE A 1 762 ? -37.363 35.555 2.624 1.00 78.31 762 ILE A C 1
ATOM 5694 O O . ILE A 1 762 ? -38.515 35.656 3.065 1.00 78.31 762 ILE A O 1
ATOM 5698 N N . GLU A 1 763 ? -36.666 34.418 2.654 1.00 69.38 763 GLU A N 1
ATOM 5699 C CA . GLU A 1 763 ? -37.273 33.129 2.980 1.00 69.38 763 GLU A CA 1
ATOM 5700 C C . GLU A 1 763 ? -37.382 32.822 4.491 1.00 69.38 763 GLU A C 1
ATOM 5702 O O . GLU A 1 763 ? -38.330 32.151 4.906 1.00 69.38 763 GLU A O 1
ATOM 5707 N N . THR A 1 764 ? -36.507 33.332 5.361 1.00 74.62 764 THR A N 1
ATOM 5708 C CA . THR A 1 764 ? -36.621 33.040 6.806 1.00 74.62 764 THR A CA 1
ATOM 5709 C C . THR A 1 764 ? -37.509 34.056 7.529 1.00 74.62 764 THR A C 1
ATOM 5711 O O . THR A 1 764 ? -37.475 35.256 7.253 1.00 74.62 764 THR A O 1
ATOM 5714 N N . GLU A 1 765 ? -38.322 33.585 8.477 1.00 76.25 765 GLU A N 1
ATOM 5715 C CA . GLU A 1 765 ? -39.193 34.459 9.274 1.00 76.25 765 GLU A CA 1
ATOM 5716 C C . GLU A 1 765 ? -38.389 35.437 10.143 1.00 76.25 765 GLU A C 1
ATOM 5718 O O . GLU A 1 765 ? -38.735 36.614 10.211 1.00 76.25 765 GLU A O 1
ATOM 5723 N N . ALA A 1 766 ? -37.264 34.990 10.710 1.00 76.69 766 ALA A N 1
ATOM 5724 C CA . ALA A 1 766 ? -36.360 35.831 11.495 1.00 76.69 766 ALA A CA 1
ATOM 5725 C C . ALA A 1 766 ? -35.713 36.949 10.653 1.00 76.69 766 ALA A C 1
ATOM 5727 O O . ALA A 1 766 ? -35.618 38.094 11.104 1.00 76.69 766 ALA A O 1
ATOM 5728 N N . ASP A 1 767 ? -35.317 36.660 9.408 1.00 78.81 767 ASP A N 1
ATOM 5729 C CA . ASP A 1 767 ? -34.779 37.688 8.511 1.00 78.81 767 ASP A CA 1
ATOM 5730 C C . ASP A 1 767 ? -35.875 38.639 8.030 1.00 78.81 767 ASP A C 1
ATOM 5732 O O . ASP A 1 767 ? -35.619 39.837 7.889 1.00 78.81 767 ASP A O 1
ATOM 5736 N N . ARG A 1 768 ? -37.108 38.147 7.831 1.00 81.19 768 ARG A N 1
ATOM 5737 C CA . ARG A 1 768 ? -38.270 39.006 7.557 1.00 81.19 768 ARG A CA 1
ATOM 5738 C C . ARG A 1 768 ? -38.544 39.945 8.723 1.00 81.19 768 ARG A C 1
ATOM 5740 O O . ARG A 1 768 ? -38.722 41.138 8.494 1.00 81.19 768 ARG A O 1
ATOM 5747 N N . GLU A 1 769 ? -38.527 39.446 9.955 1.00 81.69 769 GLU A N 1
ATOM 5748 C CA . GLU A 1 769 ? -38.686 40.265 11.157 1.00 81.69 769 GLU A CA 1
ATOM 5749 C C . GLU A 1 769 ? -37.584 41.333 11.237 1.00 81.69 769 GLU A C 1
ATOM 5751 O O . GLU A 1 769 ? -37.880 42.522 11.365 1.00 81.69 769 GLU A O 1
ATOM 5756 N N . SER A 1 770 ? -36.318 40.946 11.047 1.00 82.94 770 SER A N 1
ATOM 5757 C CA . SER A 1 770 ? -35.190 41.886 11.026 1.00 82.94 770 SER A CA 1
ATOM 5758 C C . SER A 1 770 ? -35.307 42.927 9.902 1.00 82.94 770 SER A C 1
ATOM 5760 O O . SER A 1 770 ? -34.992 44.104 10.102 1.00 82.94 770 SER A O 1
ATOM 5762 N N . ALA A 1 771 ? -35.773 42.526 8.716 1.00 82.44 771 ALA A N 1
ATOM 5763 C CA . ALA A 1 771 ? -35.970 43.413 7.573 1.00 82.44 771 ALA A CA 1
ATOM 5764 C C . ALA A 1 771 ? -37.107 44.417 7.811 1.00 82.44 771 ALA A C 1
ATOM 5766 O O . ALA A 1 771 ? -36.954 45.594 7.479 1.00 82.44 771 ALA A O 1
ATOM 5767 N N . ILE A 1 772 ? -38.215 43.988 8.427 1.00 83.06 772 ILE A N 1
ATOM 5768 C CA . ILE A 1 772 ? -39.309 44.880 8.838 1.00 83.06 772 ILE A CA 1
ATOM 5769 C C . ILE A 1 772 ? -38.805 45.858 9.898 1.00 83.06 772 ILE A C 1
ATOM 5771 O O . ILE A 1 772 ? -38.984 47.061 9.729 1.00 83.06 772 ILE A O 1
ATOM 5775 N N . GLN A 1 773 ? -38.105 45.379 10.933 1.00 82.19 773 GLN A N 1
ATOM 5776 C CA . GLN A 1 773 ? -37.551 46.235 11.989 1.00 82.19 773 GLN A CA 1
ATOM 5777 C C . GLN A 1 773 ? -36.613 47.316 11.435 1.00 82.19 773 GLN A C 1
ATOM 5779 O O . GLN A 1 773 ? -36.685 48.468 11.855 1.00 82.19 773 GLN A O 1
ATOM 5784 N N . LYS A 1 774 ? -35.770 46.978 10.451 1.00 82.81 774 LYS A N 1
ATOM 5785 C CA . LYS A 1 774 ? -34.888 47.946 9.773 1.00 82.81 774 LYS A CA 1
ATOM 5786 C C . LYS A 1 774 ? -35.638 48.929 8.870 1.00 82.81 774 LYS A C 1
ATOM 5788 O O . LYS A 1 774 ? -35.137 50.027 8.639 1.00 82.81 774 LYS A O 1
ATOM 5793 N N . ALA A 1 775 ? -36.793 48.537 8.336 1.00 81.81 775 ALA A N 1
ATOM 5794 C CA . ALA A 1 775 ? -37.606 49.352 7.435 1.00 81.81 775 ALA A CA 1
ATOM 5795 C C . ALA A 1 775 ? -38.613 50.262 8.163 1.00 81.81 775 ALA A C 1
ATOM 5797 O O . ALA A 1 775 ? -39.220 51.127 7.525 1.00 81.81 775 ALA A O 1
ATOM 5798 N N . LEU A 1 776 ? -38.796 50.084 9.476 1.00 82.69 776 LEU A N 1
ATOM 5799 C CA . LEU A 1 776 ? -39.635 50.958 10.291 1.00 82.69 776 LEU A CA 1
ATOM 5800 C C . LEU A 1 776 ? -39.042 52.381 10.382 1.00 82.69 776 LEU A C 1
ATOM 5802 O O . LEU A 1 776 ? -37.820 52.550 10.415 1.00 82.69 776 LEU A O 1
ATOM 5806 N N . PRO A 1 777 ? -39.882 53.434 10.446 1.00 78.25 777 PRO A N 1
ATOM 5807 C CA . PRO A 1 777 ? -39.399 54.806 10.577 1.00 78.25 777 PRO A CA 1
ATOM 5808 C C . PRO A 1 777 ? -38.608 55.034 11.878 1.00 78.25 777 PRO A C 1
ATOM 5810 O O . PRO A 1 777 ? -38.939 54.492 12.933 1.00 78.25 777 PRO A O 1
ATOM 5813 N N . THR A 1 778 ? -37.587 55.894 11.830 1.00 73.19 778 THR A N 1
ATOM 5814 C CA . THR A 1 778 ? -36.744 56.227 12.993 1.00 73.19 778 THR A CA 1
ATOM 5815 C C . THR A 1 778 ? -37.571 56.764 14.165 1.00 73.19 778 THR A C 1
ATOM 5817 O O . THR A 1 778 ? -38.256 57.776 14.014 1.00 73.19 778 THR A O 1
ATOM 5820 N N . GLY A 1 779 ? -37.461 56.123 15.333 1.00 65.94 779 GLY A N 1
ATOM 5821 C CA . GLY A 1 779 ? -38.214 56.470 16.549 1.00 65.94 779 GLY A CA 1
ATOM 5822 C C . GLY A 1 779 ? -39.433 55.582 16.823 1.00 65.94 779 GLY A C 1
ATOM 5823 O O . GLY A 1 779 ? -40.085 55.774 17.844 1.00 65.94 779 GLY A O 1
ATOM 5824 N N . CYS A 1 780 ? -39.720 54.615 15.945 1.00 71.56 780 CYS A N 1
ATOM 5825 C CA . CYS A 1 780 ? -40.785 53.633 16.116 1.00 71.56 780 CYS A CA 1
ATOM 5826 C C . CYS A 1 780 ? -40.334 52.449 17.004 1.00 71.56 780 CYS A C 1
ATOM 5828 O O . CYS A 1 780 ? -39.298 51.849 16.729 1.00 71.56 780 CYS A O 1
ATOM 5830 N N . ASN A 1 781 ? -41.105 52.104 18.041 1.00 73.12 781 ASN A N 1
ATOM 5831 C CA . ASN A 1 781 ? -40.846 51.013 18.998 1.00 73.12 781 ASN A CA 1
ATOM 5832 C C . ASN A 1 781 ? -41.870 49.867 18.869 1.00 73.12 781 ASN A C 1
ATOM 5834 O O . ASN A 1 781 ? -42.295 49.296 19.874 1.00 73.12 781 ASN A O 1
ATOM 5838 N N . LEU A 1 782 ? -42.299 49.544 17.646 1.00 78.00 782 LEU A N 1
ATOM 5839 C CA . LEU A 1 782 ? -43.162 48.385 17.408 1.00 78.00 782 LEU A CA 1
ATOM 5840 C C . LEU A 1 782 ? -42.367 47.083 17.567 1.00 78.00 782 LEU A C 1
ATOM 5842 O O . LEU A 1 782 ? -41.246 46.951 17.073 1.00 78.00 782 LEU A O 1
ATOM 5846 N N . THR A 1 783 ? -42.975 46.111 18.235 1.00 77.44 783 THR A N 1
ATOM 5847 C CA . THR A 1 783 ? -42.426 44.767 18.466 1.00 77.44 783 THR A CA 1
ATOM 5848 C C . THR A 1 783 ? -43.058 43.757 17.506 1.00 77.44 783 THR A C 1
ATOM 5850 O O . THR A 1 783 ? -44.088 44.052 16.902 1.00 77.44 783 THR A O 1
ATOM 5853 N N . SER A 1 784 ? -42.477 42.562 17.341 1.00 73.44 784 SER A N 1
ATOM 5854 C CA . SER A 1 784 ? -43.008 41.525 16.430 1.00 73.44 784 SER A CA 1
ATOM 5855 C C . SER A 1 784 ? -44.466 41.165 16.683 1.00 73.44 784 SER A C 1
ATOM 5857 O O . SER A 1 784 ? -45.207 40.902 15.738 1.00 73.44 784 SER A O 1
ATOM 5859 N N . THR A 1 785 ? -44.925 41.262 17.931 1.00 78.38 785 THR A N 1
ATOM 5860 C CA . THR A 1 785 ? -46.331 41.045 18.284 1.00 78.38 785 THR A CA 1
ATOM 5861 C C . THR A 1 785 ? -47.290 42.048 17.638 1.00 78.38 785 THR A C 1
ATOM 5863 O O . THR A 1 785 ? -48.443 41.701 17.394 1.00 78.38 785 THR A O 1
ATOM 5866 N N . ASP A 1 786 ? -46.836 43.261 17.312 1.00 80.44 786 ASP A N 1
ATOM 5867 C CA . ASP A 1 786 ? -47.680 44.326 16.750 1.00 80.44 786 ASP A CA 1
ATOM 5868 C C . ASP A 1 786 ? -47.922 44.169 15.238 1.00 80.44 786 ASP A C 1
ATOM 5870 O O . ASP A 1 786 ? -48.898 44.698 14.702 1.00 80.44 786 ASP A O 1
ATOM 5874 N N . TYR A 1 787 ? -47.050 43.434 14.542 1.00 82.62 787 TYR A N 1
ATOM 5875 C CA . TYR A 1 787 ? -47.149 43.154 13.105 1.00 82.62 787 TYR A CA 1
ATOM 5876 C C . TYR A 1 787 ? -47.157 41.655 12.775 1.00 82.62 787 TYR A C 1
ATOM 5878 O O . TYR A 1 787 ? -46.960 41.276 11.619 1.00 82.62 787 TYR A O 1
ATOM 5886 N N . GLN A 1 788 ? -47.478 40.800 13.750 1.00 83.19 788 GLN A N 1
ATOM 5887 C CA . GLN A 1 788 ? -47.631 39.356 13.548 1.00 83.19 788 GLN A CA 1
ATOM 5888 C C . GLN A 1 788 ? -48.594 38.991 12.398 1.00 83.19 788 GLN A C 1
ATOM 5890 O O . GLN A 1 788 ? -48.226 38.153 11.578 1.00 83.19 788 GLN A O 1
ATOM 5895 N N . PRO A 1 789 ? -49.759 39.656 12.212 1.00 84.44 789 PRO A N 1
ATOM 5896 C CA . PRO A 1 789 ? -50.643 39.352 11.081 1.00 84.44 789 PRO A CA 1
ATOM 5897 C C . PRO A 1 789 ? -49.986 39.576 9.710 1.00 84.44 789 PRO A C 1
ATOM 5899 O O . PRO A 1 789 ? -50.325 38.906 8.733 1.00 84.44 789 PRO A O 1
ATOM 5902 N N . LEU A 1 790 ? -49.033 40.514 9.623 1.00 83.56 790 LEU A N 1
ATOM 5903 C CA . LEU A 1 790 ? -48.245 40.736 8.413 1.00 83.56 790 LEU A CA 1
ATOM 5904 C C . LEU A 1 790 ? -47.259 39.585 8.194 1.00 83.56 790 LEU A C 1
ATOM 5906 O O . LEU A 1 790 ? -47.206 39.064 7.081 1.00 83.56 790 LEU A O 1
ATOM 5910 N N . LEU A 1 791 ? -46.537 39.158 9.235 1.00 83.94 791 LEU A N 1
ATOM 5911 C CA . LEU A 1 791 ? -45.633 38.003 9.172 1.00 83.94 791 LEU A CA 1
ATOM 5912 C C . LEU A 1 791 ? -46.378 36.728 8.755 1.00 83.94 791 LEU A C 1
ATOM 5914 O O . LEU A 1 791 ? -45.936 36.057 7.824 1.00 83.94 791 LEU A O 1
ATOM 5918 N N . ASP A 1 792 ? -47.550 36.461 9.334 1.00 85.00 792 ASP A N 1
ATOM 5919 C CA . ASP A 1 792 ? -48.385 35.303 8.992 1.00 85.00 792 ASP A CA 1
ATOM 5920 C C . ASP A 1 792 ? -48.837 35.346 7.520 1.00 85.00 792 ASP A C 1
ATOM 5922 O O . ASP A 1 792 ? -48.785 34.342 6.805 1.00 85.00 792 ASP A O 1
ATOM 5926 N N . SER A 1 793 ? -49.241 36.525 7.028 1.00 85.19 793 SER A N 1
ATOM 5927 C CA . SER A 1 793 ? -49.660 36.707 5.631 1.00 85.19 793 SER A CA 1
ATOM 5928 C C . SER A 1 793 ? -48.506 36.549 4.630 1.00 85.19 793 SER A C 1
ATOM 5930 O O . SER A 1 793 ? -48.702 35.995 3.543 1.00 85.19 793 SER A O 1
ATOM 5932 N N . LEU A 1 794 ? -47.298 36.987 5.004 1.00 84.31 794 LEU A N 1
ATOM 5933 C CA . LEU A 1 794 ? -46.075 36.784 4.228 1.00 84.31 794 LEU A CA 1
ATOM 5934 C C . LEU A 1 794 ? -45.708 35.296 4.210 1.00 84.31 794 LEU A C 1
ATOM 5936 O O . LEU A 1 794 ? -45.519 34.734 3.136 1.00 84.31 794 LEU A O 1
ATOM 5940 N N . SER A 1 795 ? -45.719 34.618 5.358 1.00 85.31 795 SER A N 1
ATOM 5941 C CA . SER A 1 795 ? -45.485 33.171 5.445 1.00 85.31 795 SER A CA 1
ATOM 5942 C C . SER A 1 795 ? -46.504 32.368 4.614 1.00 85.31 795 SER A C 1
ATOM 5944 O O . SER A 1 795 ? -46.132 31.422 3.921 1.00 85.31 795 SER A O 1
ATOM 5946 N N . ALA A 1 796 ? -47.777 32.778 4.572 1.00 85.94 796 ALA A N 1
ATOM 5947 C CA . ALA A 1 796 ? -48.799 32.134 3.739 1.00 85.94 796 ALA A CA 1
ATOM 5948 C C . ALA A 1 796 ? -48.599 32.365 2.226 1.00 85.94 796 ALA A C 1
ATOM 5950 O O . ALA A 1 796 ? -48.876 31.483 1.409 1.00 85.94 796 ALA A O 1
ATOM 5951 N N . ALA A 1 797 ? -48.143 33.550 1.809 1.00 84.06 797 ALA A N 1
ATOM 5952 C CA . ALA A 1 797 ? -47.763 33.793 0.415 1.00 84.06 797 ALA A CA 1
ATOM 5953 C C . ALA A 1 797 ? -46.508 32.997 0.027 1.00 84.06 797 ALA A C 1
ATOM 5955 O O . ALA A 1 797 ? -46.454 32.433 -1.063 1.00 84.06 797 ALA A O 1
ATOM 5956 N N . GLN A 1 798 ? -45.564 32.852 0.950 1.00 84.06 798 GLN A N 1
ATOM 5957 C CA . GLN A 1 798 ? -44.349 32.076 0.751 1.00 84.06 798 GLN A CA 1
ATOM 5958 C C . GLN A 1 798 ? -44.652 30.585 0.553 1.00 84.06 798 GLN A C 1
ATOM 5960 O O . GLN A 1 798 ? -44.189 29.982 -0.410 1.00 84.06 798 GLN A O 1
ATOM 5965 N N . GLN A 1 799 ? -45.513 30.002 1.392 1.00 85.31 799 GLN A N 1
ATOM 5966 C CA . GLN A 1 799 ? -45.974 28.617 1.227 1.00 85.31 799 GLN A CA 1
ATOM 5967 C C . GLN A 1 799 ? -46.641 28.383 -0.137 1.00 85.31 799 GLN A C 1
ATOM 5969 O O . GLN A 1 799 ? -46.475 27.323 -0.740 1.00 85.31 799 GLN A O 1
ATOM 5974 N N . ARG A 1 800 ? -47.367 29.379 -0.668 1.00 86.31 800 ARG A N 1
ATOM 5975 C CA . ARG A 1 800 ? -47.933 29.303 -2.025 1.00 86.31 800 ARG A CA 1
ATOM 5976 C C . ARG A 1 800 ? -46.858 29.333 -3.110 1.00 86.31 800 ARG A C 1
ATOM 5978 O O . ARG A 1 800 ? -47.041 28.677 -4.130 1.00 86.31 800 ARG A O 1
ATOM 5985 N N . GLN A 1 801 ? -45.761 30.068 -2.924 1.00 85.50 801 GLN A N 1
ATOM 5986 C CA . GLN A 1 801 ? -44.630 30.032 -3.857 1.00 85.50 801 GLN A CA 1
ATOM 5987 C C . GLN A 1 801 ? -43.944 28.669 -3.846 1.00 85.50 801 GLN A C 1
ATOM 5989 O O . GLN A 1 801 ? -43.707 28.126 -4.923 1.00 85.50 801 GLN A O 1
ATOM 5994 N N . TYR A 1 802 ? -43.723 28.098 -2.659 1.00 85.38 802 TYR A N 1
ATOM 5995 C CA . TYR A 1 802 ? -43.167 26.753 -2.507 1.00 85.38 802 TYR A CA 1
ATOM 5996 C C . TYR A 1 802 ? -44.040 25.700 -3.183 1.00 85.38 802 TYR A C 1
ATOM 5998 O O . TYR A 1 802 ? -43.550 24.931 -3.997 1.00 85.38 802 TYR A O 1
ATOM 6006 N N . GLY A 1 803 ? -45.364 25.758 -3.009 1.00 85.50 803 GLY A N 1
ATOM 6007 C CA . GLY A 1 803 ? -46.270 24.848 -3.717 1.00 85.50 803 GLY A CA 1
ATOM 6008 C C . GLY A 1 803 ? -46.163 24.917 -5.251 1.00 85.50 803 GLY A C 1
ATOM 6009 O O . GLY A 1 803 ? -46.361 23.906 -5.926 1.00 85.50 803 GLY A O 1
ATOM 6010 N N . VAL A 1 804 ? -45.827 26.083 -5.822 1.00 86.38 804 VAL A N 1
ATOM 6011 C CA . VAL A 1 804 ? -45.611 26.236 -7.272 1.00 86.38 804 VAL A CA 1
ATOM 6012 C C . VAL A 1 804 ? -44.257 25.672 -7.700 1.00 86.38 804 VAL A C 1
ATOM 6014 O O . VAL A 1 804 ? -44.199 24.948 -8.696 1.00 86.38 804 VAL A O 1
ATOM 6017 N N . THR A 1 805 ? -43.178 25.982 -6.975 1.00 85.25 805 THR A N 1
ATOM 6018 C CA . THR A 1 805 ? -41.842 25.446 -7.280 1.00 85.25 805 THR A CA 1
ATOM 6019 C C . THR A 1 805 ? -41.805 23.935 -7.107 1.00 85.25 805 THR A C 1
ATOM 6021 O O . THR A 1 805 ? -41.358 23.241 -8.016 1.00 85.25 805 THR A O 1
ATOM 6024 N N . ASP A 1 806 ? -42.369 23.425 -6.013 1.00 84.75 806 ASP A N 1
ATOM 6025 C CA . ASP A 1 806 ? -42.388 22.005 -5.669 1.00 84.75 806 ASP A CA 1
ATOM 6026 C C . ASP A 1 806 ? -43.183 21.186 -6.682 1.00 84.75 806 ASP A C 1
ATOM 6028 O O . ASP A 1 806 ? -42.744 20.117 -7.102 1.00 84.75 806 ASP A O 1
ATOM 6032 N N . GLY A 1 807 ? -44.329 21.703 -7.133 1.00 84.69 807 GLY A N 1
ATOM 6033 C CA . GLY A 1 807 ? -45.137 21.040 -8.153 1.00 84.69 807 GLY A CA 1
ATOM 6034 C C . GLY A 1 807 ? -44.435 20.972 -9.512 1.00 84.69 807 GLY A C 1
ATOM 6035 O O . GLY A 1 807 ? -44.402 19.916 -10.140 1.00 84.69 807 GLY A O 1
ATOM 6036 N N . VAL A 1 808 ? -43.854 22.088 -9.968 1.00 86.56 808 VAL A N 1
ATOM 6037 C CA . VAL A 1 808 ? -43.267 22.190 -11.315 1.00 86.56 808 VAL A CA 1
ATOM 6038 C C . VAL A 1 808 ? -41.903 21.503 -11.405 1.00 86.56 808 VAL A C 1
ATOM 6040 O O . VAL A 1 808 ? -41.655 20.742 -12.342 1.00 86.56 808 VAL A O 1
ATOM 6043 N N . LEU A 1 809 ? -41.011 21.754 -10.445 1.00 85.62 809 LEU A N 1
ATOM 6044 C CA . LEU A 1 809 ? -39.688 21.132 -10.418 1.00 85.62 809 LEU A CA 1
ATOM 6045 C C . LEU A 1 809 ? -39.759 19.682 -9.922 1.00 85.62 809 LEU A C 1
ATOM 6047 O O . LEU A 1 809 ? -38.975 18.863 -10.391 1.00 85.62 809 LEU A O 1
ATOM 6051 N N . GLY A 1 810 ? -40.706 19.332 -9.044 1.00 85.12 810 GLY A N 1
ATOM 6052 C CA . GLY A 1 810 ? -40.899 17.955 -8.583 1.00 85.12 810 GLY A CA 1
ATOM 6053 C C . GLY A 1 810 ? -41.282 17.016 -9.726 1.00 85.12 810 GLY A C 1
ATOM 6054 O O . GLY A 1 810 ? -40.692 15.944 -9.864 1.00 85.12 810 GLY A O 1
ATOM 6055 N N . GLU A 1 811 ? -42.183 17.452 -10.615 1.00 84.69 811 GLU A N 1
ATOM 6056 C CA . GLU A 1 811 ? -42.525 16.709 -11.837 1.00 84.69 811 GLU A CA 1
ATOM 6057 C C . GLU A 1 811 ? -41.330 16.610 -12.800 1.00 84.69 811 GLU A C 1
ATOM 6059 O O . GLU A 1 811 ? -41.064 15.543 -13.352 1.00 84.69 811 GLU A O 1
ATOM 6064 N N . ALA A 1 812 ? -40.575 17.699 -12.974 1.00 85.31 812 ALA A N 1
ATOM 6065 C CA . ALA A 1 812 ? -39.445 17.742 -13.901 1.00 85.31 812 ALA A CA 1
ATOM 6066 C C . ALA A 1 812 ? -38.233 16.909 -13.439 1.00 85.31 812 ALA A C 1
ATOM 6068 O O . ALA A 1 812 ? -37.564 16.287 -14.265 1.00 85.31 812 ALA A O 1
ATOM 6069 N N . LEU A 1 813 ? -37.942 16.900 -12.134 1.00 85.69 813 LEU A N 1
ATOM 6070 C CA . LEU A 1 813 ? -36.790 16.219 -11.528 1.00 85.69 813 LEU A CA 1
ATOM 6071 C C . LEU A 1 813 ? -37.132 14.811 -11.010 1.00 85.69 813 LEU A C 1
ATOM 6073 O O . LEU A 1 813 ? -36.229 14.027 -10.714 1.00 85.69 813 LEU A O 1
ATOM 6077 N N . GLY A 1 814 ? -38.422 14.471 -10.915 1.00 85.00 814 GLY A N 1
ATOM 6078 C CA . GLY A 1 814 ? -38.896 13.180 -10.415 1.00 85.00 814 GLY A CA 1
ATOM 6079 C C . GLY A 1 814 ? -38.682 12.989 -8.911 1.00 85.00 814 GLY A C 1
ATOM 6080 O O . GLY A 1 814 ? -38.440 11.863 -8.472 1.00 85.00 814 GLY A O 1
ATOM 6081 N N . LEU A 1 815 ? -38.736 14.075 -8.133 1.00 86.12 815 LEU A N 1
ATOM 6082 C CA . LEU A 1 815 ? -38.587 14.066 -6.676 1.00 86.12 815 LEU A CA 1
ATOM 6083 C C . LEU A 1 815 ? -39.943 14.276 -5.975 1.00 86.12 815 LEU A C 1
ATOM 6085 O O . LEU A 1 815 ? -40.796 14.994 -6.503 1.00 86.12 815 LEU A O 1
ATOM 6089 N N . PRO A 1 816 ? -40.157 13.695 -4.778 1.00 84.31 816 PRO A N 1
ATOM 6090 C CA . PRO A 1 816 ? -41.303 14.030 -3.935 1.00 84.31 816 PRO A CA 1
ATOM 6091 C C . PRO A 1 816 ? -41.329 15.521 -3.577 1.00 84.31 816 PRO A C 1
ATOM 6093 O O . PRO A 1 816 ? -40.281 16.103 -3.282 1.00 84.31 816 PRO A O 1
ATOM 6096 N N . THR A 1 817 ? -42.524 16.112 -3.517 1.00 79.75 817 THR A N 1
ATOM 6097 C CA . THR A 1 817 ? -42.729 17.535 -3.182 1.00 79.75 817 THR A CA 1
ATOM 6098 C C . THR A 1 817 ? -42.047 17.928 -1.872 1.00 79.75 817 THR A C 1
ATOM 6100 O O . THR A 1 817 ? -41.353 18.935 -1.821 1.00 79.75 817 THR A O 1
ATOM 6103 N N . ASP A 1 818 ? -42.129 17.070 -0.853 1.00 78.62 818 ASP A N 1
ATOM 6104 C CA . ASP A 1 818 ? -41.604 17.348 0.491 1.00 78.62 818 ASP A CA 1
ATOM 6105 C C . ASP A 1 818 ? -40.066 17.417 0.532 1.00 78.62 818 ASP A C 1
ATOM 6107 O O . ASP A 1 818 ? -39.481 18.078 1.387 1.00 78.62 818 ASP A O 1
ATOM 6111 N N . THR A 1 819 ? -39.391 16.732 -0.397 1.00 82.38 819 THR A N 1
ATOM 6112 C CA . THR A 1 819 ? -37.920 16.713 -0.468 1.00 82.38 819 THR A CA 1
ATOM 6113 C C . THR A 1 819 ? -37.354 17.899 -1.232 1.00 82.38 819 THR A C 1
ATOM 6115 O O . THR A 1 819 ? -36.238 18.327 -0.953 1.00 82.38 819 THR A O 1
ATOM 6118 N N . LEU A 1 820 ? -38.111 18.440 -2.188 1.00 82.50 820 LEU A N 1
ATOM 6119 C CA . LEU A 1 820 ? -37.619 19.472 -3.089 1.00 82.50 820 LEU A CA 1
ATOM 6120 C C . LEU A 1 820 ? -37.462 20.816 -2.380 1.00 82.50 820 LEU A C 1
ATOM 6122 O O . LEU A 1 820 ? -36.417 21.449 -2.512 1.00 82.50 820 LEU A O 1
ATOM 6126 N N . HIS A 1 821 ? -38.447 21.209 -1.575 1.00 79.12 821 HIS A N 1
ATOM 6127 C CA . HIS A 1 821 ? -38.349 22.433 -0.790 1.00 79.12 821 HIS A CA 1
ATOM 6128 C C . HIS A 1 821 ? -37.142 22.400 0.160 1.00 79.12 821 HIS A C 1
ATOM 6130 O O . HIS A 1 821 ? -36.347 23.338 0.200 1.00 79.12 821 HIS A O 1
ATOM 6136 N N . MET A 1 822 ? -36.950 21.274 0.856 1.00 77.19 822 MET A N 1
ATOM 6137 C CA . MET A 1 822 ? -35.818 21.072 1.766 1.00 77.19 822 MET A CA 1
ATOM 6138 C C . MET A 1 822 ? -34.475 21.035 1.030 1.00 77.19 822 MET A C 1
ATOM 6140 O O . MET A 1 822 ? -33.479 21.517 1.559 1.00 77.19 822 MET A O 1
ATOM 6144 N N . LEU A 1 823 ? -34.441 20.497 -0.193 1.00 82.44 823 LEU A N 1
ATOM 6145 C CA . LEU A 1 823 ? -33.274 20.536 -1.076 1.00 82.44 823 LEU A CA 1
ATOM 6146 C C . LEU A 1 823 ? -32.930 21.985 -1.429 1.00 82.44 823 LEU A C 1
ATOM 6148 O O . LEU A 1 823 ? -31.797 22.410 -1.237 1.00 82.44 823 LEU A O 1
ATOM 6152 N N . MET A 1 824 ? -33.907 22.770 -1.881 1.00 80.31 824 MET A N 1
ATOM 6153 C CA . MET A 1 824 ? -33.668 24.172 -2.222 1.00 80.31 824 MET A CA 1
ATOM 6154 C C . MET A 1 824 ? -33.212 24.965 -0.995 1.00 80.31 824 MET A C 1
ATOM 6156 O O . MET A 1 824 ? -32.215 25.666 -1.086 1.00 80.31 824 MET A O 1
ATOM 6160 N N . GLN A 1 825 ? -33.842 24.771 0.166 1.00 77.06 825 GLN A N 1
ATOM 6161 C CA . GLN A 1 825 ? -33.458 25.444 1.409 1.00 77.06 825 GLN A CA 1
ATOM 6162 C C . GLN A 1 825 ? -32.054 25.054 1.901 1.00 77.06 825 GLN A C 1
ATOM 6164 O O . GLN A 1 825 ? -31.320 25.898 2.414 1.00 77.06 825 GLN A O 1
ATOM 6169 N N . ALA A 1 826 ? -31.669 23.782 1.768 1.00 71.69 826 ALA A N 1
ATOM 6170 C CA . ALA A 1 826 ? -30.355 23.310 2.194 1.00 71.69 826 ALA A CA 1
ATOM 6171 C C . ALA A 1 826 ? -29.219 23.830 1.298 1.00 71.69 826 ALA A C 1
ATOM 6173 O O . ALA A 1 826 ? -28.084 23.942 1.767 1.00 71.69 826 ALA A O 1
ATOM 6174 N N . PHE A 1 827 ? -29.501 24.138 0.026 1.00 71.19 827 PHE A N 1
ATOM 6175 C CA . PHE A 1 827 ? -28.459 24.378 -0.981 1.00 71.19 827 PHE A CA 1
ATOM 6176 C C . PHE A 1 827 ? -28.457 25.786 -1.590 1.00 71.19 827 PHE A C 1
ATOM 6178 O O . PHE A 1 827 ? -27.394 26.245 -2.004 1.00 71.19 827 PHE A O 1
ATOM 6185 N N . GLU A 1 828 ? -29.584 26.502 -1.596 1.00 69.75 828 GLU A N 1
ATOM 6186 C CA . GLU A 1 828 ? -29.699 27.891 -2.056 1.00 69.75 828 GLU A CA 1
ATOM 6187 C C . GLU A 1 828 ? -30.548 28.724 -1.081 1.00 69.75 828 GLU A C 1
ATOM 6189 O O . GLU A 1 828 ? -31.730 28.465 -0.884 1.00 69.75 828 GLU A O 1
ATOM 6194 N N . SER A 1 829 ? -29.990 29.801 -0.519 1.00 64.50 829 SER A N 1
ATOM 6195 C CA . SER A 1 829 ? -30.672 30.617 0.505 1.00 64.50 829 SER A CA 1
ATOM 6196 C C . SER A 1 829 ? -31.955 31.331 0.048 1.00 64.50 829 SER A C 1
ATOM 6198 O O . SER A 1 829 ? -32.689 31.819 0.898 1.00 64.50 829 SER A O 1
ATOM 6200 N N . ASN A 1 830 ? -32.200 31.425 -1.265 1.00 70.44 830 ASN A N 1
ATOM 6201 C CA . ASN A 1 830 ? -33.388 32.034 -1.880 1.00 70.44 830 ASN A CA 1
ATOM 6202 C C . ASN A 1 830 ? -33.809 31.290 -3.167 1.00 70.44 830 ASN A C 1
ATOM 6204 O O . ASN A 1 830 ? -34.235 31.915 -4.146 1.00 70.44 830 ASN A O 1
ATOM 6208 N N . GLY A 1 831 ? -33.617 29.967 -3.219 1.00 75.62 831 GLY A N 1
ATOM 6209 C CA . GLY A 1 831 ? -33.744 29.195 -4.461 1.00 75.62 831 GLY A CA 1
ATOM 6210 C C . GLY A 1 831 ? -35.125 29.298 -5.120 1.00 75.62 831 GLY A C 1
ATOM 6211 O O . GLY A 1 831 ? -35.247 29.338 -6.347 1.00 75.62 831 GLY A O 1
ATOM 6212 N N . SER A 1 832 ? -36.194 29.386 -4.321 1.00 81.31 832 SER A N 1
ATOM 6213 C CA . SER A 1 832 ? -37.559 29.448 -4.863 1.00 81.31 832 SER A CA 1
ATOM 6214 C C . SER A 1 832 ? -37.830 30.798 -5.528 1.00 81.31 832 SER A C 1
ATOM 6216 O O . SER A 1 832 ? -38.431 30.877 -6.604 1.00 81.31 832 SER A O 1
ATOM 6218 N N . TYR A 1 833 ? -37.340 31.877 -4.916 1.00 83.25 833 TYR A N 1
ATOM 6219 C CA . TYR A 1 833 ? -37.441 33.223 -5.468 1.00 83.25 833 TYR A CA 1
ATOM 6220 C C . TYR A 1 833 ? -36.582 33.403 -6.724 1.00 83.25 833 TYR A C 1
ATOM 6222 O O . TYR A 1 833 ? -37.072 33.937 -7.723 1.00 83.25 833 TYR A O 1
ATOM 6230 N N . THR A 1 834 ? -35.315 32.975 -6.703 1.00 82.62 834 THR A N 1
ATOM 6231 C CA . THR A 1 834 ? -34.386 33.132 -7.838 1.00 82.62 834 THR A CA 1
ATOM 6232 C C . THR A 1 834 ? -34.897 32.394 -9.075 1.00 82.62 834 THR A C 1
ATOM 6234 O O . THR A 1 834 ? -34.888 32.959 -10.170 1.00 82.62 834 THR A O 1
ATOM 6237 N N . PHE A 1 835 ? -35.436 31.188 -8.894 1.00 85.50 835 PHE A N 1
ATOM 6238 C CA . PHE A 1 835 ? -36.033 30.405 -9.967 1.00 85.50 835 PHE A CA 1
ATOM 6239 C C . PHE A 1 835 ? -37.273 31.086 -10.574 1.00 85.50 835 PHE A C 1
ATOM 6241 O O . PHE A 1 835 ? -37.340 31.302 -11.790 1.00 85.50 835 PHE A O 1
ATOM 6248 N N . LEU A 1 836 ? -38.255 31.467 -9.745 1.00 86.00 836 LEU A N 1
ATOM 6249 C CA . LEU A 1 836 ? -39.512 32.058 -10.226 1.00 86.00 836 LEU A CA 1
ATOM 6250 C C . LEU A 1 836 ? -39.312 33.456 -10.828 1.00 86.00 836 LEU A C 1
ATOM 6252 O O . LEU A 1 836 ? -39.880 33.762 -11.879 1.00 86.00 836 LEU A O 1
ATOM 6256 N N . SER A 1 837 ? -38.478 34.293 -10.206 1.00 84.00 837 SER A N 1
ATOM 6257 C CA . SER A 1 837 ? -38.136 35.620 -10.738 1.00 84.00 837 SER A CA 1
ATOM 6258 C C . SER A 1 837 ? -37.332 35.523 -12.037 1.00 84.00 837 SER A C 1
ATOM 6260 O O . SER A 1 837 ? -37.570 36.302 -12.966 1.00 84.00 837 SER A O 1
ATOM 6262 N N . GLY A 1 838 ? -36.448 34.527 -12.161 1.00 83.56 838 GLY A N 1
ATOM 6263 C CA . GLY A 1 838 ? -35.757 34.210 -13.406 1.00 83.56 838 GLY A CA 1
ATOM 6264 C C . GLY A 1 838 ? -36.733 33.811 -14.516 1.00 83.56 838 GLY A C 1
ATOM 6265 O O . GLY A 1 838 ? -36.657 34.354 -15.619 1.00 83.56 838 GLY A O 1
ATOM 6266 N N . CYS A 1 839 ? -37.706 32.939 -14.219 1.00 84.25 839 CYS A N 1
ATOM 6267 C CA . CYS A 1 839 ? -38.748 32.530 -15.170 1.00 84.25 839 CYS A CA 1
ATOM 6268 C C . CYS A 1 839 ? -39.607 33.716 -15.640 1.00 84.25 839 CYS A C 1
ATOM 6270 O O . CYS A 1 839 ? -39.901 33.838 -16.833 1.00 84.25 839 CYS A O 1
ATOM 6272 N N . GLN A 1 840 ? -39.968 34.617 -14.720 1.00 82.44 840 GLN A N 1
ATOM 6273 C CA . GLN A 1 840 ? -40.720 35.831 -15.036 1.00 82.44 840 GLN A CA 1
ATOM 6274 C C . GLN A 1 840 ? -39.902 36.790 -15.911 1.00 82.44 840 GLN A C 1
ATOM 6276 O O . GLN A 1 840 ? -40.403 37.268 -16.926 1.00 82.44 840 GLN A O 1
ATOM 6281 N N . THR A 1 841 ? -38.635 37.029 -15.561 1.00 82.56 841 THR A N 1
ATOM 6282 C CA . THR A 1 841 ? -37.722 37.910 -16.313 1.00 82.56 841 THR A CA 1
ATOM 6283 C C . THR A 1 841 ? -37.452 37.382 -17.722 1.00 82.56 841 THR A C 1
ATOM 6285 O O . THR A 1 841 ? -37.376 38.145 -18.683 1.00 82.56 841 THR A O 1
ATOM 6288 N N . PHE A 1 842 ? -37.339 36.063 -17.876 1.00 83.25 842 PHE A N 1
ATOM 6289 C CA . PHE A 1 842 ? -37.100 35.444 -19.174 1.00 83.25 842 PHE A CA 1
ATOM 6290 C C . PHE A 1 842 ? -38.275 35.647 -20.143 1.00 83.25 842 PHE A C 1
ATOM 6292 O O . PHE A 1 842 ? -38.061 36.031 -21.294 1.00 83.25 842 PHE A O 1
ATOM 6299 N N . LEU A 1 843 ? -39.512 35.443 -19.678 1.00 79.00 843 LEU A N 1
ATOM 6300 C CA . LEU A 1 843 ? -40.713 35.570 -20.512 1.00 79.00 843 LEU A CA 1
ATOM 6301 C C . LEU A 1 843 ? -41.148 37.019 -20.754 1.00 79.00 843 LEU A C 1
ATOM 6303 O O . LEU A 1 843 ? -41.790 37.293 -21.765 1.00 79.00 843 LEU A O 1
ATOM 6307 N N . THR A 1 844 ? -40.786 37.962 -19.878 1.00 78.81 844 THR A N 1
ATOM 6308 C CA . THR A 1 844 ? -40.972 39.395 -20.169 1.00 78.81 844 THR A CA 1
ATOM 6309 C C . THR A 1 844 ? -39.978 39.896 -21.215 1.00 78.81 844 THR A C 1
ATOM 6311 O O . THR A 1 844 ? -40.324 40.775 -22.003 1.00 78.81 844 THR A O 1
ATOM 6314 N N . ALA A 1 845 ? -38.773 39.320 -21.272 1.00 79.69 845 ALA A N 1
ATOM 6315 C CA . ALA A 1 845 ? -37.774 39.637 -22.289 1.00 79.69 845 ALA A CA 1
ATOM 6316 C C . ALA A 1 845 ? -38.067 38.994 -23.662 1.00 79.69 845 ALA A C 1
ATOM 6318 O O . ALA A 1 845 ? -37.702 39.570 -24.687 1.00 79.69 845 ALA A O 1
ATOM 6319 N N . HIS A 1 846 ? -38.751 37.841 -23.702 1.00 79.31 846 HIS A N 1
ATOM 6320 C CA . HIS A 1 846 ? -39.001 37.074 -24.930 1.00 79.31 846 HIS A CA 1
ATOM 6321 C C . HIS A 1 846 ? -40.497 36.793 -25.123 1.00 79.31 846 HIS A C 1
ATOM 6323 O O . HIS A 1 846 ? -41.050 35.856 -24.554 1.00 79.31 846 HIS A O 1
ATOM 6329 N N . ALA A 1 847 ? -41.157 37.577 -25.982 1.00 70.75 847 ALA A N 1
ATOM 6330 C CA . ALA A 1 847 ? -42.596 37.452 -26.246 1.00 70.75 847 ALA A CA 1
ATOM 6331 C C . ALA A 1 847 ? -43.006 36.128 -26.935 1.00 70.75 847 ALA A C 1
ATOM 6333 O O . ALA A 1 847 ? -44.165 35.727 -26.850 1.00 70.75 847 ALA A O 1
ATOM 6334 N N . SER A 1 848 ? -42.071 35.456 -27.616 1.00 78.81 848 SER A N 1
ATOM 6335 C CA . SER A 1 848 ? -42.244 34.127 -28.219 1.00 78.81 848 SER A CA 1
ATOM 6336 C C . SER A 1 848 ? -40.960 33.317 -28.007 1.00 78.81 848 SER A C 1
ATOM 6338 O O . SER A 1 848 ? -40.095 33.341 -28.878 1.00 78.81 848 SER A O 1
ATOM 6340 N N . PRO A 1 849 ? -40.796 32.664 -26.846 1.00 80.06 849 PRO A N 1
ATOM 6341 C CA . PRO A 1 849 ? -39.539 32.023 -26.475 1.00 80.06 849 PRO A CA 1
ATOM 6342 C C . PRO A 1 849 ? -39.305 30.729 -27.265 1.00 80.06 849 PRO A C 1
ATOM 6344 O O . PRO A 1 849 ? -40.180 29.862 -27.326 1.00 80.06 849 PRO A O 1
ATOM 6347 N N . GLU A 1 850 ? -38.106 30.562 -27.815 1.00 82.62 850 GLU A N 1
ATOM 6348 C CA . GLU A 1 850 ? -37.629 29.298 -28.376 1.00 82.62 850 GLU A CA 1
ATOM 6349 C C . GLU A 1 850 ? -36.621 28.618 -27.434 1.00 82.62 850 GLU A C 1
ATOM 6351 O O . GLU A 1 850 ? -35.980 29.279 -26.612 1.00 82.62 850 GLU A O 1
ATOM 6356 N N . PRO A 1 851 ? -36.404 27.289 -27.540 1.00 79.56 851 PRO A N 1
ATOM 6357 C CA . PRO A 1 851 ? -35.401 26.608 -26.724 1.00 79.56 851 PRO A CA 1
ATOM 6358 C C . PRO A 1 851 ? -34.003 27.225 -26.858 1.00 79.56 851 PRO A C 1
ATOM 6360 O O . PRO A 1 851 ? -33.255 27.244 -25.887 1.00 79.56 851 PRO A O 1
ATOM 6363 N N . ALA A 1 852 ? -33.644 27.757 -28.030 1.00 81.81 852 ALA A N 1
ATOM 6364 C CA . ALA A 1 852 ? -32.346 28.388 -28.259 1.00 81.81 852 ALA A CA 1
ATOM 6365 C C . ALA A 1 852 ? -32.119 29.647 -27.398 1.00 81.81 852 ALA A C 1
ATOM 6367 O O . ALA A 1 852 ? -30.976 29.901 -27.019 1.00 81.81 852 ALA A O 1
ATOM 6368 N N . ASP A 1 853 ? -33.180 30.369 -27.024 1.00 80.81 853 ASP A N 1
ATOM 6369 C CA . ASP A 1 853 ? -33.103 31.615 -26.244 1.00 80.81 853 ASP A CA 1
ATOM 6370 C C . ASP A 1 853 ? -32.703 31.371 -24.781 1.00 80.81 853 ASP A C 1
ATOM 6372 O O . ASP A 1 853 ? -32.169 32.250 -24.109 1.00 80.81 853 ASP A O 1
ATOM 6376 N N . LEU A 1 854 ? -32.907 30.148 -24.279 1.00 78.06 854 LEU A N 1
ATOM 6377 C CA . LEU A 1 854 ? -32.465 29.742 -22.942 1.00 78.06 854 LEU A CA 1
ATOM 6378 C C . LEU A 1 854 ? -30.949 29.508 -22.869 1.00 78.06 854 LEU A C 1
ATOM 6380 O O . LEU A 1 854 ? -30.384 29.451 -21.772 1.00 78.06 854 LEU A O 1
ATOM 6384 N N . LYS A 1 855 ? -30.272 29.354 -24.011 1.00 77.00 855 LYS A N 1
ATOM 6385 C CA . LYS A 1 855 ? -28.846 29.023 -24.062 1.00 77.00 855 LYS A CA 1
ATOM 6386 C C . LYS A 1 855 ? -28.005 30.150 -23.453 1.00 77.00 855 LYS A C 1
ATOM 6388 O O . LYS A 1 855 ? -28.038 31.282 -23.917 1.00 77.00 855 LYS A O 1
ATOM 6393 N N . GLY A 1 856 ? -27.200 29.818 -22.442 1.00 71.38 856 GLY A N 1
ATOM 6394 C CA . GLY A 1 856 ? -26.335 30.785 -21.752 1.00 71.38 856 GLY A CA 1
ATOM 6395 C C . GLY A 1 856 ? -27.062 31.689 -20.749 1.00 71.38 856 GLY A C 1
ATOM 6396 O O . GLY A 1 856 ? -26.445 32.603 -20.210 1.00 71.38 856 GLY A O 1
ATOM 6397 N N . SER A 1 857 ? -28.349 31.442 -20.482 1.00 79.75 857 SER A N 1
ATOM 6398 C CA . SER A 1 857 ? -29.086 32.121 -19.412 1.00 79.75 857 SER A CA 1
ATOM 6399 C C . SER A 1 857 ? -28.702 31.586 -18.024 1.00 79.75 857 SER A C 1
ATOM 6401 O O . SER A 1 857 ? -28.348 30.414 -17.876 1.00 79.75 857 SER A O 1
ATOM 6403 N N . ALA A 1 858 ? -28.850 32.422 -16.990 1.00 79.75 858 ALA A N 1
ATOM 6404 C CA . ALA A 1 858 ? -28.656 32.022 -15.589 1.00 79.75 858 ALA A CA 1
ATOM 6405 C C . ALA A 1 858 ? -29.654 30.934 -15.122 1.00 79.75 858 ALA A C 1
ATOM 6407 O O . ALA A 1 858 ? -29.370 30.169 -14.202 1.00 79.75 858 ALA A O 1
ATOM 6408 N N . LEU A 1 859 ? -30.807 30.817 -15.792 1.00 82.31 859 LEU A N 1
ATOM 6409 C CA . LEU A 1 859 ? -31.773 29.745 -15.541 1.00 82.31 859 LEU A CA 1
ATOM 6410 C C . LEU A 1 859 ? -31.220 28.376 -15.946 1.00 82.31 859 LEU A C 1
ATOM 6412 O O . LEU A 1 859 ? -31.430 27.398 -15.239 1.00 82.31 859 LEU A O 1
ATOM 6416 N N . MET A 1 860 ? -30.489 28.288 -17.062 1.00 84.81 860 MET A N 1
ATOM 6417 C CA . MET A 1 860 ? -29.906 27.013 -17.495 1.00 84.81 860 MET A CA 1
ATOM 6418 C C . MET A 1 860 ? -28.785 26.543 -16.570 1.00 84.81 860 MET A C 1
ATOM 6420 O O . MET A 1 860 ? -28.644 25.340 -16.365 1.00 84.81 860 MET A O 1
ATOM 6424 N N . THR A 1 861 ? -28.014 27.461 -15.978 1.00 83.69 861 THR A N 1
ATOM 6425 C CA . THR A 1 861 ? -27.040 27.103 -14.936 1.00 83.69 861 THR A CA 1
ATOM 6426 C C . THR A 1 861 ? -27.737 26.587 -13.680 1.00 83.69 861 THR A C 1
ATOM 6428 O O . THR A 1 861 ? -27.335 25.547 -13.172 1.00 83.69 861 THR A O 1
ATOM 6431 N N . GLN A 1 862 ? -28.824 27.232 -13.239 1.00 82.25 862 GLN A N 1
ATOM 6432 C CA . GLN A 1 862 ? -29.619 26.771 -12.092 1.00 82.25 862 GLN A CA 1
ATOM 6433 C C . GLN A 1 862 ? -30.267 25.405 -12.341 1.00 82.25 862 GLN A C 1
ATOM 6435 O O . GLN A 1 862 ? -30.168 24.521 -11.495 1.00 82.25 862 GLN A O 1
ATOM 6440 N N . PHE A 1 863 ? -30.866 25.182 -13.518 1.00 85.88 863 PHE A N 1
ATOM 6441 C CA . PHE A 1 863 ? -31.404 23.869 -13.888 1.00 85.88 863 PHE A CA 1
ATOM 6442 C C . PHE A 1 863 ? -30.334 22.784 -13.863 1.00 85.88 863 PHE A C 1
ATOM 6444 O O . PHE A 1 863 ? -30.597 21.685 -13.382 1.00 85.88 863 PHE A O 1
ATOM 6451 N N . ASN A 1 864 ? -29.135 23.091 -14.364 1.00 86.06 864 ASN A N 1
ATOM 6452 C CA . ASN A 1 864 ? -28.026 22.148 -14.351 1.00 86.06 864 ASN A CA 1
ATOM 6453 C C . ASN A 1 864 ? -27.637 21.781 -12.912 1.00 86.06 864 ASN A C 1
ATOM 6455 O O . ASN A 1 864 ? -27.566 20.602 -12.574 1.00 86.06 864 ASN A O 1
ATOM 6459 N N . THR A 1 865 ? -27.455 22.781 -12.045 1.00 84.50 865 THR A N 1
ATOM 6460 C CA . THR A 1 865 ? -27.123 22.565 -10.632 1.00 84.50 865 THR A CA 1
ATOM 6461 C C . THR A 1 865 ? -28.201 21.741 -9.927 1.00 84.50 865 THR A C 1
ATOM 6463 O O . THR A 1 865 ? -27.889 20.697 -9.356 1.00 84.50 865 THR A O 1
ATOM 6466 N N . LEU A 1 866 ? -29.474 22.134 -10.040 1.00 86.25 866 LEU A N 1
ATOM 6467 C CA . LEU A 1 866 ? -30.598 21.430 -9.414 1.00 86.25 866 LEU A CA 1
ATOM 6468 C C . LEU A 1 866 ? -30.749 19.992 -9.926 1.00 86.25 866 LEU A C 1
ATOM 6470 O O . LEU A 1 866 ? -31.029 19.092 -9.138 1.00 86.25 866 LEU A O 1
ATOM 6474 N N . ALA A 1 867 ? -30.523 19.743 -11.219 1.00 87.56 867 ALA A N 1
ATOM 6475 C CA . ALA A 1 867 ? -30.575 18.395 -11.779 1.00 87.56 867 ALA A CA 1
ATOM 6476 C C . ALA A 1 867 ? -29.493 17.483 -11.180 1.00 87.56 867 ALA A C 1
ATOM 6478 O O . ALA A 1 867 ? -29.796 16.366 -10.758 1.00 87.56 867 ALA A O 1
ATOM 6479 N N . HIS A 1 868 ? -28.250 17.960 -11.077 1.00 87.31 868 HIS A N 1
ATOM 6480 C CA . HIS A 1 868 ? -27.163 17.189 -10.467 1.00 87.31 868 HIS A CA 1
ATOM 6481 C C . HIS A 1 868 ? -27.367 16.983 -8.957 1.00 87.31 868 HIS A C 1
ATOM 6483 O O . HIS A 1 868 ? -27.123 15.890 -8.443 1.00 87.31 868 HIS A O 1
ATOM 6489 N N . GLN A 1 869 ? -27.882 17.987 -8.243 1.00 86.19 869 GLN A N 1
ATOM 6490 C CA . GLN A 1 869 ? -28.251 17.846 -6.830 1.00 86.19 869 GLN A CA 1
ATOM 6491 C C . GLN A 1 869 ? -29.386 16.828 -6.641 1.00 86.19 869 GLN A C 1
ATOM 6493 O O . GLN A 1 869 ? -29.303 15.973 -5.761 1.00 86.19 869 GLN A O 1
ATOM 6498 N N . ALA A 1 870 ? -30.405 16.843 -7.505 1.00 87.88 870 ALA A N 1
ATOM 6499 C CA . ALA A 1 870 ? -31.483 15.856 -7.493 1.00 87.88 870 ALA A CA 1
ATOM 6500 C C . ALA A 1 870 ? -30.970 14.431 -7.757 1.00 87.88 870 ALA A C 1
ATOM 6502 O O . ALA A 1 870 ? -31.432 13.478 -7.123 1.00 87.88 870 ALA A O 1
ATOM 6503 N N . MET A 1 871 ? -29.980 14.271 -8.643 1.00 87.56 871 MET A N 1
ATOM 6504 C CA . MET A 1 871 ? -29.310 12.984 -8.860 1.00 87.56 871 MET A CA 1
ATOM 6505 C C . MET A 1 871 ? -28.609 12.480 -7.591 1.00 87.56 871 MET A C 1
ATOM 6507 O O . MET A 1 871 ? -28.727 11.296 -7.276 1.00 87.56 871 MET A O 1
ATOM 6511 N N . LEU A 1 872 ? -27.945 13.363 -6.837 1.00 87.94 872 LEU A N 1
ATOM 6512 C CA . LEU A 1 872 ? -27.318 13.028 -5.553 1.00 87.94 872 LEU A CA 1
ATOM 6513 C C . LEU A 1 872 ? -28.341 12.620 -4.496 1.00 87.94 872 LEU A C 1
ATOM 6515 O O . LEU A 1 872 ? -28.199 11.559 -3.891 1.00 87.94 872 LEU A O 1
ATOM 6519 N N . VAL A 1 873 ? -29.403 13.407 -4.328 1.00 88.50 873 VAL A N 1
ATOM 6520 C CA . VAL A 1 873 ? -30.493 13.117 -3.383 1.00 88.50 873 VAL A CA 1
ATOM 6521 C C . VAL A 1 873 ? -31.130 11.762 -3.670 1.00 88.50 873 VAL A C 1
ATOM 6523 O O . VAL A 1 873 ? -31.357 10.974 -2.752 1.00 88.50 873 VAL A O 1
ATOM 6526 N N . ARG A 1 874 ? -31.360 11.452 -4.950 1.00 88.00 874 ARG A N 1
ATOM 6527 C CA . ARG A 1 874 ? -31.903 10.160 -5.372 1.00 88.00 874 ARG A CA 1
ATOM 6528 C C . ARG A 1 874 ? -30.925 9.011 -5.139 1.00 88.00 874 ARG A C 1
ATOM 6530 O O . ARG A 1 874 ? -31.364 7.927 -4.768 1.00 88.00 874 ARG A O 1
ATOM 6537 N N . HIS A 1 875 ? -29.633 9.220 -5.383 1.00 87.38 875 HIS A N 1
ATOM 6538 C CA . HIS A 1 875 ? -28.627 8.174 -5.214 1.00 87.38 875 HIS A CA 1
ATOM 6539 C C . HIS A 1 875 ? -28.398 7.828 -3.738 1.00 87.38 875 HIS A C 1
ATOM 6541 O O . HIS A 1 875 ? -28.462 6.657 -3.380 1.00 87.38 875 HIS A O 1
ATOM 6547 N N . CYS A 1 876 ? -28.216 8.837 -2.884 1.00 85.31 876 CYS A N 1
ATOM 6548 C CA . CYS A 1 876 ? -28.014 8.668 -1.441 1.00 85.31 876 CYS A CA 1
ATOM 6549 C C . CYS A 1 876 ? -29.327 8.459 -0.659 1.00 85.31 876 CYS A C 1
ATOM 6551 O O . CYS A 1 876 ? -29.301 8.380 0.567 1.00 85.31 876 CYS A O 1
ATOM 6553 N N . ALA A 1 877 ? -30.475 8.409 -1.350 1.00 85.88 877 ALA A N 1
ATOM 6554 C CA . ALA A 1 877 ? -31.811 8.269 -0.766 1.00 85.88 877 ALA A CA 1
ATOM 6555 C C . ALA A 1 877 ? -32.047 9.214 0.433 1.00 85.88 877 ALA A C 1
ATOM 6557 O O . ALA A 1 877 ? -32.486 8.787 1.506 1.00 85.88 877 ALA A O 1
ATOM 6558 N N . LEU A 1 878 ? -31.716 10.498 0.254 1.00 86.12 878 LEU A N 1
ATOM 6559 C CA . LEU A 1 878 ? -31.811 11.499 1.318 1.00 86.12 878 LEU A CA 1
ATOM 6560 C C . LEU A 1 878 ? -33.278 11.777 1.671 1.00 86.12 878 LEU A C 1
ATOM 6562 O O . LEU A 1 878 ? -34.117 12.008 0.799 1.00 86.12 878 LEU A O 1
ATOM 6566 N N . THR A 1 879 ? -33.583 11.762 2.966 1.00 88.69 879 THR A N 1
ATOM 6567 C CA . THR A 1 879 ? -34.903 12.094 3.517 1.00 88.69 879 THR A CA 1
ATOM 6568 C C . THR A 1 879 ? -35.012 13.600 3.808 1.00 88.69 879 THR A C 1
ATOM 6570 O O . THR A 1 879 ? -33.982 14.278 3.916 1.00 88.69 879 THR A O 1
ATOM 6573 N N . PRO A 1 880 ? -36.225 14.142 4.031 1.00 85.44 880 PRO A N 1
ATOM 6574 C CA . PRO A 1 880 ? -36.393 15.526 4.478 1.00 85.44 880 PRO A CA 1
ATOM 6575 C C . PRO A 1 880 ? -35.606 15.867 5.756 1.00 85.44 880 PRO A C 1
ATOM 6577 O O . PRO A 1 880 ? -35.052 16.959 5.850 1.00 85.44 880 PRO A O 1
ATOM 6580 N N . ALA A 1 881 ? -35.484 14.930 6.705 1.00 85.19 881 ALA A N 1
ATOM 6581 C CA . ALA A 1 881 ? -34.726 15.128 7.944 1.00 85.19 881 ALA A CA 1
ATOM 6582 C C . ALA A 1 881 ? -33.214 15.233 7.682 1.00 85.19 881 ALA A C 1
ATOM 6584 O O . ALA A 1 881 ? -32.540 16.112 8.223 1.00 85.19 881 ALA A O 1
ATOM 6585 N N . SER A 1 882 ? -32.679 14.394 6.789 1.00 84.31 882 SER A N 1
ATOM 6586 C CA . SER A 1 882 ? -31.271 14.479 6.381 1.00 84.31 882 SER A CA 1
ATOM 6587 C C . SER A 1 882 ? -30.954 15.781 5.633 1.00 84.31 882 SER A C 1
ATOM 6589 O O . SER A 1 882 ? -29.917 16.395 5.881 1.00 84.31 882 SER A O 1
ATOM 6591 N N . LEU A 1 883 ? -31.874 16.260 4.784 1.00 85.50 883 LEU A N 1
ATOM 6592 C CA . LEU A 1 883 ? -31.752 17.552 4.100 1.00 85.50 883 LEU A CA 1
ATOM 6593 C C . LEU A 1 883 ? -31.822 18.718 5.093 1.00 85.50 883 LEU A C 1
ATOM 6595 O O . LEU A 1 883 ? -31.044 19.662 4.988 1.00 85.50 883 LEU A O 1
ATOM 6599 N N . GLN A 1 884 ? -32.673 18.621 6.118 1.00 84.69 884 GLN A N 1
ATOM 6600 C CA . GLN A 1 884 ? -32.697 19.595 7.206 1.00 84.69 884 GLN A CA 1
ATOM 6601 C C . GLN A 1 884 ? -31.360 19.649 7.950 1.00 84.69 884 GLN A C 1
ATOM 6603 O O . GLN A 1 884 ? -30.867 20.737 8.231 1.00 84.69 884 GLN A O 1
ATOM 6608 N N . ALA A 1 885 ? -30.741 18.504 8.248 1.00 84.62 885 ALA A N 1
ATOM 6609 C CA . ALA A 1 885 ? -29.419 18.482 8.871 1.00 84.62 885 ALA A CA 1
ATOM 6610 C C . ALA A 1 885 ? -28.351 19.125 7.965 1.00 84.62 885 ALA A C 1
ATOM 6612 O O . ALA A 1 885 ? -27.464 19.821 8.459 1.00 84.62 885 ALA A O 1
ATOM 6613 N N . LEU A 1 886 ? -28.461 18.951 6.642 1.00 85.00 886 LEU A N 1
ATOM 6614 C CA . LEU A 1 886 ? -27.544 19.536 5.658 1.00 85.00 886 LEU A CA 1
ATOM 6615 C C . LEU A 1 886 ? -27.623 21.067 5.553 1.00 85.00 886 LEU A C 1
ATOM 6617 O O . LEU A 1 886 ? -26.662 21.664 5.070 1.00 85.00 886 LEU A O 1
ATOM 6621 N N . THR A 1 887 ? -28.675 21.715 6.075 1.00 82.19 887 THR A N 1
ATOM 6622 C CA . THR A 1 887 ? -28.711 23.188 6.229 1.00 82.19 887 THR A CA 1
ATOM 6623 C C . THR A 1 887 ? -27.551 23.728 7.076 1.00 82.19 887 THR A C 1
ATOM 6625 O O . THR A 1 887 ? -27.223 24.910 6.987 1.00 82.19 887 THR A O 1
ATOM 6628 N N . ASN A 1 888 ? -26.883 22.863 7.852 1.00 85.31 888 ASN A N 1
ATOM 6629 C CA . ASN A 1 888 ? -25.650 23.155 8.577 1.00 85.31 888 ASN A CA 1
ATOM 6630 C C . ASN A 1 888 ? -24.475 22.318 8.017 1.00 85.31 888 ASN A C 1
ATOM 6632 O O . ASN A 1 888 ? -24.107 21.295 8.603 1.00 85.31 888 ASN A O 1
ATOM 6636 N N . PRO A 1 889 ? -23.825 22.739 6.910 1.00 84.81 889 PRO A N 1
ATOM 6637 C CA . PRO A 1 889 ? -22.768 21.958 6.250 1.00 84.81 889 PRO A CA 1
ATOM 6638 C C . PRO A 1 889 ? -21.570 21.618 7.152 1.00 84.81 889 PRO A C 1
ATOM 6640 O O . PRO A 1 889 ? -20.927 20.578 6.980 1.00 84.81 889 PRO A O 1
ATOM 6643 N N . SER A 1 890 ? -21.304 22.441 8.171 1.00 86.75 890 SER A N 1
ATOM 6644 C CA . SER A 1 890 ? -20.229 22.220 9.143 1.00 86.75 890 SER A CA 1
ATOM 6645 C C . SER A 1 890 ? -20.387 20.913 9.933 1.00 86.75 890 SER A C 1
ATOM 6647 O O . SER A 1 890 ? -19.376 20.285 10.262 1.00 86.75 890 SER A O 1
ATOM 6649 N N . TRP A 1 891 ? -21.622 20.445 10.162 1.00 88.75 891 TRP A N 1
ATOM 6650 C CA . TRP A 1 891 ? -21.907 19.164 10.826 1.00 88.75 891 TRP A CA 1
ATOM 6651 C C . TRP A 1 891 ? -21.414 17.965 10.002 1.00 88.75 891 TRP A C 1
ATOM 6653 O O . TRP A 1 891 ? -21.036 16.931 10.551 1.00 88.75 891 TRP A O 1
ATOM 6663 N N . PHE A 1 892 ? -21.337 18.117 8.680 1.00 87.31 892 PHE A N 1
ATOM 6664 C CA . PHE A 1 892 ? -20.823 17.107 7.752 1.00 87.31 892 PHE A CA 1
ATOM 6665 C C . PHE A 1 892 ? -19.339 17.311 7.420 1.00 87.31 892 PHE A C 1
ATOM 6667 O O . PHE A 1 892 ? -18.790 16.634 6.553 1.00 87.31 892 PHE A O 1
ATOM 6674 N N . ASN A 1 893 ? -18.666 18.232 8.125 1.00 86.06 893 ASN A N 1
ATOM 6675 C CA . ASN A 1 893 ? -17.302 18.672 7.834 1.00 86.06 893 ASN A CA 1
ATOM 6676 C C . ASN A 1 893 ? -17.162 19.309 6.436 1.00 86.06 893 ASN A C 1
ATOM 6678 O O . ASN A 1 893 ? -16.099 19.207 5.819 1.00 86.06 893 ASN A O 1
ATOM 6682 N N . LEU A 1 894 ? -18.229 19.934 5.928 1.00 84.75 894 LEU A N 1
ATOM 6683 C CA . LEU A 1 894 ? -18.291 20.598 4.625 1.00 84.75 894 LEU A CA 1
ATOM 6684 C C . LEU A 1 894 ? -18.232 22.120 4.801 1.00 84.75 894 LEU A C 1
ATOM 6686 O O . LEU A 1 894 ? -18.790 22.669 5.750 1.00 84.75 894 LEU A O 1
ATOM 6690 N N . ASP A 1 895 ? -17.555 22.794 3.873 1.00 73.94 895 ASP A N 1
ATOM 6691 C CA . ASP A 1 895 ? -17.363 24.243 3.899 1.00 73.94 895 ASP A CA 1
ATOM 6692 C C . ASP A 1 895 ? -18.296 24.882 2.860 1.00 73.94 895 ASP A C 1
ATOM 6694 O O . ASP A 1 895 ? -18.070 24.761 1.656 1.00 73.94 895 ASP A O 1
ATOM 6698 N N . SER A 1 896 ? -19.350 25.570 3.313 1.00 64.38 896 SER A N 1
ATOM 6699 C CA . SER A 1 896 ? -20.343 26.218 2.432 1.00 64.38 896 SER A CA 1
ATOM 6700 C C . SER A 1 896 ? -19.779 27.385 1.614 1.00 64.38 896 SER A C 1
ATOM 6702 O O . SER A 1 896 ? -20.422 27.877 0.694 1.00 64.38 896 SER A O 1
ATOM 6704 N N . THR A 1 897 ? -18.561 27.828 1.928 1.00 61.72 897 THR A N 1
ATOM 6705 C CA . THR A 1 897 ? -17.839 28.900 1.233 1.00 61.72 897 THR A CA 1
ATOM 6706 C C . THR A 1 897 ? -17.020 28.402 0.036 1.00 61.72 897 THR A C 1
ATOM 6708 O O . THR A 1 897 ? -16.407 29.213 -0.655 1.00 61.72 897 THR A O 1
ATOM 6711 N N . ALA A 1 898 ? -16.998 27.089 -0.234 1.00 58.81 898 ALA A N 1
ATOM 6712 C CA . ALA A 1 898 ? -16.119 26.460 -1.225 1.00 58.81 898 ALA A CA 1
ATOM 6713 C C . ALA A 1 898 ? -16.583 26.567 -2.701 1.00 58.81 898 ALA A C 1
ATOM 6715 O O . ALA A 1 898 ? -16.002 25.908 -3.565 1.00 58.81 898 ALA A O 1
ATOM 6716 N N . GLY A 1 899 ? -17.586 27.400 -3.003 1.00 65.56 899 GLY A N 1
ATOM 6717 C CA . GLY A 1 899 ? -18.121 27.639 -4.354 1.00 65.56 899 GLY A CA 1
ATOM 6718 C C . GLY A 1 899 ? -19.484 26.988 -4.604 1.00 65.56 899 GLY A C 1
ATOM 6719 O O . GLY A 1 899 ? -19.926 26.157 -3.818 1.00 65.56 899 GLY A O 1
ATOM 6720 N N . ASP A 1 900 ? -20.147 27.345 -5.708 1.00 69.12 900 ASP A N 1
ATOM 6721 C CA . ASP A 1 900 ? -21.550 26.979 -5.996 1.00 69.12 900 ASP A CA 1
ATOM 6722 C C . ASP A 1 900 ? -21.795 25.458 -6.124 1.00 69.12 900 ASP A C 1
ATOM 6724 O O . ASP A 1 900 ? -22.925 24.990 -5.998 1.00 69.12 900 ASP A O 1
ATOM 6728 N N . TRP A 1 901 ? -20.737 24.664 -6.338 1.00 74.50 901 TRP A N 1
ATOM 6729 C CA . TRP A 1 901 ? -20.805 23.207 -6.525 1.00 74.50 901 TRP A CA 1
ATOM 6730 C C . TRP A 1 901 ? -20.227 22.408 -5.347 1.00 74.50 901 TRP A C 1
ATOM 6732 O O . TRP A 1 901 ? -19.935 21.221 -5.498 1.00 74.50 901 TRP A O 1
ATOM 6742 N N . TRP A 1 902 ? -20.055 23.023 -4.169 1.00 78.00 902 TRP A N 1
ATOM 6743 C CA . TRP A 1 902 ? -19.416 22.411 -2.990 1.00 78.00 902 TRP A CA 1
ATOM 6744 C C . TRP A 1 902 ? -19.994 21.033 -2.603 1.00 78.00 902 TRP A C 1
ATOM 6746 O O . TRP A 1 902 ? -19.250 20.131 -2.201 1.00 78.00 902 TRP A O 1
ATOM 6756 N N . MET A 1 903 ? -21.306 20.828 -2.775 1.00 76.44 903 MET A N 1
ATOM 6757 C CA . MET A 1 903 ? -21.979 19.568 -2.441 1.00 76.44 903 MET A CA 1
ATOM 6758 C C . MET A 1 903 ? -21.725 18.450 -3.464 1.00 76.44 903 MET A C 1
ATOM 6760 O O . MET A 1 903 ? -21.756 17.274 -3.121 1.00 76.44 903 MET A O 1
ATOM 6764 N N . LEU A 1 904 ? -21.416 18.776 -4.715 1.00 84.56 904 LEU A N 1
ATOM 6765 C CA . LEU A 1 904 ? -21.186 17.776 -5.759 1.00 84.56 904 LEU A CA 1
ATOM 6766 C C . LEU A 1 904 ? -19.705 17.380 -5.794 1.00 84.56 904 LEU A C 1
ATOM 6768 O O . LEU A 1 904 ? -19.118 17.211 -6.850 1.00 84.56 904 LEU A O 1
ATOM 6772 N N . THR A 1 905 ? -19.072 17.253 -4.628 1.00 86.94 905 THR A N 1
ATOM 6773 C CA . THR A 1 905 ? -17.655 16.891 -4.485 1.00 86.94 905 THR A CA 1
ATOM 6774 C C . THR A 1 905 ? -17.508 15.515 -3.836 1.00 86.94 905 THR A C 1
ATOM 6776 O O . THR A 1 905 ? -18.400 15.050 -3.124 1.00 86.94 905 THR A O 1
ATOM 6779 N N . LEU A 1 906 ? -16.354 14.863 -4.029 1.00 88.06 906 LEU A N 1
ATOM 6780 C CA . LEU A 1 906 ? -16.045 13.580 -3.376 1.00 88.06 906 LEU A CA 1
ATOM 6781 C C . LEU A 1 906 ? -16.164 13.648 -1.847 1.00 88.06 906 LEU A C 1
ATOM 6783 O O . LEU A 1 906 ? -16.607 12.690 -1.218 1.00 88.06 906 LEU A O 1
ATOM 6787 N N . LYS A 1 907 ? -15.799 14.791 -1.255 1.00 87.56 907 LYS A N 1
ATOM 6788 C CA . LYS A 1 907 ? -15.893 15.034 0.190 1.00 87.56 907 LYS A CA 1
ATOM 6789 C C . LYS A 1 907 ? -17.329 14.972 0.688 1.00 87.56 907 LYS A C 1
ATOM 6791 O O . LYS A 1 907 ? -17.588 14.357 1.718 1.00 87.56 907 LYS A O 1
ATOM 6796 N N . SER A 1 908 ? -18.246 15.554 -0.068 1.00 88.00 908 SER A N 1
ATOM 6797 C CA . SER A 1 908 ? -19.670 15.541 0.242 1.00 88.00 908 SER A CA 1
ATOM 6798 C C . SER A 1 908 ? -20.257 14.141 0.106 1.00 88.00 908 SER A C 1
ATOM 6800 O O . SER A 1 908 ? -20.914 13.680 1.032 1.00 88.00 908 SER A O 1
ATOM 6802 N N . LEU A 1 909 ? -19.940 13.414 -0.973 1.00 89.94 909 LEU A N 1
ATOM 6803 C CA . LEU A 1 909 ? -20.391 12.027 -1.136 1.00 89.94 909 LEU A CA 1
ATOM 6804 C C . LEU A 1 909 ? -19.883 11.124 0.001 1.00 89.94 909 LEU A C 1
ATOM 6806 O O . LEU A 1 909 ? -20.659 10.369 0.574 1.00 89.94 909 LEU A O 1
ATOM 6810 N N . TYR A 1 910 ? -18.609 11.253 0.384 1.00 90.69 910 TYR A N 1
ATOM 6811 C CA . TYR A 1 910 ? -18.048 10.517 1.520 1.00 90.69 910 TYR A CA 1
ATOM 6812 C C . TYR A 1 910 ? -18.718 10.882 2.854 1.00 90.69 910 TYR A C 1
ATOM 6814 O O . TYR A 1 910 ? -19.006 10.005 3.665 1.00 90.69 910 TYR A O 1
ATOM 6822 N N . ALA A 1 911 ? -18.997 12.165 3.100 1.00 90.75 911 ALA A N 1
ATOM 6823 C CA . ALA A 1 911 ? -19.675 12.595 4.322 1.00 90.75 911 ALA A CA 1
ATOM 6824 C C . ALA A 1 911 ? -21.120 12.072 4.410 1.00 90.75 911 ALA A C 1
ATOM 6826 O O . ALA A 1 911 ? -21.581 11.741 5.506 1.00 90.75 911 ALA A O 1
ATOM 6827 N N . LEU A 1 912 ? -21.815 11.973 3.271 1.00 90.50 912 LEU A N 1
ATOM 6828 C CA . LEU A 1 912 ? -23.150 11.379 3.176 1.00 90.50 912 LEU A CA 1
ATOM 6829 C C . LEU A 1 912 ? -23.116 9.859 3.376 1.00 90.50 912 LEU A C 1
ATOM 6831 O O . LEU A 1 912 ? -23.961 9.338 4.098 1.00 90.50 912 LEU A O 1
ATOM 6835 N N . ASP A 1 913 ? -22.116 9.164 2.833 1.00 90.75 913 ASP A N 1
ATOM 6836 C CA . ASP A 1 913 ? -21.902 7.731 3.083 1.00 90.75 913 ASP A CA 1
ATOM 6837 C C . ASP A 1 913 ? -21.631 7.454 4.574 1.00 90.75 913 ASP A C 1
ATOM 6839 O O . ASP A 1 913 ? -22.254 6.581 5.179 1.00 90.75 913 ASP A O 1
ATOM 6843 N N . CYS A 1 914 ? -20.801 8.279 5.229 1.00 90.88 914 CYS A N 1
ATOM 6844 C CA . CYS A 1 914 ? -20.582 8.195 6.680 1.00 90.88 914 CYS A CA 1
ATOM 6845 C C . CYS A 1 914 ? -21.889 8.360 7.471 1.00 90.88 914 CYS A C 1
ATOM 6847 O O . CYS A 1 914 ? -22.126 7.649 8.450 1.00 90.88 914 CYS A O 1
ATOM 6849 N N . TYR A 1 915 ? -22.739 9.302 7.054 1.00 92.00 915 TYR A N 1
ATOM 6850 C CA . TYR A 1 915 ? -24.042 9.530 7.671 1.00 92.00 915 TYR A CA 1
ATOM 6851 C C . TYR A 1 915 ? -24.993 8.347 7.447 1.00 92.00 915 TYR A C 1
ATOM 6853 O O . TYR A 1 915 ? -25.663 7.911 8.383 1.00 92.00 915 TYR A O 1
ATOM 6861 N N . GLU A 1 916 ? -25.018 7.769 6.245 1.00 91.12 916 GLU A N 1
ATOM 6862 C CA . GLU A 1 916 ? -25.835 6.593 5.946 1.00 91.12 916 GLU A CA 1
ATOM 6863 C C . GLU A 1 916 ? -25.375 5.360 6.740 1.00 91.12 916 GLU A C 1
ATOM 6865 O O . GLU A 1 916 ? -26.204 4.639 7.306 1.00 91.12 916 GLU A O 1
ATOM 6870 N N . ALA A 1 917 ? -24.064 5.132 6.836 1.00 90.75 917 ALA A N 1
ATOM 6871 C CA . ALA A 1 917 ? -23.483 4.064 7.642 1.00 90.75 917 ALA A CA 1
ATOM 6872 C C . ALA A 1 917 ? -23.842 4.219 9.129 1.00 90.75 917 ALA A C 1
ATOM 6874 O O . ALA A 1 917 ? -24.227 3.247 9.785 1.00 90.75 917 ALA A O 1
ATOM 6875 N N . TRP A 1 918 ? -23.793 5.447 9.650 1.00 92.62 918 TRP A N 1
ATOM 6876 C CA . TRP A 1 918 ? -24.202 5.738 11.020 1.00 92.62 918 TRP A CA 1
ATOM 6877 C C . TRP A 1 918 ? -25.698 5.520 11.232 1.00 92.62 918 TRP A C 1
ATOM 6879 O O . TRP A 1 918 ? -26.075 4.824 12.174 1.00 92.62 918 TRP A O 1
ATOM 6889 N N . LYS A 1 919 ? -26.549 5.996 10.316 1.00 92.12 919 LYS A N 1
ATOM 6890 C CA . LYS A 1 919 ? -27.997 5.743 10.345 1.00 92.12 919 LYS A CA 1
ATOM 6891 C C . LYS A 1 919 ? -28.307 4.245 10.406 1.00 92.12 919 LYS A C 1
ATOM 6893 O O . LYS A 1 919 ? -29.129 3.818 11.214 1.00 92.12 919 LYS A O 1
ATOM 6898 N N . LYS A 1 920 ? -27.618 3.431 9.596 1.00 90.88 920 LYS A N 1
ATOM 6899 C CA . LYS A 1 920 ? -27.770 1.964 9.600 1.00 90.88 920 LYS A CA 1
ATOM 6900 C C . LYS A 1 920 ? -27.365 1.338 10.936 1.00 90.88 920 LYS A C 1
ATOM 6902 O O . LYS A 1 920 ? -28.024 0.397 11.370 1.00 90.88 920 LYS A O 1
ATOM 6907 N N . ARG A 1 921 ? -26.308 1.840 11.587 1.00 90.62 921 ARG A N 1
ATOM 6908 C CA . ARG A 1 921 ? -25.843 1.325 12.886 1.00 90.62 921 ARG A CA 1
ATOM 6909 C C . ARG A 1 921 ? -26.741 1.758 14.048 1.00 90.62 921 ARG A C 1
ATOM 6911 O O . ARG A 1 921 ? -27.028 0.929 14.903 1.00 90.62 921 ARG A O 1
ATOM 6918 N N . ALA A 1 922 ? -27.197 3.011 14.057 1.00 89.62 922 ALA A N 1
ATOM 6919 C CA . ALA A 1 922 ? -28.070 3.558 15.097 1.00 89.62 922 ALA A CA 1
ATOM 6920 C C . ALA A 1 922 ? -29.505 3.003 15.022 1.00 89.62 922 ALA A C 1
ATOM 6922 O O . ALA A 1 922 ? -30.192 2.914 16.035 1.00 89.62 922 ALA A O 1
ATOM 6923 N N . GLY A 1 923 ? -29.970 2.623 13.826 1.00 87.50 923 GLY A N 1
ATOM 6924 C CA . GLY A 1 923 ? -31.298 2.045 13.593 1.00 87.50 923 GLY A CA 1
ATOM 6925 C C . GLY A 1 923 ? -32.444 3.062 13.511 1.00 87.50 923 GLY A C 1
ATOM 6926 O O . GLY A 1 923 ? -33.537 2.695 13.083 1.00 87.50 923 GLY A O 1
ATOM 6927 N N . SER A 1 924 ? -32.199 4.327 13.864 1.00 88.69 924 SER A N 1
ATOM 6928 C CA . SER A 1 924 ? -33.159 5.438 13.829 1.00 88.69 924 SER A CA 1
ATOM 6929 C C . SER A 1 924 ? -32.481 6.697 13.283 1.00 88.69 924 SER A C 1
ATOM 6931 O O . SER A 1 924 ? -31.370 7.037 13.686 1.00 88.69 924 SER A O 1
ATOM 6933 N N . GLU A 1 925 ? -33.138 7.384 12.348 1.00 88.62 925 GLU A N 1
ATOM 6934 C CA . GLU A 1 925 ? -32.639 8.640 11.767 1.00 88.62 925 GLU A CA 1
ATOM 6935 C C . GLU A 1 925 ? -32.842 9.835 12.713 1.00 88.62 925 GLU A C 1
ATOM 6937 O O . GLU A 1 925 ? -32.003 10.740 12.770 1.00 88.62 925 GLU A O 1
ATOM 6942 N N . ASP A 1 926 ? -33.906 9.794 13.514 1.00 88.75 926 ASP A N 1
ATOM 6943 C CA . ASP A 1 926 ? -34.219 10.813 14.517 1.00 88.75 926 ASP A CA 1
ATOM 6944 C C . ASP A 1 926 ? -33.136 10.860 15.603 1.00 88.75 926 ASP A C 1
ATOM 6946 O O . ASP A 1 926 ? -32.690 11.934 15.993 1.00 88.75 926 ASP A O 1
ATOM 6950 N N . ASP A 1 927 ? -32.623 9.699 16.019 1.00 88.25 927 ASP A N 1
ATOM 6951 C CA . ASP A 1 927 ? -31.570 9.597 17.035 1.00 88.25 927 ASP A CA 1
ATOM 6952 C C . ASP A 1 927 ? -30.269 10.268 16.555 1.00 88.25 927 ASP A C 1
ATOM 6954 O O . ASP A 1 927 ? -29.605 10.996 17.300 1.00 88.25 927 ASP A O 1
ATOM 6958 N N . VAL A 1 928 ? -29.906 10.060 15.284 1.00 89.81 928 VAL A N 1
ATOM 6959 C CA . VAL A 1 928 ? -28.695 10.644 14.686 1.00 89.81 928 VAL A CA 1
ATOM 6960 C C . VAL A 1 928 ? -28.837 12.160 14.543 1.00 89.81 928 VAL A C 1
ATOM 6962 O O . VAL A 1 928 ? -27.921 12.911 14.882 1.00 89.81 928 VAL A O 1
ATOM 6965 N N . THR A 1 929 ? -29.987 12.636 14.058 1.00 87.94 929 THR A N 1
ATOM 6966 C CA . THR A 1 929 ? -30.234 14.077 13.893 1.00 87.94 929 THR A CA 1
ATOM 6967 C C . THR A 1 929 ? -30.337 14.797 15.238 1.00 87.94 929 THR A C 1
ATOM 6969 O O . THR A 1 929 ? -29.751 15.870 15.397 1.00 87.94 929 THR A O 1
ATOM 6972 N N . GLN A 1 930 ? -30.978 14.185 16.237 1.00 88.81 930 GLN A N 1
ATOM 6973 C CA . GLN A 1 930 ? -31.034 14.694 17.606 1.00 88.81 930 GLN A CA 1
ATOM 6974 C C . GLN A 1 930 ? -29.638 14.788 18.227 1.00 88.81 930 GLN A C 1
ATOM 6976 O O . GLN A 1 930 ? -29.309 15.797 18.855 1.00 88.81 930 GLN A O 1
ATOM 6981 N N . TYR A 1 931 ? -28.792 13.774 18.025 1.00 90.56 931 TYR A N 1
ATOM 6982 C CA . TYR A 1 931 ? -27.409 13.828 18.485 1.00 90.56 931 TYR A CA 1
ATOM 6983 C C . TYR A 1 931 ? -26.638 14.975 17.828 1.00 90.56 931 TYR A C 1
ATOM 6985 O O . TYR A 1 931 ? -25.976 15.736 18.529 1.00 90.56 931 TYR A O 1
ATOM 6993 N N . LEU A 1 932 ? -26.732 15.134 16.501 1.00 88.94 932 LEU A N 1
ATOM 6994 C CA . LEU A 1 932 ? -26.038 16.210 15.784 1.00 88.94 932 LEU A CA 1
ATOM 6995 C C . LEU A 1 932 ? -26.460 17.592 16.293 1.00 88.94 932 LEU A C 1
ATOM 6997 O O . LEU A 1 932 ? -25.602 18.455 16.490 1.00 88.94 932 LEU A O 1
ATOM 7001 N N . GLN A 1 933 ? -27.752 17.778 16.568 1.00 88.38 933 GLN A N 1
ATOM 7002 C CA . GLN A 1 933 ? -28.268 18.998 17.183 1.00 88.38 933 GLN A CA 1
ATOM 7003 C C . GLN A 1 933 ? -27.713 19.196 18.597 1.00 88.38 933 GLN A C 1
ATOM 7005 O O . GLN A 1 933 ? -27.266 20.290 18.917 1.00 88.38 933 GLN A O 1
ATOM 7010 N N . MET A 1 934 ? -27.703 18.157 19.436 1.00 87.56 934 MET A N 1
ATOM 7011 C CA . MET A 1 934 ? -27.185 18.230 20.807 1.00 87.56 934 MET A CA 1
ATOM 7012 C C . MET A 1 934 ? -25.679 18.524 20.846 1.00 87.56 934 MET A C 1
ATOM 7014 O O . MET A 1 934 ? -25.237 19.361 21.627 1.00 87.56 934 MET A O 1
ATOM 7018 N N . ALA A 1 935 ? -24.889 17.860 20.001 1.00 86.94 935 ALA A N 1
ATOM 7019 C CA . ALA A 1 935 ? -23.434 17.986 19.969 1.00 86.94 935 ALA A CA 1
ATOM 7020 C C . ALA A 1 935 ? -22.960 19.362 19.474 1.00 86.94 935 ALA A C 1
ATOM 7022 O O . ALA A 1 935 ? -21.900 19.824 19.889 1.00 86.94 935 ALA A O 1
ATOM 7023 N N . ASN A 1 936 ? -23.737 20.017 18.605 1.00 87.31 936 ASN A N 1
ATOM 7024 C CA . ASN A 1 936 ? -23.399 21.316 18.018 1.00 87.31 936 ASN A CA 1
ATOM 7025 C C . ASN A 1 936 ? -24.060 22.516 18.733 1.00 87.31 936 ASN A C 1
ATOM 7027 O O . ASN A 1 936 ? -24.005 23.634 18.223 1.00 87.31 936 ASN A O 1
ATOM 7031 N N . GLN A 1 937 ? -24.668 22.317 19.909 1.00 86.50 937 GLN A N 1
ATOM 7032 C CA . GLN A 1 937 ? -25.158 23.414 20.754 1.00 86.50 937 GLN A CA 1
ATOM 7033 C C . GLN A 1 937 ? -24.008 24.173 21.438 1.00 86.50 937 GLN A C 1
ATOM 7035 O O . GLN A 1 937 ? -23.008 23.583 21.839 1.00 86.50 937 GLN A O 1
ATOM 7040 N N . GLU A 1 938 ? -24.189 25.481 21.659 1.00 74.94 938 GLU A N 1
ATOM 7041 C CA . GLU A 1 938 ? -23.190 26.372 22.285 1.00 74.94 938 GLU A CA 1
ATOM 7042 C C . GLU A 1 938 ? -22.781 25.934 23.712 1.00 74.94 938 GLU A C 1
ATOM 7044 O O . GLU A 1 938 ? -21.666 26.201 24.164 1.00 74.94 938 GLU A O 1
ATOM 7049 N N . HIS A 1 939 ? -23.657 25.203 24.411 1.00 76.50 939 HIS A N 1
ATOM 7050 C CA . HIS A 1 939 ? -23.435 24.668 25.760 1.00 76.50 939 HIS A CA 1
ATOM 7051 C C . HIS A 1 939 ? -23.700 23.156 25.849 1.00 76.50 939 HIS A C 1
ATOM 7053 O O . HIS A 1 939 ? -24.346 22.682 26.783 1.00 76.50 939 HIS A O 1
ATOM 7059 N N . ALA A 1 940 ? -23.220 22.390 24.869 1.00 79.25 940 ALA A N 1
ATOM 7060 C CA . ALA A 1 940 ? -23.362 20.937 24.871 1.00 79.25 940 ALA A CA 1
ATOM 7061 C C . ALA A 1 940 ? -22.642 20.281 26.071 1.00 79.25 940 ALA A C 1
ATOM 7063 O O . ALA A 1 940 ? -21.467 20.542 26.343 1.00 79.25 940 ALA A O 1
ATOM 7064 N N . VAL A 1 941 ? -23.338 19.387 26.784 1.00 82.44 941 VAL A N 1
ATOM 7065 C CA . VAL A 1 941 ? -22.772 18.618 27.903 1.00 82.44 941 VAL A CA 1
ATOM 7066 C C . VAL A 1 941 ? -22.089 17.361 27.362 1.00 82.44 941 VAL A C 1
ATOM 7068 O O . VAL A 1 941 ? -22.740 16.451 26.849 1.00 82.44 941 VAL A O 1
ATOM 7071 N N . ALA A 1 942 ? -20.763 17.278 27.506 1.00 81.75 942 ALA A N 1
ATOM 7072 C CA . ALA A 1 942 ? -19.972 16.182 26.935 1.00 81.75 942 ALA A CA 1
ATOM 7073 C C . ALA A 1 942 ? -20.343 14.788 27.478 1.00 81.75 942 ALA A C 1
ATOM 7075 O O . ALA A 1 942 ? -20.264 13.800 26.748 1.00 81.75 942 ALA A O 1
ATOM 7076 N N . ALA A 1 943 ? -20.768 14.696 28.744 1.00 83.88 943 ALA A N 1
ATOM 7077 C CA . ALA A 1 943 ? -21.190 13.432 29.350 1.00 83.88 943 ALA A CA 1
ATOM 7078 C C . ALA A 1 943 ? -22.457 12.866 28.685 1.00 83.88 943 ALA A C 1
ATOM 7080 O O . ALA A 1 943 ? -22.483 11.685 28.332 1.00 83.88 943 ALA A O 1
ATOM 7081 N N . ASP A 1 944 ? -23.455 13.722 28.460 1.00 84.88 944 ASP A N 1
ATOM 7082 C CA . ASP A 1 944 ? -24.732 13.348 27.849 1.00 84.88 944 ASP A CA 1
ATOM 7083 C C . ASP A 1 944 ? -24.521 12.941 26.387 1.00 84.88 944 ASP A C 1
ATOM 7085 O O . ASP A 1 944 ? -24.920 11.846 25.982 1.00 84.88 944 ASP A O 1
ATOM 7089 N N . ALA A 1 945 ? -23.766 13.746 25.628 1.00 86.12 945 ALA A N 1
ATOM 7090 C CA . ALA A 1 945 ? -23.380 13.419 24.258 1.00 86.12 945 ALA A CA 1
ATOM 7091 C C . ALA A 1 945 ? -22.637 12.080 24.161 1.00 86.12 945 ALA A C 1
ATOM 7093 O O . ALA A 1 945 ? -22.965 11.242 23.324 1.00 86.12 945 ALA A O 1
ATOM 7094 N N . LYS A 1 946 ? -21.675 11.817 25.047 1.00 88.12 946 LYS A N 1
ATOM 7095 C CA . LYS A 1 946 ? -20.973 10.530 25.064 1.00 88.12 946 LYS A CA 1
ATOM 7096 C C . LYS A 1 946 ? -21.926 9.359 25.298 1.00 88.12 946 LYS A C 1
ATOM 7098 O O . LYS A 1 946 ? -21.828 8.360 24.590 1.00 88.12 946 LYS A O 1
ATOM 7103 N N . SER A 1 947 ? -22.815 9.470 26.285 1.00 87.81 947 SER A N 1
ATOM 7104 C CA . SER A 1 947 ? -23.756 8.396 26.620 1.00 87.81 947 SER A CA 1
ATOM 7105 C C . SER A 1 947 ? -24.706 8.076 25.468 1.00 87.81 947 SER A C 1
ATOM 7107 O O . SER A 1 947 ? -24.958 6.905 25.186 1.00 87.81 947 SER A O 1
ATOM 7109 N N . GLU A 1 948 ? -25.157 9.106 24.753 1.00 88.44 948 GLU A N 1
ATOM 7110 C CA . GLU A 1 948 ? -26.060 8.953 23.621 1.00 88.44 948 GLU A CA 1
ATOM 7111 C C . GLU A 1 948 ? -25.339 8.331 22.418 1.00 88.44 948 GLU A C 1
ATOM 7113 O O . GLU A 1 948 ? -25.833 7.372 21.829 1.00 88.44 948 GLU A O 1
ATOM 7118 N N . LEU A 1 949 ? -24.113 8.770 22.113 1.00 89.56 949 LEU A N 1
ATOM 7119 C CA . LEU A 1 949 ? -23.313 8.158 21.048 1.00 89.56 949 LEU A CA 1
ATOM 7120 C C . LEU A 1 949 ? -22.958 6.694 21.361 1.00 89.56 949 LEU A C 1
ATOM 7122 O O . LEU A 1 949 ? -23.042 5.830 20.489 1.00 89.56 949 LEU A O 1
ATOM 7126 N N . ALA A 1 950 ? -22.607 6.393 22.615 1.00 91.44 950 ALA A N 1
ATOM 7127 C CA . ALA A 1 950 ? -22.329 5.033 23.072 1.00 91.44 950 ALA A CA 1
ATOM 7128 C C . ALA A 1 950 ? -23.559 4.120 22.909 1.00 91.44 950 ALA A C 1
ATOM 7130 O O . ALA A 1 950 ? -23.438 2.996 22.414 1.00 91.44 950 ALA A O 1
ATOM 7131 N N . ARG A 1 951 ? -24.754 4.635 23.242 1.00 92.38 951 ARG A N 1
ATOM 7132 C CA . ARG A 1 951 ? -26.035 3.945 23.035 1.00 92.38 951 ARG A CA 1
ATOM 7133 C C . ARG A 1 951 ? -26.285 3.645 21.557 1.00 92.38 951 ARG A C 1
ATOM 7135 O O . ARG A 1 951 ? -26.667 2.524 21.238 1.00 92.38 951 ARG A O 1
ATOM 7142 N N . GLN A 1 952 ? -26.045 4.611 20.669 1.00 91.38 952 GLN A N 1
ATOM 7143 C CA . GLN A 1 952 ? -26.265 4.455 19.225 1.00 91.38 952 GLN A CA 1
ATOM 7144 C C . GLN A 1 952 ? -25.298 3.460 18.568 1.00 91.38 952 GLN A C 1
ATOM 7146 O O . GLN A 1 952 ? -25.687 2.734 17.657 1.00 91.38 952 GLN A O 1
ATOM 7151 N N . LEU A 1 953 ? -24.039 3.409 19.012 1.00 90.25 953 LEU A N 1
ATOM 7152 C CA . LEU A 1 953 ? -23.022 2.517 18.437 1.00 90.25 953 LEU A CA 1
ATOM 7153 C C . LEU A 1 953 ? -23.000 1.115 19.073 1.00 90.25 953 LEU A C 1
ATOM 7155 O O . LEU A 1 953 ? -22.399 0.195 18.504 1.00 90.25 953 LEU A O 1
ATOM 7159 N N . GLY A 1 954 ? -23.669 0.944 20.219 1.00 88.88 954 GLY A N 1
ATOM 7160 C CA . GLY A 1 954 ? -23.725 -0.309 20.974 1.00 88.88 954 GLY A CA 1
ATOM 7161 C C . GLY A 1 954 ? -22.457 -0.597 21.786 1.00 88.88 954 GLY A C 1
ATOM 7162 O O . GLY A 1 954 ? -22.103 -1.761 21.960 1.00 88.88 954 GLY A O 1
ATOM 7163 N N . ILE A 1 955 ? -21.758 0.443 22.253 1.00 89.00 955 ILE A N 1
ATOM 7164 C CA . ILE A 1 955 ? -20.503 0.346 23.023 1.00 89.00 955 ILE A CA 1
ATOM 7165 C C . ILE A 1 955 ? -20.735 0.853 24.455 1.00 89.00 955 ILE A C 1
ATOM 7167 O O . ILE A 1 955 ? -21.639 1.647 24.712 1.00 89.00 955 ILE A O 1
ATOM 7171 N N . SER A 1 956 ? -19.922 0.407 25.417 1.00 89.69 956 SER A N 1
ATOM 7172 C CA . SER A 1 956 ? -19.949 0.959 26.775 1.00 89.69 956 SER A CA 1
ATOM 7173 C C . SER A 1 956 ? -19.485 2.427 26.812 1.00 89.69 956 SER A C 1
ATOM 7175 O O . SER A 1 956 ? -18.603 2.846 26.063 1.00 89.69 956 SER A O 1
ATOM 7177 N N . SER A 1 957 ? -20.043 3.231 27.723 1.00 85.38 957 SER A N 1
ATOM 7178 C CA . SER A 1 957 ? -19.657 4.648 27.869 1.00 85.38 957 SER A CA 1
ATOM 7179 C C . SER A 1 957 ? -18.167 4.833 28.213 1.00 85.38 957 SER A C 1
ATOM 7181 O O . SER A 1 957 ? -17.570 5.846 27.844 1.00 85.38 957 SER A O 1
ATOM 7183 N N . ASP A 1 958 ? -17.559 3.869 28.908 1.00 85.19 958 ASP A N 1
ATOM 7184 C CA . ASP A 1 958 ? -16.146 3.926 29.294 1.00 85.19 958 ASP A CA 1
ATOM 7185 C C . ASP A 1 958 ? -15.223 3.666 28.099 1.00 85.19 958 ASP A C 1
ATOM 7187 O O . ASP A 1 958 ? -14.263 4.406 27.881 1.00 85.19 958 ASP A O 1
ATOM 7191 N N . GLU A 1 959 ? -15.540 2.669 27.270 1.00 87.50 959 GLU A N 1
ATOM 7192 C CA . GLU A 1 959 ? -14.786 2.399 26.043 1.00 87.50 959 GLU A CA 1
ATOM 7193 C C . GLU A 1 959 ? -14.958 3.524 25.022 1.00 87.50 959 GLU A C 1
ATOM 7195 O O . GLU A 1 959 ? -13.984 3.906 24.369 1.00 87.50 959 GLU A O 1
ATOM 7200 N N . MET A 1 960 ? -16.161 4.107 24.923 1.00 90.00 960 MET A N 1
ATOM 7201 C CA . MET A 1 960 ? -16.455 5.207 23.999 1.00 90.00 960 MET A CA 1
ATOM 7202 C C . MET A 1 960 ? -15.540 6.417 24.222 1.00 90.00 960 MET A C 1
ATOM 7204 O O . MET A 1 960 ? -15.163 7.085 23.262 1.00 90.00 960 MET A O 1
ATOM 7208 N N . GLN A 1 961 ? -15.100 6.672 25.459 1.00 88.38 961 GLN A N 1
ATOM 7209 C CA . GLN A 1 961 ? -14.140 7.742 25.733 1.00 88.38 961 GLN A CA 1
ATOM 7210 C C . GLN A 1 961 ? -12.813 7.534 24.985 1.00 88.38 961 GLN A C 1
ATOM 7212 O O . GLN A 1 961 ? -12.248 8.493 24.465 1.00 88.38 961 GLN A O 1
ATOM 7217 N N . GLY A 1 962 ? -12.330 6.291 24.885 1.00 87.75 962 GLY A N 1
ATOM 7218 C CA . GLY A 1 962 ? -11.124 5.971 24.120 1.00 87.75 962 GLY A CA 1
ATOM 7219 C C . GLY A 1 962 ? -11.289 6.264 22.627 1.00 87.75 962 GLY A C 1
ATOM 7220 O O . GLY A 1 962 ? -10.386 6.827 22.008 1.00 87.75 962 GLY A O 1
ATOM 7221 N N . TRP A 1 963 ? -12.460 5.945 22.070 1.00 89.88 963 TRP A N 1
ATOM 7222 C CA . TRP A 1 963 ? -12.808 6.226 20.673 1.00 89.88 963 TRP A CA 1
ATOM 7223 C C . TRP A 1 963 ? -12.907 7.729 20.387 1.00 89.88 963 TRP A C 1
ATOM 7225 O O . TRP A 1 963 ? -12.383 8.193 19.374 1.00 89.88 963 TRP A O 1
ATOM 7235 N N . ILE A 1 964 ? -13.518 8.497 21.299 1.00 88.69 964 ILE A N 1
ATOM 7236 C CA . ILE A 1 964 ? -13.599 9.962 21.205 1.00 88.69 964 ILE A CA 1
ATOM 7237 C C . ILE A 1 964 ? -12.191 10.566 21.219 1.00 88.69 964 ILE A C 1
ATOM 7239 O O . ILE A 1 964 ? -11.844 11.311 20.307 1.00 88.69 964 ILE A O 1
ATOM 7243 N N . ASN A 1 965 ? -11.354 10.188 22.189 1.00 88.12 965 ASN A N 1
ATOM 7244 C CA . ASN A 1 965 ? -9.996 10.725 22.317 1.00 88.12 965 ASN A CA 1
ATOM 7245 C C . ASN A 1 965 ? -9.136 10.442 21.071 1.00 88.12 965 ASN A C 1
ATOM 7247 O O . ASN A 1 965 ? -8.329 11.277 20.667 1.00 88.12 965 ASN A O 1
ATOM 7251 N N . TRP A 1 966 ? -9.306 9.272 20.446 1.00 89.38 966 TRP A N 1
ATOM 7252 C CA . TRP A 1 966 ? -8.607 8.922 19.206 1.00 89.38 966 TRP A CA 1
ATOM 7253 C C . TRP A 1 966 ? -9.059 9.785 18.017 1.00 89.38 966 TRP A C 1
ATOM 7255 O O . TRP A 1 966 ? -8.218 10.329 17.295 1.00 89.38 966 TRP A O 1
ATOM 7265 N N . VAL A 1 967 ? -10.373 9.948 17.820 1.00 87.25 967 VAL A N 1
ATOM 7266 C CA . VAL A 1 967 ? -10.900 10.657 16.644 1.00 87.25 967 VAL A CA 1
ATOM 7267 C C . VAL A 1 967 ? -10.725 12.174 16.733 1.00 87.25 967 VAL A C 1
ATOM 7269 O O . VAL A 1 967 ? -10.525 12.834 15.713 1.00 87.25 967 VAL A O 1
ATOM 7272 N N . THR A 1 968 ? -10.783 12.748 17.939 1.00 84.06 968 THR A N 1
ATOM 7273 C CA . THR A 1 968 ? -10.563 14.188 18.151 1.00 84.06 968 THR A CA 1
ATOM 7274 C C . THR A 1 968 ? -9.082 14.533 18.292 1.00 84.06 968 THR A C 1
ATOM 7276 O O . THR A 1 968 ? -8.710 15.692 18.120 1.00 84.06 968 THR A O 1
ATOM 7279 N N . GLY A 1 969 ? -8.231 13.541 18.580 1.00 79.88 969 GLY A N 1
ATOM 7280 C CA . GLY A 1 969 ? -6.814 13.741 18.889 1.00 79.88 969 GLY A CA 1
ATOM 7281 C C . GLY A 1 969 ? -6.574 14.407 20.248 1.00 79.88 969 GLY A C 1
ATOM 7282 O O . GLY A 1 969 ? -5.447 14.797 20.546 1.00 79.88 969 GLY A O 1
ATOM 7283 N N . ASP A 1 970 ? -7.615 14.550 21.071 1.00 75.12 970 ASP A N 1
ATOM 7284 C CA . ASP A 1 970 ? -7.563 15.221 22.362 1.00 75.12 970 ASP A CA 1
ATOM 7285 C C . ASP A 1 970 ? -7.628 14.202 23.508 1.00 75.12 970 ASP A C 1
ATOM 7287 O O . ASP A 1 970 ? -8.643 13.554 23.767 1.00 75.12 970 ASP A O 1
ATOM 7291 N N . ALA A 1 971 ? -6.513 14.077 24.228 1.00 64.62 971 ALA A N 1
ATOM 7292 C CA . ALA A 1 971 ? -6.380 13.167 25.360 1.00 64.62 971 ALA A CA 1
ATOM 7293 C C . ALA A 1 971 ? -7.134 13.636 26.618 1.00 64.62 971 ALA A C 1
ATOM 7295 O O . ALA A 1 971 ? -7.263 12.859 27.565 1.00 64.62 971 ALA A O 1
ATOM 7296 N N . THR A 1 972 ? -7.618 14.885 26.656 1.00 61.56 972 THR A N 1
ATOM 7297 C CA . THR A 1 972 ? -8.306 15.445 27.831 1.00 61.56 972 THR A CA 1
ATOM 7298 C C . THR A 1 972 ? -9.750 14.960 27.968 1.00 61.56 972 THR A C 1
ATOM 7300 O O . THR A 1 972 ? -10.333 15.085 29.044 1.00 61.56 972 THR A O 1
ATOM 7303 N N . GLY A 1 973 ? -10.322 14.374 26.907 1.00 60.72 973 GLY A N 1
ATOM 7304 C CA . GLY A 1 973 ? -11.665 13.790 26.905 1.00 60.72 973 GLY A CA 1
ATOM 7305 C C . GLY A 1 973 ? -12.809 14.789 27.087 1.00 60.72 973 GLY A C 1
ATOM 7306 O O . GLY A 1 973 ? -13.951 14.370 27.272 1.00 60.72 973 GLY A O 1
ATOM 7307 N N . ALA A 1 974 ? -12.512 16.091 27.033 1.00 62.56 974 ALA A N 1
ATOM 7308 C CA . ALA A 1 974 ? -13.483 17.176 27.152 1.00 62.56 974 ALA A CA 1
ATOM 7309 C C . ALA A 1 974 ? -14.169 17.520 25.816 1.00 62.56 974 ALA A C 1
ATOM 7311 O O . ALA A 1 974 ? -15.123 18.295 25.792 1.00 62.56 974 ALA A O 1
ATOM 7312 N N . THR A 1 975 ? -13.683 16.962 24.705 1.00 79.50 975 THR A N 1
ATOM 7313 C CA . THR A 1 975 ? -14.185 17.226 23.355 1.00 79.50 975 THR A CA 1
ATOM 7314 C C . THR A 1 975 ? -15.330 16.293 22.967 1.00 79.50 975 THR A C 1
ATOM 7316 O O . THR A 1 975 ? -15.350 15.112 23.306 1.00 79.50 975 THR A O 1
ATOM 7319 N N . ILE A 1 976 ? -16.301 16.846 22.237 1.00 83.25 976 ILE A N 1
ATOM 7320 C CA . ILE A 1 976 ? -17.470 16.132 21.712 1.00 83.25 976 ILE A CA 1
ATOM 7321 C C . ILE A 1 976 ? -17.237 15.843 20.227 1.00 83.25 976 ILE A C 1
ATOM 7323 O O . ILE A 1 976 ? -16.631 16.647 19.517 1.00 83.25 976 ILE A O 1
ATOM 7327 N N . VAL A 1 977 ? -17.723 14.697 19.749 1.00 85.81 977 VAL A N 1
ATOM 7328 C CA . VAL A 1 977 ? -17.732 14.377 18.318 1.00 85.81 977 VAL A CA 1
ATOM 7329 C C . VAL A 1 977 ? -18.833 15.193 17.649 1.00 85.81 977 VAL A C 1
ATOM 7331 O O . VAL A 1 977 ? -20.015 14.923 17.827 1.00 85.81 977 VAL A O 1
ATOM 7334 N N . THR A 1 978 ? -18.452 16.218 16.894 1.00 86.81 978 THR A N 1
ATOM 7335 C CA . THR A 1 978 ? -19.407 17.150 16.272 1.00 86.81 978 THR A CA 1
ATOM 7336 C C . THR A 1 978 ? -19.660 16.863 14.796 1.00 86.81 978 THR A C 1
ATOM 7338 O O . THR A 1 978 ? -20.621 17.386 14.232 1.00 86.81 978 THR A O 1
ATOM 7341 N N . LYS A 1 979 ? -18.811 16.036 14.165 1.00 89.50 979 LYS A N 1
ATOM 7342 C CA . LYS A 1 979 ? -18.785 15.835 12.709 1.00 89.50 979 LYS A CA 1
ATOM 7343 C C . LYS A 1 979 ? -19.159 14.412 12.304 1.00 89.50 979 LYS A C 1
ATOM 7345 O O . LYS A 1 979 ? -18.617 13.450 12.850 1.00 89.50 979 LYS A O 1
ATOM 7350 N N . THR A 1 980 ? -19.959 14.259 11.248 1.00 89.06 980 THR A N 1
ATOM 7351 C CA . THR A 1 980 ? -20.315 12.930 10.705 1.00 89.06 980 THR A CA 1
ATOM 7352 C C . THR A 1 980 ? -19.098 12.154 10.201 1.00 89.06 980 THR A C 1
ATOM 7354 O O . THR A 1 980 ? -19.004 10.951 10.421 1.00 89.06 980 THR A O 1
ATOM 7357 N N . THR A 1 981 ? -18.114 12.829 9.595 1.00 88.31 981 THR A N 1
ATOM 7358 C CA . THR A 1 981 ? -16.896 12.169 9.091 1.00 88.31 981 THR A CA 1
ATOM 7359 C C . THR A 1 981 ? -16.047 11.567 10.212 1.00 88.31 981 THR A C 1
ATOM 7361 O O . THR A 1 981 ? -15.353 10.587 9.978 1.00 88.31 981 THR A O 1
ATOM 7364 N N . GLN A 1 982 ? -16.106 12.128 11.428 1.00 90.06 982 GLN A N 1
ATOM 7365 C CA . GLN A 1 982 ? -15.432 11.559 12.603 1.00 90.06 982 GLN A CA 1
ATOM 7366 C C . GLN A 1 982 ? -16.115 10.256 13.038 1.00 90.06 982 GLN A C 1
ATOM 7368 O O . GLN A 1 982 ? -15.444 9.254 13.274 1.00 90.06 982 GLN A O 1
ATOM 7373 N N . VAL A 1 983 ? -17.452 10.238 13.076 1.00 90.50 983 VAL A N 1
ATOM 7374 C CA . VAL A 1 983 ? -18.211 9.005 13.341 1.00 90.50 983 VAL A CA 1
ATOM 7375 C C . VAL A 1 983 ? -17.960 7.966 12.245 1.00 90.50 983 VAL A C 1
ATOM 7377 O O . VAL A 1 983 ? -17.775 6.794 12.555 1.00 90.50 983 VAL A O 1
ATOM 7380 N N . GLY A 1 984 ? -17.845 8.390 10.984 1.00 89.50 984 GLY A N 1
ATOM 7381 C CA . GLY A 1 984 ? -17.442 7.526 9.872 1.00 89.50 984 GLY A CA 1
ATOM 7382 C C . GLY A 1 984 ? -16.097 6.832 10.104 1.00 89.50 984 GLY A C 1
ATOM 7383 O O . GLY A 1 984 ? -16.005 5.614 9.960 1.00 89.50 984 GLY A O 1
ATOM 7384 N N . SER A 1 985 ? -15.071 7.568 10.548 1.00 88.75 985 SER A N 1
ATOM 7385 C CA . SER A 1 985 ? -13.769 6.980 10.903 1.00 88.75 985 SER A CA 1
ATOM 7386 C C . SER A 1 985 ? -13.867 5.994 12.075 1.00 88.75 985 SER A C 1
ATOM 7388 O O . SER A 1 985 ? -13.222 4.946 12.048 1.00 88.75 985 SER A O 1
ATOM 7390 N N . ILE A 1 986 ? -14.704 6.283 13.082 1.00 92.25 986 ILE A N 1
ATOM 7391 C CA . ILE A 1 986 ? -14.981 5.349 14.187 1.00 92.25 986 ILE A CA 1
ATOM 7392 C C . ILE A 1 986 ? -15.616 4.063 13.649 1.00 92.25 986 ILE A C 1
ATOM 7394 O O . ILE A 1 986 ? -15.132 2.978 13.956 1.00 92.25 986 ILE A O 1
ATOM 7398 N N . LEU A 1 987 ? -16.652 4.168 12.812 1.00 91.62 987 LEU A N 1
ATOM 7399 C CA . LEU A 1 987 ? -17.340 3.015 12.225 1.00 91.62 987 LEU A CA 1
ATOM 7400 C C . LEU A 1 987 ? -16.406 2.162 11.358 1.00 91.62 987 LEU A C 1
ATOM 7402 O O . LEU A 1 987 ? -16.461 0.935 11.429 1.00 91.62 987 LEU A O 1
ATOM 7406 N N . ALA A 1 988 ? -15.518 2.791 10.583 1.00 88.62 988 ALA A N 1
ATOM 7407 C CA . ALA A 1 988 ? -14.533 2.087 9.768 1.00 88.62 988 ALA A CA 1
ATOM 7408 C C . ALA A 1 988 ? -13.566 1.255 10.629 1.00 88.62 988 ALA A C 1
ATOM 7410 O O . ALA A 1 988 ? -13.352 0.072 10.360 1.00 88.62 988 ALA A O 1
ATOM 7411 N N . LEU A 1 989 ? -13.023 1.837 11.703 1.00 90.44 989 LEU A N 1
ATOM 7412 C CA . LEU A 1 989 ? -12.124 1.123 12.613 1.00 90.44 989 LEU A CA 1
ATOM 7413 C C . LEU A 1 989 ? -12.873 0.090 13.477 1.00 90.44 989 LEU A C 1
ATOM 7415 O O . LEU A 1 989 ? -12.333 -0.980 13.758 1.00 90.44 989 LEU A O 1
ATOM 7419 N N . MET A 1 990 ? -14.132 0.348 13.845 1.00 91.31 990 MET A N 1
ATOM 7420 C CA . MET A 1 990 ? -15.002 -0.637 14.499 1.00 91.31 990 MET A CA 1
ATOM 7421 C C . MET A 1 990 ? -15.251 -1.860 13.615 1.00 91.31 990 MET A C 1
ATOM 7423 O O . MET A 1 990 ? -15.221 -2.976 14.121 1.00 91.31 990 MET A O 1
ATOM 7427 N N . ALA A 1 991 ? -15.441 -1.685 12.305 1.00 90.12 991 ALA A N 1
ATOM 7428 C CA . ALA A 1 991 ? -15.607 -2.814 11.391 1.00 90.12 991 ALA A CA 1
ATOM 7429 C C . ALA A 1 991 ? -14.363 -3.725 11.379 1.00 90.12 991 ALA A C 1
ATOM 7431 O O . ALA A 1 991 ? -14.488 -4.950 11.387 1.00 90.12 991 ALA A O 1
ATOM 7432 N N . VAL A 1 992 ? -13.158 -3.145 11.438 1.00 90.12 992 VAL A N 1
ATOM 7433 C CA . VAL A 1 992 ? -11.900 -3.905 11.572 1.00 90.12 992 VAL A CA 1
ATOM 7434 C C . VAL A 1 992 ? -11.793 -4.572 12.951 1.00 90.12 992 VAL A C 1
ATOM 7436 O O . VAL A 1 992 ? -11.350 -5.721 13.055 1.00 90.12 992 VAL A O 1
ATOM 7439 N N . ALA A 1 993 ? -12.247 -3.902 14.013 1.00 90.50 993 ALA A N 1
ATOM 7440 C CA . ALA A 1 993 ? -12.313 -4.472 15.361 1.00 90.50 993 ALA A CA 1
ATOM 7441 C C . ALA A 1 993 ? -13.239 -5.698 15.420 1.00 90.50 993 ALA A C 1
ATOM 7443 O O . ALA A 1 993 ? -12.872 -6.722 15.990 1.00 90.50 993 ALA A O 1
ATOM 7444 N N . GLU A 1 994 ? -14.413 -5.625 14.788 1.00 89.75 994 GLU A N 1
ATOM 7445 C CA . GLU A 1 994 ? -15.384 -6.723 14.720 1.00 89.75 994 GLU A CA 1
ATOM 7446 C C . GLU A 1 994 ? -14.835 -7.923 13.925 1.00 89.75 994 GLU A C 1
ATOM 7448 O O . GLU A 1 994 ? -15.040 -9.071 14.324 1.00 89.75 994 GLU A O 1
ATOM 7453 N N . GLN A 1 995 ? -14.075 -7.684 12.849 1.00 88.44 995 GLN A N 1
ATOM 7454 C CA . GLN A 1 995 ? -13.423 -8.748 12.067 1.00 88.44 995 GLN A CA 1
ATOM 7455 C C . GLN A 1 995 ? -12.303 -9.455 12.853 1.00 88.44 995 GLN A C 1
ATOM 7457 O O . GLN A 1 995 ? -12.202 -10.687 12.871 1.00 88.44 995 GLN A O 1
ATOM 7462 N N . THR A 1 996 ? -11.460 -8.680 13.535 1.00 87.50 996 THR A N 1
ATOM 7463 C CA . THR A 1 996 ? -10.273 -9.198 14.236 1.00 87.50 996 THR A CA 1
ATOM 7464 C C . THR A 1 996 ? -10.574 -9.709 15.647 1.00 87.50 996 THR A C 1
ATOM 7466 O O . THR A 1 996 ? -9.892 -10.610 16.131 1.00 87.50 996 THR A O 1
ATOM 7469 N N . GLY A 1 997 ? -11.604 -9.178 16.308 1.00 86.62 997 GLY A N 1
ATOM 7470 C CA . GLY A 1 997 ? -11.868 -9.387 17.734 1.00 86.62 997 GLY A CA 1
ATOM 7471 C C . GLY A 1 997 ? -10.931 -8.598 18.658 1.00 86.62 997 GLY A C 1
ATOM 7472 O O . GLY A 1 997 ? -10.871 -8.892 19.852 1.00 86.62 997 GLY A O 1
ATOM 7473 N N . LEU A 1 998 ? -10.177 -7.630 18.123 1.00 89.25 998 LEU A N 1
ATOM 7474 C CA . LEU A 1 998 ? -9.247 -6.798 18.886 1.00 89.25 998 LEU A CA 1
ATOM 7475 C C . LEU A 1 998 ? -9.948 -5.579 19.491 1.00 89.25 998 LEU A C 1
ATOM 7477 O O . LEU A 1 998 ? -10.813 -4.956 18.882 1.00 89.25 998 LEU A O 1
ATOM 7481 N N . THR A 1 999 ? -9.512 -5.187 20.686 1.00 90.88 999 THR A N 1
ATOM 7482 C CA . THR A 1 999 ? -9.944 -3.930 21.318 1.00 90.88 999 THR A CA 1
ATOM 7483 C C . THR A 1 999 ? -9.265 -2.718 20.672 1.00 90.88 999 THR A C 1
ATOM 7485 O O . THR A 1 999 ? -8.160 -2.831 20.133 1.00 90.88 999 THR A O 1
ATOM 7488 N N . LEU A 1 1000 ? -9.857 -1.522 20.806 1.00 90.50 1000 LEU A N 1
ATOM 7489 C CA . LEU A 1 1000 ? -9.266 -0.268 20.309 1.00 90.50 1000 LEU A CA 1
ATOM 7490 C C . LEU A 1 1000 ? -7.810 -0.093 20.765 1.00 90.50 1000 LEU A C 1
ATOM 7492 O O . LEU A 1 1000 ? -6.930 0.194 19.959 1.00 90.50 1000 LEU A O 1
ATOM 7496 N N . LYS A 1 1001 ? -7.533 -0.320 22.055 1.00 89.44 1001 LYS A N 1
ATOM 7497 C CA . LYS A 1 1001 ? -6.186 -0.172 22.620 1.00 89.44 1001 LYS A CA 1
ATOM 7498 C C . LYS A 1 1001 ? -5.180 -1.130 21.975 1.00 89.44 1001 LYS A C 1
ATOM 7500 O O . LYS A 1 1001 ? -4.039 -0.740 21.753 1.00 89.44 1001 LYS A O 1
ATOM 7505 N N . GLN A 1 1002 ? -5.593 -2.362 21.675 1.00 90.88 1002 GLN A N 1
ATOM 7506 C CA . GLN A 1 1002 ? -4.739 -3.343 21.002 1.00 90.88 1002 GLN A CA 1
ATOM 7507 C C . GLN A 1 1002 ? -4.488 -2.962 19.540 1.00 90.88 1002 GLN A C 1
ATOM 7509 O O . GLN A 1 1002 ? -3.350 -3.057 19.093 1.00 90.88 1002 GLN A O 1
ATOM 7514 N N . MET A 1 1003 ? -5.502 -2.476 18.818 1.00 91.69 1003 MET A N 1
ATOM 7515 C CA . MET A 1 1003 ? -5.332 -2.010 17.435 1.00 91.69 1003 MET A CA 1
ATOM 7516 C C . MET A 1 1003 ? -4.403 -0.796 17.347 1.00 91.69 1003 MET A C 1
ATOM 7518 O O . MET A 1 1003 ? -3.504 -0.775 16.513 1.00 91.69 1003 MET A O 1
ATOM 7522 N N . LEU A 1 1004 ? -4.562 0.185 18.243 1.00 91.12 1004 LEU A N 1
ATOM 7523 C CA . LEU A 1 1004 ? -3.671 1.347 18.298 1.00 91.12 1004 LEU A CA 1
ATOM 7524 C C . LEU A 1 1004 ? -2.245 0.957 18.708 1.00 91.12 1004 LEU A C 1
ATOM 7526 O O . LEU A 1 1004 ? -1.288 1.517 18.182 1.00 91.12 1004 LEU A O 1
ATOM 7530 N N . ALA A 1 1005 ? -2.086 -0.022 19.605 1.00 91.25 1005 ALA A N 1
ATOM 7531 C CA . ALA A 1 1005 ? -0.771 -0.553 19.956 1.00 91.25 1005 ALA A CA 1
ATOM 7532 C C . ALA A 1 1005 ? -0.105 -1.273 18.773 1.00 91.25 1005 ALA A C 1
ATOM 7534 O O . ALA A 1 1005 ? 1.083 -1.069 18.554 1.00 91.25 1005 ALA A O 1
ATOM 7535 N N . LEU A 1 1006 ? -0.863 -2.059 17.994 1.00 91.56 1006 LEU A N 1
ATOM 7536 C CA . LEU A 1 1006 ? -0.381 -2.699 16.763 1.00 91.56 1006 LEU A CA 1
ATOM 7537 C C . LEU A 1 1006 ? 0.033 -1.664 15.713 1.00 91.56 1006 LEU A C 1
ATOM 7539 O O . LEU A 1 1006 ? 1.080 -1.812 15.090 1.00 91.56 1006 LEU A O 1
ATOM 7543 N N . ALA A 1 1007 ? -0.755 -0.599 15.546 1.00 89.75 1007 ALA A N 1
ATOM 7544 C CA . ALA A 1 1007 ? -0.435 0.475 14.613 1.00 89.75 1007 ALA A CA 1
ATOM 7545 C C . ALA A 1 1007 ? 0.811 1.279 15.025 1.00 89.75 1007 ALA A C 1
ATOM 7547 O O . ALA A 1 1007 ? 1.534 1.781 14.169 1.00 89.75 1007 ALA A O 1
ATOM 7548 N N . ALA A 1 1008 ? 1.082 1.374 16.329 1.00 89.12 1008 ALA A N 1
ATOM 7549 C CA . ALA A 1 1008 ? 2.233 2.078 16.889 1.00 89.12 1008 ALA A CA 1
ATOM 7550 C C . ALA A 1 1008 ? 3.508 1.218 17.002 1.00 89.12 1008 ALA A C 1
ATOM 7552 O O . ALA A 1 1008 ? 4.497 1.681 17.574 1.00 89.12 1008 ALA A O 1
ATOM 7553 N N . LEU A 1 1009 ? 3.501 -0.024 16.500 1.00 90.81 1009 LEU A N 1
ATOM 7554 C CA . LEU A 1 1009 ? 4.682 -0.884 16.540 1.00 90.81 1009 LEU A CA 1
ATOM 7555 C C . LEU A 1 1009 ? 5.838 -0.294 15.710 1.00 90.81 1009 LEU A C 1
ATOM 7557 O O . LEU A 1 1009 ? 5.603 0.343 14.678 1.00 90.81 1009 LEU A O 1
ATOM 7561 N N . PRO A 1 1010 ? 7.097 -0.502 16.137 1.00 88.31 1010 PRO A N 1
ATOM 7562 C CA . PRO A 1 1010 ? 8.255 -0.031 15.392 1.00 88.31 1010 PRO A CA 1
ATOM 7563 C C . PRO A 1 1010 ? 8.462 -0.869 14.126 1.00 88.31 1010 PRO A C 1
ATOM 7565 O O . PRO A 1 1010 ? 8.533 -2.098 14.186 1.00 88.31 1010 PRO A O 1
ATOM 7568 N N . THR A 1 1011 ? 8.608 -0.191 12.985 1.00 84.75 1011 THR A N 1
ATOM 7569 C CA . THR A 1 1011 ? 8.812 -0.817 11.667 1.00 84.75 1011 THR A CA 1
ATOM 7570 C C . THR A 1 1011 ? 10.231 -1.341 11.461 1.00 84.75 1011 THR A C 1
ATOM 7572 O O . THR A 1 1011 ? 10.426 -2.274 10.692 1.00 84.75 1011 THR A O 1
ATOM 7575 N N . THR A 1 1012 ? 11.230 -0.750 12.120 1.00 83.19 1012 THR A N 1
ATOM 7576 C CA . THR A 1 1012 ? 12.632 -1.188 12.064 1.00 83.19 1012 THR A CA 1
ATOM 7577 C C . THR A 1 1012 ? 13.167 -1.459 13.461 1.00 83.19 1012 THR A C 1
ATOM 7579 O O . THR A 1 1012 ? 12.729 -0.861 14.449 1.00 83.19 1012 THR A O 1
ATOM 7582 N N . GLN A 1 1013 ? 14.129 -2.374 13.554 1.00 80.75 1013 GLN A N 1
ATOM 7583 C CA . GLN A 1 1013 ? 14.782 -2.678 14.817 1.00 80.75 1013 GLN A CA 1
ATOM 7584 C C . GLN A 1 1013 ? 15.885 -1.649 15.111 1.00 80.75 1013 GLN A C 1
ATOM 7586 O O . GLN A 1 1013 ? 16.912 -1.610 14.438 1.00 80.75 1013 GLN A O 1
ATOM 7591 N N . ALA A 1 1014 ? 15.689 -0.819 16.139 1.00 73.62 1014 ALA A N 1
ATOM 7592 C CA . ALA A 1 1014 ? 16.695 0.155 16.564 1.00 73.62 1014 ALA A CA 1
ATOM 7593 C C . ALA A 1 1014 ? 18.002 -0.528 17.012 1.00 73.62 1014 ALA A C 1
ATOM 7595 O O . ALA A 1 1014 ? 17.985 -1.667 17.496 1.00 73.62 1014 ALA A O 1
ATOM 7596 N N . GLN A 1 1015 ? 19.130 0.180 16.883 1.00 70.44 1015 GLN A N 1
ATOM 7597 C CA . GLN A 1 1015 ? 20.414 -0.269 17.428 1.00 70.44 1015 GLN A CA 1
ATOM 7598 C C . GLN A 1 1015 ? 20.303 -0.501 18.939 1.00 70.44 1015 GLN A C 1
ATOM 7600 O O . GLN A 1 1015 ? 19.650 0.267 19.651 1.00 70.44 1015 GLN A O 1
ATOM 7605 N N . TRP A 1 1016 ? 20.937 -1.567 19.428 1.00 69.25 1016 TRP A N 1
ATOM 7606 C CA . TRP A 1 1016 ? 20.947 -1.866 20.855 1.00 69.25 1016 TRP A CA 1
ATOM 7607 C C . TRP A 1 1016 ? 21.805 -0.834 21.587 1.00 69.25 1016 TRP A C 1
ATOM 7609 O O . TRP A 1 1016 ? 23.004 -0.725 21.341 1.00 69.25 1016 TRP A O 1
ATOM 7619 N N . ALA A 1 1017 ? 21.202 -0.061 22.489 1.00 67.00 1017 ALA A N 1
ATOM 7620 C CA . ALA A 1 1017 ? 21.962 0.876 23.304 1.00 67.00 1017 ALA A CA 1
ATOM 7621 C C . ALA A 1 1017 ? 22.853 0.097 24.282 1.00 67.00 1017 ALA A C 1
ATOM 7623 O O . ALA A 1 1017 ? 22.354 -0.727 25.041 1.00 67.00 1017 ALA A O 1
ATOM 7624 N N . THR A 1 1018 ? 24.151 0.398 24.322 1.00 62.09 1018 THR A N 1
ATOM 7625 C CA . THR A 1 1018 ? 25.143 -0.301 25.167 1.00 62.09 1018 THR A CA 1
ATOM 7626 C C . THR A 1 1018 ? 24.834 -0.267 26.671 1.00 62.09 1018 THR A C 1
ATOM 7628 O O . THR A 1 1018 ? 25.378 -1.059 27.433 1.00 62.09 1018 THR A O 1
ATOM 7631 N N . SER A 1 1019 ? 23.952 0.634 27.118 1.00 63.62 1019 SER A N 1
ATOM 7632 C CA . SER A 1 1019 ? 23.468 0.742 28.501 1.00 63.62 1019 SER A CA 1
ATOM 7633 C C . SER A 1 1019 ? 22.137 0.023 28.771 1.00 63.62 1019 SER A C 1
ATOM 7635 O O . SER A 1 1019 ? 21.703 -0.034 29.924 1.00 63.62 1019 SER A O 1
ATOM 7637 N N . ALA A 1 1020 ? 21.462 -0.498 27.743 1.00 65.50 1020 ALA A N 1
ATOM 7638 C CA . ALA A 1 1020 ? 20.145 -1.111 27.867 1.00 65.50 1020 ALA A CA 1
ATOM 7639 C C . ALA A 1 1020 ? 20.241 -2.590 28.262 1.00 65.50 1020 ALA A C 1
ATOM 7641 O O . ALA A 1 1020 ? 20.908 -3.391 27.610 1.00 65.50 1020 ALA A O 1
ATOM 7642 N N . THR A 1 1021 ? 19.507 -2.963 29.312 1.00 67.94 1021 THR A N 1
ATOM 7643 C CA . THR A 1 1021 ? 19.417 -4.345 29.811 1.00 67.94 1021 THR A CA 1
ATOM 7644 C C . THR A 1 1021 ? 18.399 -5.204 29.058 1.00 67.94 1021 THR A C 1
ATOM 7646 O O . THR A 1 1021 ? 18.391 -6.418 29.232 1.00 67.94 1021 THR A O 1
ATOM 7649 N N . SER A 1 1022 ? 17.523 -4.601 28.246 1.00 72.69 1022 SER A N 1
ATOM 7650 C CA . SER A 1 1022 ? 16.479 -5.303 27.488 1.00 72.69 1022 SER A CA 1
ATOM 7651 C C . SER A 1 1022 ? 16.062 -4.533 26.231 1.00 72.69 1022 SER A C 1
ATOM 7653 O O . SER A 1 1022 ? 16.176 -3.305 26.182 1.00 72.69 1022 SER A O 1
ATOM 7655 N N . ASP A 1 1023 ? 15.557 -5.254 25.227 1.00 79.19 1023 ASP A N 1
ATOM 7656 C CA . ASP A 1 1023 ? 15.067 -4.684 23.969 1.00 79.19 1023 ASP A CA 1
ATOM 7657 C C . ASP A 1 1023 ? 13.611 -4.221 24.105 1.00 79.19 1023 ASP A C 1
ATOM 7659 O O . ASP A 1 1023 ? 12.668 -5.004 23.972 1.00 79.19 1023 ASP A O 1
ATOM 7663 N N . ALA A 1 1024 ? 13.413 -2.930 24.376 1.00 82.19 1024 ALA A N 1
ATOM 7664 C CA . ALA A 1 1024 ? 12.076 -2.363 24.540 1.00 82.19 1024 ALA A CA 1
ATOM 7665 C C . ALA A 1 1024 ? 11.195 -2.523 23.285 1.00 82.19 1024 ALA A C 1
ATOM 7667 O O . ALA A 1 1024 ? 9.988 -2.728 23.418 1.00 82.19 1024 ALA A O 1
ATOM 7668 N N . ALA A 1 1025 ? 11.781 -2.459 22.083 1.00 82.69 1025 ALA A N 1
ATOM 7669 C CA . ALA A 1 1025 ? 11.043 -2.610 20.831 1.00 82.69 1025 ALA A CA 1
ATOM 7670 C C . ALA A 1 1025 ? 10.550 -4.052 20.663 1.00 82.69 1025 ALA A C 1
ATOM 7672 O O . ALA A 1 1025 ? 9.373 -4.277 20.381 1.00 82.69 1025 ALA A O 1
ATOM 7673 N N . LEU A 1 1026 ? 11.414 -5.039 20.917 1.00 86.38 1026 LEU A N 1
ATOM 7674 C CA . LEU A 1 1026 ? 11.026 -6.449 20.856 1.00 86.38 1026 LEU A CA 1
ATOM 7675 C C . LEU A 1 1026 ? 9.962 -6.801 21.909 1.00 86.38 1026 LEU A C 1
ATOM 7677 O O . LEU A 1 1026 ? 9.020 -7.535 21.615 1.00 86.38 1026 LEU A O 1
ATOM 7681 N N . ILE A 1 1027 ? 10.060 -6.235 23.115 1.00 88.38 1027 ILE A N 1
ATOM 7682 C CA . ILE A 1 1027 ? 9.062 -6.426 24.177 1.00 88.38 1027 ILE A CA 1
ATOM 7683 C C . ILE A 1 1027 ? 7.683 -5.893 23.746 1.00 88.38 1027 ILE A C 1
ATOM 7685 O O . ILE A 1 1027 ? 6.667 -6.545 23.992 1.00 88.38 1027 ILE A O 1
ATOM 7689 N N . GLN A 1 1028 ? 7.618 -4.742 23.065 1.00 90.31 1028 GLN A N 1
ATOM 7690 C CA . GLN A 1 1028 ? 6.356 -4.231 22.507 1.00 90.31 1028 GLN A CA 1
ATOM 7691 C C . GLN A 1 1028 ? 5.742 -5.219 21.506 1.00 90.31 1028 GLN A C 1
ATOM 7693 O O . GLN A 1 1028 ? 4.544 -5.505 21.580 1.00 90.31 1028 GLN A O 1
ATOM 7698 N N . TRP A 1 1029 ? 6.567 -5.805 20.633 1.00 92.19 1029 TRP A N 1
ATOM 7699 C CA . TRP A 1 1029 ? 6.134 -6.855 19.713 1.00 92.19 1029 TRP A CA 1
ATOM 7700 C C . TRP A 1 1029 ? 5.655 -8.121 20.435 1.00 92.19 1029 TRP A C 1
ATOM 7702 O O . TRP A 1 1029 ? 4.656 -8.708 20.026 1.00 92.19 1029 TRP A O 1
ATOM 7712 N N . GLN A 1 1030 ? 6.305 -8.534 21.527 1.00 91.25 1030 GLN A N 1
ATOM 7713 C CA . GLN A 1 1030 ? 5.873 -9.684 22.333 1.00 91.25 1030 GLN A CA 1
ATOM 7714 C C . GLN A 1 1030 ? 4.493 -9.457 22.968 1.00 91.25 1030 GLN A C 1
ATOM 7716 O O . GLN A 1 1030 ? 3.635 -10.341 22.902 1.00 91.25 1030 GLN A O 1
ATOM 7721 N N . TYR A 1 1031 ? 4.241 -8.271 23.531 1.00 91.31 1031 TYR A N 1
ATOM 7722 C CA . TYR A 1 1031 ? 2.925 -7.928 24.080 1.00 91.31 1031 TYR A CA 1
ATOM 7723 C C . TYR A 1 1031 ? 1.840 -7.884 23.003 1.00 91.31 1031 TYR A C 1
ATOM 7725 O O . TYR A 1 1031 ? 0.742 -8.407 23.212 1.00 91.31 1031 TYR A O 1
ATOM 7733 N N . ALA A 1 1032 ? 2.144 -7.297 21.845 1.00 91.81 1032 ALA A N 1
ATOM 7734 C CA . ALA A 1 1032 ? 1.221 -7.254 20.718 1.00 91.81 1032 ALA A CA 1
ATOM 7735 C C . ALA A 1 1032 ? 0.913 -8.662 20.177 1.00 91.81 1032 ALA A C 1
ATOM 7737 O O . ALA A 1 1032 ? -0.252 -8.987 19.946 1.00 91.81 1032 ALA A O 1
ATOM 7738 N N . ALA A 1 1033 ? 1.926 -9.529 20.071 1.00 91.69 1033 ALA A N 1
ATOM 7739 C CA . ALA A 1 1033 ? 1.765 -10.928 19.683 1.00 91.69 1033 ALA A CA 1
ATOM 7740 C C . ALA A 1 1033 ? 0.881 -11.703 20.666 1.00 91.69 1033 ALA A C 1
ATOM 7742 O O . ALA A 1 1033 ? -0.023 -12.419 20.242 1.00 91.69 1033 ALA A O 1
ATOM 7743 N N . ALA A 1 1034 ? 1.097 -11.540 21.974 1.00 90.25 1034 ALA A N 1
ATOM 7744 C CA . ALA A 1 1034 ? 0.263 -12.173 22.992 1.00 90.25 1034 ALA A CA 1
ATOM 7745 C C . ALA A 1 1034 ? -1.197 -11.696 22.908 1.00 90.25 1034 ALA A C 1
ATOM 7747 O O . ALA A 1 1034 ? -2.114 -12.514 22.970 1.00 90.25 1034 ALA A O 1
ATOM 7748 N N . GLY A 1 1035 ? -1.413 -10.390 22.708 1.00 88.25 1035 GLY A N 1
ATOM 7749 C CA . GLY A 1 1035 ? -2.744 -9.809 22.530 1.00 88.25 1035 GLY A CA 1
ATOM 7750 C C . GLY A 1 1035 ? -3.469 -10.332 21.289 1.00 88.25 1035 GLY A C 1
ATOM 7751 O O . GLY A 1 1035 ? -4.635 -10.702 21.386 1.00 88.25 1035 GLY A O 1
ATOM 7752 N N . ALA A 1 1036 ? -2.778 -10.416 20.149 1.00 88.44 1036 ALA A N 1
ATOM 7753 C CA . ALA A 1 1036 ? -3.350 -10.924 18.904 1.00 88.44 1036 ALA A CA 1
ATOM 7754 C C . ALA A 1 1036 ? -3.649 -12.429 18.977 1.00 88.44 1036 ALA A C 1
ATOM 7756 O O . ALA A 1 1036 ? -4.751 -12.857 18.639 1.00 88.44 1036 ALA A O 1
ATOM 7757 N N . MET A 1 1037 ? -2.722 -13.232 19.508 1.00 88.62 1037 MET A N 1
ATOM 7758 C CA . MET A 1 1037 ? -2.916 -14.676 19.682 1.00 88.62 1037 MET A CA 1
ATOM 7759 C C . MET A 1 1037 ? -4.055 -15.006 20.653 1.00 88.62 1037 MET A C 1
ATOM 7761 O O . MET A 1 1037 ? -4.773 -15.977 20.427 1.00 88.62 1037 MET A O 1
ATOM 7765 N N . ALA A 1 1038 ? -4.266 -14.193 21.694 1.00 87.56 1038 ALA A N 1
ATOM 7766 C CA . ALA A 1 1038 ? -5.362 -14.383 22.646 1.00 87.56 1038 ALA A CA 1
ATOM 7767 C C . ALA A 1 1038 ? -6.757 -14.254 22.008 1.00 87.56 1038 ALA A C 1
ATOM 7769 O O . ALA A 1 1038 ? -7.730 -14.751 22.571 1.00 87.56 1038 ALA A O 1
ATOM 7770 N N . THR A 1 1039 ? -6.867 -13.613 20.840 1.00 84.06 1039 THR A N 1
ATOM 7771 C CA . THR A 1 1039 ? -8.137 -13.528 20.107 1.00 84.06 1039 THR A CA 1
ATOM 7772 C C . THR A 1 1039 ? -8.471 -14.803 19.333 1.00 84.06 1039 THR A C 1
ATOM 7774 O O . THR A 1 1039 ? -9.606 -14.962 18.892 1.00 84.06 1039 THR A O 1
ATOM 7777 N N . LEU A 1 1040 ? -7.526 -15.723 19.121 1.00 82.75 1040 LEU A N 1
ATOM 7778 C CA . LEU A 1 1040 ? -7.778 -16.938 18.346 1.00 82.75 1040 LEU A CA 1
ATOM 7779 C C . LEU A 1 1040 ? -8.556 -17.962 19.183 1.00 82.75 1040 LEU A C 1
ATOM 7781 O O . LEU A 1 1040 ? -8.161 -18.314 20.293 1.00 82.75 1040 LEU A O 1
ATOM 7785 N N . ASN A 1 1041 ? -9.655 -18.479 18.630 1.00 71.88 1041 ASN A N 1
ATOM 7786 C CA . ASN A 1 1041 ? -10.396 -19.574 19.252 1.00 71.88 1041 ASN A CA 1
ATOM 7787 C C . ASN A 1 1041 ? -9.577 -20.872 19.166 1.00 71.88 1041 ASN A C 1
ATOM 7789 O O . ASN A 1 1041 ? -9.029 -21.194 18.112 1.00 71.88 1041 ASN A O 1
ATOM 7793 N N . TYR A 1 1042 ? -9.535 -21.646 20.252 1.00 54.06 1042 TYR A N 1
ATOM 7794 C CA . TYR A 1 1042 ? -8.917 -22.971 20.257 1.00 54.06 1042 TYR A CA 1
ATOM 7795 C C . TYR A 1 1042 ? -9.709 -23.920 19.346 1.00 54.06 1042 TYR A C 1
ATOM 7797 O O . TYR A 1 1042 ? -10.841 -24.289 19.664 1.00 54.06 1042 TYR A O 1
ATOM 7805 N N . VAL A 1 1043 ? -9.122 -24.316 18.214 1.00 48.66 1043 VAL A N 1
ATOM 7806 C CA . VAL A 1 1043 ? -9.648 -25.397 17.373 1.00 48.66 1043 VAL A CA 1
ATOM 7807 C C . VAL A 1 1043 ? -8.958 -26.693 17.812 1.00 48.66 1043 VAL A C 1
ATOM 7809 O O . VAL A 1 1043 ? -7.755 -26.826 17.593 1.00 48.66 1043 VAL A O 1
ATOM 7812 N N . PRO A 1 1044 ? -9.659 -27.644 18.457 1.00 39.91 1044 PRO A N 1
ATOM 7813 C CA . PRO A 1 1044 ? -9.062 -28.927 18.813 1.00 39.91 1044 PRO A CA 1
ATOM 7814 C C . PRO A 1 1044 ? -8.652 -29.706 17.554 1.00 39.91 1044 PRO A C 1
ATOM 7816 O O . PRO A 1 1044 ? -9.385 -29.732 16.563 1.00 39.91 1044 PRO A O 1
ATOM 7819 N N . GLU A 1 1045 ? -7.502 -30.388 17.615 1.00 42.62 1045 GLU A N 1
ATOM 7820 C CA . GLU A 1 1045 ? -6.883 -31.138 16.502 1.00 42.62 1045 GLU A CA 1
ATOM 7821 C C . GLU A 1 1045 ? -7.824 -32.149 15.818 1.00 42.62 1045 GLU A C 1
ATOM 7823 O O . GLU A 1 1045 ? -7.636 -32.469 14.646 1.00 42.62 1045 GLU A O 1
ATOM 7828 N N . SER A 1 1046 ? -8.889 -32.605 16.487 1.00 36.53 1046 SER A N 1
ATOM 7829 C CA . SER A 1 1046 ? -9.893 -33.498 15.893 1.00 36.53 1046 SER A CA 1
ATOM 7830 C C . SER A 1 1046 ? -10.671 -32.883 14.723 1.00 36.53 1046 SER A C 1
ATOM 7832 O O . SER A 1 1046 ? -11.247 -33.627 13.934 1.00 36.53 1046 SER A O 1
ATOM 7834 N N . ALA A 1 1047 ? -10.720 -31.551 14.607 1.00 35.22 1047 ALA A N 1
ATOM 7835 C CA . ALA A 1 1047 ? -11.408 -30.860 13.514 1.00 35.22 1047 ALA A CA 1
ATOM 7836 C C . ALA A 1 1047 ? -10.498 -30.583 12.301 1.00 35.22 1047 ALA A C 1
ATOM 7838 O O . ALA A 1 1047 ? -10.998 -30.475 11.185 1.00 35.22 1047 ALA A O 1
ATOM 7839 N N . ALA A 1 1048 ? -9.174 -30.534 12.492 1.00 33.59 1048 ALA A N 1
ATOM 7840 C CA . ALA A 1 1048 ? -8.207 -30.290 11.416 1.00 33.59 1048 ALA A CA 1
ATOM 7841 C C . ALA A 1 1048 ? -7.999 -31.509 10.496 1.00 33.59 1048 ALA A C 1
ATOM 7843 O O . ALA A 1 1048 ? -7.486 -31.362 9.397 1.00 33.59 1048 ALA A O 1
ATOM 7844 N N . ALA A 1 1049 ? -8.423 -32.705 10.916 1.00 34.84 1049 ALA A N 1
ATOM 7845 C CA . ALA A 1 1049 ? -8.415 -33.906 10.076 1.00 34.84 1049 ALA A CA 1
ATOM 7846 C C . ALA A 1 1049 ? -9.663 -34.040 9.173 1.00 34.84 1049 ALA A C 1
ATOM 7848 O O . ALA A 1 1049 ? -9.761 -35.002 8.412 1.00 34.84 1049 ALA A O 1
ATOM 7849 N N . ALA A 1 1050 ? -10.632 -33.120 9.282 1.00 33.12 1050 ALA A N 1
ATOM 7850 C CA . ALA A 1 1050 ? -11.882 -33.128 8.514 1.00 33.12 1050 ALA A CA 1
ATOM 7851 C C . ALA A 1 1050 ? -12.022 -31.949 7.525 1.00 33.12 1050 ALA A C 1
ATOM 7853 O O . ALA A 1 1050 ? -13.039 -31.866 6.833 1.00 33.12 1050 ALA A O 1
ATOM 7854 N N . GLN A 1 1051 ? -11.023 -31.063 7.453 1.00 32.62 1051 GLN A N 1
ATOM 7855 C CA . GLN A 1 1051 ? -10.822 -30.087 6.374 1.00 32.62 1051 GLN A CA 1
ATOM 7856 C C . GLN A 1 1051 ? -9.637 -30.534 5.525 1.00 32.62 1051 GLN A C 1
ATOM 7858 O O . GLN A 1 1051 ? -9.697 -30.306 4.296 1.00 32.62 1051 GLN A O 1
#

Radius of gyration: 45.84 Å; chains: 1; bounding box: 110×147×97 Å

Foldseek 3Di:
DLPQDVLLQVLCVVLVHDRCLVVVVVCSALCSLQVDDLVVQLVVCCVSLVHSVSSSSSSVSSVVSVVVVVVCVVCVVVVNNVVPDDPDDDDPDPDDPDDDPPPPCNVPVDPDDADDVADCPHCPHVVVVLVVVVVVLQVVLPDPDDDNPPDDHPCNLQVPSVVDDDDPCVRPPDDDPVVVVVVRVLVVCQVCVQVLQVLFPLADSDDDPLRSLLRFCPPQQRDNDRVLLCLLQVLQVVLVHFLLLLLVLLQLDDAQLFDLDLFDGQSLLLSLLSLLVDFQSLVQLLQDDDPCVCCAPPVRDGDPVLQSVCCRNQVDHADPDDDDDGPLQQCQWLVSVCVSNVHDSVLVCQQLQEPEDDPVCQPPWFHGQKDFAPQADPVDPDDDGHSCQFLNVLLQQVDPFGWYKHWDDDDPVVVVDTIIGTFTPPPDPDTHGRDPSSVSSVSSLSNSCSSSVHRSRLLLLLLCLQCVQAVNNVRSGRHSSSSSSSSLQSVLCVQQVDGSQLSSLLFAFQFRMDGHPDHGRQCVQQVVDPPQDGQHAYDPVQKDQLPDPVCVSVLVSLCVSLVADSVLSVVLQQLLCVLAVHDPRIDGSHRLQSSLSNNLSVLCVSLPHHSVLLLLSLLQRSCSNVLSSQSSHSGFHFADFDPDPPTGGRGDGNSSVSVSSSVSSVVCVVLVHRSVRLSLLFASAQAPGDDQDQFDPLLVVLLVQLQVLVVVLKQFQVCVVVLPADQWAPFVVIDGWDVLQLCVQLCQFPDPPPSTIGHGQQQDLVSSQVSSVVSTDPRHDDDCVRCVSVSVSSVVSNVSLLVSCLVSVCVVLVHHSLQLVLLCVLQPRRSSRVQSVQSVVQCVVPVPDDSNSCPPGPNSVSVSLSNSSSVVCVSLVDDSLNSNLSSPVVQLVFDSPRHNRSCSHPSNSLSSVLLVLLCVQQVHNCLVSVLLVLQPDPDRDLLVSLVSSCNSNVHDSVLSLVLVCSSVVNPVSRHHNNHSVSSSSSSSSVVVCVSQVARPVLSVLSSPQDSHQDRDDSPDNDRPNSVSSNVSSVRSSVSDDDDPPVVVVVD